Protein AF-0000000073370895 (afdb_homodimer)

Secondary structure (DSSP, 8-state):
-------------------TT--PPPPP-PPTTS-SS--EEEESHHHHTT---HHHHHHHHHHHHHTSHHHHT--EEE--TTSB-SS--TTS---B-TTT-TT-HHHHHHHHHHTT-EEEEEEESSSB-TTSSB--TT-HHHHHHHHHHHT-SEEEEE--S-TTB-HHHHHHHHHHHHHHH----EEEE-STTTT-GGGT-TTT-SEEE-SS-B-SSSS-EEE-TTS-EEE-HHHHHTTSSS-GGG-BTTBEEE---B-TTSSS-HHHHHHHHHHHHHTT--EEE-S-GGG--HHHHHHHT-HHHHHHHT-TT-PPPEEEEEETTEEEEEEE-TTS-EEEEEEE-SSS-EEEEE-GGG--EEETTTTEEE-TTT---EEEETTTTEEEEETTS-EEEEE-TT-EEEEEEE-/-------------------TT--PPPPP-PPTTS-SS--EEEESHHHHTT---HHHHHHHHHHHHHTSHHHHT--EEE--TTSB-SS--TTS---B-TTT-TT-HHHHHHHHHHTT-EEEEEEESSSB-TTSSB--TT-HHHHHHHHHHHT-SEEEEE-SS-TTB-HHHHHHHHHHHHHHH----EEEE-STTTT-GGGT-TTT-SEEE-SS-B-SSSS-EEE-TTS-EEE-HHHHHTTSSS-GGG-BTTBEEE-----TTSSS-HHHHHHHHHHHHHTT--EEE-S-GGG--HHHHHHHT-HHHHHHHT-TT-PPPEEEEEETTEEEEEEE-TTS-EEEEEEE-SSS-EEEEE-GGG--EEETTTTEEE-TTT---EEEETTTTEEEEETTS-EEEEE-TT-EEEEEEE-

pLDDT: mean 94.26, std 14.3, range [23.73, 98.94]

Foldseek 3Di:
DPPPPPPPPPPPPPPPPPDDPDDDDFFAQADPDLFQFFAAAAEAPPPQNLNAALVLLLVRLVLCLVLCVVVLRYAEYEYEPNQFDQDADPVRETHGDCVRYVVDLLVSQVSSVVSVGFYHYEAELACADPVNHGHCDVPLLVHLLVCVVSPHAEYEYEYPHPPPDDLLRSLRSNSVSNVVSPHNHAYEAEDALPRVCLVRVQSRGQEYENHPAADPDAADWDADPVGDIHGHLVCLLPVDPPSQLSWGGRYHHASYEFCQQHDDDLQLSLLSLLQCLLQLHRHYHHDRSVPGDPSSSLSSSLSLSNCSSRASRRGGWDWQDDDPQWTWIKDQGPVRKIKIKIWRQDQAKDKDWAQQQVRWDADPSPGDIDHCVVDKWWKAWSSVRHTQGMNVGTRIDMAGHGHMTMIMTHD/DPPPDDDPPPPPPPPPPPDDPDDDAFFAQADPDLFQFFAAAAEAPPPQNLNAALVLLLVRLVLCLVLCVVVLHYAEYEYEPNQFDQDADPVRETHGDCVRYVVDLLVSQVSSVVSVGFYHYEAELACAGPVNHGHCDVPLLVHLLVCVVSPHAEYEYEYPHPPPDDLLRSLRSNSVSNVVSPHNHAYEAEDALPRVCLVRVQSRGQEYENHPAADPDAADWDADPVGDIHGHLVCLLPVDPPSQLSWGGRYHHASYEFCQQHDDDLQLSLLSLLQCLLQLHRHYHHDRSVPGDPSSSLSSSLSLSNCSSRASRRGHWDWQDDDPQWTWIKDQGPVRKIKIKIWRQDQAKDKDWAQQQVRWDADPSPGDIDHCVVDKWWKAWSSVRDTQGMNVGTRIDMAGHGHMTMIMTHD

Organism: Flavobacterium johnsoniae (strain ATCC 17061 / DSM 2064 / JCM 8514 / BCRC 14874 / CCUG 350202 / NBRC 14942 / NCIMB 11054 / UW101) (NCBI:txid376686)

Structure (mmCIF, N/CA/C/O backbone):
data_AF-0000000073370895-model_v1
#
loop_
_entity.id
_entity.type
_entity.pdbx_description
1 polymer Alpha-galactosidase
#
loop_
_atom_site.group_PDB
_atom_site.id
_atom_site.type_symbol
_atom_site.label_atom_id
_atom_site.label_alt_id
_atom_site.label_comp_id
_atom_site.label_asym_id
_atom_site.label_entity_id
_atom_site.label_seq_id
_atom_site.pdbx_PDB_ins_code
_atom_site.Cartn_x
_atom_site.Cartn_y
_atom_site.Cartn_z
_atom_site.occupancy
_atom_site.B_iso_or_equiv
_atom_site.auth_seq_id
_atom_site.auth_comp_id
_atom_site.auth_asym_id
_atom_site.auth_atom_id
_atom_site.pdbx_PDB_model_num
ATOM 1 N N . MET A 1 1 ? -23.516 13.492 -61.406 1 23.73 1 MET A N 1
ATOM 2 C CA . MET A 1 1 ? -22.344 12.742 -60.938 1 23.73 1 MET A CA 1
ATOM 3 C C . MET A 1 1 ? -22.016 13.102 -59.5 1 23.73 1 MET A C 1
ATOM 5 O O . MET A 1 1 ? -21.516 14.195 -59.219 1 23.73 1 MET A O 1
ATOM 9 N N . LYS A 1 2 ? -22.953 12.703 -58.594 1 31.59 2 LYS A N 1
ATOM 10 C CA . LYS A 1 2 ? -22.969 12.938 -57.156 1 31.59 2 LYS A CA 1
ATOM 11 C C . LYS A 1 2 ? -21.703 12.422 -56.5 1 31.59 2 LYS A C 1
ATOM 13 O O . LYS A 1 2 ? -21.312 11.266 -56.688 1 31.59 2 LYS A O 1
ATOM 18 N N . LYS A 1 3 ? -20.734 13.375 -56.156 1 34.41 3 LYS A N 1
ATOM 19 C CA . LYS A 1 3 ? -19.469 13.195 -55.469 1 34.41 3 LYS A CA 1
ATOM 20 C C . LYS A 1 3 ? -19.656 12.398 -54.156 1 34.41 3 LYS A C 1
ATOM 22 O O . LYS A 1 3 ? -20.375 12.836 -53.25 1 34.41 3 LYS A O 1
ATOM 27 N N . THR A 1 4 ? -19.766 11.117 -54.219 1 34.75 4 THR A N 1
ATOM 28 C CA . THR A 1 4 ? -19.828 10.227 -53.062 1 34.75 4 THR A CA 1
ATOM 29 C C . THR A 1 4 ? -18.562 10.352 -52.219 1 34.75 4 THR A C 1
ATOM 31 O O . THR A 1 4 ? -17.469 10.055 -52.688 1 34.75 4 THR A O 1
ATOM 34 N N . ILE A 1 5 ? -18.406 11.352 -51.375 1 36.59 5 ILE A N 1
ATOM 35 C CA . ILE A 1 5 ? -17.312 11.461 -50.406 1 36.59 5 ILE A CA 1
ATOM 36 C C . ILE A 1 5 ? -17.297 10.234 -49.5 1 36.59 5 ILE A C 1
ATOM 38 O O . ILE A 1 5 ? -18.266 9.938 -48.812 1 36.59 5 ILE A O 1
ATOM 42 N N . VAL A 1 6 ? -16.578 9.227 -49.844 1 32.41 6 VAL A N 1
ATOM 43 C CA . VAL A 1 6 ? -16.266 8.086 -49 1 32.41 6 VAL A CA 1
ATOM 44 C C . VAL A 1 6 ? -15.531 8.555 -47.719 1 32.41 6 VAL A C 1
ATOM 46 O O . VAL A 1 6 ? -14.453 9.148 -47.812 1 32.41 6 VAL A O 1
ATOM 49 N N . LEU A 1 7 ? -16.25 8.945 -46.719 1 33.56 7 LEU A N 1
ATOM 50 C CA . LEU A 1 7 ? -15.695 9.18 -45.406 1 33.56 7 LEU A CA 1
ATOM 51 C C . LEU A 1 7 ? -14.945 7.945 -44.906 1 33.56 7 LEU A C 1
ATOM 53 O O . LEU A 1 7 ? -15.555 6.895 -44.688 1 33.56 7 LEU A O 1
ATOM 57 N N . LEU A 1 8 ? -13.688 7.777 -45.219 1 34.62 8 LEU A N 1
ATOM 58 C CA . LEU A 1 8 ? -12.789 6.801 -44.594 1 34.62 8 LEU A CA 1
ATOM 59 C C . LEU A 1 8 ? -12.711 7.008 -43.094 1 34.62 8 LEU A C 1
ATOM 61 O O . LEU A 1 8 ? -12.25 8.055 -42.625 1 34.62 8 LEU A O 1
ATOM 65 N N . ALA A 1 9 ? -13.539 6.328 -42.312 1 34 9 ALA A N 1
ATOM 66 C CA . ALA A 1 9 ? -13.43 6.191 -40.875 1 34 9 ALA A CA 1
ATOM 67 C C . ALA A 1 9 ? -12.062 5.629 -40.469 1 34 9 ALA A C 1
ATOM 69 O O . ALA A 1 9 ? -11.742 4.484 -40.812 1 34 9 ALA A O 1
ATOM 70 N N . VAL A 1 10 ? -11.062 6.402 -40.344 1 32.25 10 VAL A N 1
ATOM 71 C CA . VAL A 1 10 ? -9.82 6.004 -39.688 1 32.25 10 VAL A CA 1
ATOM 72 C C . VAL A 1 10 ? -10.117 5.5 -38.281 1 32.25 10 VAL A C 1
ATOM 74 O O . VAL A 1 10 ? -10.562 6.266 -37.438 1 32.25 10 VAL A O 1
ATOM 77 N N . LEU A 1 11 ? -10.547 4.242 -38.156 1 31.64 11 LEU A N 1
ATOM 78 C CA . LEU A 1 11 ? -10.539 3.549 -36.875 1 31.64 11 LEU A CA 1
ATOM 79 C C . LEU A 1 11 ? -9.156 3.588 -36.25 1 31.64 11 LEU A C 1
ATOM 81 O O . LEU A 1 11 ? -8.227 2.943 -36.75 1 31.64 11 LEU A O 1
ATOM 85 N N . SER A 1 12 ? -8.781 4.707 -35.719 1 29.27 12 SER A N 1
ATOM 86 C CA . SER A 1 12 ? -7.609 4.719 -34.844 1 29.27 12 SER A CA 1
ATOM 87 C C . SER A 1 12 ? -7.695 3.623 -33.812 1 29.27 12 SER A C 1
ATOM 89 O O . SER A 1 12 ? -8.586 3.635 -32.938 1 29.27 12 SER A O 1
ATOM 91 N N . SER A 1 13 ? -7.332 2.439 -34.125 1 30.91 13 SER A N 1
ATOM 92 C CA . SER A 1 13 ? -7.07 1.402 -33.125 1 30.91 13 SER A CA 1
ATOM 93 C C . SER A 1 13 ? -6.152 1.913 -32.031 1 30.91 13 SER A C 1
ATOM 95 O O . SER A 1 13 ? -4.973 2.178 -32.25 1 30.91 13 SER A O 1
ATOM 97 N N . PHE A 1 14 ? -6.676 2.672 -31.078 1 31.44 14 PHE A N 1
ATOM 98 C CA . PHE A 1 14 ? -5.934 2.879 -29.844 1 31.44 14 PHE A CA 1
ATOM 99 C C . PHE A 1 14 ? -5.383 1.56 -29.312 1 31.44 14 PHE A C 1
ATOM 101 O O . PHE A 1 14 ? -6.133 0.723 -28.812 1 31.44 14 PHE A O 1
ATOM 108 N N . ASN A 1 15 ? -4.348 1.095 -29.938 1 30.55 15 ASN A N 1
ATOM 109 C CA . ASN A 1 15 ? -3.559 0.011 -29.359 1 30.55 15 ASN A CA 1
ATOM 110 C C . ASN A 1 15 ? -3.098 0.346 -27.938 1 30.55 15 ASN A C 1
ATOM 112 O O . ASN A 1 15 ? -2.207 1.177 -27.75 1 30.55 15 ASN A O 1
ATOM 116 N N . PHE A 1 16 ? -3.984 0.374 -26.969 1 35 16 PHE A N 1
ATOM 117 C CA . PHE A 1 16 ? -3.537 0.397 -25.578 1 35 16 PHE A CA 1
ATOM 118 C C . PHE A 1 16 ? -2.516 -0.704 -25.312 1 35 16 PHE A C 1
ATOM 120 O O . PHE A 1 16 ? -2.873 -1.878 -25.219 1 35 16 PHE A O 1
ATOM 127 N N . GLY A 1 17 ? -1.303 -0.429 -25.719 1 36.22 17 GLY A N 1
ATOM 128 C CA . GLY A 1 17 ? -0.196 -1.296 -25.344 1 36.22 17 GLY A CA 1
ATOM 129 C C . GLY A 1 17 ? -0.178 -1.639 -23.875 1 36.22 17 GLY A C 1
ATOM 130 O O . GLY A 1 17 ? -0.172 -0.745 -23.016 1 36.22 17 GLY A O 1
ATOM 131 N N . PHE A 1 18 ? -0.705 -2.668 -23.5 1 44.28 18 PHE A N 1
ATOM 132 C CA . PHE A 1 18 ? -0.668 -3.326 -22.203 1 44.28 18 PHE A CA 1
ATOM 133 C C . PHE A 1 18 ? 0.769 -3.602 -21.781 1 44.28 18 PHE A C 1
ATOM 135 O O . PHE A 1 18 ? 1.538 -4.211 -22.516 1 44.28 18 PHE A O 1
ATOM 142 N N . SER A 1 19 ? 1.462 -2.545 -21.203 1 43.31 19 SER A N 1
ATOM 143 C CA . SER A 1 19 ? 2.857 -2.779 -20.844 1 43.31 19 SER A CA 1
ATOM 144 C C . SER A 1 19 ? 2.977 -3.422 -19.469 1 43.31 19 SER A C 1
ATOM 146 O O . SER A 1 19 ? 2.346 -2.971 -18.5 1 43.31 19 SER A O 1
ATOM 148 N N . GLN A 1 20 ? 3.463 -4.543 -19.453 1 49.25 20 GLN A N 1
ATOM 149 C CA . GLN A 1 20 ? 4.047 -5.098 -18.234 1 49.25 20 GLN A CA 1
ATOM 150 C C . GLN A 1 20 ? 5.016 -4.105 -17.578 1 49.25 20 GLN A C 1
ATOM 152 O O . GLN A 1 20 ? 5.891 -3.557 -18.266 1 49.25 20 GLN A O 1
ATOM 157 N N . GLY A 1 21 ? 4.711 -3.662 -16.391 1 51.84 21 GLY A N 1
ATOM 158 C CA . GLY A 1 21 ? 5.648 -2.869 -15.602 1 51.84 21 GLY A CA 1
ATOM 159 C C . GLY A 1 21 ? 5.344 -1.384 -15.633 1 51.84 21 GLY A C 1
ATOM 160 O O . GLY A 1 21 ? 6.156 -0.569 -15.195 1 51.84 21 GLY A O 1
ATOM 161 N N . ASN A 1 22 ? 4.258 -1.019 -16.25 1 52.75 22 ASN A N 1
ATOM 162 C CA . ASN A 1 22 ? 4.027 0.422 -16.266 1 52.75 22 ASN A CA 1
ATOM 163 C C . ASN A 1 22 ? 3.725 0.958 -14.875 1 52.75 22 ASN A C 1
ATOM 165 O O . ASN A 1 22 ? 2.961 0.35 -14.117 1 52.75 22 ASN A O 1
ATOM 169 N N . THR A 1 23 ? 4.68 1.745 -14.328 1 62.41 23 THR A N 1
ATOM 170 C CA . THR A 1 23 ? 4.523 2.41 -13.039 1 62.41 23 THR A CA 1
ATOM 171 C C . THR A 1 23 ? 3.967 3.82 -13.227 1 62.41 23 THR A C 1
ATOM 173 O O . THR A 1 23 ? 4.703 4.742 -13.578 1 62.41 23 THR A O 1
ATOM 176 N N . HIS A 1 24 ? 2.6 3.867 -13.492 1 62.62 24 HIS A N 1
ATOM 177 C CA . HIS A 1 24 ? 2.051 5.219 -13.508 1 62.62 24 HIS A CA 1
ATOM 178 C C . HIS A 1 24 ? 1.995 5.801 -12.102 1 62.62 24 HIS A C 1
ATOM 180 O O . HIS A 1 24 ? 1.622 5.109 -11.148 1 62.62 24 HIS A O 1
ATOM 186 N N . THR A 1 25 ? 2.6 6.965 -12.023 1 70.38 25 THR A N 1
ATOM 187 C CA . THR A 1 25 ? 2.49 7.73 -10.789 1 70.38 25 THR A CA 1
ATOM 188 C C . THR A 1 25 ? 1.051 8.18 -10.555 1 70.38 25 THR A C 1
ATOM 190 O O . THR A 1 25 ? 0.365 8.594 -11.492 1 70.38 25 THR A O 1
ATOM 193 N N . GLN A 1 26 ? 0.62 7.934 -9.305 1 77.81 26 GLN A N 1
ATOM 194 C CA . GLN A 1 26 ? -0.703 8.438 -8.945 1 77.81 26 GLN A CA 1
ATOM 195 C C . GLN A 1 26 ? -0.719 9.961 -8.914 1 77.81 26 GLN A C 1
ATOM 197 O O . GLN A 1 26 ? 0.262 10.594 -8.516 1 77.81 26 GLN A O 1
ATOM 202 N N . THR A 1 27 ? -1.705 10.523 -9.406 1 81.44 27 THR A N 1
ATOM 203 C CA . THR A 1 27 ? -1.912 11.961 -9.242 1 81.44 27 THR A CA 1
ATOM 204 C C . THR A 1 27 ? -2.727 12.25 -7.988 1 81.44 27 THR A C 1
ATOM 206 O O . THR A 1 27 ? -3.738 11.594 -7.734 1 81.44 27 THR A O 1
ATOM 209 N N . GLY A 1 28 ? -2.17 13.117 -7.199 1 84.38 28 GLY A N 1
ATOM 210 C CA . GLY A 1 28 ? -2.863 13.5 -5.98 1 84.38 28 GLY A CA 1
ATOM 211 C C . GLY A 1 28 ? -4.23 14.102 -6.234 1 84.38 28 GLY A C 1
ATOM 212 O O . GLY A 1 28 ? -4.426 14.812 -7.223 1 84.38 28 GLY A O 1
ATOM 213 N N . GLY A 1 29 ? -5.117 13.766 -5.262 1 88.75 29 GLY A N 1
ATOM 214 C CA . GLY A 1 29 ? -6.5 14.172 -5.441 1 88.75 29 GLY A CA 1
ATOM 215 C C . GLY A 1 29 ? -7.039 14.984 -4.281 1 88.75 29 GLY A C 1
ATOM 216 O O . GLY A 1 29 ? -8.203 14.844 -3.906 1 88.75 29 GLY A O 1
ATOM 217 N N . LYS A 1 30 ? -6.203 15.906 -3.635 1 95.06 30 LYS A N 1
ATOM 218 C CA . LYS A 1 30 ? -6.699 16.625 -2.467 1 95.06 30 LYS A CA 1
ATOM 219 C C . LYS A 1 30 ? -7.887 17.516 -2.832 1 95.06 30 LYS A C 1
ATOM 221 O O . LYS A 1 30 ? -7.957 18.047 -3.943 1 95.06 30 LYS A O 1
ATOM 226 N N . PHE A 1 31 ? -8.852 17.688 -1.931 1 97.25 31 PHE A N 1
ATOM 227 C CA . PHE A 1 31 ? -9.852 18.75 -2.039 1 97.25 31 PHE A CA 1
ATOM 228 C C . PHE A 1 31 ? -9.211 20.109 -1.889 1 97.25 31 PHE A C 1
ATOM 230 O O . PHE A 1 31 ? -8.539 20.391 -0.89 1 97.25 31 PHE A O 1
ATOM 237 N N . GLU A 1 32 ? -9.438 20.953 -2.869 1 96.94 32 GLU A N 1
ATOM 238 C CA . GLU A 1 32 ? -8.812 22.266 -2.889 1 96.94 32 GLU A CA 1
ATOM 239 C C . GLU A 1 32 ? -9.664 23.312 -2.164 1 96.94 32 GLU A C 1
ATOM 241 O O . GLU A 1 32 ? -10.883 23.156 -2.068 1 96.94 32 GLU A O 1
ATOM 246 N N . GLY A 1 33 ? -8.953 24.297 -1.592 1 98 33 GLY A N 1
ATOM 247 C CA . GLY A 1 33 ? -9.609 25.484 -1.062 1 98 33 GLY A CA 1
ATOM 248 C C . GLY A 1 33 ? -10.164 25.281 0.336 1 98 33 GLY A C 1
ATOM 249 O O . GLY A 1 33 ? -10.977 26.078 0.809 1 98 33 GLY A O 1
ATOM 250 N N . LEU A 1 34 ? -9.758 24.203 1.038 1 98.56 34 LEU A N 1
ATOM 251 C CA . LEU A 1 34 ? -10.336 23.906 2.342 1 98.56 34 LEU A CA 1
ATOM 252 C C . LEU A 1 34 ? -9.562 24.594 3.457 1 98.56 34 LEU A C 1
ATOM 254 O O . LEU A 1 34 ? -10.086 24.781 4.555 1 98.56 34 LEU A O 1
ATOM 258 N N . ALA A 1 35 ? -8.32 24.938 3.219 1 98.62 35 ALA A N 1
ATOM 259 C CA . ALA A 1 35 ? -7.441 25.547 4.215 1 98.62 35 ALA A CA 1
ATOM 260 C C . ALA A 1 35 ? -6.645 26.703 3.607 1 98.62 35 ALA A C 1
ATOM 262 O O . ALA A 1 35 ? -5.414 26.641 3.549 1 98.62 35 ALA A O 1
ATOM 263 N N . MET A 1 36 ? -7.332 27.766 3.316 1 98.69 36 MET A N 1
ATOM 264 C CA . MET A 1 36 ? -6.691 28.891 2.648 1 98.69 36 MET A CA 1
ATOM 265 C C . MET A 1 36 ? -5.805 29.656 3.617 1 98.69 36 MET A C 1
ATOM 267 O O . MET A 1 36 ? -4.938 30.438 3.195 1 98.69 36 MET A O 1
ATOM 271 N N . THR A 1 37 ? -6.031 29.609 4.887 1 98.75 37 THR A N 1
ATOM 272 C CA . THR A 1 37 ? -5.156 29.984 5.988 1 98.75 37 THR A CA 1
ATOM 273 C C . THR A 1 37 ? -4.875 28.797 6.895 1 98.75 37 THR A C 1
ATOM 275 O O . THR A 1 37 ? -5.551 27.766 6.809 1 98.75 37 THR A O 1
ATOM 278 N N . PRO A 1 38 ? -3.832 28.812 7.684 1 98.88 38 PRO A N 1
ATOM 279 C CA . PRO A 1 38 ? -3.572 27.672 8.562 1 98.88 38 PRO A CA 1
ATOM 280 C C . PRO A 1 38 ? -4.77 27.312 9.445 1 98.88 38 PRO A C 1
ATOM 282 O O . PRO A 1 38 ? -5.332 28.188 10.102 1 98.88 38 PRO A O 1
ATOM 285 N N . PRO A 1 39 ? -5.141 26.031 9.445 1 98.94 39 PRO A N 1
ATOM 286 C CA . PRO A 1 39 ? -6.277 25.656 10.289 1 98.94 39 PRO A CA 1
ATOM 287 C C . PRO A 1 39 ? -6.008 25.859 11.773 1 98.94 39 PRO A C 1
ATOM 289 O O . PRO A 1 39 ? -4.852 25.828 12.211 1 98.94 39 PRO A O 1
ATOM 292 N N . MET A 1 40 ? -7.078 26.141 12.531 1 98.94 40 MET A N 1
ATOM 293 C CA . MET A 1 40 ? -7.02 26.344 13.977 1 98.94 40 MET A CA 1
ATOM 294 C C . MET A 1 40 ? -7.988 25.406 14.695 1 98.94 40 MET A C 1
ATOM 296 O O . MET A 1 40 ? -9.109 25.188 14.219 1 98.94 40 MET A O 1
ATOM 300 N N . GLY A 1 41 ? -7.547 24.828 15.742 1 98.94 41 GLY A N 1
ATOM 301 C CA . GLY A 1 41 ? -8.438 23.953 16.484 1 98.94 41 GLY A CA 1
ATOM 302 C C . GLY A 1 41 ? -7.789 23.344 17.719 1 98.94 41 GLY A C 1
ATOM 303 O O . GLY A 1 41 ? -6.945 23.969 18.359 1 98.94 41 GLY A O 1
ATOM 304 N N . TRP A 1 42 ? -8.352 22.297 18.156 1 98.94 42 TRP A N 1
ATOM 305 C CA . TRP A 1 42 ? -7.895 21.5 19.297 1 98.94 42 TRP A CA 1
ATOM 306 C C . TRP A 1 42 ? -7.645 20.062 18.875 1 98.94 42 TRP A C 1
ATOM 308 O O . TRP A 1 42 ? -8.406 19.484 18.094 1 98.94 42 TRP A O 1
ATOM 318 N N . ASN A 1 43 ? -6.582 19.516 19.297 1 98.94 43 ASN A N 1
ATOM 319 C CA . ASN A 1 43 ? -6.262 18.094 19.109 1 98.94 43 ASN A CA 1
ATOM 320 C C . ASN A 1 43 ? -6.016 17.391 20.453 1 98.94 43 ASN A C 1
ATOM 322 O O . ASN A 1 43 ? -5.336 17.938 21.328 1 98.94 43 ASN A O 1
ATOM 326 N N . SER A 1 44 ? -6.402 16.203 20.594 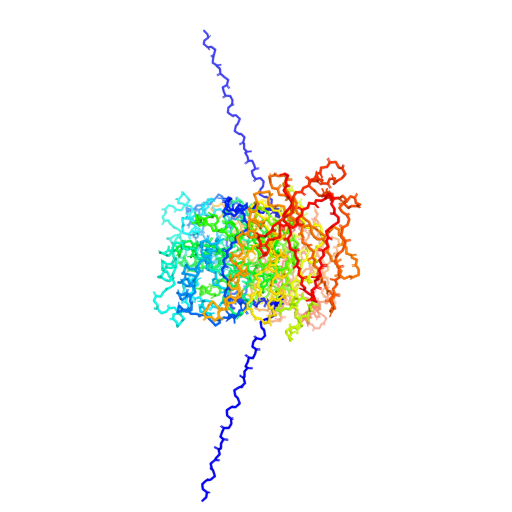1 98.81 44 SER A N 1
ATOM 327 C CA . SER A 1 44 ? -6.5 15.539 21.891 1 98.81 44 SER A CA 1
ATOM 328 C C . SER A 1 44 ? -5.16 14.953 22.312 1 98.81 44 SER A C 1
ATOM 330 O O . SER A 1 44 ? -4.973 14.586 23.469 1 98.81 44 SER A O 1
ATOM 332 N N . TRP A 1 45 ? -4.188 14.773 21.531 1 98.44 45 TRP A N 1
ATOM 333 C CA . TRP A 1 45 ? -3.092 13.828 21.719 1 98.44 45 TRP A CA 1
ATOM 334 C C . TRP A 1 45 ? -2.143 14.312 22.812 1 98.44 45 TRP A C 1
ATOM 336 O O . TRP A 1 45 ? -1.762 13.539 23.703 1 98.44 45 TRP A O 1
ATOM 346 N N . ASN A 1 46 ? -1.783 15.602 22.766 1 98.12 46 ASN A N 1
ATOM 347 C CA . ASN A 1 46 ? -0.708 16.078 23.625 1 98.12 46 ASN A CA 1
ATOM 348 C C . ASN A 1 46 ? -1.009 15.828 25.094 1 98.12 46 ASN A C 1
ATOM 350 O O . ASN A 1 46 ? -0.105 15.516 25.875 1 98.12 46 ASN A O 1
ATOM 354 N N . THR A 1 47 ? -2.236 15.93 25.469 1 98.44 47 THR A N 1
ATOM 355 C CA . THR A 1 47 ? -2.586 15.836 26.875 1 98.44 47 THR A CA 1
ATOM 356 C C . THR A 1 47 ? -3.207 14.477 27.188 1 98.44 47 THR A C 1
ATOM 358 O O . THR A 1 47 ? -2.957 13.914 28.266 1 98.44 47 THR A O 1
ATOM 361 N N . PHE A 1 48 ? -3.949 13.953 26.203 1 98.56 48 PHE A N 1
ATOM 362 C CA . PHE A 1 48 ? -4.82 12.852 26.594 1 98.56 48 PHE A CA 1
ATOM 363 C C . PHE A 1 48 ? -4.398 11.555 25.922 1 98.56 48 PHE A C 1
ATOM 365 O O . PHE A 1 48 ? -4.91 10.484 26.25 1 98.56 48 PHE A O 1
ATOM 372 N N . ALA A 1 49 ? -3.477 11.617 24.969 1 97.31 49 ALA A N 1
ATOM 373 C CA . ALA A 1 49 ? -3.148 10.422 24.188 1 97.31 49 ALA A CA 1
ATOM 374 C C . ALA A 1 49 ? -4.406 9.641 23.828 1 97.31 49 ALA A C 1
ATOM 376 O O . ALA A 1 49 ? -5.363 10.211 23.297 1 97.31 49 ALA A O 1
ATOM 377 N N . ALA A 1 50 ? -4.441 8.406 24.172 1 97.44 50 ALA A N 1
ATOM 378 C CA . ALA A 1 50 ? -5.582 7.582 23.781 1 97.44 50 ALA A CA 1
ATOM 379 C C . ALA A 1 50 ? -6.68 7.641 24.844 1 97.44 50 ALA A C 1
ATOM 381 O O . ALA A 1 50 ? -7.715 6.98 24.719 1 97.44 50 ALA A O 1
ATOM 382 N N . ASN A 1 51 ? -6.484 8.453 25.906 1 98.19 51 ASN A N 1
ATOM 383 C CA . ASN A 1 51 ? -7.48 8.57 26.969 1 98.19 51 ASN A CA 1
ATOM 384 C C . ASN A 1 51 ? -8.508 9.648 26.656 1 98.19 51 ASN A C 1
ATOM 386 O O . ASN A 1 51 ? -8.539 10.695 27.312 1 98.19 51 ASN A O 1
ATOM 390 N N . ILE A 1 52 ? -9.422 9.336 25.781 1 98.75 52 ILE A N 1
ATOM 391 C CA . ILE A 1 52 ? -10.422 10.281 25.297 1 98.75 52 ILE A CA 1
ATOM 392 C C . ILE A 1 52 ? -11.805 9.641 25.359 1 98.75 52 ILE A C 1
ATOM 394 O O . ILE A 1 52 ? -11.945 8.422 25.266 1 98.75 52 ILE A O 1
ATOM 398 N N . ASP A 1 53 ? -12.789 10.453 25.531 1 98.62 53 ASP A N 1
ATOM 399 C CA . ASP A 1 53 ? -14.164 9.961 25.547 1 98.62 53 ASP A CA 1
ATOM 400 C C . ASP A 1 53 ? -15.148 11.07 25.188 1 98.62 53 ASP A C 1
ATOM 402 O O . ASP A 1 53 ? -14.742 12.211 24.953 1 98.62 53 ASP A O 1
ATOM 406 N N . GLU A 1 54 ? -16.359 10.711 25.141 1 98.81 54 GLU A N 1
ATOM 407 C CA . GLU A 1 54 ? -17.438 11.578 24.703 1 98.81 54 GLU A CA 1
ATOM 408 C C . GLU A 1 54 ? -17.547 12.812 25.594 1 98.81 54 GLU A C 1
ATOM 410 O O . GLU A 1 54 ? -17.703 13.93 25.109 1 98.81 54 GLU A O 1
ATOM 415 N N . LYS A 1 55 ? -17.5 12.648 26.844 1 98.75 55 LYS A N 1
ATOM 416 C CA . LYS A 1 55 ? -17.625 13.758 27.797 1 98.75 55 LYS A CA 1
ATOM 417 C C . LYS A 1 55 ? -16.531 14.789 27.578 1 98.75 55 LYS A C 1
ATOM 419 O O . LYS A 1 55 ? -16.797 15.992 27.531 1 98.75 55 LYS A O 1
ATOM 424 N N . LEU A 1 56 ? -15.336 14.328 27.5 1 98.88 56 LEU A N 1
ATOM 425 C CA . LEU A 1 56 ? -14.203 15.203 27.25 1 98.88 56 LEU A CA 1
ATOM 426 C C . LEU A 1 56 ? -14.43 16.047 26 1 98.88 56 LEU A C 1
ATOM 428 O O . LEU A 1 56 ? -14.219 17.266 26.031 1 98.88 56 LEU A O 1
ATOM 432 N N . VAL A 1 57 ? -14.883 15.445 24.938 1 98.88 57 VAL A N 1
ATOM 433 C CA . VAL A 1 57 ? -15.039 16.125 23.656 1 98.88 57 VAL A CA 1
ATOM 434 C C . VAL A 1 57 ? -16.156 17.156 23.75 1 98.88 57 VAL A C 1
ATOM 436 O O . VAL A 1 57 ? -16 18.297 23.297 1 98.88 57 VAL A O 1
ATOM 439 N N . LYS A 1 58 ? -17.25 16.766 24.312 1 98.88 58 LYS A N 1
ATOM 440 C CA . LYS A 1 58 ? -18.375 17.688 24.438 1 98.88 58 LYS A CA 1
ATOM 441 C C . LYS A 1 58 ? -18 18.906 25.297 1 98.88 58 LYS A C 1
ATOM 443 O O . LYS A 1 58 ? -18.297 20.047 24.922 1 98.88 58 LYS A O 1
ATOM 448 N N . GLU A 1 59 ? -17.328 18.672 26.438 1 98.88 59 GLU A N 1
ATOM 449 C CA . GLU A 1 59 ? -16.906 19.766 27.297 1 98.88 59 GLU A CA 1
ATOM 450 C C . GLU A 1 59 ? -15.898 20.672 26.578 1 98.88 59 GLU A C 1
ATOM 452 O O . GLU A 1 59 ? -15.961 21.891 26.703 1 98.88 59 GLU A O 1
ATOM 457 N N . THR A 1 60 ? -15 20.047 25.906 1 98.94 60 THR A N 1
ATOM 458 C CA . THR A 1 60 ? -14.008 20.812 25.141 1 98.94 60 THR A CA 1
ATOM 459 C C . THR A 1 60 ? -14.68 21.688 24.109 1 98.94 60 THR A C 1
ATOM 461 O O . THR A 1 60 ? -14.336 22.875 23.969 1 98.94 60 THR A O 1
ATOM 464 N N . ALA A 1 61 ? -15.664 21.156 23.391 1 98.94 61 ALA A N 1
ATOM 465 C CA . ALA A 1 61 ? -16.406 21.922 22.391 1 98.94 61 ALA A CA 1
ATOM 466 C C . ALA A 1 61 ? -17.141 23.094 23.031 1 98.94 61 ALA A C 1
ATOM 468 O O . ALA A 1 61 ? -17.109 24.203 22.531 1 98.94 61 ALA A O 1
ATOM 469 N N . ASP A 1 62 ? -17.812 22.828 24.109 1 98.94 62 ASP A N 1
ATOM 470 C CA . ASP A 1 62 ? -18.547 23.859 24.828 1 98.94 62 ASP A CA 1
ATOM 471 C C . ASP A 1 62 ? -17.609 24.984 25.266 1 98.94 62 ASP A C 1
ATOM 473 O O . ASP A 1 62 ? -17.938 26.172 25.109 1 98.94 62 ASP A O 1
ATOM 477 N N . ILE A 1 63 ? -16.484 24.641 25.844 1 98.94 63 ILE A N 1
ATOM 478 C CA . ILE A 1 63 ? -15.539 25.625 26.344 1 98.94 63 ILE A CA 1
ATOM 479 C C . ILE A 1 63 ? -14.93 26.391 25.172 1 98.94 63 ILE A C 1
ATOM 481 O O . ILE A 1 63 ? -14.68 27.609 25.281 1 98.94 63 ILE A O 1
ATOM 485 N N . MET A 1 64 ? -14.664 25.703 24.047 1 98.94 64 MET A N 1
ATOM 486 C CA . MET A 1 64 ? -14.133 26.406 22.891 1 98.94 64 MET A CA 1
ATOM 487 C C . MET A 1 64 ? -15.047 27.547 22.469 1 98.94 64 MET A C 1
ATOM 489 O O . MET A 1 64 ? -14.578 28.641 22.141 1 98.94 64 MET A O 1
ATOM 493 N N . VAL A 1 65 ? -16.344 27.328 22.531 1 98.88 65 VAL A N 1
ATOM 494 C CA . VAL A 1 65 ? -17.312 28.344 22.141 1 98.88 65 VAL A CA 1
ATOM 495 C C . VAL A 1 65 ? -17.422 29.391 23.234 1 98.88 65 VAL A C 1
ATOM 497 O O . VAL A 1 65 ? -17.281 30.594 22.984 1 98.88 65 VAL A O 1
ATOM 500 N N . SER A 1 66 ? -17.578 28.984 24.484 1 98.75 66 SER A N 1
ATOM 501 C CA . SER A 1 66 ? -17.922 29.906 25.562 1 98.75 66 SER A CA 1
ATOM 502 C C . SER A 1 66 ? -16.719 30.75 25.984 1 98.75 66 SER A C 1
ATOM 504 O O . SER A 1 66 ? -16.875 31.859 26.484 1 98.75 66 SER A O 1
ATOM 506 N N . SER A 1 67 ? -15.547 30.266 25.781 1 98.69 67 SER A N 1
ATOM 507 C CA . SER A 1 67 ? -14.352 30.938 26.266 1 98.69 67 SER A CA 1
ATOM 508 C C . SER A 1 67 ? -13.898 32.031 25.281 1 98.69 67 SER A C 1
ATOM 510 O O . SER A 1 67 ? -13.023 32.812 25.594 1 98.69 67 SER A O 1
ATOM 512 N N . GLY A 1 68 ? -14.453 31.969 24.031 1 98.56 68 GLY A N 1
ATOM 513 C CA . GLY A 1 68 ? -14.039 32.938 23.031 1 98.56 68 GLY A CA 1
ATOM 514 C C . GLY A 1 68 ? -13.016 32.375 22.062 1 98.56 68 GLY A C 1
ATOM 515 O O . GLY A 1 68 ? -12.656 33.031 21.078 1 98.56 68 GLY A O 1
ATOM 516 N N . LEU A 1 69 ? -12.586 31.156 22.297 1 98.94 69 LEU A N 1
ATOM 517 C CA . LEU A 1 69 ? -11.648 30.531 21.375 1 98.94 69 LEU A CA 1
ATOM 518 C C . LEU A 1 69 ? -12.266 30.391 19.984 1 98.94 69 LEU A C 1
ATOM 520 O O . LEU A 1 69 ? -11.617 30.703 18.984 1 98.94 69 LEU A O 1
ATOM 524 N N . ALA A 1 70 ? -13.508 29.953 19.938 1 98.88 70 ALA A N 1
ATOM 525 C CA . ALA A 1 70 ? -14.18 29.844 18.641 1 98.88 70 ALA A CA 1
ATOM 526 C C . ALA A 1 70 ? -14.266 31.188 17.938 1 98.88 70 ALA A C 1
ATOM 528 O O . ALA A 1 70 ? -14.023 31.281 16.734 1 98.88 70 ALA A O 1
ATOM 529 N N . ALA A 1 71 ? -14.57 32.188 18.656 1 98.75 71 ALA A N 1
ATOM 530 C CA . ALA A 1 71 ? -14.656 33.531 18.094 1 98.75 71 ALA A CA 1
ATOM 531 C C . ALA A 1 71 ? -13.297 34.031 17.609 1 98.75 71 ALA A C 1
ATOM 533 O O . ALA A 1 71 ? -13.219 34.844 16.688 1 98.75 71 ALA A O 1
ATOM 534 N N . ALA A 1 72 ? -12.234 33.5 18.25 1 98.88 72 ALA A N 1
ATOM 535 C CA . ALA A 1 72 ? -10.875 33.844 17.859 1 98.88 72 ALA A CA 1
ATOM 536 C C . ALA A 1 72 ? -10.438 33.094 16.625 1 98.88 72 ALA A C 1
ATOM 538 O O . ALA A 1 72 ? -9.383 33.375 16.047 1 98.88 72 ALA A O 1
ATOM 539 N N . GLY A 1 73 ? -11.18 32.094 16.203 1 98.81 73 GLY A N 1
ATOM 540 C CA . GLY A 1 73 ? -10.875 31.406 14.953 1 98.81 73 GLY A CA 1
ATOM 541 C C . GLY A 1 73 ? -10.695 29.906 15.125 1 98.81 73 GLY A C 1
ATOM 542 O O . GLY A 1 73 ? -10.68 29.156 14.141 1 98.81 73 GLY A O 1
ATOM 543 N N . TYR A 1 74 ? -10.586 29.438 16.375 1 98.94 74 TYR A N 1
ATOM 544 C CA . TYR A 1 74 ? -10.484 28.016 16.609 1 98.94 74 TYR A CA 1
ATOM 545 C C . TYR A 1 74 ? -11.797 27.312 16.297 1 98.94 74 TYR A C 1
ATOM 547 O O . TYR A 1 74 ? -12.844 27.641 16.875 1 98.94 74 TYR A O 1
ATOM 555 N N . ASN A 1 75 ? -11.734 26.281 15.383 1 98.62 75 ASN A N 1
ATOM 556 C CA . ASN A 1 75 ? -13.039 25.75 15.016 1 98.62 75 ASN A CA 1
ATOM 557 C C . ASN A 1 75 ? -12.961 24.25 14.727 1 98.62 75 ASN A C 1
ATOM 559 O O . ASN A 1 75 ? -13.961 23.641 14.359 1 98.62 75 ASN A O 1
ATOM 563 N N . TYR A 1 76 ? -11.82 23.578 14.836 1 98.94 76 TYR A N 1
ATOM 564 C CA . TYR A 1 76 ? -11.711 22.125 14.695 1 98.94 76 TYR A CA 1
ATOM 565 C C . TYR A 1 76 ? -11.555 21.453 16.062 1 98.94 76 TYR A C 1
ATOM 567 O O . TYR A 1 76 ? -10.773 21.906 16.891 1 98.94 76 TYR A O 1
ATOM 575 N N . ILE A 1 77 ? -12.258 20.469 16.266 1 98.94 77 ILE A N 1
ATOM 576 C CA . ILE A 1 77 ? -12.008 19.469 17.312 1 98.94 77 ILE A CA 1
ATOM 577 C C . ILE A 1 77 ? -11.531 18.172 16.672 1 98.94 77 ILE A C 1
ATOM 579 O O . ILE A 1 77 ? -12.305 17.469 16.031 1 98.94 77 ILE A O 1
ATOM 583 N N . VAL A 1 78 ? -10.281 17.812 16.859 1 98.94 78 VAL A N 1
ATOM 584 C CA . VAL A 1 78 ? -9.695 16.641 16.219 1 98.94 78 VAL A CA 1
ATOM 585 C C . VAL A 1 78 ? -9.375 15.586 17.281 1 98.94 78 VAL A C 1
ATOM 587 O O . VAL A 1 78 ? -8.57 15.836 18.188 1 98.94 78 VAL A O 1
ATOM 590 N N . LEU A 1 79 ? -10.031 14.492 17.203 1 98.81 79 LEU A N 1
ATOM 591 C CA . LEU A 1 79 ? -9.68 13.344 18.031 1 98.81 79 LEU A CA 1
ATOM 592 C C . LEU A 1 79 ? -8.531 12.562 17.406 1 98.81 79 LEU A C 1
ATOM 594 O O . LEU A 1 79 ? -8.664 12.031 16.297 1 98.81 79 LEU A O 1
ATOM 598 N N . ASP A 1 80 ? -7.465 12.523 18.094 1 98.56 80 ASP A N 1
ATOM 599 C CA . ASP A 1 80 ? -6.297 11.781 17.641 1 98.56 80 ASP A CA 1
ATOM 600 C C . ASP A 1 80 ? -6.457 10.289 17.891 1 98.56 80 ASP A C 1
ATOM 602 O O . ASP A 1 80 ? -7.582 9.781 17.953 1 98.56 80 ASP A O 1
ATOM 606 N N . ASP A 1 81 ? -5.352 9.516 17.875 1 98.12 81 ASP A N 1
ATOM 607 C CA . ASP A 1 81 ? -5.324 8.062 18.016 1 98.12 81 ASP A CA 1
ATOM 608 C C . ASP A 1 81 ? -6.121 7.609 19.234 1 98.12 81 ASP A C 1
ATOM 610 O O . ASP A 1 81 ? -6.285 8.375 20.188 1 98.12 81 ASP A O 1
ATOM 614 N N . GLY A 1 82 ? -6.77 6.492 19.109 1 98.25 82 GLY A N 1
ATOM 615 C CA . GLY A 1 82 ? -7.375 5.863 20.266 1 98.25 82 GLY A CA 1
ATOM 616 C C . GLY A 1 82 ? -8.883 6.008 20.297 1 98.25 82 GLY A C 1
ATOM 617 O O . GLY A 1 82 ? -9.531 5.59 21.266 1 98.25 82 GLY A O 1
ATOM 618 N N . TRP A 1 83 ? -9.531 6.527 19.297 1 98.81 83 TRP A N 1
ATOM 619 C CA . TRP A 1 83 ? -10.977 6.727 19.281 1 98.81 83 TRP A CA 1
ATOM 620 C C . TRP A 1 83 ? -11.703 5.438 18.906 1 98.81 83 TRP A C 1
ATOM 622 O O . TRP A 1 83 ? -12.906 5.312 19.125 1 98.81 83 TRP A O 1
ATOM 632 N N . MET A 1 84 ? -11.07 4.461 18.312 1 98.81 84 MET A N 1
ATOM 633 C CA . MET A 1 84 ? -11.688 3.24 17.797 1 98.81 84 MET A CA 1
ATOM 634 C C . MET A 1 84 ? -11.289 2.035 18.641 1 98.81 84 MET A C 1
ATOM 636 O O . MET A 1 84 ? -10.352 2.113 19.453 1 98.81 84 MET A O 1
ATOM 640 N N . THR A 1 85 ? -12.031 0.954 18.484 1 98.62 85 THR A N 1
ATOM 641 C CA . THR A 1 85 ? -11.688 -0.311 19.125 1 98.62 85 THR A CA 1
ATOM 642 C C . THR A 1 85 ? -10.453 -0.926 18.469 1 98.62 85 THR A C 1
ATOM 644 O O . THR A 1 85 ? -10.016 -0.481 17.406 1 98.62 85 THR A O 1
ATOM 647 N N . LYS A 1 86 ? -9.891 -1.89 19.125 1 97.94 86 LYS A N 1
ATOM 648 C CA . LYS A 1 86 ? -8.656 -2.527 18.688 1 97.94 86 LYS A CA 1
ATOM 649 C C . LYS A 1 86 ? -8.898 -3.441 17.484 1 97.94 86 LYS A C 1
ATOM 651 O O . LYS A 1 86 ? -7.953 -3.904 16.844 1 97.94 86 LYS A O 1
ATOM 656 N N . GLU A 1 87 ? -10.172 -3.68 17.219 1 97.31 87 GLU A N 1
ATOM 657 C CA . GLU A 1 87 ? -10.523 -4.555 16.094 1 97.31 87 GLU A CA 1
ATOM 658 C C . GLU A 1 87 ? -11.578 -3.914 15.203 1 97.31 87 GLU A C 1
ATOM 660 O O . GLU A 1 87 ? -12.445 -3.18 15.688 1 97.31 87 GLU A O 1
ATOM 665 N N . ARG A 1 88 ? -11.43 -4.129 13.898 1 97.88 88 ARG A N 1
ATOM 666 C CA . ARG A 1 88 ? -12.477 -3.775 12.945 1 97.88 88 ARG A CA 1
ATOM 667 C C . ARG A 1 88 ? -13.688 -4.699 13.094 1 97.88 88 ARG A C 1
ATOM 669 O O . ARG A 1 88 ? -13.586 -5.758 13.719 1 97.88 88 ARG A O 1
ATOM 676 N N . ASP A 1 89 ? -14.875 -4.328 12.586 1 97.56 89 ASP A N 1
ATOM 677 C CA . ASP A 1 89 ? -16.031 -5.223 12.617 1 97.56 89 ASP A CA 1
ATOM 678 C C . ASP A 1 89 ? -15.961 -6.25 11.492 1 97.56 89 ASP A C 1
ATOM 680 O O . ASP A 1 89 ? -14.984 -6.293 10.742 1 97.56 89 ASP A O 1
ATOM 684 N N . ALA A 1 90 ? -16.969 -7.09 11.359 1 94.38 90 ALA A N 1
ATOM 685 C CA . ALA A 1 90 ? -16.969 -8.219 10.43 1 94.38 90 ALA A CA 1
ATOM 686 C C . ALA A 1 90 ? -16.969 -7.742 8.984 1 94.38 90 ALA A C 1
ATOM 688 O O . ALA A 1 90 ? -16.547 -8.477 8.078 1 94.38 90 ALA A O 1
ATOM 689 N N . ASN A 1 91 ? -17.406 -6.504 8.773 1 95.12 91 ASN A N 1
ATOM 690 C CA . ASN A 1 91 ? -17.438 -5.941 7.422 1 95.12 91 ASN A CA 1
ATOM 691 C C . ASN A 1 91 ? -16.141 -5.195 7.105 1 95.12 91 ASN A C 1
ATOM 693 O O . ASN A 1 91 ? -15.977 -4.676 6 1 95.12 91 ASN A O 1
ATOM 697 N N . GLY A 1 92 ? -15.211 -5.066 8.055 1 97.5 92 GLY A N 1
ATOM 698 C CA . GLY A 1 92 ? -13.93 -4.406 7.848 1 97.5 92 GLY A CA 1
ATOM 699 C C . GLY A 1 92 ? -13.953 -2.934 8.203 1 97.5 92 GLY A C 1
ATOM 700 O O . GLY A 1 92 ? -12.984 -2.213 7.957 1 97.5 92 GLY A O 1
ATOM 701 N N . ASP A 1 93 ? -15.047 -2.48 8.781 1 98.06 93 ASP A N 1
ATOM 702 C CA . ASP A 1 93 ? -15.141 -1.065 9.133 1 98.06 93 ASP A CA 1
ATOM 703 C C . ASP A 1 93 ? -14.484 -0.792 10.484 1 98.06 93 ASP A C 1
ATOM 705 O O . ASP A 1 93 ? -14.453 -1.666 11.352 1 98.06 93 ASP A O 1
ATOM 709 N N . LEU A 1 94 ? -13.945 0.401 10.594 1 98.69 94 LEU A N 1
ATOM 710 C CA . LEU A 1 94 ? -13.508 0.887 11.898 1 98.69 94 LEU A CA 1
ATOM 711 C C . LEU A 1 94 ? -14.695 1.002 12.859 1 98.69 94 LEU A C 1
ATOM 713 O O . LEU A 1 94 ? -15.812 1.314 12.438 1 98.69 94 LEU A O 1
ATOM 717 N N . VAL A 1 95 ? -14.438 0.727 14.133 1 98.75 95 VAL A N 1
ATOM 718 C CA . VAL A 1 95 ? -15.5 0.769 15.133 1 98.75 95 VAL A CA 1
ATOM 719 C C . VAL A 1 95 ? -15.172 1.81 16.203 1 98.75 95 VAL A C 1
ATOM 721 O O . VAL A 1 95 ? -14.289 1.594 17.031 1 98.75 95 VAL A O 1
ATOM 724 N N . PRO A 1 96 ? -15.883 2.961 16.156 1 98.81 96 PRO A N 1
ATOM 725 C CA . PRO A 1 96 ? -15.719 3.84 17.312 1 98.81 96 PRO A CA 1
ATOM 726 C C . PRO A 1 96 ? -15.977 3.127 18.641 1 98.81 96 PRO A C 1
ATOM 728 O O . PRO A 1 96 ? -16.953 2.389 18.766 1 98.81 96 PRO A O 1
ATOM 731 N N . ASP A 1 97 ? -15.078 3.262 19.578 1 98.81 97 ASP A N 1
ATOM 732 C CA . ASP A 1 97 ? -15.141 2.516 20.828 1 98.81 97 ASP A CA 1
ATOM 733 C C . ASP A 1 97 ? -16.422 2.842 21.594 1 98.81 97 ASP A C 1
ATOM 735 O O . ASP A 1 97 ? -16.578 3.957 22.094 1 98.81 97 ASP A O 1
ATOM 739 N N . PRO A 1 98 ? -17.297 1.905 21.781 1 98.5 98 PRO A N 1
ATOM 740 C CA . PRO A 1 98 ? -18.562 2.215 22.453 1 98.5 98 PRO A CA 1
ATOM 741 C C . PRO A 1 98 ? -18.391 2.531 23.938 1 98.5 98 PRO A C 1
ATOM 743 O O . PRO A 1 98 ? -19.266 3.17 24.547 1 98.5 98 PRO A O 1
ATOM 746 N N . ALA A 1 99 ? -17.328 2.039 24.516 1 98.56 99 ALA A N 1
ATOM 747 C CA . ALA A 1 99 ? -17.062 2.377 25.922 1 98.56 99 ALA A CA 1
ATOM 748 C C . ALA A 1 99 ? -16.703 3.854 26.062 1 98.56 99 ALA A C 1
ATOM 750 O O . ALA A 1 99 ? -17.047 4.488 27.062 1 98.56 99 ALA A O 1
ATOM 751 N N . LYS A 1 100 ? -16.062 4.391 25.094 1 98.75 100 LYS A N 1
ATOM 752 C CA . LYS A 1 100 ? -15.641 5.785 25.109 1 98.75 100 LYS A CA 1
ATOM 753 C C . LYS A 1 100 ? -16.734 6.707 24.578 1 98.75 100 LYS A C 1
ATOM 755 O O . LYS A 1 100 ? -16.859 7.852 25.016 1 98.75 100 LYS A O 1
ATOM 760 N N . PHE A 1 101 ? -17.484 6.172 23.625 1 98.81 101 PHE A N 1
ATOM 761 C CA . PHE A 1 101 ? -18.531 6.938 22.969 1 98.81 101 PHE A CA 1
ATOM 762 C C . PHE A 1 101 ? -19.859 6.184 23 1 98.81 101 PHE A C 1
ATOM 764 O O . PHE A 1 101 ? -20.359 5.762 21.953 1 98.81 101 PHE A O 1
ATOM 771 N N . PRO A 1 102 ? -20.469 6.129 24.125 1 98.38 102 PRO A N 1
ATOM 772 C CA . PRO A 1 102 ? -21.641 5.27 24.312 1 98.38 102 PRO A CA 1
ATOM 773 C C . PRO A 1 102 ? -22.828 5.695 23.469 1 98.38 102 PRO A C 1
ATOM 775 O O . PRO A 1 102 ? -23.688 4.867 23.141 1 98.38 102 PRO A O 1
ATOM 778 N N . ASN A 1 103 ? -22.938 6.973 23.078 1 98.19 103 ASN A N 1
ATOM 779 C CA . ASN A 1 103 ? -24.047 7.438 22.266 1 98.19 103 ASN A CA 1
ATOM 780 C C . ASN A 1 103 ? -23.719 7.402 20.781 1 98.19 103 ASN A C 1
ATOM 782 O O . ASN A 1 103 ? -24.5 7.871 19.953 1 98.19 103 ASN A O 1
ATOM 786 N N . GLY A 1 104 ? -22.5 6.957 20.453 1 98.25 104 GLY A N 1
ATOM 787 C CA . GLY A 1 104 ? -22.094 6.852 19.078 1 98.25 104 GLY A CA 1
ATOM 788 C C . GLY A 1 104 ? -21.266 8.039 18.609 1 98.25 104 GLY A C 1
ATOM 789 O O . GLY A 1 104 ? -21.531 9.172 19 1 98.25 104 GLY A O 1
ATOM 790 N N . MET A 1 105 ? -20.406 7.742 17.688 1 98.62 105 MET A N 1
ATOM 791 C CA . MET A 1 105 ? -19.516 8.773 17.172 1 98.62 105 MET A CA 1
ATOM 792 C C . MET A 1 105 ? -20.281 9.797 16.344 1 98.62 105 MET A C 1
ATOM 794 O O . MET A 1 105 ? -20 10.992 16.406 1 98.62 105 MET A O 1
ATOM 798 N N . LYS A 1 106 ? -21.219 9.312 15.484 1 98.38 106 LYS A N 1
ATOM 799 C CA . LYS A 1 106 ? -22.016 10.219 14.664 1 98.38 106 LYS A CA 1
ATOM 800 C C . LYS A 1 106 ? -22.75 11.242 15.531 1 98.38 106 LYS A C 1
ATOM 802 O O . LYS A 1 106 ? -22.797 12.43 15.18 1 98.38 106 LYS A O 1
ATOM 807 N N . ALA A 1 107 ? -23.297 10.812 16.625 1 98.62 107 ALA A N 1
ATOM 808 C CA . ALA A 1 107 ? -23.984 11.719 17.531 1 98.62 107 ALA A CA 1
ATOM 809 C C . ALA A 1 107 ? -23.016 12.758 18.094 1 98.62 107 ALA A C 1
ATOM 811 O O . ALA A 1 107 ? -23.375 13.922 18.281 1 98.62 107 ALA A O 1
ATOM 812 N N . LEU A 1 108 ? -21.828 12.32 18.453 1 98.88 108 LEU A N 1
ATOM 813 C CA . LEU A 1 108 ? -20.812 13.227 18.969 1 98.88 108 LEU A CA 1
ATOM 814 C C . LEU A 1 108 ? -20.438 14.273 17.922 1 98.88 108 LEU A C 1
ATOM 816 O O . LEU A 1 108 ? -20.344 15.461 18.219 1 98.88 108 LEU A O 1
ATOM 820 N N . ILE A 1 109 ? -20.25 13.82 16.703 1 98.88 109 ILE A N 1
ATOM 821 C CA . ILE A 1 109 ? -19.891 14.711 15.594 1 98.88 109 ILE A CA 1
ATOM 822 C C . ILE A 1 109 ? -21.031 15.711 15.359 1 98.88 109 ILE A C 1
ATOM 824 O O . ILE A 1 109 ? -20.781 16.906 15.195 1 98.88 109 ILE A O 1
ATOM 828 N N . ASP A 1 110 ? -22.25 15.234 15.398 1 98.81 110 ASP A N 1
ATOM 829 C CA . ASP A 1 110 ? -23.406 16.109 15.25 1 98.81 110 ASP A CA 1
ATOM 830 C C . ASP A 1 110 ? -23.438 17.156 16.359 1 98.81 110 ASP A C 1
ATOM 832 O O . ASP A 1 110 ? -23.797 18.312 16.109 1 98.81 110 ASP A O 1
ATOM 836 N N . TYR A 1 111 ? -23.141 16.75 17.531 1 98.88 111 TYR A N 1
ATOM 837 C CA . TYR A 1 111 ? -23.094 17.688 18.656 1 98.88 111 TYR A CA 1
ATOM 838 C C . TYR A 1 111 ? -22.078 18.797 18.391 1 98.88 111 TYR A C 1
ATOM 840 O O . TYR A 1 111 ? -22.391 19.984 18.531 1 98.88 111 TYR A O 1
ATOM 848 N N . VAL A 1 112 ? -20.891 18.438 18.031 1 98.94 112 VAL A N 1
ATOM 849 C CA . VAL A 1 112 ? -19.828 19.406 17.766 1 98.94 112 VAL A CA 1
ATOM 850 C C . VAL A 1 112 ? -20.25 20.328 16.641 1 98.94 112 VAL A C 1
ATOM 852 O O . VAL A 1 112 ? -20.078 21.547 16.719 1 98.94 112 VAL A O 1
ATOM 855 N N . HIS A 1 113 ? -20.812 19.75 15.547 1 98.94 113 HIS A N 1
ATOM 856 C CA . HIS A 1 113 ? -21.297 20.531 14.422 1 98.94 113 HIS A CA 1
ATOM 857 C C . HIS A 1 113 ? -22.406 21.5 14.852 1 98.94 113 HIS A C 1
ATOM 859 O O . HIS A 1 113 ? -22.484 22.625 14.344 1 98.94 113 HIS A O 1
ATOM 865 N N . SER A 1 114 ? -23.234 21.094 15.773 1 98.81 114 SER A N 1
ATOM 866 C CA . SER A 1 114 ? -24.344 21.938 16.234 1 98.81 114 SER A CA 1
ATOM 867 C C . SER A 1 114 ? -23.812 23.188 16.938 1 98.81 114 SER A C 1
ATOM 869 O O . SER A 1 114 ? -24.547 24.172 17.078 1 98.81 114 SER A O 1
ATOM 871 N N . LYS A 1 115 ? -22.594 23.188 17.391 1 98.75 115 LYS A N 1
ATOM 872 C CA . LYS A 1 115 ? -21.969 24.328 18.047 1 98.75 115 LYS A CA 1
ATOM 873 C C . LYS A 1 115 ? -21.25 25.234 17.047 1 98.75 115 LYS A C 1
ATOM 875 O O . LYS A 1 115 ? -20.578 26.188 17.422 1 98.75 115 LYS A O 1
ATOM 880 N N . GLY A 1 116 ? -21.406 24.875 15.789 1 98.75 116 GLY A N 1
ATOM 881 C CA . GLY A 1 116 ? -20.734 25.656 14.75 1 98.75 116 GLY A CA 1
ATOM 882 C C . GLY A 1 116 ? -19.281 25.266 14.562 1 98.75 116 GLY A C 1
ATOM 883 O O . GLY A 1 116 ? -18.516 26.016 13.945 1 98.75 116 GLY A O 1
ATOM 884 N N . LEU A 1 117 ? -18.875 24.141 15.109 1 98.94 117 LEU A N 1
ATOM 885 C CA . LEU A 1 117 ? -17.5 23.672 15.039 1 98.94 117 LEU A CA 1
ATOM 886 C C . LEU A 1 117 ? -17.359 22.531 14.047 1 98.94 117 LEU A C 1
ATOM 888 O O . LEU A 1 117 ? -18.359 21.984 13.586 1 98.94 117 LEU A O 1
ATOM 892 N N . LYS A 1 118 ? -16.172 22.219 13.664 1 98.94 118 LYS A N 1
ATOM 893 C CA . LYS A 1 118 ? -15.812 21.125 12.766 1 98.94 118 LYS A CA 1
ATOM 894 C C . LYS A 1 118 ? -15.156 19.969 13.539 1 98.94 118 LYS A C 1
ATOM 896 O O . LYS A 1 118 ? -14.672 20.172 14.656 1 98.94 118 LYS A O 1
ATOM 901 N N . PHE A 1 119 ? -15.18 18.828 12.945 1 98.94 119 PHE A N 1
ATOM 902 C CA . PHE A 1 119 ? -14.711 17.641 13.633 1 98.94 119 PHE A CA 1
ATOM 903 C C . PHE A 1 119 ? -13.695 16.875 12.781 1 98.94 119 PHE A C 1
ATOM 905 O O . PHE A 1 119 ? -13.859 16.766 11.562 1 98.94 119 PHE A O 1
ATOM 912 N N . GLY A 1 120 ? -12.641 16.422 13.398 1 98.94 120 GLY A N 1
ATOM 913 C CA . GLY A 1 120 ? -11.625 15.633 12.711 1 98.94 120 GLY A CA 1
ATOM 914 C C . GLY A 1 120 ? -11.289 14.344 13.438 1 98.94 120 GLY A C 1
ATOM 915 O O . GLY A 1 120 ? -11.531 14.211 14.641 1 98.94 120 GLY A O 1
ATOM 916 N N . LEU A 1 121 ? -10.758 13.383 12.688 1 98.94 121 LEU A N 1
ATOM 917 C CA . LEU A 1 121 ? -10.281 12.109 13.211 1 98.94 121 LEU A CA 1
ATOM 918 C C . LEU A 1 121 ? -8.844 11.852 12.789 1 98.94 121 LEU A C 1
ATOM 920 O O . LEU A 1 121 ? -8.289 12.578 11.961 1 98.94 121 LEU A O 1
ATOM 924 N N . TYR A 1 122 ? -8.328 10.898 13.438 1 98.81 122 TYR A N 1
ATOM 925 C CA . TYR A 1 122 ? -6.973 10.406 13.203 1 98.81 122 TYR A CA 1
ATOM 926 C C . TYR A 1 122 ? -6.996 8.977 12.672 1 98.81 122 TYR A C 1
ATOM 928 O O . TYR A 1 122 ? -7.824 8.172 13.086 1 98.81 122 TYR A O 1
ATOM 936 N N . ASN A 1 123 ? -6.133 8.727 11.734 1 98.62 123 ASN A N 1
ATOM 937 C CA . ASN A 1 123 ? -5.727 7.359 11.438 1 98.62 123 ASN A CA 1
ATOM 938 C C . ASN A 1 123 ? -4.301 7.305 10.898 1 98.62 123 ASN A C 1
ATOM 940 O O . ASN A 1 123 ? -3.529 8.25 11.078 1 98.62 123 ASN A O 1
ATOM 944 N N . CYS A 1 124 ? -3.914 6.125 10.414 1 97.94 124 CYS A N 1
ATOM 945 C CA . CYS A 1 124 ? -2.531 5.855 10.031 1 97.94 124 CYS A CA 1
ATOM 946 C C . CYS A 1 124 ? -2.469 5.039 8.75 1 97.94 124 CYS A C 1
ATOM 948 O O . CYS A 1 124 ? -3.309 4.164 8.523 1 97.94 124 CYS A O 1
ATOM 950 N N . ALA A 1 125 ? -1.354 5.242 7.938 1 98.19 125 ALA A N 1
ATOM 951 C CA . ALA A 1 125 ? -1.192 4.586 6.645 1 98.19 125 ALA A CA 1
ATOM 952 C C . ALA A 1 125 ? -0.819 3.117 6.816 1 98.19 125 ALA A C 1
ATOM 954 O O . ALA A 1 125 ? -1.047 2.303 5.918 1 98.19 125 ALA A O 1
ATOM 955 N N . GLY A 1 126 ? -0.262 2.779 7.914 1 97.44 126 GLY A N 1
ATOM 956 C CA . GLY A 1 126 ? 0.268 1.439 8.117 1 97.44 126 GLY A CA 1
ATOM 957 C C . GLY A 1 126 ? -0.785 0.443 8.562 1 97.44 126 GLY A C 1
ATOM 958 O O . GLY A 1 126 ? -1.983 0.728 8.5 1 97.44 126 GLY A O 1
ATOM 959 N N . THR A 1 127 ? -0.323 -0.75 8.961 1 96.88 127 THR A N 1
ATOM 960 C CA . THR A 1 127 ? -1.19 -1.844 9.383 1 96.88 127 THR A CA 1
ATOM 961 C C . THR A 1 127 ? -1.813 -1.546 10.742 1 96.88 127 THR A C 1
ATOM 963 O O . THR A 1 127 ? -2.914 -2.016 11.047 1 96.88 127 THR A O 1
ATOM 966 N N . GLN A 1 128 ? -1.122 -0.771 11.539 1 96.94 128 GLN A N 1
ATOM 967 C CA . GLN A 1 128 ? -1.565 -0.326 12.852 1 96.94 128 GLN A CA 1
ATOM 968 C C . GLN A 1 128 ? -1.181 1.13 13.102 1 96.94 128 GLN A C 1
ATOM 970 O O . GLN A 1 128 ? -0.184 1.614 12.562 1 96.94 128 GLN A O 1
ATOM 975 N N . THR A 1 129 ? -2.002 1.775 13.914 1 97.44 129 THR A N 1
ATOM 976 C CA . THR A 1 129 ? -1.658 3.129 14.336 1 97.44 129 THR A CA 1
ATOM 977 C C . THR A 1 129 ? -0.467 3.111 15.289 1 97.44 129 THR A C 1
ATOM 979 O O . THR A 1 129 ? -0.015 2.041 15.703 1 97.44 129 THR A O 1
ATOM 982 N N . CYS A 1 130 ? 0.005 4.254 15.57 1 94.25 130 CYS A N 1
ATOM 983 C CA . CYS A 1 130 ? 1.166 4.359 16.453 1 94.25 130 CYS A CA 1
ATOM 984 C C . CYS A 1 130 ? 0.843 3.844 17.844 1 94.25 130 CYS A C 1
ATOM 986 O O . CYS A 1 130 ? 1.723 3.334 18.547 1 94.25 130 CYS A O 1
ATOM 988 N N . ALA A 1 131 ? -0.446 3.867 18.219 1 96 131 ALA A N 1
ATOM 989 C CA . ALA A 1 131 ? -0.852 3.396 19.547 1 96 131 ALA A CA 1
ATOM 990 C C . ALA A 1 131 ? -1.408 1.978 19.469 1 96 131 ALA A C 1
ATOM 992 O O . ALA A 1 131 ? -2.008 1.491 20.438 1 96 131 ALA A O 1
ATOM 993 N N . GLY A 1 132 ? -1.314 1.305 18.312 1 95.75 132 GLY A N 1
ATOM 994 C CA . GLY A 1 132 ? -1.611 -0.116 18.219 1 95.75 132 GLY A CA 1
ATOM 995 C C . GLY A 1 132 ? -3.047 -0.401 17.828 1 95.75 132 GLY A C 1
ATOM 996 O O . GLY A 1 132 ? -3.533 -1.521 18 1 95.75 132 GLY A O 1
ATOM 997 N N . TYR A 1 133 ? -3.816 0.561 17.359 1 97.75 133 TYR A N 1
ATOM 998 C CA . TYR A 1 133 ? -5.164 0.384 16.828 1 97.75 133 TYR A CA 1
ATOM 999 C C . TYR A 1 133 ? -5.125 0.065 15.344 1 97.75 133 TYR A C 1
ATOM 1001 O O . TYR A 1 133 ? -4.066 0.139 14.711 1 97.75 133 TYR A O 1
ATOM 1009 N N . PRO A 1 134 ? -6.266 -0.352 14.75 1 97.94 134 PRO A N 1
ATOM 1010 C CA . PRO A 1 134 ? -6.254 -0.693 13.32 1 97.94 134 PRO A CA 1
ATOM 1011 C C . PRO A 1 134 ? -5.844 0.481 12.438 1 97.94 134 PRO A C 1
ATOM 1013 O O . PRO A 1 134 ? -6.449 1.553 12.508 1 97.94 134 PRO A O 1
ATOM 1016 N N . GLY A 1 135 ? -4.828 0.248 11.633 1 98.12 135 GLY A N 1
ATOM 1017 C CA . GLY A 1 135 ? -4.457 1.204 10.609 1 98.12 135 GLY A CA 1
ATOM 1018 C C . GLY A 1 135 ? -5.289 1.076 9.344 1 98.12 135 GLY A C 1
ATOM 1019 O O . GLY A 1 135 ? -6.266 0.322 9.312 1 98.12 135 GLY A O 1
ATOM 1020 N N . THR A 1 136 ? -4.926 1.813 8.344 1 98.62 136 THR A N 1
ATOM 1021 C CA . THR A 1 136 ? -5.793 1.938 7.18 1 98.62 136 THR A CA 1
ATOM 1022 C C . THR A 1 136 ? -5.266 1.103 6.016 1 98.62 136 THR A C 1
ATOM 1024 O O . THR A 1 136 ? -5.93 0.97 4.988 1 98.62 136 THR A O 1
ATOM 1027 N N . ARG A 1 137 ? -4.078 0.476 6.117 1 97.88 137 ARG A N 1
ATOM 1028 C CA . ARG A 1 137 ? -3.467 -0.228 4.996 1 97.88 137 ARG A CA 1
ATOM 1029 C C . ARG A 1 137 ? -4.414 -1.279 4.426 1 97.88 137 ARG A C 1
ATOM 1031 O O . ARG A 1 137 ? -4.855 -2.178 5.145 1 97.88 137 ARG A O 1
ATOM 1038 N N . GLY A 1 138 ? -4.652 -1.191 3.121 1 98.44 138 GLY A N 1
ATOM 1039 C CA . GLY A 1 138 ? -5.52 -2.133 2.432 1 98.44 138 GLY A CA 1
ATOM 1040 C C . GLY A 1 138 ? -6.996 -1.802 2.578 1 98.44 138 GLY A C 1
ATOM 1041 O O . GLY A 1 138 ? -7.848 -2.484 2.008 1 98.44 138 GLY A O 1
ATOM 1042 N N . TYR A 1 139 ? -7.359 -0.698 3.354 1 98.69 139 TYR A N 1
ATOM 1043 C CA . TYR A 1 139 ? -8.734 -0.289 3.615 1 98.69 139 TYR A CA 1
ATOM 1044 C C . TYR A 1 139 ? -8.961 1.156 3.189 1 98.69 139 TYR A C 1
ATOM 1046 O O . TYR A 1 139 ? -9.977 1.761 3.541 1 98.69 139 TYR A O 1
ATOM 1054 N N . GLU A 1 140 ? -8.008 1.758 2.48 1 98.75 140 GLU A N 1
ATOM 1055 C CA . GLU A 1 140 ? -8.008 3.207 2.299 1 98.75 140 GLU A CA 1
ATOM 1056 C C . GLU A 1 140 ? -9.352 3.697 1.771 1 98.75 140 GLU A C 1
ATOM 1058 O O . GLU A 1 140 ? -9.953 4.617 2.334 1 98.75 140 GLU A O 1
ATOM 1063 N N . TYR A 1 141 ? -9.852 3.062 0.745 1 98.62 141 TYR A N 1
ATOM 1064 C CA . TYR A 1 141 ? -11.07 3.561 0.118 1 98.62 141 TYR A CA 1
ATOM 1065 C C . TYR A 1 141 ? -12.289 3.252 0.977 1 98.62 141 TYR A C 1
ATOM 1067 O O . TYR A 1 141 ? -13.227 4.055 1.05 1 98.62 141 TYR A O 1
ATOM 1075 N N . GLN A 1 142 ? -12.305 2.1 1.623 1 98.62 142 GLN A N 1
ATOM 1076 C CA . GLN A 1 142 ? -13.383 1.778 2.553 1 98.62 142 GLN A CA 1
ATOM 1077 C C . GLN A 1 142 ? -13.398 2.746 3.732 1 98.62 142 GLN A C 1
ATOM 1079 O O . GLN A 1 142 ? -14.453 3.236 4.125 1 98.62 142 GLN A O 1
ATOM 1084 N N . ASP A 1 143 ? -12.258 3.027 4.297 1 98.88 143 ASP A N 1
ATOM 1085 C CA . ASP A 1 143 ? -12.164 3.939 5.43 1 98.88 143 ASP A CA 1
ATOM 1086 C C . ASP A 1 143 ? -12.562 5.359 5.031 1 98.88 143 ASP A C 1
ATOM 1088 O O . ASP A 1 143 ? -13.203 6.07 5.809 1 98.88 143 ASP A O 1
ATOM 1092 N N . ALA A 1 144 ? -12.141 5.777 3.844 1 98.75 144 ALA A N 1
ATOM 1093 C CA . ALA A 1 144 ? -12.531 7.102 3.365 1 98.75 144 ALA A CA 1
ATOM 1094 C C . ALA A 1 144 ? -14.047 7.234 3.297 1 98.75 144 ALA A C 1
ATOM 1096 O O . ALA A 1 144 ? -14.602 8.273 3.676 1 98.75 144 ALA A O 1
ATOM 1097 N N . ARG A 1 145 ? -14.734 6.195 2.805 1 98.44 145 ARG A N 1
ATOM 1098 C CA . ARG A 1 145 ? -16.188 6.215 2.773 1 98.44 145 ARG A CA 1
ATOM 1099 C C . ARG A 1 145 ? -16.766 6.277 4.184 1 98.44 145 ARG A C 1
ATOM 1101 O O . ARG A 1 145 ? -17.766 6.965 4.422 1 98.44 145 ARG A O 1
ATOM 1108 N N . PHE A 1 146 ? -16.156 5.543 5.141 1 98.62 146 PHE A N 1
ATOM 1109 C CA . PHE A 1 146 ? -16.547 5.57 6.547 1 98.62 146 PHE A CA 1
ATOM 1110 C C . PHE A 1 146 ? -16.469 6.988 7.102 1 98.62 146 PHE A C 1
ATOM 1112 O O . PHE A 1 146 ? -17.422 7.469 7.727 1 98.62 146 PHE A O 1
ATOM 1119 N N . TYR A 1 147 ? -15.375 7.711 6.812 1 98.81 147 TYR A N 1
ATOM 1120 C CA . TYR A 1 147 ? -15.195 9.086 7.273 1 98.81 147 TYR A CA 1
ATOM 1121 C C . TYR A 1 147 ? -16.25 10.008 6.668 1 98.81 147 TYR A C 1
ATOM 1123 O O . TYR A 1 147 ? -16.812 10.859 7.359 1 98.81 147 TYR A O 1
ATOM 1131 N N . ALA A 1 148 ? -16.406 9.836 5.367 1 98.5 148 ALA A N 1
ATOM 1132 C CA . ALA A 1 148 ? -17.406 10.664 4.676 1 98.5 148 ALA A CA 1
ATOM 1133 C C . ALA A 1 148 ? -18.797 10.469 5.27 1 98.5 148 ALA A C 1
ATOM 1135 O O . ALA A 1 148 ? -19.516 11.43 5.5 1 98.5 148 ALA A O 1
ATOM 1136 N N . LYS A 1 149 ? -19.156 9.219 5.508 1 98 149 LYS A N 1
ATOM 1137 C CA . LYS A 1 149 ? -20.453 8.898 6.082 1 98 149 LYS A CA 1
ATOM 1138 C C . LYS A 1 149 ? -20.609 9.484 7.48 1 98 149 LYS A C 1
ATOM 1140 O O . LYS A 1 149 ? -21.688 9.938 7.859 1 98 149 LYS A O 1
ATOM 1145 N N . LEU A 1 150 ? -19.547 9.43 8.289 1 98.44 150 LEU A N 1
ATOM 1146 C CA . LEU A 1 150 ? -19.562 10.016 9.625 1 98.44 150 LEU A CA 1
ATOM 1147 C C . LEU A 1 150 ? -19.719 11.531 9.547 1 98.44 150 LEU A C 1
ATOM 1149 O O . LEU A 1 150 ? -20.203 12.148 10.492 1 98.44 150 LEU A O 1
ATOM 1153 N N . GLY A 1 151 ? -19.203 12.148 8.453 1 98.56 151 GLY A N 1
ATOM 1154 C CA . GLY A 1 151 ? -19.297 13.594 8.273 1 98.56 151 GLY A CA 1
ATOM 1155 C C . GLY A 1 151 ? -18.125 14.344 8.875 1 98.56 151 GLY A C 1
ATOM 1156 O O . GLY A 1 151 ? -18.281 15.477 9.344 1 98.56 151 GLY A O 1
ATOM 1157 N N . ILE A 1 152 ? -16.969 13.758 8.883 1 98.88 152 ILE A N 1
ATOM 1158 C CA . ILE A 1 152 ? -15.852 14.484 9.477 1 98.88 152 ILE A CA 1
ATOM 1159 C C . ILE A 1 152 ? -15.359 15.547 8.5 1 98.88 152 ILE A C 1
ATOM 1161 O O . ILE A 1 152 ? -15.688 15.516 7.312 1 98.88 152 ILE A O 1
ATOM 1165 N N . ASP A 1 153 ? -14.547 16.484 9.016 1 98.94 153 ASP A N 1
ATOM 1166 C CA . ASP A 1 153 ? -14.086 17.641 8.266 1 98.94 153 ASP A CA 1
ATOM 1167 C C . ASP A 1 153 ? -12.562 17.641 8.141 1 98.94 153 ASP A C 1
ATOM 1169 O O . ASP A 1 153 ? -12 18.438 7.379 1 98.94 153 ASP A O 1
ATOM 1173 N N . PHE A 1 154 ? -11.891 16.766 8.844 1 98.94 154 PHE A N 1
ATOM 1174 C CA . PHE A 1 154 ? -10.445 16.781 8.992 1 98.94 154 PHE A CA 1
ATOM 1175 C C . PHE A 1 154 ? -9.914 15.375 9.281 1 98.94 154 PHE A C 1
ATOM 1177 O O . PHE A 1 154 ? -10.492 14.648 10.094 1 98.94 154 PHE A O 1
ATOM 1184 N N . LEU A 1 155 ? -8.898 14.922 8.539 1 98.94 155 LEU A N 1
ATOM 1185 C CA . LEU A 1 155 ? -8.227 13.656 8.82 1 98.94 155 LEU A CA 1
ATOM 1186 C C . LEU A 1 155 ? -6.734 13.867 9.039 1 98.94 155 LEU A C 1
ATOM 1188 O O . LEU A 1 155 ? -6.027 14.305 8.125 1 98.94 155 LEU A O 1
ATOM 1192 N N . LYS A 1 156 ? -6.285 13.672 10.219 1 98.94 156 LYS A N 1
ATOM 1193 C CA . LYS A 1 156 ? -4.855 13.523 10.469 1 98.94 156 LYS A CA 1
ATOM 1194 C C . LYS A 1 156 ? -4.383 12.109 10.156 1 98.94 156 LYS A C 1
ATOM 1196 O O . LYS A 1 156 ? -4.848 11.141 10.773 1 98.94 156 LYS A O 1
ATOM 1201 N N . TYR A 1 157 ? -3.514 11.938 9.258 1 98.81 157 TYR A N 1
ATOM 1202 C CA . TYR A 1 157 ? -3.1 10.641 8.719 1 98.81 157 TYR A CA 1
ATOM 1203 C C . TYR A 1 157 ? -1.618 10.391 8.977 1 98.81 157 TYR A C 1
ATOM 1205 O O . TYR A 1 157 ? -0.762 11.07 8.406 1 98.81 157 TYR A O 1
ATOM 1213 N N . ASP A 1 158 ? -1.299 9.453 9.844 1 98.31 158 ASP A N 1
ATOM 1214 C CA . ASP A 1 158 ? 0.029 9.234 10.414 1 98.31 158 ASP A CA 1
ATOM 1215 C C . ASP A 1 158 ? 0.781 8.148 9.641 1 98.31 158 ASP A C 1
ATOM 1217 O O . ASP A 1 158 ? 0.323 7.691 8.594 1 98.31 158 ASP A O 1
ATOM 1221 N N . TRP A 1 159 ? 1.986 7.719 10.086 1 97.5 159 TRP A N 1
ATOM 1222 C CA . TRP A 1 159 ? 2.932 6.973 9.266 1 97.5 159 TRP A CA 1
ATOM 1223 C C . TRP A 1 159 ? 3.541 5.816 10.047 1 97.5 159 TRP A C 1
ATOM 1225 O O . TRP A 1 159 ? 4.68 5.418 9.797 1 97.5 159 TRP A O 1
ATOM 1235 N N . CYS A 1 160 ? 2.84 5.301 10.977 1 95.62 160 CYS A N 1
ATOM 1236 C CA . CYS A 1 160 ? 3.332 4.172 11.758 1 95.62 160 CYS A CA 1
ATOM 1237 C C . CYS A 1 160 ? 3.057 2.854 11.047 1 95.62 160 CYS A C 1
ATOM 1239 O O . CYS A 1 160 ? 2.033 2.707 10.375 1 95.62 160 CYS A O 1
ATOM 1241 N N . ASN A 1 161 ? 4.012 1.803 11.188 1 95.5 161 ASN A N 1
ATOM 1242 C CA . ASN A 1 161 ? 3.879 0.438 10.688 1 95.5 161 ASN A CA 1
ATOM 1243 C C . ASN A 1 161 ? 3.697 0.413 9.172 1 95.5 161 ASN A C 1
ATOM 1245 O O . ASN A 1 161 ? 2.766 -0.212 8.664 1 95.5 161 ASN A O 1
ATOM 1249 N N . THR A 1 162 ? 4.668 1.079 8.5 1 96.19 162 THR A N 1
ATOM 1250 C CA . THR A 1 162 ? 4.512 1.353 7.07 1 96.19 162 THR A CA 1
ATOM 1251 C C . THR A 1 162 ? 5.586 0.632 6.262 1 96.19 162 THR A C 1
ATOM 1253 O O . THR A 1 162 ? 6 1.109 5.203 1 96.19 162 THR A O 1
ATOM 1256 N N . LYS A 1 163 ? 6.035 -0.471 6.688 1 93.44 163 LYS A N 1
ATOM 1257 C CA . LYS A 1 163 ? 7.066 -1.195 5.953 1 93.44 163 LYS A CA 1
ATOM 1258 C C . LYS A 1 163 ? 6.609 -1.511 4.531 1 93.44 163 LYS A C 1
ATOM 1260 O O . LYS A 1 163 ? 5.469 -1.925 4.316 1 93.44 163 LYS A O 1
ATOM 1265 N N . GLY A 1 164 ? 7.504 -1.225 3.586 1 94.06 164 GLY A N 1
ATOM 1266 C CA . GLY A 1 164 ? 7.305 -1.657 2.213 1 94.06 164 GLY A CA 1
ATOM 1267 C C . GLY A 1 164 ? 6.484 -0.679 1.394 1 94.06 164 GLY A C 1
ATOM 1268 O O . GLY A 1 164 ? 6.145 -0.958 0.241 1 94.06 164 GLY A O 1
ATOM 1269 N N . ILE A 1 165 ? 6.062 0.426 1.942 1 94.06 165 ILE A N 1
ATOM 1270 C CA . ILE A 1 165 ? 5.383 1.46 1.169 1 94.06 165 ILE A CA 1
ATOM 1271 C C . ILE A 1 165 ? 6.137 2.781 1.298 1 94.06 165 ILE A C 1
ATOM 1273 O O . ILE A 1 165 ? 6.883 2.986 2.26 1 94.06 165 ILE A O 1
ATOM 1277 N N . THR A 1 166 ? 5.98 3.629 0.315 1 96.19 166 THR A N 1
ATOM 1278 C CA . THR A 1 166 ? 6.586 4.953 0.358 1 96.19 166 THR A CA 1
ATOM 1279 C C . THR A 1 166 ? 5.547 6.012 0.722 1 96.19 166 THR A C 1
ATOM 1281 O O . THR A 1 166 ? 4.371 5.879 0.378 1 96.19 166 THR A O 1
ATOM 1284 N N . ALA A 1 167 ? 5.996 7.012 1.396 1 97.06 167 ALA A N 1
ATOM 1285 C CA . ALA A 1 167 ? 5.082 8.031 1.902 1 97.06 167 ALA A CA 1
ATOM 1286 C C . ALA A 1 167 ? 4.336 8.719 0.759 1 97.06 167 ALA A C 1
ATOM 1288 O O . ALA A 1 167 ? 3.105 8.766 0.752 1 97.06 167 ALA A O 1
ATOM 1289 N N . PRO A 1 168 ? 5.039 9.219 -0.315 1 97 168 PRO A N 1
ATOM 1290 C CA . PRO A 1 168 ? 4.293 9.922 -1.363 1 97 168 PRO A CA 1
ATOM 1291 C C . PRO A 1 168 ? 3.16 9.078 -1.946 1 97 168 PRO A C 1
ATOM 1293 O O . PRO A 1 168 ? 2.037 9.562 -2.094 1 97 168 PRO A O 1
ATOM 1296 N N . GLU A 1 169 ? 3.395 7.816 -2.189 1 95.88 169 GLU A N 1
ATOM 1297 C CA . GLU A 1 169 ? 2.381 6.988 -2.836 1 95.88 169 GLU A CA 1
ATOM 1298 C C . GLU A 1 169 ? 1.288 6.582 -1.852 1 95.88 169 GLU A C 1
ATOM 1300 O O . GLU A 1 169 ? 0.114 6.5 -2.219 1 95.88 169 GLU A O 1
ATOM 1305 N N . ALA A 1 170 ? 1.652 6.266 -0.603 1 97.31 170 ALA A N 1
ATOM 1306 C CA . ALA A 1 170 ? 0.667 5.898 0.41 1 97.31 170 ALA A CA 1
ATOM 1307 C C . ALA A 1 170 ? -0.289 7.051 0.692 1 97.31 170 ALA A C 1
ATOM 1309 O O . ALA A 1 170 ? -1.506 6.859 0.75 1 97.31 170 ALA A O 1
ATOM 1310 N N . TYR A 1 171 ? 0.224 8.234 0.885 1 98.5 171 TYR A N 1
ATOM 1311 C CA . TYR A 1 171 ? -0.615 9.398 1.142 1 98.5 171 TYR A CA 1
ATOM 1312 C C . TYR A 1 171 ? -1.437 9.758 -0.089 1 98.5 171 TYR A C 1
ATOM 1314 O O . TYR A 1 171 ? -2.568 10.234 0.03 1 98.5 171 TYR A O 1
ATOM 1322 N N . THR A 1 172 ? -0.873 9.586 -1.297 1 98.19 172 THR A N 1
ATOM 1323 C CA . THR A 1 172 ? -1.64 9.82 -2.516 1 98.19 172 THR A CA 1
ATOM 1324 C C . THR A 1 172 ? -2.82 8.859 -2.604 1 98.19 172 THR A C 1
ATOM 1326 O O . THR A 1 172 ? -3.916 9.25 -3.012 1 98.19 172 THR A O 1
ATOM 1329 N N . THR A 1 173 ? -2.629 7.59 -2.24 1 98 173 THR A N 1
ATOM 1330 C CA . THR A 1 173 ? -3.717 6.621 -2.234 1 98 173 THR A CA 1
ATOM 1331 C C . THR A 1 173 ? -4.863 7.098 -1.345 1 98 173 THR A C 1
ATOM 1333 O O . THR A 1 173 ? -6.023 7.082 -1.757 1 98 173 THR A O 1
ATOM 1336 N N . MET A 1 174 ? -4.586 7.555 -0.111 1 98.69 174 MET A N 1
ATOM 1337 C CA . MET A 1 174 ? -5.633 8.047 0.779 1 98.69 174 MET A CA 1
ATOM 1338 C C . MET A 1 174 ? -6.238 9.336 0.247 1 98.69 174 MET A C 1
ATOM 1340 O O . MET A 1 174 ? -7.449 9.555 0.349 1 98.69 174 MET A O 1
ATOM 1344 N N . SER A 1 175 ? -5.391 10.227 -0.295 1 98.62 175 SER A N 1
ATOM 1345 C CA . SER A 1 175 ? -5.891 11.445 -0.921 1 98.62 175 SER A CA 1
ATOM 1346 C C . SER A 1 175 ? -6.949 11.133 -1.976 1 98.62 175 SER A C 1
ATOM 1348 O O . SER A 1 175 ? -8.031 11.727 -1.971 1 98.62 175 SER A O 1
ATOM 1350 N N . ASN A 1 176 ? -6.648 10.18 -2.844 1 97.81 176 ASN A N 1
ATOM 1351 C CA . ASN A 1 176 ? -7.574 9.766 -3.895 1 97.81 176 ASN A CA 1
ATOM 1352 C C . ASN A 1 176 ? -8.805 9.07 -3.318 1 97.81 176 ASN A C 1
ATOM 1354 O O . ASN A 1 176 ? -9.914 9.234 -3.834 1 97.81 176 ASN A O 1
ATOM 1358 N N . ALA A 1 177 ? -8.602 8.297 -2.246 1 98.44 177 ALA A N 1
ATOM 1359 C CA . ALA A 1 177 ? -9.727 7.645 -1.578 1 98.44 177 ALA A CA 1
ATOM 1360 C C . ALA A 1 177 ? -10.703 8.672 -1.017 1 98.44 177 ALA A C 1
ATOM 1362 O O . ALA A 1 177 ? -11.922 8.539 -1.187 1 98.44 177 ALA A O 1
ATOM 1363 N N . LEU A 1 178 ? -10.172 9.719 -0.337 1 98.62 178 LEU A N 1
ATOM 1364 C CA . LEU A 1 178 ? -11.016 10.781 0.213 1 98.62 178 LEU A CA 1
ATOM 1365 C C . LEU A 1 178 ? -11.766 11.5 -0.895 1 98.62 178 LEU A C 1
ATOM 1367 O O . LEU A 1 178 ? -12.961 11.773 -0.76 1 98.62 178 LEU A O 1
ATOM 1371 N N . LYS A 1 179 ? -11.07 11.797 -1.975 1 97.62 179 LYS A N 1
ATOM 1372 C CA . LYS A 1 179 ? -11.711 12.445 -3.115 1 97.62 179 LYS A CA 1
ATOM 1373 C C . LYS A 1 179 ? -12.844 11.586 -3.668 1 97.62 179 LYS A C 1
ATOM 1375 O O . LYS A 1 179 ? -13.93 12.094 -3.957 1 97.62 179 LYS A O 1
ATOM 1380 N N . THR A 1 180 ? -12.586 10.312 -3.816 1 96.88 180 THR A N 1
ATOM 1381 C CA . THR A 1 180 ? -13.562 9.375 -4.352 1 96.88 180 THR A CA 1
ATOM 1382 C C . THR A 1 180 ? -14.781 9.289 -3.441 1 96.88 180 THR A C 1
ATOM 1384 O O . THR A 1 180 ? -15.914 9.18 -3.922 1 96.88 180 THR A O 1
ATOM 1387 N N . ALA A 1 181 ? -14.57 9.344 -2.127 1 97.44 181 ALA A N 1
ATOM 1388 C CA . ALA A 1 181 ? -15.672 9.266 -1.165 1 97.44 181 ALA A CA 1
ATOM 1389 C C . ALA A 1 181 ? -16.562 10.5 -1.259 1 97.44 181 ALA A C 1
ATOM 1391 O O . ALA A 1 181 ? -17.734 10.461 -0.861 1 97.44 181 ALA A O 1
ATOM 1392 N N . GLY A 1 182 ? -15.906 11.664 -1.648 1 96.88 182 GLY A N 1
ATOM 1393 C CA . GLY A 1 182 ? -16.719 12.766 -2.125 1 96.88 182 GLY A CA 1
ATOM 1394 C C . GLY A 1 182 ? -16.953 13.836 -1.076 1 96.88 182 GLY A C 1
ATOM 1395 O O . GLY A 1 182 ? -17.391 14.945 -1.397 1 96.88 182 GLY A O 1
ATOM 1396 N N . ARG A 1 183 ? -16.656 13.617 0.217 1 97.44 183 ARG A N 1
ATOM 1397 C CA . ARG A 1 183 ? -16.797 14.656 1.228 1 97.44 183 ARG A CA 1
ATOM 1398 C C . ARG A 1 183 ? -15.516 15.484 1.334 1 97.44 183 ARG A C 1
ATOM 1400 O O . ARG A 1 183 ? -14.43 14.938 1.496 1 97.44 183 ARG A O 1
ATOM 1407 N N . PRO A 1 184 ? -15.617 16.781 1.26 1 98.56 184 PRO A N 1
ATOM 1408 C CA . PRO A 1 184 ? -14.414 17.609 1.468 1 98.56 184 PRO A CA 1
ATOM 1409 C C . PRO A 1 184 ? -13.844 17.469 2.877 1 98.56 184 PRO A C 1
ATOM 1411 O O . PRO A 1 184 ? -14.539 17.75 3.859 1 98.56 184 PRO A O 1
ATOM 1414 N N . ILE A 1 185 ? -12.695 16.984 2.986 1 98.88 185 ILE A N 1
ATOM 1415 C CA . ILE A 1 185 ? -11.984 16.75 4.242 1 98.88 185 ILE A CA 1
ATOM 1416 C C . ILE A 1 185 ? -10.586 17.359 4.16 1 98.88 185 ILE A C 1
ATOM 1418 O O . ILE A 1 185 ? -9.836 17.094 3.219 1 98.88 185 ILE A O 1
ATOM 1422 N N . VAL A 1 186 ? -10.234 18.25 5.059 1 98.94 186 VAL A N 1
ATOM 1423 C CA . VAL A 1 186 ? -8.844 18.688 5.18 1 98.94 186 VAL A CA 1
ATOM 1424 C C . VAL A 1 186 ? -7.949 17.484 5.473 1 98.94 186 VAL A C 1
ATOM 1426 O O . VAL A 1 186 ? -8.195 16.734 6.422 1 98.94 186 VAL A O 1
ATOM 1429 N N . PHE A 1 187 ? -7.035 17.297 4.66 1 98.94 187 PHE A N 1
ATOM 1430 C CA . PHE A 1 187 ? -6.164 16.141 4.773 1 98.94 187 PHE A CA 1
ATOM 1431 C C . PHE A 1 187 ? -4.793 16.547 5.301 1 98.94 187 PHE A C 1
ATOM 1433 O O . PHE A 1 187 ? -4.035 17.234 4.609 1 98.94 187 PHE A O 1
ATOM 1440 N N . SER A 1 188 ? -4.453 16.141 6.508 1 98.94 188 SER A N 1
ATOM 1441 C CA . SER A 1 188 ? -3.195 16.438 7.184 1 98.94 188 SER A CA 1
ATOM 1442 C C . SER A 1 188 ? -2.217 15.273 7.086 1 98.94 188 SER A C 1
ATOM 1444 O O . SER A 1 188 ? -2.465 14.203 7.637 1 98.94 188 SER A O 1
ATOM 1446 N N . LEU A 1 189 ? -1.127 15.484 6.402 1 98.81 189 LEU A N 1
ATOM 1447 C CA . LEU A 1 189 ? -0.079 14.484 6.23 1 98.81 189 LEU A CA 1
ATOM 1448 C C . LEU A 1 189 ? 0.864 14.477 7.426 1 98.81 189 LEU A C 1
ATOM 1450 O O . LEU A 1 189 ? 1.646 15.414 7.613 1 98.81 189 LEU A O 1
ATOM 1454 N N . CYS A 1 190 ? 0.792 13.445 8.156 1 98.31 190 CYS A N 1
ATOM 1455 C CA . CYS A 1 190 ? 1.603 13.391 9.375 1 98.31 190 CYS A CA 1
ATOM 1456 C C . CYS A 1 190 ? 2.66 12.297 9.273 1 98.31 190 CYS A C 1
ATOM 1458 O O . CYS A 1 190 ? 2.6 11.305 9.992 1 98.31 190 CYS A O 1
ATOM 1460 N N . GLU A 1 191 ? 3.621 12.531 8.375 1 97.31 191 GLU A N 1
ATOM 1461 C CA . GLU A 1 191 ? 4.727 11.586 8.273 1 97.31 191 GLU A CA 1
ATOM 1462 C C . GLU A 1 191 ? 6.004 12.156 8.883 1 97.31 191 GLU A C 1
ATOM 1464 O O . GLU A 1 191 ? 7.109 11.844 8.422 1 97.31 191 GLU A O 1
ATOM 1469 N N . TRP A 1 192 ? 5.934 13.195 9.742 1 97.19 192 TRP A N 1
ATOM 1470 C CA . TRP A 1 192 ? 6.895 13.727 10.703 1 97.19 192 TRP A CA 1
ATOM 1471 C C . TRP A 1 192 ? 8.047 14.438 10 1 97.19 192 TRP A C 1
ATOM 1473 O O . TRP A 1 192 ? 9.133 14.586 10.562 1 97.19 192 TRP A O 1
ATOM 1483 N N . GLY A 1 193 ? 7.879 14.719 8.711 1 97.38 193 GLY A N 1
ATOM 1484 C CA . GLY A 1 193 ? 8.93 15.375 7.949 1 97.38 193 GLY A CA 1
ATOM 1485 C C . GLY A 1 193 ? 9.984 14.406 7.445 1 97.38 193 GLY A C 1
ATOM 1486 O O . GLY A 1 193 ? 10.883 14.797 6.695 1 97.38 193 GLY A O 1
ATOM 1487 N N . ASP A 1 194 ? 9.891 13.156 7.688 1 95.31 194 ASP A N 1
ATOM 1488 C CA . ASP A 1 194 ? 10.922 12.164 7.418 1 95.31 194 ASP A CA 1
ATOM 1489 C C . ASP A 1 194 ? 11.078 11.922 5.918 1 95.31 194 ASP A C 1
ATOM 1491 O O . ASP A 1 194 ? 12.148 11.539 5.453 1 95.31 194 ASP A O 1
ATOM 1495 N N . ASN A 1 195 ? 10.047 12.156 5.227 1 97.06 195 ASN A N 1
ATOM 1496 C CA . ASN A 1 195 ? 10.086 11.883 3.791 1 97.06 195 ASN A CA 1
ATOM 1497 C C . ASN A 1 195 ? 9.938 13.164 2.977 1 97.06 195 ASN A C 1
ATOM 1499 O O . ASN A 1 195 ? 9.406 13.141 1.865 1 97.06 195 ASN A O 1
ATOM 1503 N N . GLN A 1 196 ? 10.25 14.336 3.584 1 98.12 196 GLN A N 1
ATOM 1504 C CA . GLN A 1 196 ? 10.258 15.656 2.957 1 98.12 196 GLN A CA 1
ATOM 1505 C C . GLN A 1 196 ? 8.93 15.953 2.275 1 98.12 196 GLN A C 1
ATOM 1507 O O . GLN A 1 196 ? 8.891 16.234 1.076 1 98.12 196 GLN A O 1
ATOM 1512 N N . PRO A 1 197 ? 7.836 15.891 3.049 1 98.5 197 PRO A N 1
ATOM 1513 C CA . PRO A 1 197 ? 6.508 16.062 2.455 1 98.5 197 PRO A CA 1
ATOM 1514 C C . PRO A 1 197 ? 6.355 17.406 1.734 1 98.5 197 PRO A C 1
ATOM 1516 O O . PRO A 1 197 ? 5.531 17.531 0.826 1 98.5 197 PRO A O 1
ATOM 1519 N N . TRP A 1 198 ? 7.152 18.406 1.988 1 98.44 198 TRP A N 1
ATOM 1520 C CA . TRP A 1 198 ? 7.062 19.703 1.317 1 98.44 198 TRP A CA 1
ATOM 1521 C C . TRP A 1 198 ? 7.398 19.562 -0.164 1 98.44 198 TRP A C 1
ATOM 1523 O O . TRP A 1 198 ? 7.047 20.438 -0.966 1 98.44 198 TRP A O 1
ATOM 1533 N N . GLU A 1 199 ? 8.016 18.516 -0.592 1 98.06 199 GLU A N 1
ATOM 1534 C CA . GLU A 1 199 ? 8.406 18.328 -1.986 1 98.06 199 GLU A CA 1
ATOM 1535 C C . GLU A 1 199 ? 7.301 17.656 -2.791 1 98.06 199 GLU A C 1
ATOM 1537 O O . GLU A 1 199 ? 7.289 17.719 -4.02 1 98.06 199 GLU A O 1
ATOM 1542 N N . TRP A 1 200 ? 6.402 16.969 -2.104 1 97.62 200 TRP A N 1
ATOM 1543 C CA . TRP A 1 200 ? 5.43 16.172 -2.857 1 97.62 200 TRP A CA 1
ATOM 1544 C C . TRP A 1 200 ? 4.027 16.359 -2.293 1 97.62 200 TRP A C 1
ATOM 1546 O O . TRP A 1 200 ? 3.041 15.953 -2.916 1 97.62 200 TRP A O 1
ATOM 1556 N N . GLY A 1 201 ? 3.809 17.078 -1.162 1 98.31 201 GLY A N 1
ATOM 1557 C CA . GLY A 1 201 ? 2.564 17.078 -0.41 1 98.31 201 GLY A CA 1
ATOM 1558 C C . GLY A 1 201 ? 1.525 18.031 -0.977 1 98.31 201 GLY A C 1
ATOM 1559 O O . GLY A 1 201 ? 0.327 17.859 -0.747 1 98.31 201 GLY A O 1
ATOM 1560 N N . LYS A 1 202 ? 1.875 18.984 -1.773 1 98 202 LYS A N 1
ATOM 1561 C CA . LYS A 1 202 ? 0.979 20.047 -2.193 1 98 202 LYS A CA 1
ATOM 1562 C C . LYS A 1 202 ? -0.224 19.5 -2.953 1 98 202 LYS A C 1
ATOM 1564 O O . LYS A 1 202 ? -1.367 19.844 -2.654 1 98 202 LYS A O 1
ATOM 1569 N N . PRO A 1 203 ? -0.026 18.578 -3.887 1 97.94 203 PRO A N 1
ATOM 1570 C CA . PRO A 1 203 ? -1.204 18.062 -4.578 1 97.94 203 PRO A CA 1
ATOM 1571 C C . PRO A 1 203 ? -1.931 16.984 -3.768 1 97.94 203 PRO A C 1
ATOM 1573 O O . PRO A 1 203 ? -3.01 16.531 -4.16 1 97.94 203 PRO A O 1
ATOM 1576 N N . VAL A 1 204 ? -1.416 16.547 -2.619 1 98.5 204 VAL A N 1
ATOM 1577 C CA . VAL A 1 204 ? -1.875 15.359 -1.913 1 98.5 204 VAL A CA 1
ATOM 1578 C C . VAL A 1 204 ? -2.697 15.766 -0.692 1 98.5 204 VAL A C 1
ATOM 1580 O O . VAL A 1 204 ? -3.748 15.188 -0.422 1 98.5 204 VAL A O 1
ATOM 1583 N N . GLY A 1 205 ? -2.25 16.75 0.053 1 98.69 205 GLY A N 1
ATOM 1584 C CA . GLY A 1 205 ? -2.92 17.188 1.271 1 98.69 205 GLY A CA 1
ATOM 1585 C C . GLY A 1 205 ? -2.873 18.688 1.48 1 98.69 205 GLY A C 1
ATOM 1586 O O . GLY A 1 205 ? -2.367 19.422 0.63 1 98.69 205 GLY A O 1
ATOM 1587 N N . ASN A 1 206 ? -3.406 19.141 2.607 1 98.94 206 ASN A N 1
ATOM 1588 C CA . ASN A 1 206 ? -3.582 20.562 2.859 1 98.94 206 ASN A CA 1
ATOM 1589 C C . ASN A 1 206 ? -2.529 21.094 3.826 1 98.94 206 ASN A C 1
ATOM 1591 O O . ASN A 1 206 ? -2.352 22.312 3.949 1 98.94 206 ASN A O 1
ATOM 1595 N N . LEU A 1 207 ? -1.934 20.266 4.496 1 98.88 207 LEU A N 1
ATOM 1596 C CA . LEU A 1 207 ? -0.83 20.547 5.402 1 98.88 207 LEU A CA 1
ATOM 1597 C C . LEU A 1 207 ? -0.02 19.297 5.695 1 98.88 207 LEU A C 1
ATOM 1599 O O . LEU A 1 207 ? -0.492 18.172 5.465 1 98.88 207 LEU A O 1
ATOM 1603 N N . TRP A 1 208 ? 1.213 19.5 6.18 1 98.88 208 TRP A N 1
ATOM 1604 C CA . TRP A 1 208 ? 2.047 18.359 6.516 1 98.88 208 TRP A CA 1
ATOM 1605 C C . TRP A 1 208 ? 2.967 18.672 7.691 1 98.88 208 TRP A C 1
ATOM 1607 O O . TRP A 1 208 ? 3.479 19.797 7.801 1 98.88 208 TRP A O 1
ATOM 1617 N N . ARG A 1 209 ? 3.166 17.688 8.523 1 98.69 209 ARG A N 1
ATOM 1618 C CA . ARG A 1 209 ? 4.125 17.781 9.617 1 98.69 209 ARG A CA 1
ATOM 1619 C C . ARG A 1 209 ? 5.551 17.875 9.086 1 98.69 209 ARG A C 1
ATOM 1621 O O . ARG A 1 209 ? 5.914 17.203 8.125 1 98.69 209 ARG A O 1
ATOM 1628 N N . ILE A 1 210 ? 6.402 18.688 9.742 1 98.62 210 ILE A N 1
ATOM 1629 C CA . ILE A 1 210 ? 7.766 18.859 9.242 1 98.62 210 ILE A CA 1
ATOM 1630 C C . ILE A 1 210 ? 8.758 18.234 10.227 1 98.62 210 ILE A C 1
ATOM 1632 O O . ILE A 1 210 ? 9.953 18.188 9.953 1 98.62 210 ILE A O 1
ATOM 1636 N N . SER A 1 211 ? 8.234 17.75 11.375 1 98.06 211 SER A N 1
ATOM 1637 C CA . SER A 1 211 ? 9.07 17.188 12.43 1 98.06 211 SER A CA 1
ATOM 1638 C C . SER A 1 211 ? 8.344 16.078 13.18 1 98.06 211 SER A C 1
ATOM 1640 O O . SER A 1 211 ? 7.145 15.867 12.984 1 98.06 211 SER A O 1
ATOM 1642 N N . GLY A 1 212 ? 9.125 15.398 14 1 96.62 212 GLY A N 1
ATOM 1643 C CA . GLY A 1 212 ? 8.492 14.539 14.984 1 96.62 212 GLY A CA 1
ATOM 1644 C C . GLY A 1 212 ? 7.68 15.312 16.016 1 96.62 212 GLY A C 1
ATOM 1645 O O . GLY A 1 212 ? 7.516 16.531 15.898 1 96.62 212 GLY A O 1
ATOM 1646 N N . ASP A 1 213 ? 7.223 14.672 16.984 1 97.5 213 ASP A N 1
ATOM 1647 C CA . ASP A 1 213 ? 6.293 15.219 17.969 1 97.5 213 ASP A CA 1
ATOM 1648 C C . ASP A 1 213 ? 6.938 16.359 18.766 1 97.5 213 ASP A C 1
ATOM 1650 O O . ASP A 1 213 ? 8.117 16.281 19.109 1 97.5 213 ASP A O 1
ATOM 1654 N N . ILE A 1 214 ? 6.164 17.25 19.062 1 98.62 214 ILE A N 1
ATOM 1655 C CA . ILE A 1 214 ? 6.566 18.359 19.922 1 98.62 214 ILE A CA 1
ATOM 1656 C C . ILE A 1 214 ? 6.594 17.891 21.375 1 98.62 214 ILE A C 1
ATOM 1658 O O . ILE A 1 214 ? 5.887 16.938 21.734 1 98.62 214 ILE A O 1
ATOM 1662 N N . TYR A 1 215 ? 7.473 18.453 22.156 1 98.31 215 TYR A N 1
ATOM 1663 C CA . TYR A 1 215 ? 7.578 18.281 23.609 1 98.31 215 TYR A CA 1
ATOM 1664 C C . TYR A 1 215 ? 7.383 19.609 24.328 1 98.31 215 TYR A C 1
ATOM 1666 O O . TYR A 1 215 ? 7.789 20.656 23.828 1 98.31 215 TYR A O 1
ATOM 1674 N N . PRO A 1 216 ? 6.723 19.594 25.531 1 98.44 216 PRO A N 1
ATOM 1675 C CA . PRO A 1 216 ? 6.434 20.859 26.219 1 98.44 216 PRO A CA 1
ATOM 1676 C C . PRO A 1 216 ? 7.668 21.469 26.875 1 98.44 216 PRO A C 1
ATOM 1678 O O . PRO A 1 216 ? 7.734 21.547 28.109 1 98.44 216 PRO A O 1
ATOM 1681 N N . CYS A 1 217 ? 8.539 21.953 26.047 1 98.31 217 CYS A N 1
ATOM 1682 C CA . CYS A 1 217 ? 9.727 22.672 26.5 1 98.31 217 CYS A CA 1
ATOM 1683 C C . CYS A 1 217 ? 10.195 23.672 25.453 1 98.31 217 CYS A C 1
ATOM 1685 O O . CYS A 1 217 ? 9.766 23.625 24.312 1 98.31 217 CYS A O 1
ATOM 1687 N N . PHE A 1 218 ? 11.008 24.562 25.906 1 98.31 218 PHE A N 1
ATOM 1688 C CA . PHE A 1 218 ? 11.453 25.672 25.078 1 98.31 218 PHE A CA 1
ATOM 1689 C C . PHE A 1 218 ? 12.43 25.188 24.016 1 98.31 218 PHE A C 1
ATOM 1691 O O . PHE A 1 218 ? 12.133 25.234 22.812 1 98.31 218 PHE A O 1
ATOM 1698 N N . ASP A 1 219 ? 13.57 24.656 24.312 1 97.56 219 ASP A N 1
ATOM 1699 C CA . ASP A 1 219 ? 14.617 24.234 23.391 1 97.56 219 ASP A CA 1
ATOM 1700 C C . ASP A 1 219 ? 15.32 22.969 23.891 1 97.56 219 ASP A C 1
ATOM 1702 O O . ASP A 1 219 ? 16.5 23 24.234 1 97.56 219 ASP A O 1
ATOM 1706 N N . CYS A 1 220 ? 14.609 21.844 23.859 1 97.25 220 CYS A N 1
ATOM 1707 C CA . CYS A 1 220 ? 15.148 20.594 24.375 1 97.25 220 CYS A CA 1
ATOM 1708 C C . CYS A 1 220 ? 14.844 19.438 23.422 1 97.25 220 CYS A C 1
ATOM 1710 O O . CYS A 1 220 ? 14.133 19.609 22.422 1 97.25 220 CYS A O 1
ATOM 1712 N N . GLU A 1 221 ? 15.516 18.391 23.578 1 97.38 221 GLU A N 1
ATOM 1713 C CA . GLU A 1 221 ? 15.195 17.094 23.016 1 97.38 221 GLU A CA 1
ATOM 1714 C C . GLU A 1 221 ? 14.797 16.094 24.109 1 97.38 221 GLU A C 1
ATOM 1716 O O . GLU A 1 221 ? 15.508 15.93 25.094 1 97.38 221 GLU A O 1
ATOM 1721 N N . PHE A 1 222 ? 13.664 15.578 23.969 1 97.44 222 PHE A N 1
ATOM 1722 C CA . PHE A 1 222 ? 13.219 14.531 24.875 1 97.44 222 PHE A CA 1
ATOM 1723 C C . PHE A 1 222 ? 13.312 13.164 24.203 1 97.44 222 PHE A C 1
ATOM 1725 O O . PHE A 1 222 ? 12.617 12.891 23.219 1 97.44 222 PHE A O 1
ATOM 1732 N N . LYS A 1 223 ? 14.117 12.297 24.703 1 95.5 223 LYS A N 1
ATOM 1733 C CA . LYS A 1 223 ? 14.312 10.945 24.188 1 95.5 223 LYS A CA 1
ATOM 1734 C C . LYS A 1 223 ? 13.359 9.961 24.859 1 95.5 223 LYS A C 1
ATOM 1736 O O . LYS A 1 223 ? 13.461 9.711 26.062 1 95.5 223 LYS A O 1
ATOM 1741 N N . HIS A 1 224 ? 12.492 9.445 24.094 1 93.12 224 HIS A N 1
ATOM 1742 C CA . HIS A 1 224 ? 11.57 8.438 24.609 1 93.12 224 HIS A CA 1
ATOM 1743 C C . HIS A 1 224 ? 12.273 7.086 24.766 1 93.12 224 HIS A C 1
ATOM 1745 O O . HIS A 1 224 ? 13.188 6.766 24.016 1 93.12 224 HIS A O 1
ATOM 1751 N N . PRO A 1 225 ? 11.773 6.27 25.688 1 90.25 225 PRO A N 1
ATOM 1752 C CA . PRO A 1 225 ? 12.375 4.949 25.875 1 90.25 225 PRO A CA 1
ATOM 1753 C C . PRO A 1 225 ? 12.289 4.066 24.641 1 90.25 225 PRO A C 1
ATOM 1755 O O . PRO A 1 225 ? 13.117 3.174 24.453 1 90.25 225 PRO A O 1
ATOM 1758 N N . GLU A 1 226 ? 11.305 4.258 23.812 1 84.12 226 GLU A N 1
ATOM 1759 C CA . GLU A 1 226 ? 11.078 3.445 22.625 1 84.12 226 GLU A CA 1
ATOM 1760 C C . GLU A 1 226 ? 12.008 3.869 21.484 1 84.12 226 GLU A C 1
ATOM 1762 O O . GLU A 1 226 ? 11.789 3.494 20.328 1 84.12 226 GLU A O 1
ATOM 1767 N N . ASN A 1 227 ? 13 4.699 21.75 1 84.94 227 ASN A N 1
ATOM 1768 C CA . ASN A 1 227 ? 14.086 5.066 20.844 1 84.94 227 ASN A CA 1
ATOM 1769 C C . ASN A 1 227 ? 13.609 6.031 19.766 1 84.94 227 ASN A C 1
ATOM 1771 O O . ASN A 1 227 ? 13.898 5.836 18.578 1 84.94 227 ASN A O 1
ATOM 1775 N N . TRP A 1 228 ? 12.781 6.984 20.047 1 89.5 228 TRP A N 1
ATOM 1776 C CA . TRP A 1 228 ? 12.445 8.141 19.219 1 89.5 228 TRP A CA 1
ATOM 1777 C C . TRP A 1 228 ? 12.406 9.414 20.047 1 89.5 228 TRP A C 1
ATOM 1779 O O . TRP A 1 228 ? 12.477 9.359 21.281 1 89.5 228 TRP A O 1
ATOM 1789 N N . SER A 1 229 ? 12.422 10.547 19.438 1 95.19 229 SER A N 1
ATOM 1790 C CA . SER A 1 229 ? 12.539 11.789 20.203 1 95.19 229 SER A CA 1
ATOM 1791 C C . SER A 1 229 ? 11.406 12.75 19.859 1 95.19 229 SER A C 1
ATOM 1793 O O . SER A 1 229 ? 10.812 12.664 18.781 1 95.19 229 SER A O 1
ATOM 1795 N N . SER A 1 230 ? 11.062 13.531 20.812 1 97.38 230 SER A N 1
ATOM 1796 C CA . SER A 1 230 ? 10.273 14.75 20.672 1 97.38 230 SER A CA 1
ATOM 1797 C C . SER A 1 230 ? 11.125 15.992 20.953 1 97.38 230 SER A C 1
ATOM 1799 O O . SER A 1 230 ? 12.211 15.891 21.516 1 97.38 230 SER A O 1
ATOM 1801 N N . TRP A 1 231 ? 10.711 17.125 20.531 1 98.44 231 TRP A N 1
ATOM 1802 C CA . TRP A 1 231 ? 11.578 18.297 20.609 1 98.44 231 TRP A CA 1
ATOM 1803 C C . TRP A 1 231 ? 10.797 19.516 21.094 1 98.44 231 TRP A C 1
ATOM 1805 O O . TRP A 1 231 ? 9.602 19.641 20.828 1 98.44 231 TRP A O 1
ATOM 1815 N N . GLY A 1 232 ? 11.5 20.359 21.797 1 98.69 232 GLY A N 1
ATOM 1816 C CA . GLY A 1 232 ? 10.945 21.672 22.141 1 98.69 232 GLY A CA 1
ATOM 1817 C C . GLY A 1 232 ? 10.625 22.516 20.922 1 98.69 232 GLY A C 1
ATOM 1818 O O . GLY A 1 232 ? 11.117 22.25 19.828 1 98.69 232 GLY A O 1
ATOM 1819 N N . PHE A 1 233 ? 9.758 23.531 21.156 1 98.62 233 PHE A N 1
ATOM 1820 C CA . PHE A 1 233 ? 9.18 24.234 20.031 1 98.62 233 PHE A CA 1
ATOM 1821 C C . PHE A 1 233 ? 10.25 25.016 19.281 1 98.62 233 PHE A C 1
ATOM 1823 O O . PHE A 1 233 ? 10.172 25.188 18.062 1 98.62 233 PHE A O 1
ATOM 1830 N N . MET A 1 234 ? 11.336 25.5 19.938 1 98.5 234 MET A N 1
ATOM 1831 C CA . MET A 1 234 ? 12.344 26.281 19.219 1 98.5 234 MET A CA 1
ATOM 1832 C C . MET A 1 234 ? 13.234 25.359 18.391 1 98.5 234 MET A C 1
ATOM 1834 O O . MET A 1 234 ? 13.734 25.766 17.328 1 98.5 234 MET A O 1
ATOM 1838 N N . LYS A 1 235 ? 13.438 24.141 18.875 1 98.31 235 LYS A N 1
ATOM 1839 C CA . LYS A 1 235 ? 14.125 23.156 18.031 1 98.31 235 LYS A CA 1
ATOM 1840 C C . LYS A 1 235 ? 13.32 22.859 16.766 1 98.31 235 LYS A C 1
ATOM 1842 O O . LYS A 1 235 ? 13.883 22.781 15.672 1 98.31 235 LYS A O 1
ATOM 1847 N N . ILE A 1 236 ? 12.062 22.656 16.891 1 98.75 236 ILE A N 1
ATOM 1848 C CA . ILE A 1 236 ? 11.188 22.344 15.766 1 98.75 236 ILE A CA 1
ATOM 1849 C C . ILE A 1 236 ? 11.172 23.516 14.781 1 98.75 236 ILE A C 1
ATOM 1851 O O . ILE A 1 236 ? 11.258 23.328 13.57 1 98.75 236 ILE A O 1
ATOM 1855 N N . ALA A 1 237 ? 11.094 24.766 15.305 1 98.44 237 ALA A N 1
ATOM 1856 C CA . ALA A 1 237 ? 11.008 25.953 14.477 1 98.44 237 ALA A CA 1
ATOM 1857 C C . ALA A 1 237 ? 12.172 26.047 13.5 1 98.44 237 ALA A C 1
ATOM 1859 O O . ALA A 1 237 ? 12.039 26.578 12.398 1 98.44 237 ALA A O 1
ATOM 1860 N N . GLU A 1 238 ? 13.297 25.438 13.867 1 96.94 238 GLU A N 1
ATOM 1861 C CA . GLU A 1 238 ? 14.5 25.594 13.055 1 96.94 238 GLU A CA 1
ATOM 1862 C C . GLU A 1 238 ? 14.969 24.25 12.492 1 96.94 238 GLU A C 1
ATOM 1864 O O . GLU A 1 238 ? 16.078 24.156 11.969 1 96.94 238 GLU A O 1
ATOM 1869 N N . MET A 1 239 ? 14.188 23.266 12.594 1 97.75 239 MET A N 1
ATOM 1870 C CA . MET A 1 239 ? 14.617 21.891 12.305 1 97.75 239 MET A CA 1
ATOM 1871 C C . MET A 1 239 ? 14.875 21.719 10.812 1 97.75 239 MET A C 1
ATOM 1873 O O . MET A 1 239 ? 15.773 20.969 10.422 1 97.75 239 MET A O 1
ATOM 1877 N N . ARG A 1 240 ? 14.031 22.312 10.031 1 97.38 240 ARG A N 1
ATOM 1878 C CA . ARG A 1 240 ? 14.133 22.172 8.586 1 97.38 240 ARG A CA 1
ATOM 1879 C C . ARG A 1 240 ? 14.578 23.469 7.934 1 97.38 240 ARG A C 1
ATOM 1881 O O . ARG A 1 240 ? 14.086 24.547 8.289 1 97.38 240 ARG A O 1
ATOM 1888 N N . LYS A 1 241 ? 15.492 23.312 7 1 93.81 241 LYS A N 1
ATOM 1889 C CA . LYS A 1 241 ? 15.984 24.484 6.277 1 93.81 241 LYS A CA 1
ATOM 1890 C C . LYS A 1 241 ? 15.297 24.625 4.922 1 93.81 241 LYS A C 1
ATOM 1892 O O . LYS A 1 241 ? 14.938 23.625 4.293 1 93.81 241 LYS A O 1
ATOM 1897 N N . ASP A 1 242 ? 15.047 25.812 4.555 1 95.38 242 ASP A N 1
ATOM 1898 C CA . ASP A 1 242 ? 14.633 26.188 3.205 1 95.38 242 ASP A CA 1
ATOM 1899 C C . ASP A 1 242 ? 13.281 25.578 2.861 1 95.38 242 ASP A C 1
ATOM 1901 O O . ASP A 1 242 ? 13.047 25.172 1.721 1 95.38 242 ASP A O 1
ATOM 1905 N N . ILE A 1 243 ? 12.336 25.453 3.867 1 98.06 243 ILE A N 1
ATOM 1906 C CA . ILE A 1 243 ? 11.039 24.844 3.578 1 98.06 243 ILE A CA 1
ATOM 1907 C C . ILE A 1 243 ? 9.984 25.938 3.424 1 98.06 243 ILE A C 1
ATOM 1909 O O . ILE A 1 243 ? 8.844 25.656 3.043 1 98.06 243 ILE A O 1
ATOM 1913 N N . ARG A 1 244 ? 10.312 27.234 3.643 1 97.94 244 ARG A N 1
ATOM 1914 C CA . ARG A 1 244 ? 9.375 28.359 3.596 1 97.94 244 ARG A CA 1
ATOM 1915 C C . ARG A 1 244 ? 8.695 28.453 2.232 1 97.94 244 ARG A C 1
ATOM 1917 O O . ARG A 1 244 ? 7.496 28.703 2.145 1 97.94 244 ARG A O 1
ATOM 1924 N N . LYS A 1 245 ? 9.453 28.156 1.18 1 97.69 245 LYS A N 1
ATOM 1925 C CA . LYS A 1 245 ? 8.977 28.344 -0.187 1 97.69 245 LYS A CA 1
ATOM 1926 C C . LYS A 1 245 ? 7.883 27.344 -0.532 1 97.69 245 LYS A C 1
ATOM 1928 O O . LYS A 1 245 ? 7.176 27.5 -1.528 1 97.69 245 LYS A O 1
ATOM 1933 N N . TYR A 1 246 ? 7.758 26.266 0.287 1 98.12 246 TYR A N 1
ATOM 1934 C CA . TYR A 1 246 ? 6.82 25.203 -0.024 1 98.12 246 TYR A CA 1
ATOM 1935 C C . TYR A 1 246 ? 5.48 25.438 0.667 1 98.12 246 TYR A C 1
ATOM 1937 O O . TYR A 1 246 ? 4.504 24.734 0.391 1 98.12 246 TYR A O 1
ATOM 1945 N N . SER A 1 247 ? 5.391 26.391 1.556 1 97.88 247 SER A N 1
ATOM 1946 C CA . SER A 1 247 ? 4.191 26.609 2.359 1 97.88 247 SER A CA 1
ATOM 1947 C C . SER A 1 247 ? 3.404 27.812 1.862 1 97.88 247 SER A C 1
ATOM 1949 O O . SER A 1 247 ? 3.99 28.797 1.411 1 97.88 247 SER A O 1
ATOM 1951 N N . GLY A 1 248 ? 2.059 27.75 1.99 1 98.25 248 GLY A N 1
ATOM 1952 C CA . GLY A 1 248 ? 1.146 28.812 1.579 1 98.25 248 GLY A CA 1
ATOM 1953 C C . GLY A 1 248 ? -0.311 28.391 1.623 1 98.25 248 GLY A C 1
ATOM 1954 O O . GLY A 1 248 ? -0.649 27.359 2.225 1 98.25 248 GLY A O 1
ATOM 1955 N N . PRO A 1 249 ? -1.171 29.234 1.044 1 98.62 249 PRO A N 1
ATOM 1956 C CA . PRO A 1 249 ? -2.607 28.953 1.097 1 98.62 249 PRO A CA 1
ATOM 1957 C C . PRO A 1 249 ? -2.955 27.531 0.628 1 98.62 249 PRO A C 1
ATOM 1959 O O . PRO A 1 249 ? -2.607 27.156 -0.49 1 98.62 249 PRO A O 1
ATOM 1962 N N . ASP A 1 250 ? -3.541 26.766 1.515 1 98.62 250 ASP A N 1
ATOM 1963 C CA . ASP A 1 250 ? -4.109 25.438 1.27 1 98.62 250 ASP A CA 1
ATOM 1964 C C . ASP A 1 250 ? -3.023 24.375 1.245 1 98.62 250 ASP A C 1
ATOM 1966 O O . ASP A 1 250 ? -3.244 23.266 0.742 1 98.62 250 ASP A O 1
ATOM 1970 N N . HIS A 1 251 ? -1.771 24.656 1.632 1 98.69 251 HIS A N 1
ATOM 1971 C CA . HIS A 1 251 ? -0.669 23.719 1.772 1 98.69 251 HIS A CA 1
ATOM 1972 C C . HIS A 1 251 ? 0.367 24.219 2.77 1 98.69 251 HIS A C 1
ATOM 1974 O O . HIS A 1 251 ? 1.361 24.844 2.379 1 98.69 251 HIS A O 1
ATOM 1980 N N . TRP A 1 252 ? 0.251 23.859 3.971 1 98.94 252 TRP A N 1
ATOM 1981 C CA . TRP A 1 252 ? 0.964 24.516 5.062 1 98.94 252 TRP A CA 1
ATOM 1982 C C . TRP A 1 252 ? 2.016 23.578 5.66 1 98.94 252 TRP A C 1
ATOM 1984 O O . TRP A 1 252 ? 1.768 22.391 5.836 1 98.94 252 TRP A O 1
ATOM 1994 N N . ASN A 1 253 ? 3.225 24.125 5.918 1 98.94 253 ASN A N 1
ATOM 1995 C CA . ASN A 1 253 ? 4.113 23.484 6.879 1 98.94 253 ASN A CA 1
ATOM 1996 C C . ASN A 1 253 ? 3.502 23.453 8.273 1 98.94 253 ASN A C 1
ATOM 1998 O O . ASN A 1 253 ? 3.111 24.484 8.812 1 98.94 253 ASN A O 1
ATOM 2002 N N . ASP A 1 254 ? 3.385 22.297 8.781 1 98.94 254 ASP A N 1
ATOM 2003 C CA . ASP A 1 254 ? 2.822 22.109 10.109 1 98.94 254 ASP A CA 1
ATOM 2004 C C . ASP A 1 254 ? 3.916 21.828 11.133 1 98.94 254 ASP A C 1
ATOM 2006 O O . ASP A 1 254 ? 4.539 20.766 11.094 1 98.94 254 ASP A O 1
ATOM 2010 N N . PHE A 1 255 ? 4.109 22.719 12.039 1 98.88 255 PHE A N 1
ATOM 2011 C CA . PHE A 1 255 ? 5.16 22.594 13.047 1 98.88 255 PHE A CA 1
ATOM 2012 C C . PHE A 1 255 ? 4.656 21.844 14.266 1 98.88 255 PHE A C 1
ATOM 2014 O O . PHE A 1 255 ? 5.301 21.859 15.32 1 98.88 255 PHE A O 1
ATOM 2021 N N . ASP A 1 256 ? 3.49 21.188 14.164 1 98.75 256 ASP A N 1
ATOM 2022 C CA . ASP A 1 256 ? 2.832 20.312 15.141 1 98.75 256 ASP A CA 1
ATOM 2023 C C . ASP A 1 256 ? 1.903 21.125 16.047 1 98.75 256 ASP A C 1
ATOM 2025 O O . ASP A 1 256 ? 1.981 22.359 16.094 1 98.75 256 ASP A O 1
ATOM 2029 N N . MET A 1 257 ? 1.026 20.453 16.766 1 98.62 257 MET A N 1
ATOM 2030 C CA . MET A 1 257 ? 0.119 21.062 17.734 1 98.62 257 MET A CA 1
ATOM 2031 C C . MET A 1 257 ? 0.898 21.734 18.859 1 98.62 257 MET A C 1
ATOM 2033 O O . MET A 1 257 ? 2.004 21.312 19.203 1 98.62 257 MET A O 1
ATOM 2037 N N . MET A 1 258 ? 0.328 22.719 19.422 1 98.88 258 MET A N 1
ATOM 2038 C CA . MET A 1 258 ? 1.024 23.547 20.391 1 98.88 258 MET A CA 1
ATOM 2039 C C . MET A 1 258 ? 0.965 22.906 21.781 1 98.88 258 MET A C 1
ATOM 2041 O O . MET A 1 258 ? 0.054 22.141 22.078 1 98.88 258 MET A O 1
ATOM 2045 N N . GLU A 1 259 ? 1.965 23.266 22.578 1 98.81 259 GLU A N 1
ATOM 2046 C CA . GLU A 1 259 ? 2.039 22.844 23.984 1 98.81 259 GLU A CA 1
ATOM 2047 C C . GLU A 1 259 ? 1.718 24.016 24.922 1 98.81 259 GLU A C 1
ATOM 2049 O O . GLU A 1 259 ? 1.991 23.953 26.109 1 98.81 259 GLU A O 1
ATOM 2054 N N . VAL A 1 260 ? 1.165 25.109 24.422 1 98.88 260 VAL A N 1
ATOM 2055 C CA . VAL A 1 260 ? 0.749 26.266 25.219 1 98.88 260 VAL A CA 1
ATOM 2056 C C . VAL A 1 260 ? -0.288 25.828 26.25 1 98.88 260 VAL A C 1
ATOM 2058 O O . VAL A 1 260 ? -1.298 25.203 25.906 1 98.88 260 VAL A O 1
ATOM 2061 N N . GLY A 1 261 ? -0.088 26.156 27.547 1 98.56 261 GLY A N 1
ATOM 2062 C CA . GLY A 1 261 ? -1.022 25.828 28.609 1 98.56 261 GLY A CA 1
ATOM 2063 C C . GLY A 1 261 ? -0.775 24.453 29.219 1 98.56 261 GLY A C 1
ATOM 2064 O O . GLY A 1 261 ? -1.538 24 30.078 1 98.56 261 GLY A O 1
ATOM 2065 N N . ASN A 1 262 ? 0.242 23.812 28.812 1 97.75 262 ASN A N 1
ATOM 2066 C CA . ASN A 1 262 ? 0.612 22.516 29.391 1 97.75 262 ASN A CA 1
ATOM 2067 C C . ASN A 1 262 ? 1.731 22.672 30.406 1 97.75 262 ASN A C 1
ATOM 2069 O O . ASN A 1 262 ? 1.551 23.328 31.438 1 97.75 262 ASN A O 1
ATOM 2073 N N . GLU A 1 263 ? 2.986 22.297 30.234 1 95.81 263 GLU A N 1
ATOM 2074 C CA . GLU A 1 263 ? 4.004 22.156 31.266 1 95.81 263 GLU A CA 1
ATOM 2075 C C . GLU A 1 263 ? 4.934 23.359 31.297 1 95.81 263 GLU A C 1
ATOM 2077 O O . GLU A 1 263 ? 5.648 23.578 32.281 1 95.81 263 GLU A O 1
ATOM 2082 N N . MET A 1 264 ? 4.949 24.219 30.297 1 98.06 264 MET A N 1
ATOM 2083 C CA . MET A 1 264 ? 5.84 25.375 30.25 1 98.06 264 MET A CA 1
ATOM 2084 C C . MET A 1 264 ? 5.258 26.547 31.047 1 98.06 264 MET A C 1
ATOM 2086 O O . MET A 1 264 ? 4.07 26.547 31.375 1 98.06 264 MET A O 1
ATOM 2090 N N . ASN A 1 265 ? 6.141 27.531 31.406 1 97.69 265 ASN A N 1
ATOM 2091 C CA . ASN A 1 265 ? 5.637 28.703 32.094 1 97.69 265 ASN A CA 1
ATOM 2092 C C . ASN A 1 265 ? 5.02 29.703 31.109 1 97.69 265 ASN A C 1
ATOM 2094 O O . ASN A 1 265 ? 5.137 29.531 29.891 1 97.69 265 ASN A O 1
ATOM 2098 N N . ASP A 1 266 ? 4.387 30.75 31.609 1 98.06 266 ASP A N 1
ATOM 2099 C CA . ASP A 1 266 ? 3.639 31.703 30.797 1 98.06 266 ASP A CA 1
ATOM 2100 C C . ASP A 1 266 ? 4.555 32.406 29.797 1 98.06 266 ASP A C 1
ATOM 2102 O O . ASP A 1 266 ? 4.148 32.719 28.672 1 98.06 266 ASP A O 1
ATOM 2106 N N . THR A 1 267 ? 5.727 32.719 30.25 1 98.5 267 THR A N 1
ATOM 2107 C CA . THR A 1 267 ? 6.68 33.406 29.375 1 98.5 267 THR A CA 1
ATOM 2108 C C . THR A 1 267 ? 7.02 32.562 28.172 1 98.5 267 THR A C 1
ATOM 2110 O O . THR A 1 267 ? 7.008 33.031 27.031 1 98.5 267 THR A O 1
ATOM 2113 N N . GLU A 1 268 ? 7.285 31.312 28.406 1 98.81 268 GLU A N 1
ATOM 2114 C CA . GLU A 1 268 ? 7.59 30.375 27.328 1 98.81 268 GLU A CA 1
ATOM 2115 C C . GLU A 1 268 ? 6.363 30.125 26.453 1 98.81 268 GLU A C 1
ATOM 2117 O O . GLU A 1 268 ? 6.477 30.016 25.234 1 98.81 268 GLU A O 1
ATOM 2122 N N . ASP A 1 269 ? 5.234 30.031 27.078 1 98.88 269 ASP A N 1
ATOM 2123 C CA . ASP A 1 269 ? 3.99 29.859 26.328 1 98.88 269 ASP A CA 1
ATOM 2124 C C . ASP A 1 269 ? 3.76 31.031 25.375 1 98.88 269 ASP A C 1
ATOM 2126 O O . ASP A 1 269 ? 3.336 30.828 24.234 1 98.88 269 ASP A O 1
ATOM 2130 N N . LYS A 1 270 ? 4.008 32.188 25.875 1 98.69 270 LYS A N 1
ATOM 2131 C CA . LYS A 1 270 ? 3.91 33.406 25.078 1 98.69 270 LYS A CA 1
ATOM 2132 C C . LYS A 1 270 ? 4.82 33.344 23.859 1 98.69 270 LYS A C 1
ATOM 2134 O O . LYS A 1 270 ? 4.391 33.625 22.734 1 98.69 270 LYS A O 1
ATOM 2139 N N . SER A 1 271 ? 6.012 32.969 24.031 1 98.94 271 SER A N 1
ATOM 2140 C CA . SER A 1 271 ? 6.984 32.844 22.953 1 98.94 271 SER A CA 1
ATOM 2141 C C . SER A 1 271 ? 6.602 31.734 21.969 1 98.94 271 SER A C 1
ATOM 2143 O O . SER A 1 271 ? 6.754 31.891 20.766 1 98.94 271 SER A O 1
ATOM 2145 N N . HIS A 1 272 ? 6.125 30.609 22.5 1 98.94 272 HIS A N 1
ATOM 2146 C CA . HIS A 1 272 ? 5.648 29.5 21.672 1 98.94 272 HIS A CA 1
ATOM 2147 C C . HIS A 1 272 ? 4.551 29.953 20.719 1 98.94 272 HIS A C 1
ATOM 2149 O O . HIS A 1 272 ? 4.645 29.734 19.5 1 98.94 272 HIS A O 1
ATOM 2155 N N . PHE A 1 273 ? 3.594 30.625 21.219 1 98.94 273 PHE A N 1
ATOM 2156 C CA . PHE A 1 273 ? 2.459 31.078 20.422 1 98.94 273 PHE A CA 1
ATOM 2157 C C . PHE A 1 273 ? 2.904 32.094 19.359 1 98.94 273 PHE A C 1
ATOM 2159 O O . PHE A 1 273 ? 2.482 32 18.203 1 98.94 273 PHE A O 1
ATOM 2166 N N . ALA A 1 274 ? 3.762 33 19.781 1 98.94 274 ALA A N 1
ATOM 2167 C CA . ALA A 1 274 ? 4.266 34.031 18.844 1 98.94 274 ALA A CA 1
ATOM 2168 C C . ALA A 1 274 ? 4.984 33.375 17.672 1 98.94 274 ALA A C 1
ATOM 2170 O O . ALA A 1 274 ? 4.758 33.75 16.516 1 98.94 274 ALA A O 1
ATOM 2171 N N . MET A 1 275 ? 5.805 32.406 17.969 1 98.94 275 MET A N 1
ATOM 2172 C CA . MET A 1 275 ? 6.578 31.766 16.906 1 98.94 275 MET A CA 1
ATOM 2173 C C . MET A 1 275 ? 5.664 31 15.961 1 98.94 275 MET A C 1
ATOM 2175 O O . MET A 1 275 ? 5.863 31.016 14.742 1 98.94 275 MET A O 1
ATOM 2179 N N . TRP A 1 276 ? 4.699 30.297 16.5 1 98.94 276 TRP A N 1
ATOM 2180 C CA . TRP A 1 276 ? 3.768 29.562 15.648 1 98.94 276 TRP A CA 1
ATOM 2181 C C . TRP A 1 276 ? 2.971 30.516 14.758 1 98.94 276 TRP A C 1
ATOM 2183 O O . TRP A 1 276 ? 2.635 30.172 13.617 1 98.94 276 TRP A O 1
ATOM 2193 N N . CYS A 1 277 ? 2.654 31.703 15.25 1 98.94 277 CYS A N 1
ATOM 2194 C CA . CYS A 1 277 ? 1.99 32.719 14.438 1 98.94 277 CYS A CA 1
ATOM 2195 C C . CYS A 1 277 ? 2.918 33.25 13.344 1 98.94 277 CYS A C 1
ATOM 2197 O O . CYS A 1 277 ? 2.527 33.312 12.18 1 98.94 277 CYS A O 1
ATOM 2199 N N . MET A 1 278 ? 4.145 33.5 13.711 1 98.88 278 MET A N 1
ATOM 2200 C CA . MET A 1 278 ? 5.133 34.031 12.766 1 98.88 278 MET A CA 1
ATOM 2201 C C . MET A 1 278 ? 5.422 33 11.672 1 98.88 278 MET A C 1
ATOM 2203 O O . MET A 1 278 ? 5.676 33.375 10.523 1 98.88 278 MET A O 1
ATOM 2207 N N . LEU A 1 279 ? 5.316 31.719 12.016 1 98.88 279 LEU A N 1
ATOM 2208 C CA . LEU A 1 279 ? 5.707 30.656 11.094 1 98.88 279 LEU A CA 1
ATOM 2209 C C . LEU A 1 279 ? 4.52 30.203 10.258 1 98.88 279 LEU A C 1
ATOM 2211 O O . LEU A 1 279 ? 4.664 29.344 9.383 1 98.88 279 LEU A O 1
ATOM 2215 N N . SER A 1 280 ? 3.357 30.766 10.477 1 98.75 280 SER A N 1
ATOM 2216 C CA . SER A 1 280 ? 2.131 30.359 9.797 1 98.75 280 SER A CA 1
ATOM 2217 C C . SER A 1 280 ? 1.861 28.875 9.969 1 98.75 280 SER A C 1
ATOM 2219 O O . SER A 1 280 ? 1.496 28.188 9.008 1 98.75 280 SER A O 1
ATOM 2221 N N . SER A 1 281 ? 2.162 28.344 11.125 1 98.88 281 SER A N 1
ATOM 2222 C CA . SER A 1 281 ? 1.798 26.969 11.461 1 98.88 281 SER A CA 1
ATOM 2223 C C . SER A 1 281 ? 0.314 26.859 11.797 1 98.88 281 SER A C 1
ATOM 2225 O O . SER A 1 281 ? -0.27 27.781 12.375 1 98.88 281 SER A O 1
ATOM 2227 N N . PRO A 1 282 ? -0.341 25.75 11.383 1 98.94 282 PRO A N 1
ATOM 2228 C CA . PRO A 1 282 ? -1.651 25.484 11.984 1 98.94 282 PRO A CA 1
ATOM 2229 C C . PRO A 1 282 ? -1.641 25.625 13.508 1 98.94 282 PRO A C 1
ATOM 2231 O O . PRO A 1 282 ? -0.68 25.219 14.156 1 98.94 282 PRO A O 1
ATOM 2234 N N . LEU A 1 283 ? -2.697 26.297 14.023 1 98.94 283 LEU A N 1
ATOM 2235 C CA . LEU A 1 283 ? -2.768 26.562 15.461 1 98.94 283 LEU A CA 1
ATOM 2236 C C . LEU A 1 283 ? -3.709 25.562 16.141 1 98.94 283 LEU A C 1
ATOM 2238 O O . LEU A 1 283 ? -4.82 25.938 16.531 1 98.94 283 LEU A O 1
ATOM 2242 N N . PHE A 1 284 ? -3.238 24.391 16.312 1 98.94 284 PHE A N 1
ATOM 2243 C CA . PHE A 1 284 ? -3.955 23.391 17.094 1 98.94 284 PHE A CA 1
ATOM 2244 C C . PHE A 1 284 ? -3.443 23.344 18.531 1 98.94 284 PHE A C 1
ATOM 2246 O O . PHE A 1 284 ? -2.254 23.125 18.766 1 98.94 284 PHE A O 1
ATOM 2253 N N . THR A 1 285 ? -4.316 23.641 19.453 1 98.88 285 THR A N 1
ATOM 2254 C CA . THR A 1 285 ? -3.975 23.531 20.875 1 98.88 285 THR A CA 1
ATOM 2255 C C . THR A 1 285 ? -4.074 22.078 21.328 1 98.88 285 THR A C 1
ATOM 2257 O O . THR A 1 285 ? -4.809 21.281 20.75 1 98.88 285 THR A O 1
ATOM 2260 N N . GLY A 1 286 ? -3.301 21.75 22.359 1 98.56 286 GLY A N 1
ATOM 2261 C CA . GLY A 1 286 ? -3.328 20.406 22.906 1 98.56 286 GLY A CA 1
ATOM 2262 C C . GLY A 1 286 ? -3.607 20.375 24.391 1 98.56 286 GLY A C 1
ATOM 2263 O O . GLY A 1 286 ? -3.627 19.297 25 1 98.56 286 GLY A O 1
ATOM 2264 N N . ASN A 1 287 ? -3.836 21.516 25.062 1 98.75 287 ASN A N 1
ATOM 2265 C CA . ASN A 1 287 ? -4.047 21.578 26.5 1 98.75 287 ASN A CA 1
ATOM 2266 C C . ASN A 1 287 ? -5.477 21.203 26.875 1 98.75 287 ASN A C 1
ATOM 2268 O O . ASN A 1 287 ? -6.359 21.156 26.016 1 98.75 287 ASN A O 1
ATOM 2272 N N . ASP A 1 288 ? -5.68 20.844 28.109 1 98.75 288 ASP A N 1
ATOM 2273 C CA . ASP A 1 288 ? -7.004 20.578 28.656 1 98.75 288 ASP A CA 1
ATOM 2274 C C . ASP A 1 288 ? -7.766 21.859 28.922 1 98.75 288 ASP A C 1
ATOM 2276 O O . ASP A 1 288 ? -7.488 22.562 29.906 1 98.75 288 ASP A O 1
ATOM 2280 N N . TYR A 1 289 ? -8.781 22.156 28.109 1 98.69 289 TYR A N 1
ATOM 2281 C CA . TYR A 1 289 ? -9.539 23.391 28.234 1 98.69 289 TYR A CA 1
ATOM 2282 C C . TYR A 1 289 ? -10.211 23.484 29.594 1 98.69 289 TYR A C 1
ATOM 2284 O O . TYR A 1 289 ? -10.477 24.578 30.094 1 98.69 289 TYR A O 1
ATOM 2292 N N . ARG A 1 290 ? -10.555 22.422 30.219 1 97.62 290 ARG A N 1
ATOM 2293 C CA . ARG A 1 290 ? -11.273 22.375 31.5 1 97.62 290 ARG A CA 1
ATOM 2294 C C . ARG A 1 290 ? -10.398 22.891 32.625 1 97.62 290 ARG A C 1
ATOM 2296 O O . ARG A 1 290 ? -10.898 23.25 33.688 1 97.62 290 ARG A O 1
ATOM 2303 N N . LYS A 1 291 ? -9.094 22.938 32.344 1 97.75 291 LYS A N 1
ATOM 2304 C CA . LYS A 1 291 ? -8.141 23.375 33.375 1 97.75 291 LYS A CA 1
ATOM 2305 C C . LYS A 1 291 ? -7.352 24.594 32.906 1 97.75 291 LYS A C 1
ATOM 2307 O O . LYS A 1 291 ? -6.348 24.969 33.531 1 97.75 291 LYS A O 1
ATOM 2312 N N . MET A 1 292 ? -7.715 25.094 31.891 1 97.31 292 MET A N 1
ATOM 2313 C CA . MET A 1 292 ? -6.988 26.188 31.25 1 97.31 292 MET A CA 1
ATOM 2314 C C . MET A 1 292 ? -7.02 27.453 32.094 1 97.31 292 MET A C 1
ATOM 2316 O O . MET A 1 292 ? -8.086 27.875 32.531 1 97.31 292 MET A O 1
ATOM 2320 N N . SER A 1 293 ? -5.871 28.125 32.344 1 98.19 293 SER A N 1
ATOM 2321 C CA . SER A 1 293 ? -5.801 29.375 33.125 1 98.19 293 SER A CA 1
ATOM 2322 C C . SER A 1 293 ? -6.242 30.562 32.281 1 98.19 293 SER A C 1
ATOM 2324 O O . SER A 1 293 ? -6.309 30.484 31.062 1 98.19 293 SER A O 1
ATOM 2326 N N . LYS A 1 294 ? -6.484 31.656 33 1 98.19 294 LYS A N 1
ATOM 2327 C CA . LYS A 1 294 ? -6.832 32.906 32.312 1 98.19 294 LYS A CA 1
ATOM 2328 C C . LYS A 1 294 ? -5.672 33.406 31.453 1 98.19 294 LYS A C 1
ATOM 2330 O O . LYS A 1 294 ? -5.887 33.969 30.391 1 98.19 294 LYS A O 1
ATOM 2335 N N . GLU A 1 295 ? -4.484 33.188 31.969 1 98.19 295 GLU A N 1
ATOM 2336 C CA . GLU A 1 295 ? -3.297 33.625 31.234 1 98.19 295 GLU A CA 1
ATOM 2337 C C . GLU A 1 295 ? -3.148 32.812 29.922 1 98.19 295 GLU A C 1
ATOM 2339 O O . GLU A 1 295 ? -2.867 33.406 28.875 1 98.19 295 GLU A O 1
ATOM 2344 N N . THR A 1 296 ? -3.324 31.547 30.031 1 98.75 296 THR A N 1
ATOM 2345 C CA . THR A 1 296 ? -3.248 30.703 28.844 1 98.75 296 THR A CA 1
ATOM 2346 C C . THR A 1 296 ? -4.297 31.109 27.812 1 98.75 296 THR A C 1
ATOM 2348 O O . THR A 1 296 ? -3.99 31.25 26.641 1 98.75 296 THR A O 1
ATOM 2351 N N . LEU A 1 297 ? -5.516 31.281 28.266 1 98.88 297 LEU A N 1
ATOM 2352 C CA . LEU A 1 297 ? -6.598 31.703 27.375 1 98.88 297 LEU A CA 1
ATOM 2353 C C . LEU A 1 297 ? -6.266 33.031 26.688 1 98.88 297 LEU A C 1
ATOM 2355 O O . LEU A 1 297 ? -6.516 33.188 25.5 1 98.88 297 LEU A O 1
ATOM 2359 N N . ALA A 1 298 ? -5.715 33.969 27.453 1 98.75 298 ALA A N 1
ATOM 2360 C CA . ALA A 1 298 ? -5.355 35.25 26.906 1 98.75 298 ALA A CA 1
ATOM 2361 C C . ALA A 1 298 ? -4.309 35.125 25.797 1 98.75 298 ALA A C 1
ATOM 2363 O O . ALA A 1 298 ? -4.367 35.812 24.781 1 98.75 298 ALA A O 1
ATOM 2364 N N . ILE A 1 299 ? -3.35 34.25 26.031 1 98.88 299 ILE A N 1
ATOM 2365 C CA . ILE A 1 299 ? -2.316 34 25.031 1 98.88 299 ILE A CA 1
ATOM 2366 C C . ILE A 1 299 ? -2.945 33.406 23.766 1 98.88 299 ILE A C 1
ATOM 2368 O O . ILE A 1 299 ? -2.723 33.906 22.656 1 98.88 299 ILE A O 1
ATOM 2372 N N . LEU A 1 300 ? -3.789 32.438 23.906 1 98.94 300 LEU A N 1
ATOM 2373 C CA . LEU A 1 300 ? -4.34 31.656 22.797 1 98.94 300 LEU A CA 1
ATOM 2374 C C . LEU A 1 300 ? -5.352 32.5 22.016 1 98.94 300 LEU A C 1
ATOM 2376 O O . LEU A 1 300 ? -5.621 32.219 20.844 1 98.94 300 LEU A O 1
ATOM 2380 N N . THR A 1 301 ? -5.961 33.562 22.656 1 98.88 301 THR A N 1
ATOM 2381 C CA . THR A 1 301 ? -6.996 34.344 21.984 1 98.88 301 THR A CA 1
ATOM 2382 C C . THR A 1 301 ? -6.457 35.719 21.594 1 98.88 301 THR A C 1
ATOM 2384 O O . THR A 1 301 ? -7.234 36.625 21.344 1 98.88 301 THR A O 1
ATOM 2387 N N . ASN A 1 302 ? -5.137 35.906 21.625 1 98.75 302 ASN A N 1
ATOM 2388 C CA . ASN A 1 302 ? -4.555 37.188 21.172 1 98.75 302 ASN A CA 1
ATOM 2389 C C . ASN A 1 302 ? -4.871 37.438 19.703 1 98.75 302 ASN A C 1
ATOM 2391 O O . ASN A 1 302 ? -4.195 36.906 18.812 1 98.75 302 ASN A O 1
ATOM 2395 N N . LYS A 1 303 ? -5.812 38.25 19.406 1 98.38 303 LYS A N 1
ATOM 2396 C CA . LYS A 1 303 ? -6.367 38.469 18.078 1 98.38 303 LYS A CA 1
ATOM 2397 C C . LYS A 1 303 ? -5.324 39.062 17.125 1 98.38 303 LYS A C 1
ATOM 2399 O O . LYS A 1 303 ? -5.32 38.75 15.93 1 98.38 303 LYS A O 1
ATOM 2404 N N . GLU A 1 304 ? -4.48 39.875 17.641 1 98.25 304 GLU A N 1
ATOM 2405 C CA . GLU A 1 304 ? -3.467 40.5 16.812 1 98.25 304 GLU A CA 1
ATOM 2406 C C . GLU A 1 304 ? -2.441 39.5 16.312 1 98.25 304 GLU A C 1
ATOM 2408 O O . GLU A 1 304 ? -2.051 39.531 15.141 1 98.25 304 GLU A O 1
ATOM 2413 N N . LEU A 1 305 ? -1.975 38.625 17.172 1 98.88 305 LEU A N 1
ATOM 2414 C CA . LEU A 1 305 ? -1.031 37.594 16.766 1 98.88 305 LEU A CA 1
ATOM 2415 C C . LEU A 1 305 ? -1.696 36.594 15.844 1 98.88 305 LEU A C 1
ATOM 2417 O O . LEU A 1 305 ? -1.084 36.125 14.875 1 98.88 305 LEU A O 1
ATOM 2421 N N . ILE A 1 306 ? -2.947 36.219 16.125 1 98.94 306 ILE A N 1
ATOM 2422 C CA . ILE A 1 306 ? -3.688 35.312 15.25 1 98.94 306 ILE A CA 1
ATOM 2423 C C . ILE A 1 306 ? -3.797 35.938 13.852 1 98.94 306 ILE A C 1
ATOM 2425 O O . ILE A 1 306 ? -3.678 35.219 12.852 1 98.94 306 ILE A O 1
ATOM 2429 N N . ALA A 1 307 ? -3.973 37.25 13.758 1 98.69 307 ALA A N 1
ATOM 2430 C CA . ALA A 1 307 ? -4.059 37.906 12.461 1 98.69 307 ALA A CA 1
ATOM 2431 C C . ALA A 1 307 ? -2.754 37.75 11.68 1 98.69 307 ALA A C 1
ATOM 2433 O O . ALA A 1 307 ? -2.768 37.656 10.453 1 98.69 307 ALA A O 1
ATOM 2434 N N . ILE A 1 308 ? -1.649 37.781 12.398 1 98.75 308 ILE A N 1
ATOM 2435 C CA . ILE A 1 308 ? -0.363 37.531 11.758 1 98.75 308 ILE A CA 1
ATOM 2436 C C . ILE A 1 308 ? -0.335 36.125 11.164 1 98.75 308 ILE A C 1
ATOM 2438 O O . ILE A 1 308 ? 0.075 35.938 10.016 1 98.75 308 ILE A O 1
ATOM 2442 N N . ASN A 1 309 ? -0.758 35.156 11.906 1 98.94 309 ASN A N 1
ATOM 2443 C CA . ASN A 1 309 ? -0.815 33.75 11.469 1 98.94 309 ASN A CA 1
ATOM 2444 C C . ASN A 1 309 ? -1.75 33.594 10.273 1 98.94 309 ASN A C 1
ATOM 2446 O O . ASN A 1 309 ? -1.426 32.875 9.32 1 98.94 309 ASN A O 1
ATOM 2450 N N . GLN A 1 310 ? -2.85 34.281 10.312 1 98.81 310 GLN A N 1
ATOM 2451 C CA . GLN A 1 310 ? -3.938 34.125 9.359 1 98.81 310 GLN A CA 1
ATOM 2452 C C . GLN A 1 310 ? -3.805 35.062 8.18 1 98.81 310 GLN A C 1
ATOM 2454 O O . GLN A 1 310 ? -4.727 35.188 7.375 1 98.81 310 GLN A O 1
ATOM 2459 N N . ASP A 1 311 ? -2.703 35.781 8.086 1 98.69 311 ASP A N 1
ATOM 2460 C CA . ASP A 1 311 ? -2.52 36.719 6.988 1 98.69 311 ASP A CA 1
ATOM 2461 C C . ASP A 1 311 ? -2.66 36.031 5.637 1 98.69 311 ASP A C 1
ATOM 2463 O O . ASP A 1 311 ? -2.107 34.938 5.434 1 98.69 311 ASP A O 1
ATOM 2467 N N . LYS A 1 312 ? -3.293 36.625 4.688 1 97.56 312 LYS A N 1
ATOM 2468 C CA . LYS A 1 312 ? -3.689 35.969 3.438 1 97.56 312 LYS A CA 1
ATOM 2469 C C . LYS A 1 312 ? -2.484 35.75 2.527 1 97.56 312 LYS A C 1
ATOM 2471 O O . LYS A 1 312 ? -2.557 34.969 1.57 1 97.56 312 LYS A O 1
ATOM 2476 N N . LEU A 1 313 ? -1.341 36.469 2.752 1 97.06 313 LEU A N 1
ATOM 2477 C CA . LEU A 1 313 ? -0.139 36.188 1.974 1 97.06 313 LEU A CA 1
ATOM 2478 C C . LEU A 1 313 ? 0.336 34.781 2.193 1 97.06 313 LEU A C 1
ATOM 2480 O O . LEU A 1 313 ? 0.959 34.188 1.312 1 97.06 313 LEU A O 1
ATOM 2484 N N . GLY A 1 314 ? 0.08 34.281 3.398 1 97.94 314 GLY A N 1
ATOM 2485 C CA . GLY A 1 314 ? 0.411 32.906 3.732 1 97.94 314 GLY A CA 1
ATOM 2486 C C . GLY A 1 314 ? 1.905 32.656 3.775 1 97.94 314 GLY A C 1
ATOM 2487 O O . GLY A 1 314 ? 2.348 31.516 3.596 1 97.94 314 GLY A O 1
ATOM 2488 N N . ILE A 1 315 ? 2.754 33.656 3.973 1 98.25 315 ILE A N 1
ATOM 2489 C CA . ILE A 1 315 ? 4.203 33.5 3.953 1 98.25 315 ILE A CA 1
ATOM 2490 C C . ILE A 1 315 ? 4.707 33.188 5.359 1 98.25 315 ILE A C 1
ATOM 2492 O O . ILE A 1 315 ? 4.32 33.844 6.328 1 98.25 315 ILE A O 1
ATOM 2496 N N . GLN A 1 316 ? 5.445 32.156 5.477 1 98.38 316 GLN A N 1
ATOM 2497 C CA . GLN A 1 316 ? 6.141 31.781 6.703 1 98.38 316 GLN A CA 1
ATOM 2498 C C . GLN A 1 316 ? 7.246 32.781 7.027 1 98.38 316 GLN A C 1
ATOM 2500 O O . GLN A 1 316 ? 8.023 33.156 6.148 1 98.38 316 GLN A O 1
ATOM 2505 N N . GLY A 1 317 ? 7.328 33.281 8.273 1 98.56 317 GLY A N 1
ATOM 2506 C CA . GLY A 1 317 ? 8.398 34.156 8.695 1 98.56 317 GLY A CA 1
ATOM 2507 C C . GLY A 1 317 ? 9.766 33.5 8.648 1 98.56 317 GLY A C 1
ATOM 2508 O O . GLY A 1 317 ? 9.875 32.312 8.469 1 98.56 317 GLY A O 1
ATOM 2509 N N . PHE A 1 318 ? 10.805 34.375 8.734 1 98.25 318 PHE A N 1
ATOM 2510 C CA . PHE A 1 318 ? 12.18 33.875 8.727 1 98.25 318 PHE A CA 1
ATOM 2511 C C . PHE A 1 318 ? 13.039 34.625 9.727 1 98.25 318 PHE A C 1
ATOM 2513 O O . PHE A 1 318 ? 12.672 35.719 10.164 1 98.25 318 PHE A O 1
ATOM 2520 N N . LYS A 1 319 ? 14.125 34 10.164 1 97.94 319 LYS A N 1
ATOM 2521 C CA . LYS A 1 319 ? 15.07 34.625 11.086 1 97.94 319 LYS A CA 1
ATOM 2522 C C . LYS A 1 319 ? 15.953 35.656 10.375 1 97.94 319 LYS A C 1
ATOM 2524 O O . LYS A 1 319 ? 16.703 35.281 9.461 1 97.94 319 LYS A O 1
ATOM 2529 N N . HIS A 1 320 ? 15.828 36.844 10.727 1 98.31 320 HIS A N 1
ATOM 2530 C CA . HIS A 1 320 ? 16.641 37.938 10.164 1 98.31 320 HIS A CA 1
ATOM 2531 C C . HIS A 1 320 ? 18.031 37.969 10.781 1 98.31 320 HIS A C 1
ATOM 2533 O O . HIS A 1 320 ? 19.031 38.125 10.07 1 98.31 320 HIS A O 1
ATOM 2539 N N . SER A 1 321 ? 18.109 37.781 12.102 1 97.94 321 SER A N 1
ATOM 2540 C CA . SER A 1 321 ? 19.406 37.812 12.781 1 97.94 321 SER A CA 1
ATOM 2541 C C . SER A 1 321 ? 19.344 37.062 14.109 1 97.94 321 SER A C 1
ATOM 2543 O O . SER A 1 321 ? 18.266 36.844 14.656 1 97.94 321 SER A O 1
ATOM 2545 N N . ALA A 1 322 ? 20.406 36.594 14.547 1 97.62 322 ALA A N 1
ATOM 2546 C CA . ALA A 1 322 ? 20.641 36 15.852 1 97.62 322 ALA A CA 1
ATOM 2547 C C . ALA A 1 322 ? 21.969 36.438 16.438 1 97.62 322 ALA A C 1
ATOM 2549 O O . ALA A 1 322 ? 23.031 36.156 15.875 1 97.62 322 ALA A O 1
ATOM 2550 N N . GLU A 1 323 ? 21.922 37.188 17.516 1 96.06 323 GLU A N 1
ATOM 2551 C CA . GLU A 1 323 ? 23.125 37.688 18.156 1 96.06 323 GLU A CA 1
ATOM 2552 C C . GLU A 1 323 ? 23.031 37.594 19.688 1 96.06 323 GLU A C 1
ATOM 2554 O O . GLU A 1 323 ? 22.109 38.125 20.297 1 96.06 323 GLU A O 1
ATOM 2559 N N . ASP A 1 324 ? 23.953 36.906 20.312 1 95.5 324 ASP A N 1
ATOM 2560 C CA . ASP A 1 324 ? 24.078 36.812 21.766 1 95.5 324 ASP A CA 1
ATOM 2561 C C . ASP A 1 324 ? 22.781 36.312 22.391 1 95.5 324 ASP A C 1
ATOM 2563 O O . ASP A 1 324 ? 22.312 36.875 23.375 1 95.5 324 ASP A O 1
ATOM 2567 N N . GLY A 1 325 ? 22.094 35.438 21.781 1 96.19 325 GLY A N 1
ATOM 2568 C CA . GLY A 1 325 ? 20.891 34.844 22.344 1 96.19 325 GLY A CA 1
ATOM 2569 C C . GLY A 1 325 ? 19.625 35.562 21.922 1 96.19 325 GLY A C 1
ATOM 2570 O O . GLY A 1 325 ? 18.516 35.031 22.109 1 96.19 325 GLY A O 1
ATOM 2571 N N . LEU A 1 326 ? 19.797 36.719 21.406 1 98 326 LEU A N 1
ATOM 2572 C CA . LEU A 1 326 ? 18.656 37.469 20.906 1 98 326 LEU A CA 1
ATOM 2573 C C . LEU A 1 326 ? 18.422 37.219 19.422 1 98 326 LEU A C 1
ATOM 2575 O O . LEU A 1 326 ? 19.344 37.344 18.609 1 98 326 LEU A O 1
ATOM 2579 N N . GLU A 1 327 ? 17.219 36.812 19.125 1 98.62 327 GLU A N 1
ATOM 2580 C CA . GLU A 1 327 ? 16.859 36.531 17.734 1 98.62 327 GLU A CA 1
ATOM 2581 C C . GLU A 1 327 ? 15.781 37.5 17.25 1 98.62 327 GLU A C 1
ATOM 2583 O O . GLU A 1 327 ? 14.922 37.938 18.016 1 98.62 327 GLU A O 1
ATOM 2588 N N . VAL A 1 328 ? 15.914 37.875 15.969 1 98.81 328 VAL A N 1
ATOM 2589 C CA . VAL A 1 328 ? 14.906 38.719 15.305 1 98.81 328 VAL A CA 1
ATOM 2590 C C . VAL A 1 328 ? 14.258 37.938 14.172 1 98.81 328 VAL A C 1
ATOM 2592 O O . VAL A 1 328 ? 14.93 37.531 13.211 1 98.81 328 VAL A O 1
ATOM 2595 N N . TRP A 1 329 ? 13 37.625 14.258 1 98.81 329 TRP A N 1
ATOM 2596 C CA . TRP A 1 329 ? 12.195 36.938 13.242 1 98.81 329 TRP A CA 1
ATOM 2597 C C . TRP A 1 329 ? 11.273 37.938 12.547 1 98.81 329 TRP A C 1
ATOM 2599 O O . TRP A 1 329 ? 10.672 38.812 13.195 1 98.81 329 TRP A O 1
ATOM 2609 N N . VAL A 1 330 ? 11.164 37.875 11.273 1 98.81 330 VAL A N 1
ATOM 2610 C CA . VAL A 1 330 ? 10.383 38.844 10.539 1 98.81 330 VAL A CA 1
ATOM 2611 C C . VAL A 1 330 ? 9.461 38.156 9.547 1 98.81 330 VAL A C 1
ATOM 2613 O O . VAL A 1 330 ? 9.695 37 9.164 1 98.81 330 VAL A O 1
ATOM 2616 N N . LYS A 1 331 ? 8.406 38.781 9.164 1 98.75 331 LYS A N 1
ATOM 2617 C CA . LYS A 1 331 ? 7.367 38.25 8.289 1 98.75 331 LYS A CA 1
ATOM 2618 C C . LYS A 1 331 ? 6.684 39.344 7.504 1 98.75 331 LYS A C 1
ATOM 2620 O O . LYS A 1 331 ? 6.117 40.281 8.094 1 98.75 331 LYS A O 1
ATOM 2625 N N . PRO A 1 332 ? 6.797 39.312 6.148 1 98.38 332 PRO A N 1
ATOM 2626 C CA . PRO A 1 332 ? 5.984 40.25 5.383 1 98.38 332 PRO A CA 1
ATOM 2627 C C . PRO A 1 332 ? 4.492 39.938 5.457 1 98.38 332 PRO A C 1
ATOM 2629 O O . PRO A 1 332 ? 4.102 38.781 5.512 1 98.38 332 PRO A O 1
ATOM 2632 N N . LEU A 1 333 ? 3.674 40.938 5.441 1 98.19 333 LEU A N 1
ATOM 2633 C CA . LEU A 1 333 ? 2.223 40.812 5.5 1 98.19 333 LEU A CA 1
ATOM 2634 C C . LEU A 1 333 ? 1.571 41.344 4.23 1 98.19 333 LEU A C 1
ATOM 2636 O O . LEU A 1 333 ? 2.201 42.094 3.479 1 98.19 333 LEU A O 1
ATOM 2640 N N . SER A 1 334 ? 0.316 40.969 3.967 1 94.19 334 SER A N 1
ATOM 2641 C CA . SER A 1 334 ? -0.391 41.25 2.723 1 94.19 334 SER A CA 1
ATOM 2642 C C . SER A 1 334 ? -0.668 42.719 2.564 1 94.19 334 SER A C 1
ATOM 2644 O O . SER A 1 334 ? -0.867 43.219 1.45 1 94.19 334 SER A O 1
ATOM 2646 N N . ASP A 1 335 ? -0.688 43.531 3.527 1 92.31 335 ASP A N 1
ATOM 2647 C CA . ASP A 1 335 ? -1.037 44.938 3.447 1 92.31 335 ASP A CA 1
ATOM 2648 C C . ASP A 1 335 ? 0.215 45.812 3.363 1 92.31 335 ASP A C 1
ATOM 2650 O O . ASP A 1 335 ? 0.146 47.031 3.557 1 92.31 335 ASP A O 1
ATOM 2654 N N . GLY A 1 336 ? 1.339 45.188 3.035 1 93.5 336 GLY A N 1
ATOM 2655 C CA . GLY A 1 336 ? 2.592 45.938 2.953 1 93.5 336 GLY A CA 1
ATOM 2656 C C . GLY A 1 336 ? 3.262 46.125 4.301 1 93.5 336 GLY A C 1
ATOM 2657 O O . GLY A 1 336 ? 4.371 46.656 4.379 1 93.5 336 GLY A O 1
ATOM 2658 N N . ASN A 1 337 ? 2.617 45.688 5.34 1 96.56 337 ASN A N 1
ATOM 2659 C CA . ASN A 1 337 ? 3.146 45.75 6.699 1 96.56 337 ASN A CA 1
ATOM 2660 C C . ASN A 1 337 ? 4.07 44.562 7 1 96.56 337 ASN A C 1
ATOM 2662 O O . ASN A 1 337 ? 4.285 43.719 6.141 1 96.56 337 ASN A O 1
ATOM 2666 N N . TRP A 1 338 ? 4.746 44.656 8.117 1 98.44 338 TRP A N 1
ATOM 2667 C CA . TRP A 1 338 ? 5.637 43.594 8.57 1 98.44 338 TRP A CA 1
ATOM 2668 C C . TRP A 1 338 ? 5.348 43.219 10.023 1 98.44 338 TRP A C 1
ATOM 2670 O O . TRP A 1 338 ? 4.82 44.031 10.781 1 98.44 338 TRP A O 1
ATOM 2680 N N . ALA A 1 339 ? 5.559 42 10.328 1 98.88 339 ALA A N 1
ATOM 2681 C CA . ALA A 1 339 ? 5.641 41.562 11.719 1 98.88 339 ALA A CA 1
ATOM 2682 C C . ALA A 1 339 ? 7.082 41.25 12.109 1 98.88 339 ALA A C 1
ATOM 2684 O O . ALA A 1 339 ? 7.836 40.688 11.312 1 98.88 339 ALA A O 1
ATOM 2685 N N . VAL A 1 340 ? 7.477 41.625 13.328 1 98.88 340 VAL A N 1
ATOM 2686 C CA . VAL A 1 340 ? 8.805 41.344 13.859 1 98.88 340 VAL A CA 1
ATOM 2687 C C . VAL A 1 340 ? 8.688 40.781 15.273 1 98.88 340 VAL A C 1
ATOM 2689 O O . VAL A 1 340 ? 8.008 41.344 16.125 1 98.88 340 VAL A O 1
ATOM 2692 N N . THR A 1 341 ? 9.305 39.688 15.508 1 98.94 341 THR A N 1
ATOM 2693 C CA . THR A 1 341 ? 9.414 39.125 16.859 1 98.94 341 THR A CA 1
ATOM 2694 C C . THR A 1 341 ? 10.859 39.156 17.328 1 98.94 341 THR A C 1
ATOM 2696 O O . THR A 1 341 ? 11.742 38.594 16.688 1 98.94 341 THR A O 1
ATOM 2699 N N . PHE A 1 342 ? 11.086 39.844 18.406 1 98.88 342 PHE A N 1
ATOM 2700 C CA . PHE A 1 342 ? 12.328 39.719 19.156 1 98.88 342 PHE A CA 1
ATOM 2701 C C . PHE A 1 342 ? 12.211 38.625 20.203 1 98.88 342 PHE A C 1
ATOM 2703 O O . PHE A 1 342 ? 11.32 38.656 21.047 1 98.88 342 PHE A O 1
ATOM 2710 N N . LEU A 1 343 ? 13.062 37.625 20.125 1 98.88 343 LEU A N 1
ATOM 2711 C CA . LEU A 1 343 ? 13.008 36.469 20.984 1 98.88 343 LEU A CA 1
ATOM 2712 C C . LEU A 1 343 ? 14.328 36.281 21.734 1 98.88 343 LEU A C 1
ATOM 2714 O O . LEU A 1 343 ? 15.398 36.312 21.109 1 98.88 343 LEU A O 1
ATOM 2718 N N . ASN A 1 344 ? 14.281 36.156 23.031 1 98.81 344 ASN A N 1
ATOM 2719 C CA . ASN A 1 344 ? 15.453 35.844 23.844 1 98.81 344 ASN A CA 1
ATOM 2720 C C . ASN A 1 344 ? 15.586 34.344 24.062 1 98.81 344 ASN A C 1
ATOM 2722 O O . ASN A 1 344 ? 14.852 33.75 24.875 1 98.81 344 ASN A O 1
ATOM 2726 N N . ARG A 1 345 ? 16.5 33.75 23.469 1 97.94 345 ARG A N 1
ATOM 2727 C CA . ARG A 1 345 ? 16.672 32.281 23.562 1 97.94 345 ARG A CA 1
ATOM 2728 C C . ARG A 1 345 ? 17.547 31.922 24.75 1 97.94 345 ARG A C 1
ATOM 2730 O O . ARG A 1 345 ? 17.672 30.734 25.094 1 97.94 345 ARG A O 1
ATOM 2737 N N . SER A 1 346 ? 18.141 32.906 25.391 1 97.56 346 SER A N 1
ATOM 2738 C CA . SER A 1 346 ? 19.109 32.656 26.453 1 97.56 346 SER A CA 1
ATOM 2739 C C . SER A 1 346 ? 18.422 32.469 27.797 1 97.56 346 SER A C 1
ATOM 2741 O O . SER A 1 346 ? 17.203 32.656 27.906 1 97.56 346 SER A O 1
ATOM 2743 N N . ASP A 1 347 ? 19.25 32.125 28.828 1 97.12 347 ASP A N 1
ATOM 2744 C CA . ASP A 1 347 ? 18.75 31.859 30.172 1 97.12 347 ASP A CA 1
ATOM 2745 C C . ASP A 1 347 ? 18.906 33.094 31.078 1 97.12 347 ASP A C 1
ATOM 2747 O O . ASP A 1 347 ? 18.688 33 32.281 1 97.12 347 ASP A O 1
ATOM 2751 N N . VAL A 1 348 ? 19.25 34.188 30.438 1 97.75 348 VAL A N 1
ATOM 2752 C CA . VAL A 1 348 ? 19.391 35.438 31.188 1 97.75 348 VAL A CA 1
ATOM 2753 C C . VAL A 1 348 ? 18.625 36.562 30.5 1 97.75 348 VAL A C 1
ATOM 2755 O O . VAL A 1 348 ? 18.297 36.438 29.312 1 97.75 348 VAL A O 1
ATOM 2758 N N . SER A 1 349 ? 18.312 37.594 31.25 1 98.12 349 SER A N 1
ATOM 2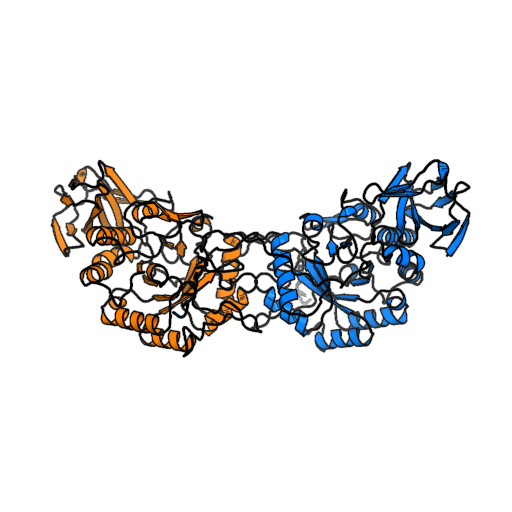759 C CA . SER A 1 349 ? 17.641 38.75 30.656 1 98.12 349 SER A CA 1
ATOM 2760 C C . SER A 1 349 ? 18.531 39.438 29.641 1 98.12 349 SER A C 1
ATOM 2762 O O . SER A 1 349 ? 19.75 39.531 29.828 1 98.12 349 SER A O 1
ATOM 2764 N N . LYS A 1 350 ? 17.922 39.938 28.625 1 98 350 LYS A N 1
ATOM 2765 C CA . LYS A 1 350 ? 18.641 40.656 27.578 1 98 350 LYS A CA 1
ATOM 2766 C C . LYS A 1 350 ? 17.969 42 27.25 1 98 350 LYS A C 1
ATOM 2768 O O . LYS A 1 350 ? 16.734 42.094 27.266 1 98 350 LYS A O 1
ATOM 2773 N N . LYS A 1 351 ? 18.797 43 26.891 1 97.62 351 LYS A N 1
ATOM 2774 C CA . LYS A 1 351 ? 18.297 44.281 26.438 1 97.62 351 LYS A CA 1
ATOM 2775 C C . LYS A 1 351 ? 18.328 44.375 24.906 1 97.62 351 LYS A C 1
ATOM 2777 O O . LYS A 1 351 ? 19.328 44 24.281 1 97.62 351 LYS A O 1
ATOM 2782 N N . ILE A 1 352 ? 17.266 44.812 24.391 1 97.94 352 ILE A N 1
ATOM 2783 C CA . ILE A 1 352 ? 17.172 45.062 22.953 1 97.94 352 ILE A CA 1
ATOM 2784 C C . ILE A 1 352 ? 17.516 46.5 22.672 1 97.94 352 ILE A C 1
ATOM 2786 O O . ILE A 1 352 ? 17 47.438 23.344 1 97.94 352 ILE A O 1
ATOM 2790 N N . ASN A 1 353 ? 18.344 46.719 21.828 1 98 353 ASN A N 1
ATOM 2791 C CA . ASN A 1 353 ? 18.578 48 21.172 1 98 353 ASN A CA 1
ATOM 2792 C C . ASN A 1 353 ? 18.734 47.844 19.656 1 98 353 ASN A C 1
ATOM 2794 O O . ASN A 1 353 ? 19.859 47.781 19.156 1 98 353 ASN A O 1
ATOM 2798 N N . PHE A 1 354 ? 17.656 47.812 18.953 1 98.38 354 PHE A N 1
ATOM 2799 C CA . PHE A 1 354 ? 17.625 47.469 17.547 1 98.38 354 PHE A CA 1
ATOM 2800 C C . PHE A 1 354 ? 17.625 48.688 16.656 1 98.38 354 PHE A C 1
ATOM 2802 O O . PHE A 1 354 ? 16.688 49.5 16.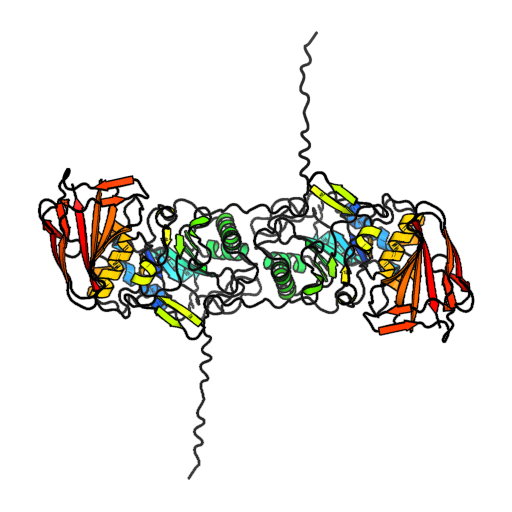719 1 98.38 354 PHE A O 1
ATOM 2809 N N . ASP A 1 355 ? 18.641 48.844 15.867 1 98.25 355 ASP A N 1
ATOM 2810 C CA . ASP A 1 355 ? 18.766 49.938 14.914 1 98.25 355 ASP A CA 1
ATOM 2811 C C . ASP A 1 355 ? 18.141 49.562 13.57 1 98.25 355 ASP A C 1
ATOM 2813 O O . ASP A 1 355 ? 18.766 48.906 12.734 1 98.25 355 ASP A O 1
ATOM 2817 N N . TRP A 1 356 ? 16.953 50.094 13.336 1 98.38 356 TRP A N 1
ATOM 2818 C CA . TRP A 1 356 ? 16.188 49.781 12.133 1 98.38 356 TRP A CA 1
ATOM 2819 C C . TRP A 1 356 ? 16.969 50.156 10.883 1 98.38 356 TRP A C 1
ATOM 2821 O O . TRP A 1 356 ? 16.969 49.406 9.898 1 98.38 356 TRP A O 1
ATOM 2831 N N . LYS A 1 357 ? 17.625 51.219 10.875 1 97.06 357 LYS A N 1
ATOM 2832 C CA . LYS A 1 357 ? 18.281 51.719 9.688 1 97.06 357 LYS A CA 1
ATOM 2833 C C . LYS A 1 357 ? 19.453 50.844 9.281 1 97.06 357 LYS A C 1
ATOM 2835 O O . LYS A 1 357 ? 19.875 50.875 8.117 1 97.06 357 LYS A O 1
ATOM 2840 N N . LYS A 1 358 ? 19.953 50.094 10.172 1 97.56 358 LYS A N 1
ATOM 2841 C CA . LYS A 1 358 ? 21.078 49.219 9.875 1 97.56 358 LYS A CA 1
ATOM 2842 C C . LYS A 1 358 ? 20.578 47.812 9.539 1 97.56 358 LYS A C 1
ATOM 2844 O O . LYS A 1 358 ? 21.391 46.906 9.242 1 97.56 358 LYS A O 1
ATOM 2849 N N . ASN A 1 359 ? 19.281 47.594 9.602 1 97.81 359 ASN A N 1
ATOM 2850 C CA . ASN A 1 359 ? 18.719 46.25 9.438 1 97.81 359 ASN A CA 1
ATOM 2851 C C . ASN A 1 359 ? 17.609 46.219 8.383 1 97.81 359 ASN A C 1
ATOM 2853 O O . ASN A 1 359 ? 16.438 46.094 8.711 1 97.81 359 ASN A O 1
ATOM 2857 N N . THR A 1 360 ? 18.047 46.219 7.191 1 97.69 360 THR A N 1
ATOM 2858 C CA . THR A 1 360 ? 17.062 46.031 6.121 1 97.69 360 THR A CA 1
ATOM 2859 C C . THR A 1 360 ? 16.531 44.594 6.121 1 97.69 360 THR A C 1
ATOM 2861 O O . THR A 1 360 ? 17.297 43.625 6.133 1 97.69 360 THR A O 1
ATOM 2864 N N . PHE A 1 361 ? 15.195 44.562 6.176 1 98.25 361 PHE A N 1
ATOM 2865 C CA . PHE A 1 361 ? 14.594 43.25 6.027 1 98.25 361 PHE A CA 1
ATOM 2866 C C . PHE A 1 361 ? 14.5 42.844 4.559 1 98.25 361 PHE A C 1
ATOM 2868 O O . PHE A 1 361 ? 13.898 43.562 3.756 1 98.25 361 PHE A O 1
ATOM 2875 N N . LYS A 1 362 ? 15.109 41.688 4.254 1 97.62 362 LYS A N 1
ATOM 2876 C CA . LYS A 1 362 ? 15.07 41.188 2.893 1 97.62 362 LYS A CA 1
ATOM 2877 C C . LYS A 1 362 ? 14.602 39.719 2.871 1 97.62 362 LYS A C 1
ATOM 2879 O O . LYS A 1 362 ? 15.297 38.844 3.365 1 97.62 362 LYS A O 1
ATOM 2884 N N . ASP A 1 363 ? 13.438 39.531 2.35 1 97.56 363 ASP A N 1
ATOM 2885 C CA . ASP A 1 363 ? 12.93 38.156 2.117 1 97.56 363 ASP A CA 1
ATOM 2886 C C . ASP A 1 363 ? 13.375 37.656 0.752 1 97.56 363 ASP A C 1
ATOM 2888 O O . ASP A 1 363 ? 12.711 37.906 -0.258 1 97.56 363 ASP A O 1
ATOM 2892 N N . VAL A 1 364 ? 14.367 36.812 0.756 1 95.5 364 VAL A N 1
ATOM 2893 C CA . VAL A 1 364 ? 14.984 36.375 -0.491 1 95.5 364 VAL A CA 1
ATOM 2894 C C . VAL A 1 364 ? 14.117 35.312 -1.165 1 95.5 364 VAL A C 1
ATOM 2896 O O . VAL A 1 364 ? 14.172 35.156 -2.385 1 95.5 364 VAL A O 1
ATOM 2899 N N . ASP A 1 365 ? 13.32 34.625 -0.407 1 96.06 365 ASP A N 1
ATOM 2900 C CA . ASP A 1 365 ? 12.492 33.562 -0.96 1 96.06 365 ASP A CA 1
ATOM 2901 C C . ASP A 1 365 ? 11.32 34.156 -1.749 1 96.06 365 ASP A C 1
ATOM 2903 O O . ASP A 1 365 ? 10.898 33.562 -2.756 1 96.06 365 ASP A O 1
ATOM 2907 N N . PHE A 1 366 ? 10.805 35.312 -1.307 1 97.19 366 PHE A N 1
ATOM 2908 C CA . PHE A 1 366 ? 9.547 35.781 -1.89 1 97.19 366 PHE A CA 1
ATOM 2909 C C . PHE A 1 366 ? 9.688 37.188 -2.436 1 97.19 366 PHE A C 1
ATOM 2911 O O . PHE A 1 366 ? 8.758 37.719 -3.041 1 97.19 366 PHE A O 1
ATOM 2918 N N . GLY A 1 367 ? 10.781 37.812 -2.205 1 96.69 367 GLY A N 1
ATOM 2919 C CA . GLY A 1 367 ? 11.109 39.062 -2.881 1 96.69 367 GLY A CA 1
ATOM 2920 C C . GLY A 1 367 ? 10.586 40.281 -2.156 1 96.69 367 GLY A C 1
ATOM 2921 O O . GLY A 1 367 ? 10.43 41.344 -2.76 1 96.69 367 GLY A O 1
ATOM 2922 N N . TYR A 1 368 ? 10.258 40.25 -0.887 1 97.5 368 TYR A N 1
ATOM 2923 C CA . TYR A 1 368 ? 9.82 41.406 -0.1 1 97.5 368 TYR A CA 1
ATOM 2924 C C . TYR A 1 368 ? 11.008 42.062 0.585 1 97.5 368 TYR A C 1
ATOM 2926 O O . TYR A 1 368 ? 11.984 41.406 0.944 1 97.5 368 TYR A O 1
ATOM 2934 N N . GLU A 1 369 ? 10.867 43.406 0.78 1 97.5 369 GLU A N 1
ATOM 2935 C CA . GLU A 1 369 ? 11.945 44.156 1.407 1 97.5 369 GLU A CA 1
ATOM 2936 C C . GLU A 1 369 ? 11.391 45.344 2.189 1 97.5 369 GLU A C 1
ATOM 2938 O O . GLU A 1 369 ? 10.414 45.969 1.775 1 97.5 369 GLU A O 1
ATOM 2943 N N . ALA A 1 370 ? 11.93 45.594 3.305 1 97.81 370 ALA A N 1
ATOM 2944 C CA . ALA A 1 370 ? 11.695 46.812 4.078 1 97.81 370 ALA A CA 1
ATOM 2945 C C . ALA A 1 370 ? 13 47.531 4.371 1 97.81 370 ALA A C 1
ATOM 2947 O O . ALA A 1 370 ? 13.805 47.062 5.188 1 97.81 370 ALA A O 1
ATOM 2948 N N . ASP A 1 371 ? 13.203 48.594 3.672 1 97.69 371 ASP A N 1
ATOM 2949 C CA . ASP A 1 371 ? 14.336 49.5 3.904 1 97.69 371 ASP A CA 1
ATOM 2950 C C . ASP A 1 371 ? 13.93 50.688 4.777 1 97.69 371 ASP A C 1
ATOM 2952 O O . ASP A 1 371 ? 13.266 51.594 4.312 1 97.69 371 ASP A O 1
ATOM 2956 N N . PHE A 1 372 ? 14.445 50.75 5.938 1 97.94 372 PHE A N 1
ATOM 2957 C CA . PHE A 1 372 ? 13.977 51.688 6.945 1 97.94 372 PHE A CA 1
ATOM 2958 C C . PHE A 1 372 ? 14.648 53.031 6.781 1 97.94 372 PHE A C 1
ATOM 2960 O O . PHE A 1 372 ? 14.297 54 7.461 1 97.94 372 PHE A O 1
ATOM 2967 N N . ASN A 1 373 ? 15.633 53.156 5.934 1 97.25 373 ASN A N 1
ATOM 2968 C CA . ASN A 1 373 ? 16.172 54.438 5.531 1 97.25 373 ASN A CA 1
ATOM 2969 C C . ASN A 1 373 ? 15.234 55.156 4.562 1 97.25 373 ASN A C 1
ATOM 2971 O O . ASN A 1 373 ? 15.305 56.375 4.422 1 97.25 373 ASN A O 1
ATOM 2975 N N . LYS A 1 374 ? 14.445 54.406 3.932 1 96.94 374 LYS A N 1
ATOM 2976 C CA . LYS A 1 374 ? 13.562 54.969 2.906 1 96.94 374 LYS A CA 1
ATOM 2977 C C . LYS A 1 374 ? 12.141 55.125 3.434 1 96.94 374 LYS A C 1
ATOM 2979 O O . LYS A 1 374 ? 11.438 56.062 3.068 1 96.94 374 LYS A O 1
ATOM 2984 N N . THR A 1 375 ? 11.703 54.219 4.234 1 96.5 375 THR A N 1
ATOM 2985 C CA . THR A 1 375 ? 10.32 54.219 4.723 1 96.5 375 THR A CA 1
ATOM 2986 C C . THR A 1 375 ? 10.289 54.062 6.238 1 96.5 375 THR A C 1
ATOM 2988 O O . THR A 1 375 ? 10.953 53.188 6.789 1 96.5 375 THR A O 1
ATOM 2991 N N . ALA A 1 376 ? 9.5 54.844 6.875 1 97.12 376 ALA A N 1
ATOM 2992 C CA . ALA A 1 376 ? 9.297 54.75 8.312 1 97.12 376 ALA A CA 1
ATOM 2993 C C . ALA A 1 376 ? 7.996 54 8.633 1 97.12 376 ALA A C 1
ATOM 2995 O O . ALA A 1 376 ? 6.98 54.219 7.961 1 97.12 376 ALA A O 1
ATOM 2996 N N . PHE A 1 377 ? 8.031 53.156 9.586 1 98.31 377 PHE A N 1
ATOM 2997 C CA . PHE A 1 377 ? 6.867 52.406 10.039 1 98.31 377 PHE A CA 1
ATOM 2998 C C . PHE A 1 377 ? 6.527 52.75 11.477 1 98.31 377 PHE A C 1
ATOM 3000 O O . PHE A 1 377 ? 7.422 53 12.289 1 98.31 377 PHE A O 1
ATOM 3007 N N . LYS A 1 378 ? 5.227 52.719 11.797 1 98.38 378 LYS A N 1
ATOM 3008 C CA . LYS A 1 378 ? 4.777 52.781 13.188 1 98.38 378 LYS A CA 1
ATOM 3009 C C . LYS A 1 378 ? 4.809 51.375 13.82 1 98.38 378 LYS A C 1
ATOM 3011 O O . LYS A 1 378 ? 4.504 50.375 13.156 1 98.38 378 LYS A O 1
ATOM 3016 N N . LEU A 1 379 ? 5.242 51.375 15.086 1 98.62 379 LEU A N 1
ATOM 3017 C CA . LEU A 1 379 ? 5.348 50.094 15.797 1 98.62 379 LEU A CA 1
ATOM 3018 C C . LEU A 1 379 ? 4.188 49.938 16.766 1 98.62 379 LEU A C 1
ATOM 3020 O O . LEU A 1 379 ? 3.82 50.875 17.484 1 98.62 379 LEU A O 1
ATOM 3024 N N . LYS A 1 380 ? 3.613 48.781 16.75 1 98.56 380 LYS A N 1
ATOM 3025 C CA . LYS A 1 380 ? 2.629 48.406 17.766 1 98.56 380 LYS A CA 1
ATOM 3026 C C . LYS A 1 380 ? 3.027 47.094 18.422 1 98.56 380 LYS A C 1
ATOM 3028 O O . LYS A 1 380 ? 3.318 46.094 17.75 1 98.56 380 LYS A O 1
ATOM 3033 N N . ASN A 1 381 ? 3.129 47.125 19.781 1 98.69 381 ASN A N 1
ATOM 3034 C CA . ASN A 1 381 ? 3.346 45.875 20.531 1 98.69 381 ASN A CA 1
ATOM 3035 C C . ASN A 1 381 ? 2.09 45 20.562 1 98.69 381 ASN A C 1
ATOM 3037 O O . ASN A 1 381 ? 1.074 45.406 21.141 1 98.69 381 ASN A O 1
ATOM 3041 N N . LEU A 1 382 ? 2.148 43.812 20.094 1 98.75 382 LEU A N 1
ATOM 3042 C CA . LEU A 1 382 ? 0.953 43 19.875 1 98.75 382 LEU A CA 1
ATOM 3043 C C . LEU A 1 382 ? 0.542 42.281 21.141 1 98.75 382 LEU A C 1
ATOM 3045 O O . LEU A 1 382 ? -0.566 41.719 21.219 1 98.75 382 LEU A O 1
ATOM 3049 N N . TRP A 1 383 ? 1.395 42.219 22.141 1 98.19 383 TRP A N 1
ATOM 3050 C CA . TRP A 1 383 ? 1.024 41.625 23.422 1 98.19 383 TRP A CA 1
ATOM 3051 C C . TRP A 1 383 ? 0.303 42.625 24.312 1 98.19 383 TRP A C 1
ATOM 3053 O O . TRP A 1 383 ? -0.606 42.25 25.062 1 98.19 383 TRP A O 1
ATOM 3063 N N . THR A 1 384 ? 0.684 43.906 24.172 1 96.88 384 THR A N 1
ATOM 3064 C CA . THR A 1 384 ? 0.074 44.938 25.016 1 96.88 384 THR A CA 1
ATOM 3065 C C . THR A 1 384 ? -0.929 45.75 24.203 1 96.88 384 THR A C 1
ATOM 3067 O O . THR A 1 384 ? -1.722 46.5 24.781 1 96.88 384 THR A O 1
ATOM 3070 N N . ASN A 1 385 ? -0.889 45.625 22.922 1 97 385 ASN A N 1
ATOM 3071 C CA . ASN A 1 385 ? -1.713 46.406 22 1 97 385 ASN A CA 1
ATOM 3072 C C . ASN A 1 385 ? -1.464 47.906 22.156 1 97 385 ASN A C 1
ATOM 3074 O O . ASN A 1 385 ? -2.395 48.719 22.062 1 97 385 ASN A O 1
ATOM 3078 N N . LYS A 1 386 ? -0.259 48.25 22.391 1 97.69 386 LYS A N 1
ATOM 3079 C CA . LYS A 1 386 ? 0.116 49.656 22.562 1 97.69 386 LYS A CA 1
ATOM 3080 C C . LYS A 1 386 ? 1.133 50.062 21.516 1 97.69 386 LYS A C 1
ATOM 3082 O O . LYS A 1 386 ? 1.95 49.281 21.062 1 97.69 386 LYS A O 1
ATOM 3087 N N . GLU A 1 387 ? 1.046 51.344 21.266 1 97.56 387 GLU A N 1
ATOM 3088 C CA . GLU A 1 387 ? 2.057 51.938 20.391 1 97.56 387 GLU A CA 1
ATOM 3089 C C . GLU A 1 387 ? 3.443 51.844 21.016 1 97.56 387 GLU A C 1
ATOM 3091 O O . GLU A 1 387 ? 3.594 52.062 22.234 1 97.56 387 GLU A O 1
ATOM 3096 N N . ALA A 1 388 ? 4.348 51.594 20.172 1 97.56 388 ALA A N 1
ATOM 3097 C CA . ALA A 1 388 ? 5.695 51.375 20.703 1 97.56 388 ALA A CA 1
ATOM 3098 C C . ALA A 1 388 ? 6.719 52.219 19.953 1 97.56 388 ALA A C 1
ATOM 3100 O O . ALA A 1 388 ? 7.895 51.875 19.875 1 97.56 388 ALA A O 1
ATOM 3101 N N . GLY A 1 389 ? 6.277 53.312 19.281 1 97.38 389 GLY A N 1
ATOM 3102 C CA . GLY A 1 389 ? 7.191 54.188 18.578 1 97.38 389 GLY A CA 1
ATOM 3103 C C . GLY A 1 389 ? 7.164 53.969 17.078 1 97.38 389 GLY A C 1
ATOM 3104 O O . GLY A 1 389 ? 6.109 53.719 16.5 1 97.38 389 GLY A O 1
ATOM 3105 N N . SER A 1 390 ? 8.359 54.25 16.438 1 98.25 390 SER A N 1
ATOM 3106 C CA . SER A 1 390 ? 8.531 54.094 15 1 98.25 390 SER A CA 1
ATOM 3107 C C . SER A 1 390 ? 9.945 53.625 14.656 1 98.25 390 SER A C 1
ATOM 3109 O O . SER A 1 390 ? 10.82 53.594 15.523 1 98.25 390 SER A O 1
ATOM 3111 N N . THR A 1 391 ? 10.125 53.344 13.453 1 98.19 391 THR A N 1
ATOM 3112 C CA . THR A 1 391 ? 11.43 52.875 13.008 1 98.19 391 THR A CA 1
ATOM 3113 C C . THR A 1 391 ? 12.398 54.031 12.805 1 98.19 391 THR A C 1
ATOM 3115 O O . THR A 1 391 ? 13.531 53.812 12.352 1 98.19 391 THR A O 1
ATOM 3118 N N . LYS A 1 392 ? 11.984 55.156 13.102 1 97.44 392 LYS A N 1
ATOM 3119 C CA . LYS A 1 392 ? 12.875 56.312 13.016 1 97.44 392 LYS A CA 1
ATOM 3120 C C . LYS A 1 392 ? 13.891 56.312 14.156 1 97.44 392 LYS A C 1
ATOM 3122 O O . LYS A 1 392 ? 14.93 56.969 14.07 1 97.44 392 LYS A O 1
ATOM 3127 N N . LYS A 1 393 ? 13.531 55.688 15.227 1 97.5 393 LYS A N 1
ATOM 3128 C CA . LYS A 1 393 ? 14.406 55.531 16.391 1 97.5 393 LYS A CA 1
ATOM 3129 C C . LYS A 1 393 ? 14.656 54.062 16.703 1 97.5 393 LYS A C 1
ATOM 3131 O O . LYS A 1 393 ? 13.852 53.219 16.344 1 97.5 393 LYS A O 1
ATOM 3136 N N . ASN A 1 394 ? 15.742 53.844 17.391 1 98.38 394 ASN A N 1
ATOM 3137 C CA . ASN A 1 394 ? 16.016 52.5 17.812 1 98.38 394 ASN A CA 1
ATOM 3138 C C . ASN A 1 394 ? 14.891 51.938 18.688 1 98.38 394 ASN A C 1
ATOM 3140 O O . ASN A 1 394 ? 14.305 52.656 19.484 1 98.38 394 ASN A O 1
ATOM 3144 N N . PHE A 1 395 ? 14.578 50.719 18.5 1 98.5 395 PHE A N 1
ATOM 3145 C CA . PHE A 1 395 ? 13.656 50.062 19.406 1 98.5 395 PHE A CA 1
ATOM 3146 C C . PHE A 1 395 ? 14.398 49.5 20.609 1 98.5 395 PHE A C 1
ATOM 3148 O O . PHE A 1 395 ? 15.344 48.719 20.453 1 98.5 395 PHE A O 1
ATOM 3155 N N . THR A 1 396 ? 13.984 49.875 21.781 1 98.19 396 THR A N 1
ATOM 3156 C CA . THR A 1 396 ? 14.609 49.406 23 1 98.19 396 THR A CA 1
ATOM 3157 C C . THR A 1 396 ? 13.594 48.688 23.891 1 98.19 396 THR A C 1
ATOM 3159 O O . THR A 1 396 ? 12.438 49.094 23.969 1 98.19 396 THR A O 1
ATOM 3162 N N . ALA A 1 397 ? 14.008 47.625 24.5 1 98 397 ALA A N 1
ATOM 3163 C CA . ALA A 1 397 ? 13.195 46.844 25.422 1 98 397 ALA A CA 1
ATOM 3164 C C . ALA A 1 397 ? 14.055 45.844 26.219 1 98 397 ALA A C 1
ATOM 3166 O O . ALA A 1 397 ? 15.234 45.656 25.891 1 98 397 ALA A O 1
ATOM 3167 N N . GLU A 1 398 ? 13.562 45.312 27.25 1 97.75 398 GLU A N 1
ATOM 3168 C CA . GLU A 1 398 ? 14.195 44.25 28 1 97.75 398 GLU A CA 1
ATOM 3169 C C . GLU A 1 398 ? 13.359 42.969 27.953 1 97.75 398 GLU A C 1
ATOM 3171 O O . GLU A 1 398 ? 12.141 43 28.156 1 97.75 398 GLU A O 1
ATOM 3176 N N . LEU A 1 399 ? 14.023 41.906 27.656 1 98.38 399 LEU A N 1
ATOM 3177 C CA . LEU A 1 399 ? 13.352 40.594 27.594 1 98.38 399 LEU A CA 1
ATOM 3178 C C . LEU A 1 399 ? 13.914 39.656 28.656 1 98.38 399 LEU A C 1
ATOM 3180 O O . LEU A 1 399 ? 15.133 39.5 28.766 1 98.38 399 LEU A O 1
ATOM 3184 N N . ALA A 1 400 ? 12.984 39.062 29.422 1 98.5 400 ALA A N 1
ATOM 3185 C CA . ALA A 1 400 ? 13.383 38 30.312 1 98.5 400 ALA A CA 1
ATOM 3186 C C . ALA A 1 400 ? 13.828 36.75 29.516 1 98.5 400 ALA A C 1
ATOM 3188 O O . ALA A 1 400 ? 13.68 36.719 28.297 1 98.5 400 ALA A O 1
ATOM 3189 N N . SER A 1 401 ? 14.461 35.812 30.312 1 98.44 401 SER A N 1
ATOM 3190 C CA . SER A 1 401 ? 14.836 34.531 29.703 1 98.44 401 SER A CA 1
ATOM 3191 C C . SER A 1 401 ? 13.656 33.875 28.984 1 98.44 401 SER A C 1
ATOM 3193 O O . SER A 1 401 ? 12.562 33.781 29.531 1 98.44 401 SER A O 1
ATOM 3195 N N . HIS A 1 402 ? 13.82 33.562 27.688 1 98.81 402 HIS A N 1
ATOM 3196 C CA . HIS A 1 402 ? 12.875 32.812 26.859 1 98.81 402 HIS A CA 1
ATOM 3197 C C . HIS A 1 402 ? 11.633 33.656 26.562 1 98.81 402 HIS A C 1
ATOM 3199 O O . HIS A 1 402 ? 10.617 33.125 26.094 1 98.81 402 HIS A O 1
ATOM 3205 N N . ASP A 1 403 ? 11.742 34.938 26.766 1 98.75 403 ASP A N 1
ATOM 3206 C CA . ASP A 1 403 ? 10.633 35.844 26.5 1 98.75 403 ASP A CA 1
ATOM 3207 C C . ASP A 1 403 ? 10.711 36.438 25.078 1 98.75 403 ASP A C 1
ATOM 3209 O O . ASP A 1 403 ? 11.711 36.25 24.391 1 98.75 403 ASP A O 1
ATOM 3213 N N . CYS A 1 404 ? 9.578 37.062 24.672 1 98.81 404 CYS A N 1
ATOM 3214 C CA . CYS A 1 404 ? 9.586 37.688 23.359 1 98.81 404 CYS A CA 1
ATOM 3215 C C . CYS A 1 404 ? 8.711 38.938 23.344 1 98.81 404 CYS A C 1
ATOM 3217 O O . CYS A 1 404 ? 7.938 39.188 24.281 1 98.81 404 CYS A O 1
ATOM 3219 N N . ILE A 1 405 ? 8.93 39.75 22.406 1 98.75 405 ILE A N 1
ATOM 3220 C CA . ILE A 1 405 ? 8.055 40.875 22.016 1 98.75 405 ILE A CA 1
ATOM 3221 C C . ILE A 1 405 ? 7.781 40.781 20.516 1 98.75 405 ILE A C 1
ATOM 3223 O O . ILE A 1 405 ? 8.695 40.562 19.719 1 98.75 405 ILE A O 1
ATOM 3227 N N . THR A 1 406 ? 6.52 40.875 20.156 1 98.88 406 THR A N 1
ATOM 3228 C CA . THR A 1 406 ? 6.141 40.906 18.734 1 98.88 406 THR A CA 1
ATOM 3229 C C . THR A 1 406 ? 5.539 42.25 18.359 1 98.88 406 THR A C 1
ATOM 3231 O O . THR A 1 406 ? 4.621 42.75 19.031 1 98.88 406 THR A O 1
ATOM 3234 N N . LEU A 1 407 ? 6.09 42.844 17.297 1 98.88 407 LEU A N 1
ATOM 3235 C CA . LEU A 1 407 ? 5.652 44.125 16.828 1 98.88 407 LEU A CA 1
ATOM 3236 C C . LEU A 1 407 ? 5.016 44.031 15.445 1 98.88 407 LEU A C 1
ATOM 3238 O O . LEU A 1 407 ? 5.461 43.219 14.609 1 98.88 407 LEU A O 1
ATOM 3242 N N . LYS A 1 408 ? 4.004 44.781 15.258 1 98.75 408 LYS A N 1
ATOM 3243 C CA . LYS A 1 408 ? 3.531 45.062 13.906 1 98.75 408 LYS A CA 1
ATOM 3244 C C . LYS A 1 408 ? 4.074 46.406 13.398 1 98.75 408 LYS A C 1
ATOM 3246 O O . LYS A 1 408 ? 4.008 47.406 14.102 1 98.75 408 LYS A O 1
ATOM 3251 N N . LEU A 1 409 ? 4.715 46.406 12.305 1 98.5 409 LEU A N 1
ATOM 3252 C CA . LEU A 1 409 ? 5.164 47.594 11.609 1 98.5 409 LEU A CA 1
ATOM 3253 C C . LEU A 1 409 ? 4.137 48.031 10.57 1 98.5 409 LEU A C 1
ATOM 3255 O O . LEU A 1 409 ? 3.863 47.312 9.609 1 98.5 409 LEU A O 1
ATOM 3259 N N . SER A 1 410 ? 3.598 49.188 10.75 1 97.38 410 SER A N 1
ATOM 3260 C CA . SER A 1 410 ? 2.555 49.656 9.844 1 97.38 410 SER A CA 1
ATOM 3261 C C . SER A 1 410 ? 2.977 50.938 9.141 1 97.38 410 SER A C 1
ATOM 3263 O O . SER A 1 410 ? 3.619 51.812 9.742 1 97.38 410 SER A O 1
ATOM 3265 N N . LEU A 1 411 ? 2.625 51.031 7.941 1 91.69 411 LEU A N 1
ATOM 3266 C CA . LEU A 1 411 ? 2.908 52.219 7.156 1 91.69 411 LEU A CA 1
ATOM 3267 C C . LEU A 1 411 ? 2.02 53.375 7.594 1 91.69 411 LEU A C 1
ATOM 3269 O O . LEU A 1 411 ? 0.896 53.156 8.055 1 91.69 411 LEU A O 1
ATOM 3273 N N . MET B 1 1 ? -2.869 -18.875 63.969 1 24.78 1 MET B N 1
ATOM 3274 C CA . MET B 1 1 ? -2.127 -17.875 63.219 1 24.78 1 MET B CA 1
ATOM 3275 C C . MET B 1 1 ? -2.035 -18.266 61.75 1 24.78 1 MET B C 1
ATOM 3277 O O . MET B 1 1 ? -1.361 -19.25 61.406 1 24.78 1 MET B O 1
ATOM 3281 N N . LYS B 1 2 ? -3.25 -18.172 61.062 1 32.91 2 LYS B N 1
ATOM 3282 C CA . LYS B 1 2 ? -3.561 -18.453 59.688 1 32.91 2 LYS B CA 1
ATOM 3283 C C . LYS B 1 2 ? -2.572 -17.75 58.75 1 32.91 2 LYS B C 1
ATOM 3285 O O . LYS B 1 2 ? -2.377 -16.531 58.844 1 32.91 2 LYS B O 1
ATOM 3290 N N . LYS B 1 3 ? -1.619 -18.531 58.156 1 34.19 3 LYS B N 1
ATOM 3291 C CA . LYS B 1 3 ? -0.621 -18.141 57.188 1 34.19 3 LYS B CA 1
ATOM 3292 C C . LYS B 1 3 ? -1.266 -17.391 56 1 34.19 3 LYS B C 1
ATOM 3294 O O . LYS B 1 3 ? -2.094 -17.953 55.281 1 34.19 3 LYS B O 1
ATOM 3299 N N . THR B 1 4 ? -1.643 -16.125 56.156 1 39.56 4 THR B N 1
ATOM 3300 C CA . THR B 1 4 ? -2.062 -15.227 55.094 1 39.56 4 THR B CA 1
ATOM 3301 C C . THR B 1 4 ? -1.033 -15.203 53.969 1 39.56 4 THR B C 1
ATOM 3303 O O . THR B 1 4 ? 0.113 -14.805 54.188 1 39.56 4 THR B O 1
ATOM 3306 N N . ILE B 1 5 ? -1.093 -16.188 53.062 1 33.53 5 ILE B N 1
ATOM 3307 C CA . ILE B 1 5 ? -0.287 -16.188 51.844 1 33.53 5 ILE B CA 1
ATOM 3308 C C . ILE B 1 5 ? -0.396 -14.828 51.156 1 33.53 5 ILE B C 1
ATOM 3310 O O . ILE B 1 5 ? -1.385 -14.109 51.344 1 33.53 5 ILE B O 1
ATOM 3314 N N . VAL B 1 6 ? 0.407 -14.57 50.031 1 33.91 6 VAL B N 1
ATOM 3315 C CA . VAL B 1 6 ? 1.418 -13.859 49.25 1 33.91 6 VAL B CA 1
ATOM 3316 C C . VAL B 1 6 ? 0.755 -13.109 48.094 1 33.91 6 VAL B C 1
ATOM 3318 O O . VAL B 1 6 ? 1.28 -12.102 47.625 1 33.91 6 VAL B O 1
ATOM 3321 N N . LEU B 1 7 ? -0.453 -13.164 47.562 1 35.19 7 LEU B N 1
ATOM 3322 C CA . LEU B 1 7 ? -0.36 -13.086 46.094 1 35.19 7 LEU B CA 1
ATOM 3323 C C . LEU B 1 7 ? -0.098 -11.656 45.656 1 35.19 7 LEU B C 1
ATOM 3325 O O . LEU B 1 7 ? -0.953 -10.781 45.812 1 35.19 7 LEU B O 1
ATOM 3329 N N . LEU B 1 8 ? 1.147 -11.203 45.594 1 35.41 8 LEU B N 1
ATOM 3330 C CA . LEU B 1 8 ? 1.521 -9.953 44.938 1 35.41 8 LEU B CA 1
ATOM 3331 C C . LEU B 1 8 ? 1.174 -10 43.438 1 35.41 8 LEU B C 1
ATOM 3333 O O . LEU B 1 8 ? 1.717 -10.82 42.688 1 35.41 8 LEU B O 1
ATOM 3337 N N . ALA B 1 9 ? 0.037 -9.516 43.031 1 35.09 9 ALA B N 1
ATOM 3338 C CA . ALA B 1 9 ? -0.334 -9.227 41.625 1 35.09 9 ALA B CA 1
ATOM 3339 C C . ALA B 1 9 ? 0.671 -8.281 40.969 1 35.09 9 ALA B C 1
ATOM 3341 O O . ALA B 1 9 ? 0.779 -7.117 41.375 1 35.09 9 ALA B O 1
ATOM 3342 N N . VAL B 1 10 ? 1.779 -8.773 40.5 1 32.5 10 VAL B N 1
ATOM 3343 C CA . VAL B 1 10 ? 2.637 -7.992 39.594 1 32.5 10 VAL B CA 1
ATOM 3344 C C . VAL B 1 10 ? 1.833 -7.523 38.406 1 32.5 10 VAL B C 1
ATOM 3346 O O . VAL B 1 10 ? 1.38 -8.336 37.594 1 32.5 10 VAL B O 1
ATOM 3349 N N . LEU B 1 11 ? 1.114 -6.449 38.531 1 32.41 11 LEU B N 1
ATOM 3350 C CA . LEU B 1 11 ? 0.576 -5.715 37.406 1 32.41 11 LEU B CA 1
ATOM 3351 C C . LEU B 1 11 ? 1.684 -5.348 36.406 1 32.41 11 LEU B C 1
ATOM 3353 O O . LEU B 1 11 ? 2.533 -4.508 36.719 1 32.41 11 LEU B O 1
ATOM 3357 N N . SER B 1 12 ? 2.162 -6.34 35.688 1 29.17 12 SER B N 1
ATOM 3358 C CA . SER B 1 12 ? 3.01 -6.012 34.531 1 29.17 12 SER B CA 1
ATOM 3359 C C . SER B 1 12 ? 2.367 -4.941 33.656 1 29.17 12 SER B C 1
ATOM 3361 O O . SER B 1 12 ? 1.3 -5.164 33.094 1 29.17 12 SER B O 1
ATOM 3363 N N . SER B 1 13 ? 2.512 -3.736 34 1 31.05 13 SER B N 1
ATOM 3364 C CA . SER B 1 13 ? 2.24 -2.643 33.094 1 31.05 13 SER B CA 1
ATOM 3365 C C . SER B 1 13 ? 2.943 -2.861 31.75 1 31.05 13 SER B C 1
ATOM 3367 O O . SER B 1 13 ? 4.172 -2.791 31.672 1 31.05 13 SER B O 1
ATOM 3369 N N . PHE B 1 14 ? 2.436 -3.75 30.906 1 31.42 14 PHE B N 1
ATOM 3370 C CA . PHE B 1 14 ? 2.869 -3.75 29.516 1 31.42 14 PHE B CA 1
ATOM 3371 C C . PHE B 1 14 ? 2.898 -2.332 28.953 1 31.42 14 PHE B C 1
ATOM 3373 O O . PHE B 1 14 ? 1.848 -1.739 28.703 1 31.42 14 PHE B O 1
ATOM 3380 N N . ASN B 1 15 ? 3.889 -1.607 29.328 1 30.72 15 ASN B N 1
ATOM 3381 C CA . ASN B 1 15 ? 4.195 -0.35 28.656 1 30.72 15 ASN B CA 1
ATOM 3382 C C . ASN B 1 15 ? 4.363 -0.544 27.156 1 30.72 15 ASN B C 1
ATOM 3384 O O . ASN B 1 15 ? 5.363 -1.102 26.703 1 30.72 15 ASN B O 1
ATOM 3388 N N . PHE B 1 16 ? 3.293 -0.831 26.422 1 35.88 16 PHE B N 1
ATOM 3389 C CA . PHE B 1 16 ? 3.373 -0.737 24.969 1 35.88 16 PHE B CA 1
ATOM 3390 C C . PHE B 1 16 ? 3.971 0.6 24.531 1 35.88 16 PHE B C 1
ATOM 3392 O O . PHE B 1 16 ? 3.295 1.63 24.578 1 35.88 16 PHE B O 1
ATOM 3399 N N . GLY B 1 17 ? 5.281 0.666 24.641 1 36.38 17 GLY B N 1
ATOM 3400 C CA . GLY B 1 17 ? 5.992 1.792 24.047 1 36.38 17 GLY B CA 1
ATOM 3401 C C . GLY B 1 17 ? 5.555 2.094 22.625 1 36.38 17 GLY B C 1
ATOM 3402 O O . GLY B 1 17 ? 5.57 1.211 21.766 1 36.38 17 GLY B O 1
ATOM 3403 N N . PHE B 1 18 ? 4.723 2.955 22.438 1 44.22 18 PHE B N 1
ATOM 3404 C CA . PHE B 1 18 ? 4.254 3.57 21.203 1 44.22 18 PHE B CA 1
ATOM 3405 C C . PHE B 1 18 ? 5.414 4.191 20.438 1 44.22 18 PHE B C 1
ATOM 3407 O O . PHE B 1 18 ? 6.164 5.008 20.984 1 44.22 18 PHE B O 1
ATOM 3414 N N . SER B 1 19 ? 6.184 3.326 19.672 1 43.22 19 SER B N 1
ATOM 3415 C CA . SER B 1 19 ? 7.324 3.926 19 1 43.22 19 SER B CA 1
ATOM 3416 C C . SER B 1 19 ? 6.914 4.531 17.656 1 43.22 19 SER B C 1
ATOM 3418 O O . SER B 1 19 ? 6.199 3.9 16.875 1 43.22 19 SER B O 1
ATOM 3420 N N . GLN B 1 20 ? 7.074 5.73 17.547 1 49.66 20 GLN B N 1
ATOM 3421 C CA . GLN B 1 20 ? 7.168 6.375 16.234 1 49.66 20 GLN B CA 1
ATOM 3422 C C . GLN B 1 20 ? 8.141 5.633 15.328 1 49.66 20 GLN B C 1
ATOM 3424 O O . GLN B 1 20 ? 9.266 5.324 15.727 1 49.66 20 GLN B O 1
ATOM 3429 N N . GLY B 1 21 ? 7.648 5.121 14.234 1 52.56 21 GLY B N 1
ATOM 3430 C CA . GLY B 1 21 ? 8.508 4.555 13.203 1 52.56 21 GLY B CA 1
ATOM 3431 C C . GLY B 1 21 ? 8.594 3.043 13.266 1 52.56 21 GLY B C 1
ATOM 3432 O O . GLY B 1 21 ? 9.445 2.439 12.609 1 52.56 21 GLY B O 1
ATOM 3433 N N . ASN B 1 22 ? 7.832 2.445 14.141 1 53.41 22 ASN B N 1
ATOM 3434 C CA . ASN B 1 22 ? 7.961 0.992 14.172 1 53.41 22 ASN B CA 1
ATOM 3435 C C . ASN B 1 22 ? 7.461 0.354 12.883 1 53.41 22 ASN B C 1
ATOM 3437 O O . ASN B 1 22 ? 6.414 0.745 12.359 1 53.41 22 ASN B O 1
ATOM 3441 N N . THR B 1 23 ? 8.391 -0.212 12.094 1 63.47 23 THR B N 1
ATOM 3442 C CA . THR B 1 23 ? 8.07 -0.94 10.875 1 63.47 23 THR B CA 1
ATOM 3443 C C . THR B 1 23 ? 7.957 -2.438 11.148 1 63.47 23 THR B C 1
ATOM 3445 O O . THR B 1 23 ? 8.969 -3.123 11.305 1 63.47 23 THR B O 1
ATOM 3448 N N . HIS B 1 24 ? 6.758 -2.822 11.75 1 63.5 24 HIS B N 1
ATOM 3449 C CA . HIS B 1 24 ? 6.586 -4.266 11.859 1 63.5 24 HIS B CA 1
ATOM 3450 C C . HIS B 1 24 ? 6.309 -4.895 10.5 1 63.5 24 HIS B C 1
ATOM 3452 O O . HIS B 1 24 ? 5.551 -4.344 9.695 1 63.5 24 HIS B O 1
ATOM 3458 N N . THR B 1 25 ? 7.129 -5.891 10.234 1 70.88 25 THR B N 1
ATOM 3459 C CA . THR B 1 25 ? 6.895 -6.695 9.039 1 70.88 25 THR B CA 1
ATOM 3460 C C . THR B 1 25 ? 5.602 -7.492 9.172 1 70.88 25 THR B C 1
ATOM 3462 O O . THR B 1 25 ? 5.301 -8.031 10.242 1 70.88 25 THR B O 1
ATOM 3465 N N . GLN B 1 26 ? 4.812 -7.395 8.078 1 78.12 26 GLN B N 1
ATOM 3466 C CA . GLN B 1 26 ? 3.607 -8.219 8.055 1 78.12 26 GLN B CA 1
ATOM 3467 C C . GLN B 1 26 ? 3.955 -9.703 7.977 1 78.12 26 GLN B C 1
ATOM 3469 O O . GLN B 1 26 ? 4.93 -10.078 7.32 1 78.12 26 GLN B O 1
ATOM 3474 N N . THR B 1 27 ? 3.279 -10.469 8.68 1 81.81 27 THR B N 1
ATOM 3475 C CA . THR B 1 27 ? 3.4 -11.914 8.523 1 81.81 27 THR B CA 1
ATOM 3476 C C . THR B 1 27 ? 2.391 -12.438 7.508 1 81.81 27 THR B C 1
ATOM 3478 O O . THR B 1 27 ? 1.219 -12.055 7.535 1 81.81 27 THR B O 1
ATOM 3481 N N . GLY B 1 28 ? 2.926 -13.18 6.594 1 84.19 28 GLY B N 1
ATOM 3482 C CA . GLY B 1 28 ? 2.062 -13.758 5.578 1 84.19 28 GLY B CA 1
ATOM 3483 C C . GLY B 1 28 ? 0.984 -14.656 6.156 1 84.19 28 GLY B C 1
ATOM 3484 O O . GLY B 1 28 ? 1.214 -15.352 7.148 1 84.19 28 GLY B O 1
ATOM 3485 N N . GLY B 1 29 ? -0.173 -14.57 5.441 1 88.81 29 GLY B N 1
ATOM 3486 C CA . GLY B 1 29 ? -1.33 -15.289 5.949 1 88.81 29 GLY B CA 1
ATOM 3487 C C . GLY B 1 29 ? -1.922 -16.25 4.938 1 88.81 29 GLY B C 1
ATOM 3488 O O . GLY B 1 29 ? -3.143 -16.406 4.859 1 88.81 29 GLY B O 1
ATOM 3489 N N . LYS B 1 30 ? -1.068 -16.969 4.082 1 95.06 30 LYS B N 1
ATOM 3490 C CA . LYS B 1 30 ? -1.641 -17.828 3.053 1 95.06 30 LYS B CA 1
ATOM 3491 C C . LYS B 1 30 ? -2.449 -18.969 3.674 1 95.06 30 LYS B C 1
ATOM 3493 O O . LYS B 1 30 ? -2.109 -19.469 4.754 1 95.06 30 LYS B O 1
ATOM 3498 N N . PHE B 1 31 ? -3.541 -19.391 3.035 1 97.25 31 PHE B N 1
ATOM 3499 C CA . PHE B 1 31 ? -4.195 -20.656 3.355 1 97.25 31 PHE B CA 1
ATOM 3500 C C . PHE B 1 31 ? -3.295 -21.828 3.002 1 97.25 31 PHE B C 1
ATOM 3502 O O . PHE B 1 31 ? -2.854 -21.969 1.857 1 97.25 31 PHE B O 1
ATOM 3509 N N . GLU B 1 32 ? -3.059 -22.688 3.98 1 96.94 32 GLU B N 1
ATOM 3510 C CA . GLU B 1 32 ? -2.143 -23.812 3.795 1 96.94 32 GLU B CA 1
ATOM 3511 C C . GLU B 1 32 ? -2.877 -25.047 3.281 1 96.94 32 GLU B C 1
ATOM 3513 O O . GLU B 1 32 ? -4.078 -25.188 3.502 1 96.94 32 GLU B O 1
ATOM 3518 N N . GLY B 1 33 ? -2.117 -25.844 2.523 1 98 33 GLY B N 1
ATOM 3519 C CA . GLY B 1 33 ? -2.58 -27.172 2.139 1 98 33 GLY B CA 1
ATOM 3520 C C . GLY B 1 33 ? -3.498 -27.156 0.931 1 98 33 GLY B C 1
ATOM 3521 O O . GLY B 1 33 ? -4.184 -28.141 0.652 1 98 33 GLY B O 1
ATOM 3522 N N . LEU B 1 34 ? -3.547 -26.031 0.184 1 98.56 34 LEU B N 1
ATOM 3523 C CA . LEU B 1 34 ? -4.492 -25.922 -0.92 1 98.56 34 LEU B CA 1
ATOM 3524 C C . LEU B 1 34 ? -3.879 -26.438 -2.217 1 98.56 34 LEU B C 1
ATOM 3526 O O . LEU B 1 34 ? -4.598 -26.781 -3.154 1 98.56 34 LEU B O 1
ATOM 3530 N N . ALA B 1 35 ? -2.574 -26.453 -2.307 1 98.62 35 ALA B N 1
ATOM 3531 C CA . ALA B 1 35 ? -1.854 -26.859 -3.512 1 98.62 35 ALA B CA 1
ATOM 3532 C C . ALA B 1 35 ? -0.676 -27.766 -3.168 1 98.62 35 ALA B C 1
ATOM 3534 O O . ALA B 1 35 ? 0.479 -27.406 -3.422 1 98.62 35 ALA B O 1
ATOM 3535 N N . MET B 1 36 ? -0.986 -28.938 -2.742 1 98.69 36 MET B N 1
ATOM 3536 C CA . MET B 1 36 ? 0.058 -29.859 -2.297 1 98.69 36 MET B CA 1
ATOM 3537 C C . MET B 1 36 ? 0.833 -30.422 -3.484 1 98.69 36 MET B C 1
ATOM 3539 O O . MET B 1 36 ? 1.938 -30.938 -3.322 1 98.69 36 MET B O 1
ATOM 3543 N N . THR B 1 37 ? 0.278 -30.469 -4.656 1 98.81 37 THR B N 1
ATOM 3544 C CA . THR B 1 37 ? 0.914 -30.656 -5.957 1 98.81 37 THR B CA 1
ATOM 3545 C C . THR B 1 37 ? 0.657 -29.469 -6.867 1 98.81 37 THR B C 1
ATOM 3547 O O . THR B 1 37 ? -0.206 -28.625 -6.578 1 98.81 37 THR B O 1
ATOM 3550 N N . PRO B 1 38 ? 1.441 -29.25 -7.898 1 98.88 38 PRO B N 1
ATOM 3551 C CA . PRO B 1 38 ? 1.187 -28.109 -8.781 1 98.88 38 PRO B CA 1
ATOM 3552 C C . PRO B 1 38 ? -0.243 -28.078 -9.312 1 98.88 38 PRO B C 1
ATOM 3554 O O . PRO B 1 38 ? -0.724 -29.078 -9.844 1 98.88 38 PRO B O 1
ATOM 3557 N N . PRO B 1 39 ? -0.906 -26.938 -9.18 1 98.94 39 PRO B N 1
ATOM 3558 C CA . PRO B 1 39 ? -2.275 -26.859 -9.695 1 98.94 39 PRO B CA 1
ATOM 3559 C C . PRO B 1 39 ? -2.348 -27.062 -11.203 1 98.94 39 PRO B C 1
ATOM 3561 O O . PRO B 1 39 ? -1.386 -26.75 -11.914 1 98.94 39 PRO B O 1
ATOM 3564 N N . MET B 1 40 ? -3.473 -27.609 -11.672 1 98.94 40 MET B N 1
ATOM 3565 C CA . MET B 1 40 ? -3.734 -27.828 -13.094 1 98.94 40 MET B CA 1
ATOM 3566 C C . MET B 1 40 ? -5.051 -27.172 -13.508 1 98.94 40 MET B C 1
ATOM 3568 O O . MET B 1 40 ? -6.031 -27.219 -12.766 1 98.94 40 MET B O 1
ATOM 3572 N N . GLY B 1 41 ? -5.043 -26.547 -14.625 1 98.94 41 GLY B N 1
ATOM 3573 C CA . GLY B 1 41 ? -6.281 -25.953 -15.086 1 98.94 41 GLY B CA 1
ATOM 3574 C C . GLY B 1 41 ? -6.133 -25.234 -16.422 1 98.94 41 GLY B C 1
ATOM 3575 O O . GLY B 1 41 ? -5.352 -25.656 -17.266 1 98.94 41 GLY B O 1
ATOM 3576 N N . TRP B 1 42 ? -7.023 -24.359 -16.672 1 98.94 42 TRP B N 1
ATOM 3577 C CA . TRP B 1 42 ? -7.082 -23.516 -17.844 1 98.94 42 TRP B CA 1
ATOM 3578 C C . TRP B 1 42 ? -7.09 -22.047 -17.469 1 98.94 42 TRP B C 1
ATOM 3580 O O . TRP B 1 42 ? -7.75 -21.656 -16.5 1 98.94 42 TRP B O 1
ATOM 3590 N N . ASN B 1 43 ? -6.328 -21.266 -18.125 1 98.94 43 ASN B N 1
ATOM 3591 C CA . ASN B 1 43 ? -6.324 -19.812 -17.984 1 98.94 43 ASN B CA 1
ATOM 3592 C C . ASN B 1 43 ? -6.605 -19.109 -19.312 1 98.94 43 ASN B C 1
ATOM 3594 O O . ASN B 1 43 ? -6.055 -19.5 -20.344 1 98.94 43 ASN B O 1
ATOM 3598 N N . SER B 1 44 ? -7.301 -18.062 -19.312 1 98.81 44 SER B N 1
ATOM 3599 C CA . SER B 1 44 ? -7.887 -17.469 -20.516 1 98.81 44 SER B CA 1
ATOM 3600 C C . SER B 1 44 ? -6.879 -16.594 -21.25 1 98.81 44 SER B C 1
ATOM 3602 O O . SER B 1 44 ? -7.09 -16.234 -22.406 1 98.81 44 SER B O 1
ATOM 3604 N N . TRP B 1 45 ? -5.816 -16.156 -20.719 1 98.44 45 TRP B N 1
ATOM 3605 C CA . TRP B 1 45 ? -5.07 -14.984 -21.156 1 98.44 45 TRP B CA 1
ATOM 3606 C C . TRP B 1 45 ? -4.34 -15.25 -22.469 1 98.44 45 TRP B C 1
ATOM 3608 O O . TRP B 1 45 ? -4.395 -14.445 -23.406 1 98.44 45 TRP B O 1
ATOM 3618 N N . ASN B 1 46 ? -3.68 -16.406 -22.547 1 98.12 46 ASN B N 1
ATOM 3619 C CA . ASN B 1 46 ? -2.771 -16.641 -23.672 1 98.12 46 ASN B CA 1
ATOM 3620 C C . ASN B 1 46 ? -3.488 -16.516 -25.016 1 98.12 46 ASN B C 1
ATOM 3622 O O . ASN B 1 46 ? -2.912 -16.031 -25.984 1 98.12 46 ASN B O 1
ATOM 3626 N N . THR B 1 47 ? -4.703 -16.922 -25.062 1 98.44 47 THR B N 1
ATOM 3627 C CA . THR B 1 47 ? -5.41 -16.969 -26.328 1 98.44 47 THR B CA 1
ATOM 3628 C C . THR B 1 47 ? -6.402 -15.805 -26.438 1 98.44 47 THR B C 1
ATOM 3630 O O . THR B 1 47 ? -6.578 -15.227 -27.516 1 98.44 47 THR B O 1
ATOM 3633 N N . PHE B 1 48 ? -6.98 -15.438 -25.281 1 98.5 48 PHE B N 1
ATOM 3634 C CA . PHE B 1 48 ? -8.164 -14.594 -25.406 1 98.5 48 PHE B CA 1
ATOM 3635 C C . PHE B 1 48 ? -7.914 -13.219 -24.812 1 98.5 48 PHE B C 1
ATOM 3637 O O . PHE B 1 48 ? -8.742 -12.312 -24.953 1 98.5 48 PHE B O 1
ATOM 3644 N N . ALA B 1 49 ? -6.785 -13.031 -24.109 1 97.31 49 ALA B N 1
ATOM 3645 C CA . ALA B 1 49 ? -6.574 -11.766 -23.422 1 97.31 49 ALA B CA 1
ATOM 3646 C C . ALA B 1 49 ? -7.852 -11.305 -22.719 1 97.31 49 ALA B C 1
ATOM 3648 O O . ALA B 1 49 ? -8.469 -12.07 -21.984 1 97.31 49 ALA B O 1
ATOM 3649 N N . ALA B 1 50 ? -8.266 -10.133 -23 1 97.5 50 ALA B N 1
ATOM 3650 C CA . ALA B 1 50 ? -9.445 -9.594 -22.328 1 97.5 50 ALA B CA 1
ATOM 3651 C C . ALA B 1 50 ? -10.727 -9.961 -23.078 1 97.5 50 ALA B C 1
ATOM 3653 O O . ALA B 1 50 ? -11.82 -9.57 -22.656 1 97.5 50 ALA B O 1
ATOM 3654 N N . ASN B 1 51 ? -10.609 -10.727 -24.172 1 98.19 51 ASN B N 1
ATOM 3655 C CA . ASN B 1 51 ? -11.781 -11.117 -24.953 1 98.19 51 ASN B CA 1
ATOM 3656 C C . ASN B 1 51 ? -12.398 -12.406 -24.422 1 98.19 51 ASN B C 1
ATOM 3658 O O . ASN B 1 51 ? -12.336 -13.445 -25.094 1 98.19 51 ASN B O 1
ATOM 3662 N N . ILE B 1 52 ? -13.117 -12.281 -23.344 1 98.75 52 ILE B N 1
ATOM 3663 C CA . ILE B 1 52 ? -13.695 -13.43 -22.641 1 98.75 52 ILE B CA 1
ATOM 3664 C C . ILE B 1 52 ? -15.164 -13.156 -22.344 1 98.75 52 ILE B C 1
ATOM 3666 O O . ILE B 1 52 ? -15.562 -12 -22.156 1 98.75 52 ILE B O 1
ATOM 3670 N N . ASP B 1 53 ? -15.938 -14.188 -22.297 1 98.62 53 ASP B N 1
ATOM 3671 C CA . ASP B 1 53 ? -17.344 -14.047 -21.938 1 98.62 53 ASP B CA 1
ATOM 3672 C C . ASP B 1 53 ? -17.906 -15.359 -21.375 1 98.62 53 ASP B C 1
ATOM 3674 O O . ASP B 1 53 ? -17.188 -16.359 -21.281 1 98.62 53 ASP B O 1
ATOM 3678 N N . GLU B 1 54 ? -19.094 -15.297 -21.016 1 98.81 54 GLU B N 1
ATOM 3679 C CA . GLU B 1 54 ? -19.797 -16.391 -20.344 1 98.81 54 GLU B CA 1
ATOM 3680 C C . GLU B 1 54 ? -19.812 -17.641 -21.219 1 98.81 54 GLU B C 1
ATOM 3682 O O . GLU B 1 54 ? -19.562 -18.75 -20.734 1 98.81 54 GLU B O 1
ATOM 3687 N N . LYS B 1 55 ? -20.125 -17.516 -22.438 1 98.75 55 LYS B N 1
ATOM 3688 C CA . LYS B 1 55 ? -20.219 -18.656 -23.359 1 98.75 55 LYS B CA 1
ATOM 3689 C C . LYS B 1 55 ? -18.875 -19.375 -23.453 1 98.75 55 LYS B C 1
ATOM 3691 O O . LYS B 1 55 ? -18.828 -20.609 -23.391 1 98.75 55 LYS B O 1
ATOM 3696 N N . LEU B 1 56 ? -17.859 -18.625 -23.656 1 98.88 56 LEU B N 1
ATOM 3697 C CA . LEU B 1 56 ? -16.516 -19.203 -23.734 1 98.88 56 LEU B CA 1
ATOM 3698 C C . LEU B 1 56 ? -16.219 -20.031 -22.5 1 98.88 56 LEU B C 1
ATOM 3700 O O . LEU B 1 56 ? -15.727 -21.172 -22.625 1 98.88 56 LEU B O 1
ATOM 3704 N N . VAL B 1 57 ? -16.531 -19.531 -21.344 1 98.88 57 VAL B N 1
ATOM 3705 C CA . VAL B 1 57 ? -16.188 -20.188 -20.078 1 98.88 57 VAL B CA 1
ATOM 3706 C C . VAL B 1 57 ? -17 -21.469 -19.938 1 98.88 57 VAL B C 1
ATOM 3708 O O . VAL B 1 57 ? -16.469 -22.516 -19.578 1 98.88 57 VAL B O 1
ATOM 3711 N N . LYS B 1 58 ? -18.25 -21.375 -20.188 1 98.88 58 LYS B N 1
ATOM 3712 C CA . LYS B 1 58 ? -19.125 -22.547 -20.062 1 98.88 58 LYS B CA 1
ATOM 3713 C C . LYS B 1 58 ? -18.688 -23.656 -21.016 1 98.88 58 LYS B C 1
ATOM 3715 O O . LYS B 1 58 ? -18.594 -24.812 -20.625 1 98.88 58 LYS B O 1
ATOM 3720 N N . GLU B 1 59 ? -18.406 -23.297 -22.266 1 98.88 59 GLU B N 1
ATOM 3721 C CA . GLU B 1 59 ? -17.953 -24.281 -23.25 1 98.88 59 GLU B CA 1
ATOM 3722 C C . GLU B 1 59 ? -16.625 -24.891 -22.828 1 98.88 59 GLU B C 1
ATOM 3724 O O . GLU B 1 59 ? -16.406 -26.094 -22.984 1 98.88 59 GLU B O 1
ATOM 3729 N N . THR B 1 60 ? -15.758 -24.047 -22.391 1 98.94 60 THR B N 1
ATOM 3730 C CA . THR B 1 60 ? -14.453 -24.516 -21.938 1 98.94 60 THR B CA 1
ATOM 3731 C C . THR B 1 60 ? -14.602 -25.516 -20.797 1 98.94 60 THR B C 1
ATOM 3733 O O . THR B 1 60 ? -13.961 -26.562 -20.781 1 98.94 60 THR B O 1
ATOM 3736 N N . ALA B 1 61 ? -15.469 -25.203 -19.828 1 98.94 61 ALA B N 1
ATOM 3737 C CA . ALA B 1 61 ? -15.727 -26.094 -18.703 1 98.94 61 ALA B CA 1
ATOM 3738 C C . ALA B 1 61 ? -16.297 -27.422 -19.172 1 98.94 61 ALA B C 1
ATOM 3740 O O . ALA B 1 61 ? -15.859 -28.5 -18.734 1 98.94 61 ALA B O 1
ATOM 3741 N N . ASP B 1 62 ? -17.25 -27.359 -20.062 1 98.94 62 ASP B N 1
ATOM 3742 C CA . ASP B 1 62 ? -17.875 -28.578 -20.594 1 98.94 62 ASP B CA 1
ATOM 3743 C C . ASP B 1 62 ? -16.828 -29.453 -21.297 1 98.94 62 ASP B C 1
ATOM 3745 O O . ASP B 1 62 ? -16.812 -30.672 -21.094 1 98.94 62 ASP B O 1
ATOM 3749 N N . ILE B 1 63 ? -16 -28.859 -22.109 1 98.94 63 ILE B N 1
ATOM 3750 C CA . ILE B 1 63 ? -15.008 -29.594 -22.859 1 98.94 63 ILE B CA 1
ATOM 3751 C C . ILE B 1 63 ? -13.953 -30.156 -21.906 1 98.94 63 ILE B C 1
ATOM 3753 O O . ILE B 1 63 ? -13.453 -31.266 -22.109 1 98.94 63 ILE B O 1
ATOM 3757 N N . MET B 1 64 ? -13.594 -29.391 -20.875 1 98.94 64 MET B N 1
ATOM 3758 C CA . MET B 1 64 ? -12.625 -29.906 -19.906 1 98.94 64 MET B CA 1
ATOM 3759 C C . MET B 1 64 ? -13.102 -31.219 -19.312 1 98.94 64 MET B C 1
ATOM 3761 O O . MET B 1 64 ? -12.312 -32.156 -19.156 1 98.94 64 MET B O 1
ATOM 3765 N N . VAL B 1 65 ? -14.383 -31.328 -19.031 1 98.88 65 VAL B N 1
ATOM 3766 C CA . VAL B 1 65 ? -14.938 -32.531 -18.438 1 98.88 65 VAL B CA 1
ATOM 3767 C C . VAL B 1 65 ? -15.07 -33.625 -19.5 1 98.88 65 VAL B C 1
ATOM 3769 O O . VAL B 1 65 ? -14.562 -34.719 -19.328 1 98.88 65 VAL B O 1
ATOM 3772 N N . SER B 1 66 ? -15.617 -33.281 -20.656 1 98.75 66 SER B N 1
ATOM 3773 C CA . SER B 1 66 ? -15.992 -34.312 -21.641 1 98.75 66 SER B CA 1
ATOM 3774 C C . SER B 1 66 ? -14.766 -34.844 -22.375 1 98.75 66 SER B C 1
ATOM 3776 O O . SER B 1 66 ? -14.766 -35.969 -22.859 1 98.75 66 SER B O 1
ATOM 3778 N N . SER B 1 67 ? -13.742 -34.062 -22.469 1 98.69 67 SER B N 1
ATOM 3779 C CA . SER B 1 67 ? -12.578 -34.469 -23.266 1 98.69 67 SER B CA 1
ATOM 3780 C C . SER B 1 67 ? -11.641 -35.344 -22.469 1 98.69 67 SER B C 1
ATOM 3782 O O . SER B 1 67 ? -10.703 -35.938 -23.016 1 98.69 67 SER B O 1
ATOM 3784 N N . GLY B 1 68 ? -11.867 -35.406 -21.109 1 98.56 68 GLY B N 1
ATOM 3785 C CA . GLY B 1 68 ? -10.984 -36.219 -20.281 1 98.56 68 GLY B CA 1
ATOM 3786 C C . GLY B 1 68 ? -9.914 -35.406 -19.578 1 98.56 68 GLY B C 1
ATOM 3787 O O . GLY B 1 68 ? -9.172 -35.906 -18.75 1 98.56 68 GLY B O 1
ATOM 3788 N N . LEU B 1 69 ? -9.867 -34.125 -19.891 1 98.94 69 LEU B N 1
ATOM 3789 C CA . LEU B 1 69 ? -8.914 -33.25 -19.203 1 98.94 69 LEU B CA 1
ATOM 3790 C C . LEU B 1 69 ? -9.172 -33.219 -17.703 1 98.94 69 LEU B C 1
ATOM 3792 O O . LEU B 1 69 ? -8.242 -33.344 -16.906 1 98.94 69 LEU B O 1
ATOM 3796 N N . ALA B 1 70 ? -10.43 -33.094 -17.328 1 98.88 70 ALA B N 1
ATOM 3797 C CA . ALA B 1 70 ? -10.758 -33.125 -15.906 1 98.88 70 ALA B CA 1
ATOM 3798 C C . ALA B 1 70 ? -10.336 -34.438 -15.25 1 98.88 70 ALA B C 1
ATOM 3800 O O . ALA B 1 70 ? -9.781 -34.438 -14.148 1 98.88 70 ALA B O 1
ATOM 3801 N N . ALA B 1 71 ? -10.555 -35.5 -15.898 1 98.69 71 ALA B N 1
ATOM 3802 C CA . ALA B 1 71 ? -10.172 -36.812 -15.383 1 98.69 71 ALA B CA 1
ATOM 3803 C C . ALA B 1 71 ? -8.656 -36.938 -15.266 1 98.69 71 ALA B C 1
ATOM 3805 O O . ALA B 1 71 ? -8.148 -37.656 -14.414 1 98.69 71 ALA B O 1
ATOM 3806 N N . ALA B 1 72 ? -7.957 -36.156 -16.141 1 98.88 72 ALA B N 1
ATOM 3807 C CA . ALA B 1 72 ? -6.496 -36.188 -16.125 1 98.88 72 ALA B CA 1
ATOM 3808 C C . ALA B 1 72 ? -5.957 -35.281 -15.008 1 98.88 72 ALA B C 1
ATOM 3810 O O . ALA B 1 72 ? -4.758 -35.281 -14.727 1 98.88 72 ALA B O 1
ATOM 3811 N N . GLY B 1 73 ? -6.789 -34.5 -14.375 1 98.81 73 GLY B N 1
ATOM 3812 C CA . GLY B 1 73 ? -6.355 -33.719 -13.227 1 98.81 73 GLY B CA 1
ATOM 3813 C C . GLY B 1 73 ? -6.598 -32.219 -13.383 1 98.81 73 GLY B C 1
ATOM 3814 O O . GLY B 1 73 ? -6.508 -31.469 -12.414 1 98.81 73 GLY B O 1
ATOM 3815 N N . TYR B 1 74 ? -6.93 -31.781 -14.617 1 98.94 74 TYR B N 1
ATOM 3816 C CA . TYR B 1 74 ? -7.242 -30.375 -14.82 1 98.94 74 TYR B CA 1
ATOM 3817 C C . TYR B 1 74 ? -8.562 -30 -14.156 1 98.94 74 TYR B C 1
ATOM 3819 O O . TYR B 1 74 ? -9.602 -30.594 -14.461 1 98.94 74 TYR B O 1
ATOM 3827 N N . ASN B 1 75 ? -8.516 -28.969 -13.258 1 98.62 75 ASN B N 1
ATOM 3828 C CA . ASN B 1 75 ? -9.773 -28.75 -12.547 1 98.62 75 ASN B CA 1
ATOM 3829 C C . ASN B 1 75 ? -9.992 -27.281 -12.242 1 98.62 75 ASN B C 1
ATOM 3831 O O . ASN B 1 75 ? -10.992 -26.906 -11.617 1 98.62 75 ASN B O 1
ATOM 3835 N N . TYR B 1 76 ? -9.117 -26.344 -12.617 1 98.94 76 TYR B N 1
ATOM 3836 C CA . TYR B 1 76 ? -9.328 -24.906 -12.461 1 98.94 76 TYR B CA 1
ATOM 3837 C C . TYR B 1 76 ? -9.695 -24.266 -13.797 1 98.94 76 TYR B C 1
ATOM 3839 O O . TYR B 1 76 ? -9.07 -24.547 -14.82 1 98.94 76 TYR B O 1
ATOM 3847 N N . ILE B 1 77 ? -10.648 -23.469 -13.789 1 98.94 77 ILE B N 1
ATOM 3848 C CA . ILE B 1 77 ? -10.922 -22.484 -14.828 1 98.94 77 ILE B CA 1
ATOM 3849 C C . ILE B 1 77 ? -10.633 -21.094 -14.297 1 98.94 77 ILE B C 1
ATOM 3851 O O . ILE B 1 77 ? -11.367 -20.578 -13.453 1 98.94 77 ILE B O 1
ATOM 3855 N N . VAL B 1 78 ? -9.594 -20.453 -14.773 1 98.94 78 VAL B N 1
ATOM 3856 C CA . VAL B 1 78 ? -9.18 -19.156 -14.266 1 98.94 78 VAL B CA 1
ATOM 3857 C C . VAL B 1 78 ? -9.398 -18.078 -15.336 1 98.94 78 VAL B C 1
ATOM 3859 O O . VAL B 1 78 ? -8.82 -18.156 -16.422 1 98.94 78 VAL B O 1
ATOM 3862 N N . LEU B 1 79 ? -10.258 -17.172 -15.062 1 98.81 79 LEU B N 1
ATOM 3863 C CA . LEU B 1 79 ? -10.414 -16 -15.906 1 98.81 79 LEU B CA 1
ATOM 3864 C C . LEU B 1 79 ? -9.367 -14.945 -15.562 1 98.81 79 LEU B C 1
ATOM 3866 O O . LEU B 1 79 ? -9.344 -14.43 -14.445 1 98.81 79 LEU B O 1
ATOM 3870 N N . ASP B 1 80 ? -8.555 -14.672 -16.5 1 98.62 80 ASP B N 1
ATOM 3871 C CA . ASP B 1 80 ? -7.52 -13.648 -16.328 1 98.62 80 ASP B CA 1
ATOM 3872 C C . ASP B 1 80 ? -8.102 -12.25 -16.5 1 98.62 80 ASP B C 1
ATOM 3874 O O . ASP B 1 80 ? -9.289 -12.031 -16.266 1 98.62 80 ASP B O 1
ATOM 3878 N N . ASP B 1 81 ? -7.246 -11.227 -16.734 1 98.06 81 ASP B N 1
ATOM 3879 C CA . ASP B 1 81 ? -7.609 -9.82 -16.828 1 98.06 81 ASP B CA 1
ATOM 3880 C C . ASP B 1 81 ? -8.773 -9.617 -17.797 1 98.06 81 ASP B C 1
ATOM 3882 O O . ASP B 1 81 ? -8.984 -10.43 -18.703 1 98.06 81 ASP B O 1
ATOM 3886 N N . GLY B 1 82 ? -9.633 -8.688 -17.469 1 98.25 82 GLY B N 1
ATOM 3887 C CA . GLY B 1 82 ? -10.641 -8.266 -18.422 1 98.25 82 GLY B CA 1
ATOM 3888 C C . GLY B 1 82 ? -12.031 -8.773 -18.078 1 98.25 82 GLY B C 1
ATOM 3889 O O . GLY B 1 82 ? -12.984 -8.555 -18.828 1 98.25 82 GLY B O 1
ATOM 3890 N N . TRP B 1 83 ? -12.25 -9.406 -16.938 1 98.81 83 TRP B N 1
ATOM 3891 C CA . TRP B 1 83 ? -13.555 -9.953 -16.578 1 98.81 83 TRP B CA 1
ATOM 3892 C C . TRP B 1 83 ? -14.453 -8.867 -15.992 1 98.81 83 TRP B C 1
ATOM 3894 O O . TRP B 1 83 ? -15.672 -9.047 -15.891 1 98.81 83 TRP B O 1
ATOM 3904 N N . MET B 1 84 ? -13.953 -7.75 -15.539 1 98.81 84 MET B N 1
ATOM 3905 C CA . MET B 1 84 ? -14.695 -6.699 -14.852 1 98.81 84 MET B CA 1
ATOM 3906 C C . MET B 1 84 ? -14.836 -5.461 -15.727 1 98.81 84 MET B C 1
ATOM 3908 O O . MET B 1 84 ? -14.141 -5.336 -16.75 1 98.81 84 MET B O 1
ATOM 3912 N N . THR B 1 85 ? -15.758 -4.59 -15.344 1 98.62 85 THR B N 1
ATOM 3913 C CA . THR B 1 85 ? -15.906 -3.301 -16 1 98.62 85 THR B CA 1
ATOM 3914 C C . THR B 1 85 ? -14.734 -2.383 -15.672 1 98.62 85 THR B C 1
ATOM 3916 O O . THR B 1 85 ? -13.945 -2.674 -14.766 1 98.62 85 THR B O 1
ATOM 3919 N N . LYS B 1 86 ? -14.617 -1.34 -16.422 1 97.88 86 LYS B N 1
ATOM 3920 C CA . LYS B 1 86 ? -13.5 -0.406 -16.281 1 97.88 86 LYS B CA 1
ATOM 3921 C C . LYS B 1 86 ? -13.648 0.458 -15.039 1 97.88 86 LYS B C 1
ATOM 3923 O O . LYS B 1 86 ? -12.719 1.159 -14.641 1 97.88 86 LYS B O 1
ATOM 3928 N N . GLU B 1 87 ? -14.836 0.396 -14.438 1 97.25 87 GLU B N 1
ATOM 3929 C CA . GLU B 1 87 ? -15.094 1.194 -13.242 1 97.25 87 GLU B CA 1
ATOM 3930 C C . GLU B 1 87 ? -15.703 0.342 -12.133 1 97.25 87 GLU B C 1
ATOM 3932 O O . GLU B 1 87 ? -16.453 -0.591 -12.406 1 97.25 87 GLU B O 1
ATOM 3937 N N . ARG B 1 88 ? -15.273 0.626 -10.898 1 97.88 88 ARG B N 1
ATOM 3938 C CA . ARG B 1 88 ? -15.93 0.057 -9.727 1 97.88 88 ARG B CA 1
ATOM 3939 C C . ARG B 1 88 ? -17.312 0.656 -9.531 1 97.88 88 ARG B C 1
ATOM 3941 O O . ARG B 1 88 ? -17.641 1.684 -10.125 1 97.88 88 ARG B O 1
ATOM 3948 N N . ASP B 1 89 ? -18.203 0.028 -8.742 1 97.56 89 ASP B N 1
ATOM 3949 C CA . ASP B 1 89 ? -19.516 0.615 -8.461 1 97.56 89 ASP B CA 1
ATOM 3950 C C . ASP B 1 89 ? -19.406 1.661 -7.352 1 97.56 89 ASP B C 1
ATOM 3952 O O . ASP B 1 89 ? -18.312 1.969 -6.875 1 97.56 89 ASP B O 1
ATOM 3956 N N . ALA B 1 90 ? -20.531 2.23 -6.934 1 94.31 90 ALA B N 1
ATOM 3957 C CA . ALA B 1 90 ? -20.578 3.355 -6.004 1 94.31 90 ALA B CA 1
ATOM 3958 C C . ALA B 1 90 ? -20.094 2.941 -4.617 1 94.31 90 ALA B C 1
ATOM 3960 O O . ALA B 1 90 ? -19.656 3.783 -3.828 1 94.31 90 ALA B O 1
ATOM 3961 N N . ASN B 1 91 ? -20.141 1.64 -4.34 1 95.19 91 ASN B N 1
ATOM 3962 C CA . ASN B 1 91 ? -19.688 1.133 -3.049 1 95.19 91 ASN B CA 1
ATOM 3963 C C . ASN B 1 91 ? -18.219 0.727 -3.094 1 95.19 91 ASN B C 1
ATOM 3965 O O . ASN B 1 91 ? -17.656 0.294 -2.086 1 95.19 91 ASN B O 1
ATOM 3969 N N . GLY B 1 92 ? -17.562 0.808 -4.254 1 97.5 92 GLY B N 1
ATOM 3970 C CA . GLY B 1 92 ? -16.156 0.483 -4.398 1 97.5 92 GLY B CA 1
ATOM 3971 C C . GLY B 1 92 ? -15.906 -0.963 -4.785 1 97.5 92 GLY B C 1
ATOM 3972 O O . GLY B 1 92 ? -14.766 -1.42 -4.812 1 97.5 92 GLY B O 1
ATOM 3973 N N . ASP B 1 93 ? -16.969 -1.681 -5.082 1 98.06 93 ASP B N 1
ATOM 3974 C CA . ASP B 1 93 ? -16.797 -3.086 -5.441 1 98.06 93 ASP B CA 1
ATOM 3975 C C . ASP B 1 93 ? -16.453 -3.236 -6.926 1 98.06 93 ASP B C 1
ATOM 3977 O O . ASP B 1 93 ? -16.859 -2.412 -7.746 1 98.06 93 ASP B O 1
ATOM 3981 N N . LEU B 1 94 ? -15.688 -4.27 -7.203 1 98.69 94 LEU B N 1
ATOM 3982 C CA . LEU B 1 94 ? -15.5 -4.68 -8.586 1 98.69 94 LEU B CA 1
ATOM 3983 C C . LEU B 1 94 ? -16.812 -5.109 -9.219 1 98.69 94 LEU B C 1
ATOM 3985 O O . LEU B 1 94 ? -17.688 -5.672 -8.539 1 98.69 94 LEU B O 1
ATOM 3989 N N . VAL B 1 95 ? -16.969 -4.812 -10.516 1 98.75 95 VAL B N 1
ATOM 3990 C CA . VAL B 1 95 ? -18.219 -5.145 -11.211 1 98.75 95 VAL B CA 1
ATOM 3991 C C . VAL B 1 95 ? -17.922 -6.105 -12.359 1 98.75 95 VAL B C 1
ATOM 3993 O O . VAL B 1 95 ? -17.359 -5.703 -13.383 1 98.75 95 VAL B O 1
ATOM 3996 N N . PRO B 1 96 ? -18.297 -7.398 -12.188 1 98.81 96 PRO B N 1
ATOM 3997 C CA . PRO B 1 96 ? -18.219 -8.242 -13.375 1 98.81 96 PRO B CA 1
ATOM 3998 C C . PRO B 1 96 ? -18.969 -7.656 -14.57 1 98.81 96 PRO B C 1
ATOM 4000 O O . PRO B 1 96 ? -20.109 -7.184 -14.422 1 98.81 96 PRO B O 1
ATOM 4003 N N . ASP B 1 97 ? -18.328 -7.594 -15.703 1 98.81 97 ASP B N 1
ATOM 4004 C CA . ASP B 1 97 ? -18.891 -6.926 -16.875 1 98.81 97 ASP B CA 1
ATOM 4005 C C . ASP B 1 97 ? -20.188 -7.578 -17.312 1 98.81 97 ASP B C 1
ATOM 4007 O O . ASP B 1 97 ? -20.203 -8.711 -17.781 1 98.81 97 ASP B O 1
ATOM 4011 N N . PRO B 1 98 ? -21.297 -6.891 -17.234 1 98.5 98 PRO B N 1
ATOM 4012 C CA . PRO B 1 98 ? -22.578 -7.523 -17.578 1 98.5 98 PRO B CA 1
ATOM 4013 C C . PRO B 1 98 ? -22.703 -7.836 -19.062 1 98.5 98 PRO B C 1
ATOM 4015 O O . PRO B 1 98 ? -23.516 -8.68 -19.453 1 98.5 98 PRO B O 1
ATOM 4018 N N . ALA B 1 99 ? -21.969 -7.117 -19.891 1 98.56 99 ALA B N 1
ATOM 4019 C CA . ALA B 1 99 ? -21.984 -7.422 -21.312 1 98.56 99 ALA B CA 1
ATOM 4020 C C . ALA B 1 99 ? -21.328 -8.773 -21.594 1 98.56 99 ALA B C 1
ATOM 4022 O O . ALA B 1 99 ? -21.75 -9.508 -22.484 1 98.56 99 ALA B O 1
ATOM 4023 N N . LYS B 1 100 ? -20.375 -9.109 -20.828 1 98.75 100 LYS B N 1
ATOM 4024 C CA . LYS B 1 100 ? -19.625 -10.359 -21 1 98.75 100 LYS B CA 1
ATOM 4025 C C . LYS B 1 100 ? -20.297 -11.508 -20.234 1 98.75 100 LYS B C 1
ATOM 4027 O O . LYS B 1 100 ? -20.234 -12.656 -20.672 1 98.75 100 LYS B O 1
ATOM 4032 N N . PHE B 1 101 ? -20.891 -11.133 -19.109 1 98.81 101 PHE B N 1
ATOM 4033 C CA . PHE B 1 101 ? -21.516 -12.109 -18.234 1 98.81 101 PHE B CA 1
ATOM 4034 C C . PHE B 1 101 ? -22.953 -11.703 -17.906 1 98.81 101 PHE B C 1
ATOM 4036 O O . PHE B 1 101 ? -23.266 -11.391 -16.75 1 98.81 101 PHE B O 1
ATOM 4043 N N . PRO B 1 102 ? -23.828 -11.852 -18.828 1 98.38 102 PRO B N 1
ATOM 4044 C CA . PRO B 1 102 ? -25.172 -11.312 -18.688 1 98.38 102 PRO B CA 1
ATOM 4045 C C . PRO B 1 102 ? -25.969 -11.992 -17.578 1 98.38 102 PRO B C 1
ATOM 4047 O O . PRO B 1 102 ? -26.906 -11.391 -17.031 1 98.38 102 PRO B O 1
ATOM 4050 N N . ASN B 1 103 ? -25.656 -13.242 -17.234 1 98.19 103 ASN B N 1
ATOM 4051 C CA . ASN B 1 103 ? -26.391 -13.945 -16.172 1 98.19 103 ASN B CA 1
ATOM 4052 C C . ASN B 1 103 ? -25.703 -13.781 -14.82 1 98.19 103 ASN B C 1
ATOM 4054 O O . ASN B 1 103 ? -26.109 -14.406 -13.836 1 98.19 103 ASN B O 1
ATOM 4058 N N . GLY B 1 104 ? -24.609 -13.039 -14.805 1 98.25 104 GLY B N 1
ATOM 4059 C CA . GLY B 1 104 ? -23.891 -12.789 -13.562 1 98.25 104 GLY B CA 1
ATOM 4060 C C . GLY B 1 104 ? -22.719 -13.727 -13.359 1 98.25 104 GLY B C 1
ATOM 4061 O O . GLY B 1 104 ? -22.781 -14.906 -13.711 1 98.25 104 GLY B O 1
ATOM 4062 N N . MET B 1 105 ? -21.734 -13.195 -12.688 1 98.62 105 MET B N 1
ATOM 4063 C CA . MET B 1 105 ? -20.516 -13.961 -12.438 1 98.62 105 MET B CA 1
ATOM 4064 C C . MET B 1 105 ? -20.781 -15.109 -11.477 1 98.62 105 MET B C 1
ATOM 4066 O O . MET B 1 105 ? -20.25 -16.203 -11.641 1 98.62 105 MET B O 1
ATOM 4070 N N . LYS B 1 106 ? -21.562 -14.836 -10.398 1 98.38 106 LYS B N 1
ATOM 4071 C CA . LYS B 1 106 ? -21.875 -15.883 -9.43 1 98.38 106 LYS B CA 1
ATOM 4072 C C . LYS B 1 106 ? -22.531 -17.094 -10.117 1 98.38 106 LYS B C 1
ATOM 4074 O O . LYS B 1 106 ? -22.203 -18.234 -9.805 1 98.38 106 LYS B O 1
ATOM 4079 N N . ALA B 1 107 ? -23.422 -16.828 -11.023 1 98.56 107 ALA B N 1
ATOM 4080 C CA . ALA B 1 107 ? -24.078 -17.906 -11.758 1 98.56 107 ALA B CA 1
ATOM 4081 C C . ALA B 1 107 ? -23.062 -18.703 -12.586 1 98.56 107 ALA B C 1
ATOM 4083 O O . ALA B 1 107 ? -23.172 -19.922 -12.703 1 98.56 107 ALA B O 1
ATOM 4084 N N . LEU B 1 108 ? -22.156 -18 -13.203 1 98.88 108 LEU B N 1
ATOM 4085 C CA . LEU B 1 108 ? -21.109 -18.641 -13.984 1 98.88 108 LEU B CA 1
ATOM 4086 C C . LEU B 1 108 ? -20.234 -19.531 -13.102 1 98.88 108 LEU B C 1
ATOM 4088 O O . LEU B 1 108 ? -19.938 -20.672 -13.469 1 98.88 108 LEU B O 1
ATOM 4092 N N . ILE B 1 109 ? -19.859 -19.016 -11.961 1 98.88 109 ILE B N 1
ATOM 4093 C CA . ILE B 1 109 ? -19.031 -19.75 -11.016 1 98.88 109 ILE B CA 1
ATOM 4094 C C . ILE B 1 109 ? -19.797 -21 -10.531 1 98.88 109 ILE B C 1
ATOM 4096 O O . ILE B 1 109 ? -19.234 -22.094 -10.477 1 98.88 109 ILE B O 1
ATOM 4100 N N . ASP B 1 110 ? -21.062 -20.828 -10.242 1 98.81 110 ASP B N 1
ATOM 4101 C CA . ASP B 1 110 ? -21.891 -21.953 -9.836 1 98.81 110 ASP B CA 1
ATOM 4102 C C . ASP B 1 110 ? -21.953 -23.016 -10.93 1 98.81 110 ASP B C 1
ATOM 4104 O O . ASP B 1 110 ? -21.938 -24.219 -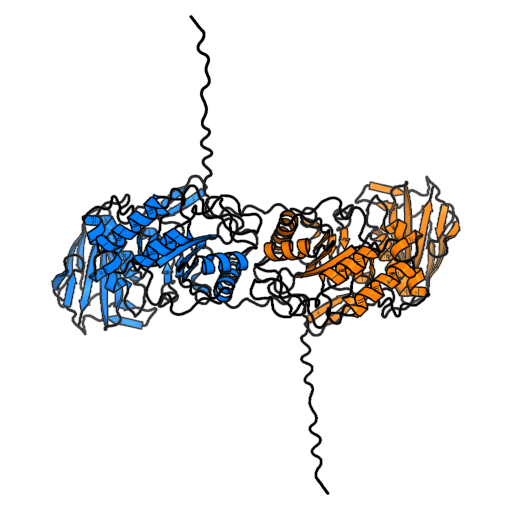10.641 1 98.81 110 ASP B O 1
ATOM 4108 N N . TYR B 1 111 ? -22.062 -22.578 -12.133 1 98.88 111 TYR B N 1
ATOM 4109 C CA . TYR B 1 111 ? -22.078 -23.516 -13.258 1 98.88 111 TYR B CA 1
ATOM 4110 C C . TYR B 1 111 ? -20.781 -24.328 -13.297 1 98.88 111 TYR B C 1
ATOM 4112 O O . TYR B 1 111 ? -20.812 -25.562 -13.398 1 98.88 111 TYR B O 1
ATOM 4120 N N . VAL B 1 112 ? -19.688 -23.672 -13.242 1 98.94 112 VAL B N 1
ATOM 4121 C CA . VAL B 1 112 ? -18.391 -24.344 -13.289 1 98.94 112 VAL B CA 1
ATOM 4122 C C . VAL B 1 112 ? -18.266 -25.312 -12.109 1 98.94 112 VAL B C 1
ATOM 4124 O O . VAL B 1 112 ? -17.828 -26.453 -12.281 1 98.94 112 VAL B O 1
ATOM 4127 N N . HIS B 1 113 ? -18.656 -24.859 -10.898 1 98.94 113 HIS B N 1
ATOM 4128 C CA . HIS B 1 113 ? -18.625 -25.703 -9.711 1 98.94 113 HIS B CA 1
ATOM 4129 C C . HIS B 1 113 ? -19.531 -26.922 -9.883 1 98.94 113 HIS B C 1
ATOM 4131 O O . HIS B 1 113 ? -19.203 -28 -9.414 1 98.94 113 HIS B O 1
ATOM 4137 N N . SER B 1 114 ? -20.656 -26.766 -10.555 1 98.81 114 SER B N 1
ATOM 4138 C CA . SER B 1 114 ? -21.594 -27.859 -10.75 1 98.81 114 SER B CA 1
ATOM 4139 C C . SER B 1 114 ? -20.984 -28.969 -11.602 1 98.81 114 SER B C 1
ATOM 4141 O O . SER B 1 114 ? -21.453 -30.109 -11.586 1 98.81 114 SER B O 1
ATOM 4143 N N . LYS B 1 115 ? -19.938 -28.672 -12.344 1 98.75 115 LYS B N 1
ATOM 4144 C CA . LYS B 1 115 ? -19.25 -29.656 -13.18 1 98.75 115 LYS B CA 1
ATOM 4145 C C . LYS B 1 115 ? -18.109 -30.328 -12.406 1 98.75 115 LYS B C 1
ATOM 4147 O O . LYS B 1 115 ? -17.328 -31.094 -12.984 1 98.75 115 LYS B O 1
ATOM 4152 N N . GLY B 1 116 ? -18.016 -29.969 -11.156 1 98.75 116 GLY B N 1
ATOM 4153 C CA . GLY B 1 116 ? -16.938 -30.531 -10.336 1 98.75 116 GLY B CA 1
ATOM 4154 C C . GLY B 1 116 ? -15.617 -29.797 -10.516 1 98.75 116 GLY B C 1
ATOM 4155 O O . GLY B 1 116 ? -14.562 -30.312 -10.141 1 98.75 116 GLY B O 1
ATOM 4156 N N . LEU B 1 117 ? -15.664 -28.625 -11.117 1 98.94 117 LEU B N 1
ATOM 4157 C CA . LEU B 1 117 ? -14.461 -27.828 -11.375 1 98.94 117 LEU B CA 1
ATOM 4158 C C . LEU B 1 117 ? -14.359 -26.656 -10.422 1 98.94 117 LEU B C 1
ATOM 4160 O O . LEU B 1 117 ? -15.312 -26.359 -9.695 1 98.94 117 LEU B O 1
ATOM 4164 N N . LYS B 1 118 ? -13.227 -26.047 -10.328 1 98.94 118 LYS B N 1
ATOM 4165 C CA . LYS B 1 118 ? -12.93 -24.875 -9.523 1 98.94 118 LYS B CA 1
ATOM 4166 C C . LYS B 1 118 ? -12.797 -23.625 -10.398 1 98.94 118 LYS B C 1
ATOM 4168 O O . LYS B 1 118 ? -12.578 -23.734 -11.609 1 98.94 118 LYS B O 1
ATOM 4173 N N . PHE B 1 119 ? -12.945 -22.5 -9.781 1 98.94 119 PHE B N 1
ATOM 4174 C CA . PHE B 1 119 ? -12.969 -21.25 -10.531 1 98.94 119 PHE B CA 1
ATOM 4175 C C . PHE B 1 119 ? -11.992 -20.25 -9.938 1 98.94 119 PHE B C 1
ATOM 4177 O O . PHE B 1 119 ? -11.859 -20.141 -8.719 1 98.94 119 PHE B O 1
ATOM 4184 N N . GLY B 1 120 ? -11.266 -19.562 -10.797 1 98.94 120 GLY B N 1
ATOM 4185 C CA . GLY B 1 120 ? -10.336 -18.531 -10.359 1 98.94 120 GLY B CA 1
ATOM 4186 C C . GLY B 1 120 ? -10.516 -17.219 -11.102 1 98.94 120 GLY B C 1
ATOM 4187 O O . GLY B 1 120 ? -11.078 -17.188 -12.195 1 98.94 120 GLY B O 1
ATOM 4188 N N . LEU B 1 121 ? -10.062 -16.141 -10.469 1 98.94 121 LEU B N 1
ATOM 4189 C CA . LEU B 1 121 ? -10.055 -14.805 -11.055 1 98.94 121 LEU B CA 1
ATOM 4190 C C . LEU B 1 121 ? -8.664 -14.188 -11 1 98.94 121 LEU B C 1
ATOM 4192 O O . LEU B 1 121 ? -7.762 -14.742 -10.359 1 98.94 121 LEU B O 1
ATOM 4196 N N . TYR B 1 122 ? -8.586 -13.156 -11.727 1 98.81 122 TYR B N 1
ATOM 4197 C CA . TYR B 1 122 ? -7.379 -12.344 -11.828 1 98.81 122 TYR B CA 1
ATOM 4198 C C . TYR B 1 122 ? -7.617 -10.945 -11.258 1 98.81 122 TYR B C 1
ATOM 4200 O O . TYR B 1 122 ? -8.695 -10.375 -11.43 1 98.81 122 TYR B O 1
ATOM 4208 N N . ASN B 1 123 ? -6.625 -10.469 -10.57 1 98.62 123 ASN B N 1
ATOM 4209 C CA . ASN B 1 123 ? -6.504 -9.031 -10.344 1 98.62 123 ASN B CA 1
ATOM 4210 C C . ASN B 1 123 ? -5.043 -8.617 -10.18 1 98.62 123 ASN B C 1
ATOM 4212 O O . ASN B 1 123 ? -4.137 -9.359 -10.555 1 98.62 123 ASN B O 1
ATOM 4216 N N . CYS B 1 124 ? -4.852 -7.359 -9.781 1 98 124 CYS B N 1
ATOM 4217 C CA . CYS B 1 124 ? -3.525 -6.75 -9.75 1 98 124 CYS B CA 1
ATOM 4218 C C . CYS B 1 124 ? -3.344 -5.902 -8.492 1 98 124 CYS B C 1
ATOM 4220 O O . CYS B 1 124 ? -4.285 -5.254 -8.031 1 98 124 CYS B O 1
ATOM 4222 N N . ALA B 1 125 ? -2.049 -5.812 -7.992 1 98.19 125 ALA B N 1
ATOM 4223 C CA . ALA B 1 125 ? -1.728 -5.098 -6.758 1 98.19 125 ALA B CA 1
ATOM 4224 C C . ALA B 1 125 ? -1.783 -3.588 -6.973 1 98.19 125 ALA B C 1
ATOM 4226 O O . ALA B 1 125 ? -1.982 -2.828 -6.02 1 98.19 125 ALA B O 1
ATOM 4227 N N . GLY B 1 126 ? -1.627 -3.152 -8.164 1 97.5 126 GLY B N 1
ATOM 4228 C CA . GLY B 1 126 ? -1.508 -1.731 -8.453 1 97.5 126 GLY B CA 1
ATOM 4229 C C . GLY B 1 126 ? -2.848 -1.035 -8.586 1 97.5 126 GLY B C 1
ATOM 4230 O O . GLY B 1 126 ? -3.885 -1.599 -8.227 1 97.5 126 GLY B O 1
ATOM 4231 N N . THR B 1 127 ? -2.805 0.218 -9.047 1 96.88 127 THR B N 1
ATOM 4232 C CA . THR B 1 127 ? -3.99 1.056 -9.203 1 96.88 127 THR B CA 1
ATOM 4233 C C . THR B 1 127 ? -4.844 0.575 -10.367 1 96.88 127 THR B C 1
ATOM 4235 O O . THR B 1 127 ? -6.062 0.757 -10.367 1 96.88 127 THR B O 1
ATOM 4238 N N . GLN B 1 128 ? -4.203 -0.037 -11.336 1 96.94 128 GLN B N 1
ATOM 4239 C CA . GLN B 1 128 ? -4.848 -0.617 -12.508 1 96.94 128 GLN B CA 1
ATOM 4240 C C . GLN B 1 128 ? -4.195 -1.943 -12.891 1 96.94 128 GLN B C 1
ATOM 4242 O O . GLN B 1 128 ? -3.006 -2.152 -12.641 1 96.94 128 GLN B O 1
ATOM 4247 N N . THR B 1 129 ? -5.023 -2.799 -13.492 1 97.44 129 THR B N 1
ATOM 4248 C CA . THR B 1 129 ? -4.48 -4.039 -14.031 1 97.44 129 THR B CA 1
ATOM 4249 C C . THR B 1 129 ? -3.613 -3.762 -15.258 1 97.44 129 THR B C 1
ATOM 4251 O O . THR B 1 129 ? -3.557 -2.629 -15.742 1 97.44 129 THR B O 1
ATOM 4254 N N . CYS B 1 130 ? -2.955 -4.762 -15.688 1 94.25 130 CYS B N 1
ATOM 4255 C CA . CYS B 1 130 ? -2.066 -4.605 -16.828 1 94.25 130 CYS B CA 1
ATOM 4256 C C . CYS B 1 130 ? -2.848 -4.23 -18.078 1 94.25 130 CYS B C 1
ATOM 4258 O O . CYS B 1 130 ? -2.328 -3.537 -18.953 1 94.25 130 CYS B O 1
ATOM 4260 N N . ALA B 1 131 ? -4.141 -4.59 -18.125 1 96 131 ALA B N 1
ATOM 4261 C CA . ALA B 1 131 ? -4.969 -4.27 -19.281 1 96 131 ALA B CA 1
ATOM 4262 C C . ALA B 1 131 ? -5.816 -3.027 -19.031 1 96 131 ALA B C 1
ATOM 4264 O O . ALA B 1 131 ? -6.742 -2.73 -19.797 1 96 131 ALA B O 1
ATOM 4265 N N . GLY B 1 132 ? -5.605 -2.316 -17.922 1 95.75 132 GLY B N 1
ATOM 4266 C CA . GLY B 1 132 ? -6.203 -1.009 -17.703 1 95.75 132 GLY B CA 1
ATOM 4267 C C . GLY B 1 132 ? -7.516 -1.069 -16.953 1 95.75 132 GLY B C 1
ATOM 4268 O O . GLY B 1 132 ? -8.289 -0.111 -16.953 1 95.75 132 GLY B O 1
ATOM 4269 N N . TYR B 1 133 ? -7.887 -2.17 -16.328 1 97.81 133 TYR B N 1
ATOM 4270 C CA . TYR B 1 133 ? -9.055 -2.311 -15.469 1 97.81 133 TYR B CA 1
ATOM 4271 C C . TYR B 1 133 ? -8.719 -1.941 -14.031 1 97.81 133 TYR B C 1
ATOM 4273 O O . TYR B 1 133 ? -7.551 -1.733 -13.695 1 97.81 133 TYR B O 1
ATOM 4281 N N . PRO B 1 134 ? -9.742 -1.797 -13.156 1 97.94 134 PRO B N 1
ATOM 4282 C CA . PRO B 1 134 ? -9.453 -1.416 -11.773 1 97.94 134 PRO B CA 1
ATOM 4283 C C . PRO B 1 134 ? -8.555 -2.424 -11.055 1 97.94 134 PRO B C 1
ATOM 4285 O O . PRO B 1 134 ? -8.883 -3.613 -11 1 97.94 134 PRO B O 1
ATOM 4288 N N . GLY B 1 135 ? -7.457 -1.933 -10.531 1 98.12 135 GLY B N 1
ATOM 4289 C CA . GLY B 1 135 ? -6.613 -2.734 -9.656 1 98.12 135 GLY B CA 1
ATOM 4290 C C . GLY B 1 135 ? -7.105 -2.771 -8.227 1 98.12 135 GLY B C 1
ATOM 4291 O O . GLY B 1 135 ? -8.188 -2.27 -7.922 1 98.12 135 GLY B O 1
ATOM 4292 N N . THR B 1 136 ? -6.328 -3.371 -7.379 1 98.62 136 THR B N 1
ATOM 4293 C CA . THR B 1 136 ? -6.816 -3.668 -6.035 1 98.62 136 THR B CA 1
ATOM 4294 C C . THR B 1 136 ? -6.23 -2.691 -5.02 1 98.62 136 THR B C 1
ATOM 4296 O O . THR B 1 136 ? -6.625 -2.689 -3.852 1 98.62 136 THR B O 1
ATOM 4299 N N . ARG B 1 137 ? -5.297 -1.799 -5.391 1 97.94 137 ARG B N 1
ATOM 4300 C CA . ARG B 1 137 ? -4.609 -0.933 -4.438 1 97.94 137 ARG B CA 1
ATOM 4301 C C . ARG B 1 137 ? -5.605 -0.124 -3.615 1 97.94 137 ARG B C 1
ATOM 4303 O O . ARG B 1 137 ? -6.418 0.618 -4.172 1 97.94 137 ARG B O 1
ATOM 4310 N N . GLY B 1 138 ? -5.48 -0.227 -2.301 1 98.44 138 GLY B N 1
ATOM 4311 C CA . GLY B 1 138 ? -6.348 0.498 -1.385 1 98.44 138 GLY B CA 1
ATOM 4312 C C . GLY B 1 138 ? -7.68 -0.186 -1.159 1 98.44 138 GLY B C 1
ATOM 4313 O O . GLY B 1 138 ? -8.5 0.286 -0.369 1 98.44 138 GLY B O 1
ATOM 4314 N N . TYR B 1 139 ? -7.957 -1.366 -1.845 1 98.69 139 TYR B N 1
ATOM 4315 C CA . TYR B 1 139 ? -9.211 -2.105 -1.756 1 98.69 139 TYR B CA 1
ATOM 4316 C C . TYR B 1 139 ? -8.961 -3.549 -1.334 1 98.69 139 TYR B C 1
ATOM 4318 O O . TYR B 1 139 ? -9.859 -4.395 -1.439 1 98.69 139 TYR B O 1
ATOM 4326 N N . GLU B 1 140 ? -7.742 -3.877 -0.914 1 98.75 140 GLU B N 1
ATOM 4327 C CA . GLU B 1 140 ? -7.344 -5.273 -0.783 1 98.75 140 GLU B CA 1
ATOM 4328 C C . GLU B 1 140 ? -8.352 -6.059 0.052 1 98.75 140 GLU B C 1
ATOM 4330 O O . GLU B 1 140 ? -8.828 -7.113 -0.372 1 98.75 140 GLU B O 1
ATOM 4335 N N . TYR B 1 141 ? -8.719 -5.531 1.186 1 98.62 141 TYR B N 1
ATOM 4336 C CA . TYR B 1 141 ? -9.578 -6.293 2.084 1 98.62 141 TYR B CA 1
ATOM 4337 C C . TYR B 1 141 ? -11.008 -6.316 1.571 1 98.62 141 TYR B C 1
ATOM 4339 O O . TYR B 1 141 ? -11.711 -7.324 1.714 1 98.62 141 TYR B O 1
ATOM 4347 N N . GLN B 1 142 ? -11.461 -5.234 0.988 1 98.62 142 GLN B N 1
ATOM 4348 C CA . GLN B 1 142 ? -12.789 -5.215 0.373 1 98.62 142 GLN B CA 1
ATOM 4349 C C . GLN B 1 142 ? -12.867 -6.191 -0.796 1 98.62 142 GLN B C 1
ATOM 4351 O O . GLN B 1 142 ? -13.836 -6.941 -0.924 1 98.62 142 GLN B O 1
ATOM 4356 N N . ASP B 1 143 ? -11.867 -6.199 -1.644 1 98.88 143 ASP B N 1
ATOM 4357 C CA . ASP B 1 143 ? -11.844 -7.098 -2.793 1 98.88 143 ASP B CA 1
ATOM 4358 C C . ASP B 1 143 ? -11.773 -8.555 -2.35 1 98.88 143 ASP B C 1
ATOM 4360 O O . ASP B 1 143 ? -12.398 -9.43 -2.963 1 98.88 143 ASP B O 1
ATOM 4364 N N . ALA B 1 144 ? -10.977 -8.828 -1.324 1 98.75 144 ALA B N 1
ATOM 4365 C CA . ALA B 1 144 ? -10.898 -10.195 -0.807 1 98.75 144 ALA B CA 1
ATOM 4366 C C . ALA B 1 144 ? -12.266 -10.695 -0.36 1 98.75 144 ALA B C 1
ATOM 4368 O O . ALA B 1 144 ? -12.633 -11.844 -0.619 1 98.75 144 ALA B O 1
ATOM 4369 N N . ARG B 1 145 ? -13.039 -9.836 0.325 1 98.44 145 ARG B N 1
ATOM 4370 C CA . ARG B 1 145 ? -14.391 -10.211 0.725 1 98.44 145 ARG B CA 1
ATOM 4371 C C . ARG B 1 145 ? -15.273 -10.461 -0.494 1 98.44 145 ARG B C 1
ATOM 4373 O O . ARG B 1 145 ? -16.094 -11.375 -0.497 1 98.44 145 ARG B O 1
ATOM 4380 N N . PHE B 1 146 ? -15.117 -9.617 -1.54 1 98.62 146 PHE B N 1
ATOM 4381 C CA . PHE B 1 146 ? -15.836 -9.789 -2.797 1 98.62 146 PHE B CA 1
ATOM 4382 C C . PHE B 1 146 ? -15.555 -11.164 -3.398 1 98.62 146 PHE B C 1
ATOM 4384 O O . PHE B 1 146 ? -16.484 -11.875 -3.781 1 98.62 146 PHE B O 1
ATOM 4391 N N . TYR B 1 147 ? -14.281 -11.594 -3.434 1 98.81 147 TYR B N 1
ATOM 4392 C CA . TYR B 1 147 ? -13.898 -12.891 -3.971 1 98.81 147 TYR B CA 1
ATOM 4393 C C . TYR B 1 147 ? -14.5 -14.023 -3.146 1 98.81 147 TYR B C 1
ATOM 4395 O O . TYR B 1 147 ? -14.992 -15.008 -3.701 1 98.81 147 TYR B O 1
ATOM 4403 N N . ALA B 1 148 ? -14.367 -13.852 -1.844 1 98.5 148 ALA B N 1
ATOM 4404 C CA . ALA B 1 148 ? -14.914 -14.875 -0.955 1 98.5 148 ALA B CA 1
ATOM 4405 C C . ALA B 1 148 ? -16.422 -15.047 -1.168 1 98.5 148 ALA B C 1
ATOM 4407 O O . ALA B 1 148 ? -16.922 -16.172 -1.237 1 98.5 148 ALA B O 1
ATOM 4408 N N . LYS B 1 149 ? -17.125 -13.93 -1.266 1 98 149 LYS B N 1
ATOM 4409 C CA . LYS B 1 149 ? -18.562 -13.953 -1.479 1 98 149 LYS B CA 1
ATOM 4410 C C . LYS B 1 149 ? -18.922 -14.602 -2.812 1 98 149 LYS B C 1
ATOM 4412 O O . LYS B 1 149 ? -19.922 -15.32 -2.918 1 98 149 LYS B O 1
ATOM 4417 N N . LEU B 1 150 ? -18.141 -14.32 -3.854 1 98.38 150 LEU B N 1
ATOM 4418 C CA . LEU B 1 150 ? -18.344 -14.938 -5.16 1 98.38 150 LEU B CA 1
ATOM 4419 C C . LEU B 1 150 ? -18.109 -16.438 -5.094 1 98.38 150 LEU B C 1
ATOM 4421 O O . LEU B 1 150 ? -18.656 -17.203 -5.898 1 98.38 150 LEU B O 1
ATOM 4425 N N . GLY B 1 151 ? -17.203 -16.875 -4.195 1 98.56 151 GLY B N 1
ATOM 4426 C CA . GLY B 1 151 ? -16.891 -18.281 -4.039 1 98.56 151 GLY B CA 1
ATOM 4427 C C . GLY B 1 151 ? -15.758 -18.75 -4.941 1 98.56 151 GLY B C 1
ATOM 4428 O O . GLY B 1 151 ? -15.75 -19.906 -5.387 1 98.56 151 GLY B O 1
ATOM 4429 N N . ILE B 1 152 ? -14.828 -17.891 -5.219 1 98.81 152 ILE B N 1
ATOM 4430 C CA . ILE B 1 152 ? -13.758 -18.344 -6.102 1 98.81 152 ILE B CA 1
ATOM 4431 C C . ILE B 1 152 ? -12.781 -19.234 -5.32 1 98.81 152 ILE B C 1
ATOM 4433 O O . ILE B 1 152 ? -12.805 -19.25 -4.09 1 98.81 152 ILE B O 1
ATOM 4437 N N . ASP B 1 153 ? -11.93 -19.953 -6.066 1 98.94 153 ASP B N 1
ATOM 4438 C CA . ASP B 1 153 ? -11.016 -20.953 -5.496 1 98.94 153 ASP B CA 1
ATOM 4439 C C . ASP B 1 153 ? -9.562 -20.578 -5.758 1 98.94 153 ASP B C 1
ATOM 4441 O O . ASP B 1 153 ? -8.648 -21.188 -5.195 1 98.94 153 ASP B O 1
ATOM 4445 N N . PHE B 1 154 ? -9.336 -19.578 -6.57 1 98.94 154 PHE B N 1
ATOM 4446 C CA . PHE B 1 154 ? -8.008 -19.25 -7.086 1 98.94 154 PHE B CA 1
ATOM 4447 C C . PHE B 1 154 ? -7.934 -17.766 -7.457 1 98.94 154 PHE B C 1
ATOM 4449 O O . PHE B 1 154 ? -8.859 -17.219 -8.07 1 98.94 154 PHE B O 1
ATOM 4456 N N . LEU B 1 155 ? -6.902 -17.062 -6.98 1 98.94 155 LEU B N 1
ATOM 4457 C CA . LEU B 1 155 ? -6.656 -15.68 -7.379 1 98.94 155 LEU B CA 1
ATOM 4458 C C . LEU B 1 155 ? -5.258 -15.523 -7.969 1 98.94 155 LEU B C 1
ATOM 4460 O O . LEU B 1 155 ? -4.262 -15.75 -7.281 1 98.94 155 LEU B O 1
ATOM 4464 N N . LYS B 1 156 ? -5.184 -15.25 -9.219 1 98.94 156 LYS B N 1
ATOM 4465 C CA . LYS B 1 156 ? -3.943 -14.766 -9.82 1 98.94 156 LYS B CA 1
ATOM 4466 C C . LYS B 1 156 ? -3.77 -13.273 -9.594 1 98.94 156 LYS B C 1
ATOM 4468 O O . LYS B 1 156 ? -4.594 -12.469 -10.039 1 98.94 156 LYS B O 1
ATOM 4473 N N . TYR B 1 157 ? -2.77 -12.867 -8.93 1 98.81 157 TYR B N 1
ATOM 4474 C CA . TYR B 1 157 ? -2.562 -11.492 -8.484 1 98.81 157 TYR B CA 1
ATOM 4475 C C . TYR B 1 157 ? -1.301 -10.898 -9.094 1 98.81 157 TYR B C 1
ATOM 4477 O O . TYR B 1 157 ? -0.189 -11.328 -8.781 1 98.81 157 TYR B O 1
ATOM 4485 N N . ASP B 1 158 ? -1.458 -9.922 -9.984 1 98.38 158 ASP B N 1
ATOM 4486 C CA . ASP B 1 158 ? -0.411 -9.406 -10.859 1 98.38 158 ASP B CA 1
ATOM 4487 C C . ASP B 1 158 ? 0.223 -8.148 -10.281 1 98.38 158 ASP B C 1
ATOM 4489 O O . ASP B 1 158 ? -0.051 -7.781 -9.133 1 98.38 158 ASP B O 1
ATOM 4493 N N . TRP B 1 159 ? 1.144 -7.465 -11 1 97.5 159 TRP B N 1
ATOM 4494 C CA . TRP B 1 159 ? 2.053 -6.48 -10.414 1 97.5 159 TRP B CA 1
ATOM 4495 C C . TRP B 1 159 ? 2.137 -5.234 -11.297 1 97.5 159 TRP B C 1
ATOM 4497 O O . TRP B 1 159 ? 3.164 -4.555 -11.312 1 97.5 159 TRP B O 1
ATOM 4507 N N . CYS B 1 160 ? 1.123 -4.941 -12 1 95.56 160 CYS B N 1
ATOM 4508 C CA . CYS B 1 160 ? 1.106 -3.754 -12.844 1 95.56 160 CYS B CA 1
ATOM 4509 C C . CYS B 1 160 ? 0.707 -2.521 -12.039 1 95.56 160 CYS B C 1
ATOM 4511 O O . CYS B 1 160 ? -0.124 -2.607 -11.133 1 95.56 160 CYS B O 1
ATOM 4513 N N . ASN B 1 161 ? 1.303 -1.276 -12.375 1 95.5 161 ASN B N 1
ATOM 4514 C CA . ASN B 1 161 ? 0.972 0.029 -11.82 1 95.5 161 ASN B CA 1
ATOM 4515 C C . ASN B 1 161 ? 1.181 0.059 -10.305 1 95.5 161 ASN B C 1
ATOM 4517 O O . ASN B 1 161 ? 0.284 0.452 -9.562 1 95.5 161 ASN B O 1
ATOM 4521 N N . THR B 1 162 ? 2.43 -0.332 -9.922 1 96.19 162 THR B N 1
ATOM 4522 C CA . THR B 1 162 ? 2.715 -0.587 -8.516 1 96.19 162 THR B CA 1
ATOM 4523 C C . THR B 1 162 ? 3.75 0.4 -7.984 1 96.19 162 THR B C 1
ATOM 4525 O O . THR B 1 162 ? 4.523 0.071 -7.082 1 96.19 162 THR B O 1
ATOM 4528 N N . LYS B 1 163 ? 3.789 1.576 -8.469 1 93.38 163 LYS B N 1
ATOM 4529 C CA . LYS B 1 163 ? 4.77 2.551 -8 1 93.38 163 LYS B CA 1
ATOM 4530 C C . LYS B 1 163 ? 4.633 2.791 -6.5 1 93.38 163 LYS B C 1
ATOM 4532 O O . LYS B 1 163 ? 3.52 2.924 -5.984 1 93.38 163 LYS B O 1
ATOM 4537 N N . GLY B 1 164 ? 5.773 2.76 -5.824 1 94.06 164 GLY B N 1
ATOM 4538 C CA . GLY B 1 164 ? 5.836 3.172 -4.434 1 94.06 164 GLY B CA 1
ATOM 4539 C C . GLY B 1 164 ? 5.508 2.051 -3.465 1 94.06 164 GLY B C 1
ATOM 4540 O O . GLY B 1 164 ? 5.406 2.277 -2.256 1 94.06 164 GLY B O 1
ATOM 4541 N N . ILE B 1 165 ? 5.25 0.854 -3.924 1 94 165 ILE B N 1
ATOM 4542 C CA . ILE B 1 165 ? 5.059 -0.287 -3.035 1 94 165 ILE B CA 1
ATOM 4543 C C . ILE B 1 165 ? 6.055 -1.389 -3.393 1 94 165 ILE B C 1
ATOM 4545 O O . ILE B 1 165 ? 6.562 -1.435 -4.516 1 94 165 ILE B O 1
ATOM 4549 N N . THR B 1 166 ? 6.359 -2.211 -2.426 1 96.19 166 THR B N 1
ATOM 4550 C CA . THR B 1 166 ? 7.238 -3.352 -2.66 1 96.19 166 THR B CA 1
ATOM 4551 C C . THR B 1 166 ? 6.434 -4.641 -2.781 1 96.19 166 THR B C 1
ATOM 4553 O O . THR B 1 166 ? 5.387 -4.789 -2.145 1 96.19 166 THR B O 1
ATOM 4556 N N . ALA B 1 167 ? 6.926 -5.535 -3.586 1 97.06 167 ALA B N 1
ATOM 4557 C CA . ALA B 1 167 ? 6.184 -6.758 -3.877 1 97.06 167 ALA B CA 1
ATOM 4558 C C . ALA B 1 167 ? 5.941 -7.57 -2.605 1 97.06 167 ALA B C 1
ATOM 4560 O O . ALA B 1 167 ? 4.801 -7.914 -2.291 1 97.06 167 ALA B O 1
ATOM 4561 N N . PRO B 1 168 ? 6.992 -7.855 -1.765 1 97 168 PRO B N 1
ATOM 4562 C CA . PRO B 1 168 ? 6.73 -8.688 -0.588 1 97 168 PRO B CA 1
ATOM 4563 C C . PRO B 1 168 ? 5.613 -8.125 0.292 1 97 168 PRO B C 1
ATOM 4565 O O . PRO B 1 168 ? 4.715 -8.867 0.701 1 97 168 PRO B O 1
ATOM 4568 N N . GLU B 1 169 ? 5.59 -6.84 0.517 1 96 169 GLU B N 1
ATOM 4569 C CA . GLU B 1 169 ? 4.605 -6.262 1.428 1 96 169 GLU B CA 1
ATOM 4570 C C . GLU B 1 169 ? 3.234 -6.164 0.766 1 96 169 GLU B C 1
ATOM 4572 O O . GLU B 1 169 ? 2.207 -6.359 1.42 1 96 169 GLU B O 1
ATOM 4577 N N . ALA B 1 170 ? 3.186 -5.805 -0.525 1 97.31 170 ALA B N 1
ATOM 4578 C CA . ALA B 1 170 ? 1.916 -5.715 -1.242 1 97.31 170 ALA B CA 1
ATOM 4579 C C . ALA B 1 170 ? 1.229 -7.078 -1.31 1 97.31 170 ALA B C 1
ATOM 4581 O O . ALA B 1 170 ? 0.028 -7.188 -1.052 1 97.31 170 ALA B O 1
ATOM 4582 N N . TYR B 1 171 ? 1.946 -8.102 -1.663 1 98.5 171 TYR B N 1
ATOM 4583 C CA . TYR B 1 171 ? 1.378 -9.438 -1.736 1 98.5 171 TYR B CA 1
ATOM 4584 C C . TYR B 1 171 ? 1.011 -9.953 -0.349 1 98.5 171 TYR B C 1
ATOM 4586 O O . TYR B 1 171 ? 0.036 -10.695 -0.193 1 98.5 171 TYR B O 1
ATOM 4594 N N . THR B 1 172 ? 1.8 -9.609 0.676 1 98.19 172 THR B N 1
ATOM 4595 C CA . THR B 1 172 ? 1.448 -9.984 2.041 1 98.19 172 THR B CA 1
ATOM 4596 C C . THR B 1 172 ? 0.132 -9.336 2.459 1 98.19 172 THR B C 1
ATOM 4598 O O . THR B 1 172 ? -0.697 -9.969 3.117 1 98.19 172 THR B O 1
ATOM 4601 N N . THR B 1 173 ? -0.087 -8.07 2.102 1 98 173 THR B N 1
ATOM 4602 C CA . THR B 1 173 ? -1.344 -7.395 2.4 1 98 173 THR B CA 1
ATOM 4603 C C . THR B 1 173 ? -2.525 -8.164 1.814 1 98 173 THR B C 1
ATOM 4605 O O . THR B 1 173 ? -3.512 -8.422 2.508 1 98 173 THR B O 1
ATOM 4608 N N . MET B 1 174 ? -2.469 -8.578 0.536 1 98.69 174 MET B N 1
ATOM 4609 C CA . MET B 1 174 ? -3.557 -9.336 -0.075 1 98.69 174 MET B CA 1
ATOM 4610 C C . MET B 1 174 ? -3.674 -10.727 0.552 1 98.69 174 MET B C 1
ATOM 4612 O O . MET B 1 174 ? -4.781 -11.227 0.753 1 98.69 174 MET B O 1
ATOM 4616 N N . SER B 1 175 ? -2.525 -11.359 0.828 1 98.62 175 SER B N 1
ATOM 4617 C CA . SER B 1 175 ? -2.539 -12.648 1.521 1 98.62 175 SER B CA 1
ATOM 4618 C C . SER B 1 175 ? -3.336 -12.57 2.818 1 98.62 175 SER B C 1
ATOM 4620 O O . SER B 1 175 ? -4.207 -13.406 3.07 1 98.62 175 SER B O 1
ATOM 4622 N N . ASN B 1 176 ? -3.074 -11.539 3.617 1 97.88 176 ASN B N 1
ATOM 4623 C CA . ASN B 1 176 ? -3.775 -11.328 4.879 1 97.88 176 ASN B CA 1
ATOM 4624 C C . ASN B 1 176 ? -5.242 -10.977 4.656 1 97.88 176 ASN B C 1
ATOM 4626 O O . ASN B 1 176 ? -6.109 -11.391 5.43 1 97.88 176 ASN B O 1
ATOM 4630 N N . ALA B 1 177 ? -5.516 -10.211 3.594 1 98.44 177 ALA B N 1
ATOM 4631 C CA . ALA B 1 177 ? -6.895 -9.875 3.25 1 98.44 177 ALA B CA 1
ATOM 4632 C C . ALA B 1 177 ? -7.699 -11.133 2.92 1 98.44 177 ALA B C 1
ATOM 4634 O O . ALA B 1 177 ? -8.828 -11.297 3.395 1 98.44 177 ALA B O 1
ATOM 4635 N N . LEU B 1 178 ? -7.113 -12.031 2.1 1 98.62 178 LEU B N 1
ATOM 4636 C CA . LEU B 1 178 ? -7.777 -13.281 1.744 1 98.62 178 LEU B CA 1
ATOM 4637 C C . LEU B 1 178 ? -8.031 -14.133 2.982 1 98.62 178 LEU B C 1
ATOM 4639 O O . LEU B 1 178 ? -9.117 -14.695 3.145 1 98.62 178 LEU B O 1
ATOM 4643 N N . LYS B 1 179 ? -7.039 -14.211 3.834 1 97.69 179 LYS B N 1
ATOM 4644 C CA . LYS B 1 179 ? -7.191 -14.961 5.078 1 97.69 179 LYS B CA 1
ATOM 4645 C C . LYS B 1 179 ? -8.328 -14.391 5.926 1 97.69 179 LYS B C 1
ATOM 4647 O O . LYS B 1 179 ? -9.141 -15.141 6.465 1 97.69 179 LYS B O 1
ATOM 4652 N N . THR B 1 180 ? -8.352 -13.094 6.047 1 96.88 180 THR B N 1
ATOM 4653 C CA . THR B 1 180 ? -9.359 -12.406 6.84 1 96.88 180 THR B CA 1
ATOM 4654 C C . THR B 1 180 ? -10.758 -12.648 6.27 1 96.88 180 THR B C 1
ATOM 4656 O O . THR B 1 180 ? -11.719 -12.812 7.023 1 96.88 180 THR B O 1
ATOM 4659 N N . ALA B 1 181 ? -10.875 -12.695 4.949 1 97.44 181 ALA B N 1
ATOM 4660 C CA . ALA B 1 181 ? -12.156 -12.922 4.297 1 97.44 181 ALA B CA 1
ATOM 4661 C C . ALA B 1 181 ? -12.672 -14.336 4.574 1 97.44 181 ALA B C 1
ATOM 4663 O O . ALA B 1 181 ? -13.875 -14.594 4.484 1 97.44 181 ALA B O 1
ATOM 4664 N N . GLY B 1 182 ? -11.68 -15.281 4.754 1 96.88 182 GLY B N 1
ATOM 4665 C CA . GLY B 1 182 ? -12.055 -16.531 5.387 1 96.88 182 GLY B CA 1
ATOM 4666 C C . GLY B 1 182 ? -12.266 -17.672 4.395 1 96.88 182 GLY B C 1
ATOM 4667 O O . GLY B 1 182 ? -12.328 -18.844 4.781 1 96.88 182 GLY B O 1
ATOM 4668 N N . ARG B 1 183 ? -12.375 -17.422 3.08 1 97.38 183 ARG B N 1
ATOM 4669 C CA . ARG B 1 183 ? -12.508 -18.5 2.104 1 97.38 183 ARG B CA 1
ATOM 4670 C C . ARG B 1 183 ? -11.141 -18.984 1.651 1 97.38 183 ARG B C 1
ATOM 4672 O O . ARG B 1 183 ? -10.289 -18.203 1.242 1 97.38 183 ARG B O 1
ATOM 4679 N N . PRO B 1 184 ? -10.898 -20.281 1.689 1 98.5 184 PRO B N 1
ATOM 4680 C CA . PRO B 1 184 ? -9.633 -20.781 1.157 1 98.5 184 PRO B CA 1
ATOM 4681 C C . PRO B 1 184 ? -9.484 -20.547 -0.345 1 98.5 184 PRO B C 1
ATOM 4683 O O . PRO B 1 184 ? -10.312 -21.016 -1.128 1 98.5 184 PRO B O 1
ATOM 4686 N N . ILE B 1 185 ? -8.547 -19.797 -0.715 1 98.81 185 ILE B N 1
ATOM 4687 C CA . ILE B 1 185 ? -8.258 -19.438 -2.1 1 98.81 185 ILE B CA 1
ATOM 4688 C C . ILE B 1 185 ? -6.781 -19.688 -2.396 1 98.81 185 ILE B C 1
ATOM 4690 O O . ILE B 1 185 ? -5.906 -19.219 -1.663 1 98.81 185 ILE B O 1
ATOM 4694 N N . VAL B 1 186 ? -6.453 -20.5 -3.381 1 98.94 186 VAL B N 1
ATOM 4695 C CA . VAL B 1 186 ? -5.078 -20.594 -3.865 1 98.94 186 VAL B CA 1
ATOM 4696 C C . VAL B 1 186 ? -4.609 -19.219 -4.336 1 98.94 186 VAL B C 1
ATOM 4698 O O . VAL B 1 186 ? -5.266 -18.578 -5.168 1 98.94 186 VAL B O 1
ATOM 4701 N N . PHE B 1 187 ? -3.598 -18.797 -3.773 1 98.94 187 PHE B N 1
ATOM 4702 C CA . PHE B 1 187 ? -3.092 -17.453 -4.066 1 98.94 187 PHE B CA 1
ATOM 4703 C C . PHE B 1 187 ? -1.843 -17.531 -4.938 1 98.94 187 PHE B C 1
ATOM 4705 O O . PHE B 1 187 ? -0.792 -17.984 -4.488 1 98.94 187 PHE B O 1
ATOM 4712 N N . SER B 1 188 ? -1.93 -17.078 -6.176 1 98.94 188 SER B N 1
ATOM 4713 C CA . SER B 1 188 ? -0.853 -17.094 -7.164 1 98.94 188 SER B CA 1
ATOM 4714 C C . SER B 1 188 ? -0.195 -15.719 -7.273 1 98.94 188 SER B C 1
ATOM 4716 O O . SER B 1 188 ? -0.828 -14.758 -7.711 1 98.94 188 SER B O 1
ATOM 4718 N N . LEU B 1 189 ? 1.046 -15.648 -6.898 1 98.81 189 LEU B N 1
ATOM 4719 C CA . LEU B 1 189 ? 1.826 -14.414 -6.965 1 98.81 189 LEU B CA 1
ATOM 4720 C C . LEU B 1 189 ? 2.406 -14.211 -8.359 1 98.81 189 LEU B C 1
ATOM 4722 O O . LEU B 1 189 ? 3.326 -14.922 -8.766 1 98.81 189 LEU B O 1
ATOM 4726 N N . CYS B 1 190 ? 1.895 -13.258 -9.016 1 98.31 190 CYS B N 1
ATOM 4727 C CA . CYS B 1 190 ? 2.336 -13.047 -10.391 1 98.31 190 CYS B CA 1
ATOM 4728 C C . CYS B 1 190 ? 3.084 -11.727 -10.523 1 98.31 190 CYS B C 1
ATOM 4730 O O . CYS B 1 190 ? 2.598 -10.797 -11.164 1 98.31 190 CYS B O 1
ATOM 4732 N N . GLU B 1 191 ? 4.273 -11.695 -9.922 1 97.31 191 GLU B N 1
ATOM 4733 C CA . GLU B 1 191 ? 5.102 -10.5 -10.062 1 97.31 191 GLU B CA 1
ATOM 4734 C C . GLU B 1 191 ? 6.281 -10.758 -11 1 97.31 191 GLU B C 1
ATOM 4736 O O . GLU B 1 191 ? 7.352 -10.172 -10.836 1 97.31 191 GLU B O 1
ATOM 4741 N N . TRP B 1 192 ? 6.254 -11.82 -11.852 1 97.12 192 TRP B N 1
ATOM 4742 C CA . TRP B 1 192 ? 7.039 -12.117 -13.039 1 97.12 192 TRP B CA 1
ATOM 4743 C C . TRP B 1 192 ? 8.469 -12.5 -12.672 1 97.12 192 TRP B C 1
ATOM 4745 O O . TRP B 1 192 ? 9.383 -12.398 -13.492 1 97.12 192 TRP B O 1
ATOM 4755 N N . GLY B 1 193 ? 8.719 -12.773 -11.391 1 97.38 193 GLY B N 1
ATOM 4756 C CA . GLY B 1 193 ? 10.055 -13.125 -10.938 1 97.38 193 GLY B CA 1
ATOM 4757 C C . GLY B 1 193 ? 10.93 -11.914 -10.688 1 97.38 193 GLY B C 1
ATOM 4758 O O . GLY B 1 193 ? 12.055 -12.047 -10.188 1 97.38 193 GLY B O 1
ATOM 4759 N N . ASP B 1 194 ? 10.469 -10.734 -10.859 1 95.25 194 ASP B N 1
ATOM 4760 C CA . ASP B 1 194 ? 11.25 -9.508 -10.82 1 95.25 194 ASP B CA 1
ATOM 4761 C C . ASP B 1 194 ? 11.719 -9.195 -9.398 1 95.25 194 ASP B C 1
ATOM 4763 O O . ASP B 1 194 ? 12.742 -8.547 -9.203 1 95.25 194 ASP B O 1
ATOM 4767 N N . ASN B 1 195 ? 10.992 -9.656 -8.484 1 97.12 195 ASN B N 1
ATOM 4768 C CA . ASN B 1 195 ? 11.312 -9.336 -7.102 1 97.12 195 ASN B CA 1
ATOM 4769 C C . ASN B 1 195 ? 11.703 -10.594 -6.32 1 97.12 195 ASN B C 1
ATOM 4771 O O . ASN B 1 195 ? 11.484 -10.664 -5.109 1 97.12 195 ASN B O 1
ATOM 4775 N N . GLN B 1 196 ? 12.125 -11.664 -7.02 1 98.12 196 GLN B N 1
ATOM 4776 C CA . GLN B 1 196 ? 12.617 -12.914 -6.461 1 98.12 196 GLN B CA 1
ATOM 4777 C C . GLN B 1 196 ? 11.617 -13.508 -5.473 1 98.12 196 GLN B C 1
ATOM 4779 O O . GLN B 1 196 ? 11.953 -13.758 -4.312 1 98.12 196 GLN B O 1
ATOM 4784 N N . PRO B 1 197 ? 10.391 -13.742 -5.949 1 98.5 197 PRO B N 1
ATOM 4785 C CA . PRO B 1 197 ? 9.336 -14.219 -5.043 1 98.5 197 PRO B CA 1
ATOM 4786 C C . PRO B 1 197 ? 9.703 -15.531 -4.352 1 98.5 197 PRO B C 1
ATOM 4788 O O . PRO B 1 197 ? 9.195 -15.82 -3.268 1 98.5 197 PRO B O 1
ATOM 4791 N N . TRP B 1 198 ? 10.633 -16.312 -4.824 1 98.44 198 TRP B N 1
ATOM 4792 C CA . TRP B 1 198 ? 11.031 -17.562 -4.195 1 98.44 198 TRP B CA 1
ATOM 4793 C C . TRP B 1 198 ? 11.68 -17.312 -2.84 1 98.44 198 TRP B C 1
ATOM 4795 O O . TRP B 1 198 ? 11.758 -18.203 -1.998 1 98.44 198 TRP B O 1
ATOM 4805 N N . GLU B 1 199 ? 12.109 -16.125 -2.555 1 98.06 199 GLU B N 1
ATOM 4806 C CA . GLU B 1 199 ? 12.789 -15.805 -1.301 1 98.06 199 GLU B CA 1
ATOM 4807 C C . GLU B 1 199 ? 11.789 -15.398 -0.221 1 98.06 199 GLU B C 1
ATOM 4809 O O . GLU B 1 199 ? 12.109 -15.43 0.97 1 98.06 199 GLU B O 1
ATOM 4814 N N . TRP B 1 200 ? 10.602 -14.969 -0.632 1 97.62 200 TRP B N 1
ATOM 4815 C CA . TRP B 1 200 ? 9.695 -14.422 0.368 1 97.62 200 TRP B CA 1
ATOM 4816 C C . TRP B 1 200 ? 8.281 -14.961 0.172 1 97.62 200 TRP B C 1
ATOM 4818 O O . TRP B 1 200 ? 7.418 -14.789 1.037 1 97.62 200 TRP B O 1
ATOM 4828 N N . GLY B 1 201 ? 7.965 -15.734 -0.89 1 98.31 201 GLY B N 1
ATOM 4829 C CA . GLY B 1 201 ? 6.609 -16.062 -1.301 1 98.31 201 GLY B CA 1
ATOM 4830 C C . GLY B 1 201 ? 6.012 -17.219 -0.519 1 98.31 201 GLY B C 1
ATOM 4831 O O . GLY B 1 201 ? 4.789 -17.359 -0.431 1 98.31 201 GLY B O 1
ATOM 4832 N N . LYS B 1 202 ? 6.777 -18.047 0.131 1 98 202 LYS B N 1
ATOM 4833 C CA . LYS B 1 202 ? 6.312 -19.281 0.732 1 98 202 LYS B CA 1
ATOM 4834 C C . LYS B 1 202 ? 5.242 -19.016 1.787 1 98 202 LYS B C 1
ATOM 4836 O O . LYS B 1 202 ? 4.184 -19.656 1.778 1 98 202 LYS B O 1
ATOM 4841 N N . PRO B 1 203 ? 5.441 -18.047 2.67 1 97.94 203 PRO B N 1
ATOM 4842 C CA . PRO B 1 203 ? 4.383 -17.812 3.652 1 97.94 203 PRO B CA 1
ATOM 4843 C C . PRO B 1 203 ? 3.238 -16.969 3.088 1 97.94 203 PRO B C 1
ATOM 4845 O O . PRO B 1 203 ? 2.221 -16.781 3.76 1 97.94 203 PRO B O 1
ATOM 4848 N N . VAL B 1 204 ? 3.32 -16.469 1.858 1 98.5 204 VAL B N 1
ATOM 4849 C CA . VAL B 1 204 ? 2.422 -15.445 1.331 1 98.5 204 VAL B CA 1
ATOM 4850 C C . VAL B 1 204 ? 1.442 -16.078 0.344 1 98.5 204 VAL B C 1
ATOM 4852 O O . VAL B 1 204 ? 0.247 -15.773 0.367 1 98.5 204 VAL B O 1
ATOM 4855 N N . GLY B 1 205 ? 1.912 -16.938 -0.517 1 98.75 205 GLY B N 1
ATOM 4856 C CA . GLY B 1 205 ? 1.079 -17.562 -1.537 1 98.75 205 GLY B CA 1
ATOM 4857 C C . GLY B 1 205 ? 1.438 -19.016 -1.802 1 98.75 205 GLY B C 1
ATOM 4858 O O . GLY B 1 205 ? 2.305 -19.578 -1.132 1 98.75 205 GLY B O 1
ATOM 4859 N N . ASN B 1 206 ? 0.755 -19.609 -2.775 1 98.94 206 ASN B N 1
ATOM 4860 C CA . ASN B 1 206 ? 0.875 -21.047 -3.02 1 98.94 206 ASN B CA 1
ATOM 4861 C C . ASN B 1 206 ? 1.746 -21.328 -4.238 1 98.94 206 ASN B C 1
ATOM 4863 O O . ASN B 1 206 ? 2.18 -22.469 -4.441 1 98.94 206 ASN B O 1
ATOM 4867 N N . LEU B 1 207 ? 1.935 -20.391 -5.004 1 98.88 207 LEU B N 1
ATOM 4868 C CA . LEU B 1 207 ? 2.809 -20.438 -6.172 1 98.88 207 LEU B CA 1
ATOM 4869 C C . LEU B 1 207 ? 3.186 -19.031 -6.617 1 98.88 207 LEU B C 1
ATOM 4871 O O . LEU B 1 207 ? 2.527 -18.047 -6.242 1 98.88 207 LEU B O 1
ATOM 4875 N N . TRP B 1 208 ? 4.27 -18.953 -7.402 1 98.88 208 TRP B N 1
ATOM 4876 C CA . TRP B 1 208 ? 4.688 -17.641 -7.902 1 98.88 208 TRP B CA 1
ATOM 4877 C C . TRP B 1 208 ? 5.328 -17.766 -9.281 1 98.88 208 TRP B C 1
ATOM 4879 O O . TRP B 1 208 ? 6.051 -18.734 -9.547 1 98.88 208 TRP B O 1
ATOM 4889 N N . ARG B 1 209 ? 5.062 -16.797 -10.109 1 98.69 209 ARG B N 1
ATOM 4890 C CA . ARG B 1 209 ? 5.707 -16.688 -11.414 1 98.69 209 ARG B CA 1
ATOM 4891 C C . ARG B 1 209 ? 7.203 -16.422 -11.266 1 98.69 209 ARG B C 1
ATOM 4893 O O . ARG B 1 209 ? 7.617 -15.641 -10.406 1 98.69 209 ARG B O 1
ATOM 4900 N N . ILE B 1 210 ? 8.039 -17.016 -12.141 1 98.62 210 ILE B N 1
ATOM 4901 C CA . ILE B 1 210 ? 9.477 -16.828 -12.008 1 98.62 210 ILE B CA 1
ATOM 4902 C C . ILE B 1 210 ? 10.008 -16.016 -13.188 1 98.62 210 ILE B C 1
ATOM 4904 O O . ILE B 1 210 ? 11.188 -15.664 -13.227 1 98.62 210 ILE B O 1
ATOM 4908 N N . SER B 1 211 ? 9.102 -15.703 -14.156 1 98.06 211 SER B N 1
ATOM 4909 C CA . SER B 1 211 ? 9.477 -14.984 -15.367 1 98.06 211 SER B CA 1
ATOM 4910 C C . SER B 1 211 ? 8.336 -14.117 -15.875 1 98.06 211 SER B C 1
ATOM 4912 O O . SER B 1 211 ? 7.211 -14.211 -15.383 1 98.06 211 SER B O 1
ATOM 4914 N N . GLY B 1 212 ? 8.711 -13.297 -16.844 1 96.62 212 GLY B N 1
ATOM 4915 C CA . GLY B 1 212 ? 7.66 -12.648 -17.609 1 96.62 212 GLY B CA 1
ATOM 4916 C C . GLY B 1 212 ? 6.828 -13.617 -18.422 1 96.62 212 GLY B C 1
ATOM 4917 O O . GLY B 1 212 ? 7 -14.836 -18.312 1 96.62 212 GLY B O 1
ATOM 4918 N N . ASP B 1 213 ? 5.988 -13.133 -19.219 1 97.5 213 ASP B N 1
ATOM 4919 C CA . ASP B 1 213 ? 5.004 -13.922 -19.953 1 97.5 213 ASP B CA 1
ATOM 4920 C C . ASP B 1 213 ? 5.684 -14.883 -20.922 1 97.5 213 ASP B C 1
ATOM 4922 O O . ASP B 1 213 ? 6.684 -14.539 -21.547 1 97.5 213 ASP B O 1
ATOM 4926 N N . ILE B 1 214 ? 5.102 -15.953 -21.047 1 98.62 214 ILE B N 1
ATOM 4927 C CA . ILE B 1 214 ? 5.527 -16.953 -22.016 1 98.62 214 ILE B CA 1
ATOM 4928 C C . ILE B 1 214 ? 5.07 -16.531 -23.406 1 98.62 214 ILE B C 1
ATOM 4930 O O . ILE B 1 214 ? 4.086 -15.805 -23.562 1 98.62 214 ILE B O 1
ATOM 4934 N N . TYR B 1 215 ? 5.844 -16.891 -24.406 1 98.31 215 TYR B N 1
ATOM 4935 C CA . TYR B 1 215 ? 5.535 -16.734 -25.828 1 98.31 215 TYR B CA 1
ATOM 4936 C C . TYR B 1 215 ? 5.496 -18.094 -26.531 1 98.31 215 TYR B C 1
ATOM 4938 O O . TYR B 1 215 ? 6.258 -19 -26.188 1 98.31 215 TYR B O 1
ATOM 4946 N N . PRO B 1 216 ? 4.559 -18.281 -27.516 1 98.38 216 PRO B N 1
ATOM 4947 C CA . PRO B 1 216 ? 4.422 -19.594 -28.156 1 98.38 216 PRO B CA 1
ATOM 4948 C C . PRO B 1 216 ? 5.559 -19.906 -29.125 1 98.38 216 PRO B C 1
ATOM 4950 O O . PRO B 1 216 ? 5.332 -20 -30.328 1 98.38 216 PRO B O 1
ATOM 4953 N N . CYS B 1 217 ? 6.711 -20.141 -28.547 1 98.25 217 CYS B N 1
ATOM 4954 C CA . CYS B 1 217 ? 7.879 -20.562 -29.312 1 98.25 217 CYS B CA 1
ATOM 4955 C C . CYS B 1 217 ? 8.828 -21.391 -28.453 1 98.25 217 CYS B C 1
ATOM 4957 O O . CYS B 1 217 ? 8.703 -21.422 -27.234 1 98.25 217 CYS B O 1
ATOM 4959 N N . PHE B 1 218 ? 9.695 -22.078 -29.125 1 98.25 218 PHE B N 1
ATOM 4960 C CA . PHE B 1 218 ? 10.602 -23 -28.469 1 98.25 218 PHE B CA 1
ATOM 4961 C C . PHE B 1 218 ? 11.664 -22.266 -27.672 1 98.25 218 PHE B C 1
ATOM 4963 O O . PHE B 1 218 ? 11.703 -22.344 -26.438 1 98.25 218 PHE B O 1
ATOM 4970 N N . ASP B 1 219 ? 12.516 -21.484 -28.234 1 97.5 219 ASP B N 1
ATOM 4971 C CA . ASP B 1 219 ? 13.633 -20.781 -27.594 1 97.5 219 ASP B CA 1
ATOM 4972 C C . ASP B 1 219 ? 13.844 -19.406 -28.219 1 97.5 219 ASP B C 1
ATOM 4974 O O . ASP B 1 219 ? 14.859 -19.156 -28.859 1 97.5 219 ASP B O 1
ATOM 4978 N N . CYS B 1 220 ? 12.922 -18.5 -27.953 1 97.19 220 CYS B N 1
ATOM 4979 C CA . CYS B 1 220 ? 12.984 -17.172 -28.547 1 97.19 220 CYS B CA 1
ATOM 4980 C C . CYS B 1 220 ? 12.672 -16.094 -27.516 1 97.19 220 CYS B C 1
ATOM 4982 O O . CYS B 1 220 ? 12.305 -16.406 -26.375 1 97.19 220 CYS B O 1
ATOM 4984 N N . GLU B 1 221 ? 13.008 -14.922 -27.812 1 97.38 221 GLU B N 1
ATOM 4985 C CA . GLU B 1 221 ? 12.531 -13.711 -27.141 1 97.38 221 GLU B CA 1
ATOM 4986 C C . GLU B 1 221 ? 11.641 -12.883 -28.047 1 97.38 221 GLU B C 1
ATOM 4988 O O . GLU B 1 221 ? 12.023 -12.57 -29.188 1 97.38 221 GLU B O 1
ATOM 4993 N N . PHE B 1 222 ? 10.492 -12.648 -27.625 1 97.44 222 PHE B N 1
ATOM 4994 C CA . PHE B 1 222 ? 9.586 -11.773 -28.344 1 97.44 222 PHE B CA 1
ATOM 4995 C C . PHE B 1 222 ? 9.508 -10.406 -27.688 1 97.44 222 PHE B C 1
ATOM 4997 O O . PHE B 1 222 ? 9.039 -10.281 -26.562 1 97.44 222 PHE B O 1
ATOM 5004 N N . LYS B 1 223 ? 9.93 -9.391 -28.344 1 95.5 223 LYS B N 1
ATOM 5005 C CA . LYS B 1 223 ? 9.914 -8.016 -27.844 1 95.5 223 LYS B CA 1
ATOM 5006 C C . LYS B 1 223 ? 8.617 -7.309 -28.219 1 95.5 223 LYS B C 1
ATOM 5008 O O . LYS B 1 223 ? 8.352 -7.078 -29.406 1 95.5 223 LYS B O 1
ATOM 5013 N N . HIS B 1 224 ? 7.859 -7 -27.25 1 93.12 224 HIS B N 1
ATOM 5014 C CA . HIS B 1 224 ? 6.621 -6.262 -27.484 1 93.12 224 HIS B CA 1
ATOM 5015 C C . HIS B 1 224 ? 6.906 -4.793 -27.766 1 93.12 224 HIS B C 1
ATOM 5017 O O . HIS B 1 224 ? 7.879 -4.23 -27.266 1 93.12 224 HIS B O 1
ATOM 5023 N N . PRO B 1 225 ? 6.008 -4.137 -28.5 1 90.06 225 PRO B N 1
ATOM 5024 C CA . PRO B 1 225 ? 6.203 -2.717 -28.797 1 90.06 225 PRO B CA 1
ATOM 5025 C C . PRO B 1 225 ? 6.219 -1.846 -27.547 1 90.06 225 PRO B C 1
ATOM 5027 O O . PRO B 1 225 ? 6.828 -0.774 -27.547 1 90.06 225 PRO B O 1
ATOM 5030 N N . GLU B 1 226 ? 5.562 -2.248 -26.5 1 84 226 GLU B N 1
ATOM 5031 C CA . GLU B 1 226 ? 5.453 -1.479 -25.266 1 84 226 GLU B CA 1
ATOM 5032 C C . GLU B 1 226 ? 6.707 -1.634 -24.406 1 84 226 GLU B C 1
ATOM 5034 O O . GLU B 1 226 ? 6.707 -1.287 -23.219 1 84 226 GLU B O 1
ATOM 5039 N N . ASN B 1 227 ? 7.77 -2.205 -24.953 1 85.12 227 ASN B N 1
ATOM 5040 C CA . ASN B 1 227 ? 9.102 -2.271 -24.359 1 85.12 227 ASN B CA 1
ATOM 5041 C C . ASN B 1 227 ? 9.164 -3.289 -23.219 1 85.12 227 ASN B C 1
ATOM 5043 O O . ASN B 1 227 ? 9.688 -2.994 -22.141 1 85.12 227 ASN B O 1
ATOM 5047 N N . TRP B 1 228 ? 8.547 -4.422 -23.328 1 89.5 228 TRP B N 1
ATOM 5048 C CA . TRP B 1 228 ? 8.727 -5.598 -22.484 1 89.5 228 TRP B CA 1
ATOM 5049 C C . TRP B 1 228 ? 8.797 -6.867 -23.328 1 89.5 228 TRP B C 1
ATOM 5051 O O . TRP B 1 228 ? 8.539 -6.836 -24.531 1 89.5 228 TRP B O 1
ATOM 5061 N N . SER B 1 229 ? 9.234 -7.938 -22.766 1 95.19 229 SER B N 1
ATOM 5062 C CA . SER B 1 229 ? 9.461 -9.141 -23.578 1 95.19 229 SER B CA 1
ATOM 5063 C C . SER B 1 229 ? 8.719 -10.336 -23 1 95.19 229 SER B C 1
ATOM 5065 O O . SER B 1 229 ? 8.406 -10.367 -21.797 1 95.19 229 SER B O 1
ATOM 5067 N N . SER B 1 230 ? 8.336 -11.195 -23.859 1 97.38 230 SER B N 1
ATOM 5068 C CA . SER B 1 230 ? 7.938 -12.57 -23.562 1 97.38 230 SER B CA 1
ATOM 5069 C C . SER B 1 230 ? 8.961 -13.57 -24.078 1 97.38 230 SER B C 1
ATOM 5071 O O . SER B 1 230 ? 9.812 -13.227 -24.906 1 97.38 230 SER B O 1
ATOM 5073 N N . TRP B 1 231 ? 8.953 -14.758 -23.609 1 98.44 231 TRP B N 1
ATOM 5074 C CA . TRP B 1 231 ? 10.031 -15.688 -23.938 1 98.44 231 TRP B CA 1
ATOM 5075 C C . TRP B 1 231 ? 9.477 -17.078 -24.25 1 98.44 231 TRP B C 1
ATOM 5077 O O . TRP B 1 231 ? 8.461 -17.484 -23.688 1 98.44 231 TRP B O 1
ATOM 5087 N N . GLY B 1 232 ? 10.172 -17.75 -25.125 1 98.69 232 GLY B N 1
ATOM 5088 C CA . GLY B 1 232 ? 9.875 -19.156 -25.359 1 98.69 232 GLY B CA 1
ATOM 5089 C C . GLY B 1 232 ? 10.086 -20.031 -24.141 1 98.69 232 GLY B C 1
ATOM 5090 O O . GLY B 1 232 ? 10.766 -19.609 -23.188 1 98.69 232 GLY B O 1
ATOM 5091 N N . PHE B 1 233 ? 9.469 -21.234 -24.188 1 98.62 233 PHE B N 1
ATOM 5092 C CA . PHE B 1 233 ? 9.391 -22.016 -22.969 1 98.62 233 PHE B CA 1
ATOM 5093 C C . PHE B 1 233 ? 10.773 -22.5 -22.547 1 98.62 233 PHE B C 1
ATOM 5095 O O . PHE B 1 233 ? 11.047 -22.641 -21.359 1 98.62 233 PHE B O 1
ATOM 5102 N N . MET B 1 234 ? 11.734 -22.719 -23.469 1 98.5 234 MET B N 1
ATOM 5103 C CA . MET B 1 234 ? 13.055 -23.203 -23.047 1 98.5 234 MET B CA 1
ATOM 5104 C C . MET B 1 234 ? 13.875 -22.078 -22.438 1 98.5 234 MET B C 1
ATOM 5106 O O . MET B 1 234 ? 14.711 -22.312 -21.562 1 98.5 234 MET B O 1
ATOM 5110 N N . LYS B 1 235 ? 13.641 -20.844 -22.922 1 98.31 235 LYS B N 1
ATOM 5111 C CA . LYS B 1 235 ? 14.266 -19.703 -22.25 1 98.31 235 LYS B CA 1
ATOM 5112 C C . LYS B 1 235 ? 13.75 -19.562 -20.81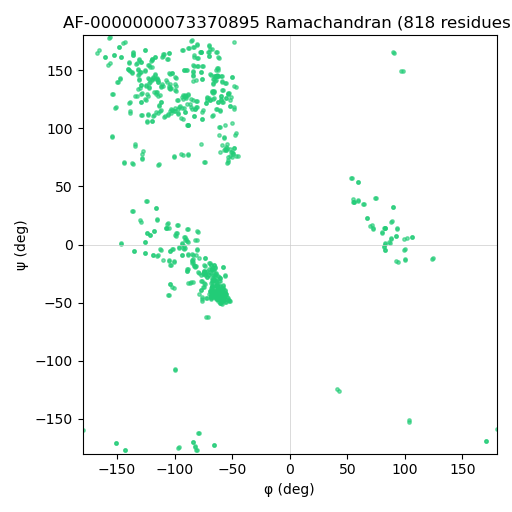2 1 98.31 235 LYS B C 1
ATOM 5114 O O . LYS B 1 235 ? 14.539 -19.328 -19.891 1 98.31 235 LYS B O 1
ATOM 5119 N N . ILE B 1 236 ? 12.5 -19.688 -20.609 1 98.75 236 ILE B N 1
ATOM 5120 C CA . ILE B 1 236 ? 11.883 -19.562 -19.297 1 98.75 236 ILE B CA 1
ATOM 5121 C C . ILE B 1 236 ? 12.406 -20.672 -18.375 1 98.75 236 ILE B C 1
ATOM 5123 O O . ILE B 1 236 ? 12.75 -20.422 -17.219 1 98.75 236 ILE B O 1
ATOM 5127 N N . ALA B 1 237 ? 12.508 -21.906 -18.906 1 98.44 237 ALA B N 1
ATOM 5128 C CA . ALA B 1 237 ? 12.922 -23.062 -18.125 1 98.44 237 ALA B CA 1
ATOM 5129 C C . ALA B 1 237 ? 14.289 -22.828 -17.469 1 98.44 237 ALA B C 1
ATOM 5131 O O . ALA B 1 237 ? 14.562 -23.344 -16.391 1 98.44 237 ALA B O 1
ATOM 5132 N N . GLU B 1 238 ? 15.094 -21.969 -18.094 1 97 238 GLU B N 1
ATOM 5133 C CA . GLU B 1 238 ? 16.469 -21.812 -17.609 1 97 238 GLU B CA 1
ATOM 5134 C C . GLU B 1 238 ? 16.719 -20.391 -17.141 1 97 238 GLU B C 1
ATOM 5136 O O . GLU B 1 238 ? 17.859 -20 -16.906 1 97 238 GLU B O 1
ATOM 5141 N N . MET B 1 239 ? 15.719 -19.625 -17 1 97.75 239 MET B N 1
ATOM 5142 C CA . MET B 1 239 ? 15.859 -18.188 -16.781 1 97.75 239 MET B CA 1
ATOM 5143 C C . MET B 1 239 ? 16.438 -17.906 -15.406 1 97.75 239 MET B C 1
ATOM 5145 O O . MET B 1 239 ? 17.188 -16.938 -15.227 1 97.75 239 MET B O 1
ATOM 5149 N N . ARG B 1 240 ? 15.984 -18.672 -14.453 1 97.5 240 ARG B N 1
ATOM 5150 C CA . ARG B 1 240 ? 16.422 -18.453 -13.078 1 97.5 240 ARG B CA 1
ATOM 5151 C C . ARG B 1 240 ? 17.312 -19.594 -12.602 1 97.5 240 ARG B C 1
ATOM 5153 O O . ARG B 1 240 ? 17.031 -20.766 -12.859 1 97.5 240 ARG B O 1
ATOM 5160 N N . LYS B 1 241 ? 18.359 -19.203 -11.914 1 93.94 241 LYS B N 1
ATOM 5161 C CA . LYS B 1 241 ? 19.281 -20.188 -11.383 1 93.94 241 LYS B CA 1
ATOM 5162 C C . LYS B 1 241 ? 19.016 -20.453 -9.898 1 93.94 241 LYS B C 1
ATOM 5164 O O . LYS B 1 241 ? 18.594 -19.547 -9.172 1 93.94 241 LYS B O 1
ATOM 5169 N N . ASP B 1 242 ? 19.188 -21.656 -9.539 1 95.56 242 ASP B N 1
ATOM 5170 C CA . ASP B 1 242 ? 19.234 -22.078 -8.141 1 95.56 242 ASP B CA 1
ATOM 5171 C C . ASP B 1 242 ? 17.891 -21.812 -7.449 1 95.56 242 ASP B C 1
ATOM 5173 O O . ASP B 1 242 ? 17.859 -21.438 -6.27 1 95.56 242 ASP B O 1
ATOM 5177 N N . ILE B 1 243 ? 16.734 -21.953 -8.172 1 98.06 243 ILE B N 1
ATOM 5178 C CA . ILE B 1 243 ? 15.445 -21.672 -7.547 1 98.06 243 ILE B CA 1
ATOM 5179 C C . ILE B 1 243 ? 14.758 -22.969 -7.168 1 98.06 243 ILE B C 1
ATOM 5181 O O . ILE B 1 243 ? 13.719 -22.969 -6.5 1 98.06 243 ILE B O 1
ATOM 5185 N N . ARG B 1 244 ? 15.328 -24.156 -7.508 1 98 244 ARG B N 1
ATOM 5186 C CA . ARG B 1 244 ? 14.727 -25.469 -7.262 1 98 244 ARG B CA 1
ATOM 5187 C C . ARG B 1 244 ? 14.453 -25.672 -5.777 1 98 244 ARG B C 1
ATOM 5189 O O . ARG B 1 244 ? 13.414 -26.203 -5.398 1 98 244 ARG B O 1
ATOM 5196 N N . LYS B 1 245 ? 15.359 -25.188 -4.941 1 97.75 245 LYS B N 1
ATOM 5197 C CA . LYS B 1 245 ? 15.297 -25.438 -3.504 1 97.75 245 LYS B CA 1
ATOM 5198 C C . LYS B 1 245 ? 14.125 -24.719 -2.863 1 97.75 245 LYS B C 1
ATOM 5200 O O . LYS B 1 245 ? 13.75 -25.016 -1.727 1 97.75 245 LYS B O 1
ATOM 5205 N N . TYR B 1 246 ? 13.547 -23.734 -3.592 1 98.19 246 TYR B N 1
ATOM 5206 C CA . TYR B 1 246 ? 12.484 -22.922 -3.021 1 98.19 246 TYR B CA 1
ATOM 5207 C C . TYR B 1 246 ? 11.109 -23.484 -3.357 1 98.19 246 TYR B C 1
ATOM 5209 O O . TYR B 1 246 ? 10.094 -23.047 -2.826 1 98.19 246 TYR B O 1
ATOM 5217 N N . SER B 1 247 ? 11.031 -24.469 -4.223 1 97.88 247 SER B N 1
ATOM 5218 C CA . SER B 1 247 ? 9.758 -25 -4.703 1 97.88 247 SER B CA 1
ATOM 5219 C C . SER B 1 247 ? 9.445 -26.344 -4.059 1 97.88 247 SER B C 1
ATOM 5221 O O . SER B 1 247 ? 10.352 -27.141 -3.801 1 97.88 247 SER B O 1
ATOM 5223 N N . GLY B 1 248 ? 8.141 -26.625 -3.842 1 98.31 248 GLY B N 1
ATOM 5224 C CA . GLY B 1 248 ? 7.645 -27.844 -3.244 1 98.31 248 GLY B CA 1
ATOM 5225 C C . GLY B 1 248 ? 6.168 -27.797 -2.904 1 98.31 248 GLY B C 1
ATOM 5226 O O . GLY B 1 248 ? 5.449 -26.906 -3.363 1 98.31 248 GLY B O 1
ATOM 5227 N N . PRO B 1 249 ? 5.719 -28.797 -2.15 1 98.62 249 PRO B N 1
ATOM 5228 C CA . PRO B 1 249 ? 4.293 -28.891 -1.829 1 98.62 249 PRO B CA 1
ATOM 5229 C C . PRO B 1 249 ? 3.742 -27.594 -1.242 1 98.62 249 PRO B C 1
ATOM 5231 O O . PRO B 1 249 ? 4.262 -27.094 -0.239 1 98.62 249 PRO B O 1
ATOM 5234 N N . ASP B 1 250 ? 2.779 -27.016 -1.927 1 98.56 250 ASP B N 1
ATOM 5235 C CA . ASP B 1 250 ? 1.982 -25.859 -1.507 1 98.56 250 ASP B CA 1
ATOM 5236 C C . ASP B 1 250 ? 2.742 -24.562 -1.725 1 98.56 250 ASP B C 1
ATOM 5238 O O . ASP B 1 250 ? 2.393 -23.516 -1.149 1 98.56 250 ASP B O 1
ATOM 5242 N N . HIS B 1 251 ? 3.891 -24.547 -2.424 1 98.69 251 HIS B N 1
ATOM 5243 C CA . HIS B 1 251 ? 4.652 -23.375 -2.812 1 98.69 251 HIS B CA 1
ATOM 5244 C C . HIS B 1 251 ? 5.492 -23.641 -4.055 1 98.69 251 HIS B C 1
ATOM 5246 O O . HIS B 1 251 ? 6.668 -23.984 -3.949 1 98.69 251 HIS B O 1
ATOM 5252 N N . TRP B 1 252 ? 4.996 -23.344 -5.168 1 98.94 252 TRP B N 1
ATOM 5253 C CA . TRP B 1 252 ? 5.543 -23.828 -6.43 1 98.94 252 TRP B CA 1
ATOM 5254 C C . TRP B 1 252 ? 6.152 -22.703 -7.242 1 98.94 252 TRP B C 1
ATOM 5256 O O . TRP B 1 252 ? 5.586 -21.609 -7.312 1 98.94 252 TRP B O 1
ATOM 5266 N N . ASN B 1 253 ? 7.344 -22.938 -7.816 1 98.94 253 ASN B N 1
ATOM 5267 C CA . ASN B 1 253 ? 7.777 -22.125 -8.945 1 98.94 253 ASN B CA 1
ATOM 5268 C C . ASN B 1 253 ? 6.844 -22.281 -10.148 1 98.94 253 ASN B C 1
ATOM 5270 O O . ASN B 1 253 ? 6.594 -23.406 -10.602 1 98.94 253 ASN B O 1
ATOM 5274 N N . ASP B 1 254 ? 6.332 -21.219 -10.555 1 98.94 254 ASP B N 1
ATOM 5275 C CA . ASP B 1 254 ? 5.422 -21.219 -11.703 1 98.94 254 ASP B CA 1
ATOM 5276 C C . ASP B 1 254 ? 6.117 -20.688 -12.953 1 98.94 254 ASP B C 1
ATOM 5278 O O . ASP B 1 254 ? 6.453 -19.516 -13.039 1 98.94 254 ASP B O 1
ATOM 5282 N N . PHE B 1 255 ? 6.281 -21.531 -13.914 1 98.88 255 PHE B N 1
ATOM 5283 C CA . PHE B 1 255 ? 6.984 -21.188 -15.148 1 98.88 255 PHE B CA 1
ATOM 5284 C C . PHE B 1 255 ? 6.023 -20.625 -16.172 1 98.88 255 PHE B C 1
ATOM 5286 O O . PHE B 1 255 ? 6.367 -20.516 -17.359 1 98.88 255 PHE B O 1
ATOM 5293 N N . ASP B 1 256 ? 4.801 -20.266 -15.766 1 98.75 256 ASP B N 1
ATOM 5294 C CA . ASP B 1 256 ? 3.727 -19.625 -16.516 1 98.75 256 ASP B CA 1
ATOM 5295 C C . ASP B 1 256 ? 2.822 -20.656 -17.172 1 98.75 256 ASP B C 1
ATOM 5297 O O . ASP B 1 256 ? 3.18 -21.828 -17.281 1 98.75 256 ASP B O 1
ATOM 5301 N N . MET B 1 257 ? 1.646 -20.234 -17.641 1 98.69 257 MET B N 1
ATOM 5302 C CA . MET B 1 257 ? 0.702 -21.078 -18.359 1 98.69 257 MET B CA 1
ATOM 5303 C C . MET B 1 257 ? 1.313 -21.578 -19.672 1 98.69 257 MET B C 1
ATOM 5305 O O . MET B 1 257 ? 2.154 -20.906 -20.266 1 98.69 257 MET B O 1
ATOM 5309 N N . MET B 1 258 ? 0.881 -22.688 -20.094 1 98.88 258 MET B N 1
ATOM 5310 C CA . MET B 1 258 ? 1.489 -23.344 -21.25 1 98.88 258 MET B CA 1
ATOM 5311 C C . MET B 1 258 ? 0.931 -22.797 -22.547 1 98.88 258 MET B C 1
ATOM 5313 O O . MET B 1 258 ? -0.179 -22.25 -22.578 1 98.88 258 MET B O 1
ATOM 5317 N N . GLU B 1 259 ? 1.753 -22.906 -23.594 1 98.81 259 GLU B N 1
ATOM 5318 C CA . GLU B 1 259 ? 1.37 -22.547 -24.953 1 98.81 259 GLU B CA 1
ATOM 5319 C C . GLU B 1 259 ? 1.117 -23.781 -25.812 1 98.81 259 GLU B C 1
ATOM 5321 O O . GLU B 1 259 ? 1.058 -23.688 -27.031 1 98.81 259 GLU B O 1
ATOM 5326 N N . VAL B 1 260 ? 0.988 -24.953 -25.219 1 98.88 260 VAL B N 1
ATOM 5327 C CA . VAL B 1 260 ? 0.676 -26.203 -25.922 1 98.88 260 VAL B CA 1
ATOM 5328 C C . VAL B 1 260 ? -0.662 -26.062 -26.641 1 98.88 260 VAL B C 1
ATOM 5330 O O . VAL B 1 260 ? -1.67 -25.688 -26.031 1 98.88 260 VAL B O 1
ATOM 5333 N N . GLY B 1 261 ? -0.719 -26.375 -27.969 1 98.56 261 GLY B N 1
ATOM 5334 C CA . GLY B 1 261 ? -1.943 -26.328 -28.75 1 98.56 261 GLY B CA 1
ATOM 5335 C C . GLY B 1 261 ? -2.201 -24.953 -29.344 1 98.56 261 GLY B C 1
ATOM 5336 O O . GLY B 1 261 ? -3.244 -24.719 -29.969 1 98.56 261 GLY B O 1
ATOM 5337 N N . ASN B 1 262 ? -1.304 -24.062 -29.188 1 97.75 262 ASN B N 1
ATOM 5338 C CA . ASN B 1 262 ? -1.42 -22.734 -29.797 1 97.75 262 ASN B CA 1
ATOM 5339 C C . ASN B 1 262 ? -0.597 -22.641 -31.078 1 97.75 262 ASN B C 1
ATOM 5341 O O . ASN B 1 262 ? -0.867 -23.344 -32.062 1 97.75 262 ASN B O 1
ATOM 5345 N N . GLU B 1 263 ? 0.529 -21.969 -31.203 1 95.81 263 GLU B N 1
ATOM 5346 C CA . GLU B 1 263 ? 1.185 -21.609 -32.469 1 95.81 263 GLU B CA 1
ATOM 5347 C C . GLU B 1 263 ? 2.338 -22.562 -32.781 1 95.81 263 GLU B C 1
ATOM 5349 O O . GLU B 1 263 ? 2.812 -22.625 -33.906 1 95.81 263 GLU B O 1
ATOM 5354 N N . MET B 1 264 ? 2.824 -23.359 -31.828 1 98.06 264 MET B N 1
ATOM 5355 C CA . MET B 1 264 ? 3.951 -24.25 -32.062 1 98.06 264 MET B CA 1
ATOM 5356 C C . MET B 1 264 ? 3.49 -25.547 -32.719 1 98.06 264 MET B C 1
ATOM 5358 O O . MET B 1 264 ? 2.295 -25.844 -32.719 1 98.06 264 MET B O 1
ATOM 5362 N N . ASN B 1 265 ? 4.473 -26.297 -33.312 1 97.69 265 ASN B N 1
ATOM 5363 C CA . ASN B 1 265 ? 4.117 -27.594 -33.875 1 97.69 265 ASN B CA 1
ATOM 5364 C C . ASN B 1 265 ? 4.031 -28.672 -32.812 1 97.69 265 ASN B C 1
ATOM 5366 O O . ASN B 1 265 ? 4.41 -28.453 -31.656 1 97.69 265 ASN B O 1
ATOM 5370 N N . ASP B 1 266 ? 3.559 -29.875 -33.156 1 98.06 266 ASP B N 1
ATOM 5371 C CA . ASP B 1 266 ? 3.295 -30.953 -32.219 1 98.06 266 ASP B CA 1
ATOM 5372 C C . ASP B 1 266 ? 4.574 -31.391 -31.516 1 98.06 266 ASP B C 1
ATOM 5374 O O . ASP B 1 266 ? 4.551 -31.734 -30.328 1 98.06 266 ASP B O 1
ATOM 5378 N N . THR B 1 267 ? 5.637 -31.422 -32.25 1 98.5 267 THR B N 1
ATOM 5379 C CA . THR B 1 267 ? 6.914 -31.828 -31.688 1 98.5 267 THR B CA 1
ATOM 5380 C C . THR B 1 267 ? 7.328 -30.875 -30.562 1 98.5 267 THR B C 1
ATOM 5382 O O . THR B 1 267 ? 7.719 -31.312 -29.484 1 98.5 267 THR B O 1
ATOM 5385 N N . GLU B 1 268 ? 7.215 -29.594 -30.828 1 98.81 268 GLU B N 1
ATOM 5386 C CA . GLU B 1 268 ? 7.539 -28.578 -29.828 1 98.81 268 GLU B CA 1
ATOM 5387 C C . GLU B 1 268 ? 6.555 -28.609 -28.656 1 98.81 268 GLU B C 1
ATOM 5389 O O . GLU B 1 268 ? 6.941 -28.453 -27.5 1 98.81 268 GLU B O 1
ATOM 5394 N N . ASP B 1 269 ? 5.324 -28.812 -28.969 1 98.81 269 ASP B N 1
ATOM 5395 C CA . ASP B 1 269 ? 4.305 -28.938 -27.938 1 98.81 269 ASP B CA 1
ATOM 5396 C C . ASP B 1 269 ? 4.617 -30.094 -27 1 98.81 269 ASP B C 1
ATOM 5398 O O . ASP B 1 269 ? 4.461 -29.969 -25.781 1 98.81 269 ASP B O 1
ATOM 5402 N N . LYS B 1 270 ? 5.004 -31.172 -27.578 1 98.69 270 LYS B N 1
ATOM 5403 C CA . LYS B 1 270 ? 5.41 -32.344 -26.812 1 98.69 270 LYS B CA 1
ATOM 5404 C C . LYS B 1 270 ? 6.559 -32.031 -25.859 1 98.69 270 LYS B C 1
ATOM 5406 O O . LYS B 1 270 ? 6.508 -32.375 -24.672 1 98.69 270 LYS B O 1
ATOM 5411 N N . SER B 1 271 ? 7.531 -31.359 -26.328 1 98.94 271 SER B N 1
ATOM 5412 C CA . SER B 1 271 ? 8.688 -30.984 -25.516 1 98.94 271 SER B CA 1
ATOM 5413 C C . SER B 1 271 ? 8.305 -29.984 -24.438 1 98.94 271 SER B C 1
ATOM 5415 O O . SER B 1 271 ? 8.789 -30.047 -23.312 1 98.94 271 SER B O 1
ATOM 5417 N N . HIS B 1 272 ? 7.457 -29.016 -24.781 1 98.94 272 HIS B N 1
ATOM 5418 C CA . HIS B 1 272 ? 6.945 -28.031 -23.844 1 98.94 272 HIS B CA 1
ATOM 5419 C C . HIS B 1 272 ? 6.273 -28.703 -22.656 1 98.94 272 HIS B C 1
ATOM 5421 O O . HIS B 1 272 ? 6.609 -28.438 -21.5 1 98.94 272 HIS B O 1
ATOM 5427 N N . PHE B 1 273 ? 5.414 -29.609 -22.922 1 98.94 273 PHE B N 1
ATOM 5428 C CA . PHE B 1 273 ? 4.664 -30.312 -21.875 1 98.94 273 PHE B CA 1
ATOM 5429 C C . PHE B 1 273 ? 5.594 -31.141 -21 1 98.94 273 PHE B C 1
ATOM 5431 O O . PHE B 1 273 ? 5.477 -31.141 -19.781 1 98.94 273 PHE B O 1
ATOM 5438 N N . ALA B 1 274 ? 6.52 -31.844 -21.641 1 98.94 274 ALA B N 1
ATOM 5439 C CA . ALA B 1 274 ? 7.473 -32.656 -20.906 1 98.94 274 ALA B CA 1
ATOM 5440 C C . ALA B 1 274 ? 8.289 -31.828 -19.922 1 98.94 274 ALA B C 1
ATOM 5442 O O . ALA B 1 274 ? 8.453 -32.219 -18.766 1 98.94 274 ALA B O 1
ATOM 5443 N N . MET B 1 275 ? 8.734 -30.688 -20.391 1 98.94 275 MET B N 1
ATOM 5444 C CA . MET B 1 275 ? 9.57 -29.844 -19.547 1 98.94 275 MET B CA 1
ATOM 5445 C C . MET B 1 275 ? 8.766 -29.297 -18.359 1 98.94 275 MET B C 1
ATOM 5447 O O . MET B 1 275 ? 9.266 -29.234 -17.234 1 98.94 275 MET B O 1
ATOM 5451 N N . TRP B 1 276 ? 7.566 -28.875 -18.625 1 98.94 276 TRP B N 1
ATOM 5452 C CA . TRP B 1 276 ? 6.727 -28.359 -17.547 1 98.94 276 TRP B CA 1
ATOM 5453 C C . TRP B 1 276 ? 6.438 -29.453 -16.516 1 98.94 276 TRP B C 1
ATOM 5455 O O . TRP B 1 276 ? 6.328 -29.172 -15.32 1 98.94 276 TRP B O 1
ATOM 5465 N N . CYS B 1 277 ? 6.312 -30.688 -16.938 1 98.94 277 CYS B N 1
ATOM 5466 C CA . CYS B 1 277 ? 6.145 -31.812 -16.031 1 98.94 277 CYS B CA 1
ATOM 5467 C C . CYS B 1 277 ? 7.418 -32.062 -15.219 1 98.94 277 CYS B C 1
ATOM 5469 O O . CYS B 1 277 ? 7.367 -32.188 -14 1 98.94 277 CYS B O 1
ATOM 5471 N N . MET B 1 278 ? 8.539 -32.031 -15.891 1 98.88 278 MET B N 1
ATOM 5472 C CA . MET B 1 278 ? 9.828 -32.25 -15.242 1 98.88 278 MET B CA 1
ATOM 5473 C C . MET B 1 278 ? 10.125 -31.172 -14.227 1 98.88 278 MET B C 1
ATOM 5475 O O . MET B 1 278 ? 10.75 -31.422 -13.195 1 98.88 278 MET B O 1
ATOM 5479 N N . LEU B 1 279 ? 9.633 -29.969 -14.492 1 98.88 279 LEU B N 1
ATOM 5480 C CA . LEU B 1 279 ? 9.969 -28.812 -13.672 1 98.88 279 LEU B CA 1
ATOM 5481 C C . LEU B 1 279 ? 8.961 -28.641 -12.539 1 98.88 279 LEU B C 1
ATOM 5483 O O . LEU B 1 279 ? 9.109 -27.75 -11.703 1 98.88 279 LEU B O 1
ATOM 5487 N N . SER B 1 280 ? 7.949 -29.469 -12.477 1 98.75 280 SER B N 1
ATOM 5488 C CA . SER B 1 280 ? 6.879 -29.359 -11.492 1 98.75 280 SER B CA 1
ATOM 5489 C C . SER B 1 280 ? 6.219 -28 -11.547 1 98.75 280 SER B C 1
ATOM 5491 O O . SER B 1 280 ? 5.953 -27.391 -10.5 1 98.75 280 SER B O 1
ATOM 5493 N N . SER B 1 281 ? 6.074 -27.453 -12.719 1 98.88 281 SER B N 1
ATOM 5494 C CA . SER B 1 281 ? 5.312 -26.219 -12.906 1 98.88 281 SER B CA 1
ATOM 5495 C C . SER B 1 281 ? 3.812 -26.484 -12.852 1 98.88 281 SER B C 1
ATOM 5497 O O . SER B 1 281 ? 3.342 -27.531 -13.297 1 98.88 281 SER B O 1
ATOM 5499 N N . PRO B 1 282 ? 3.023 -25.547 -12.25 1 98.94 282 PRO B N 1
ATOM 5500 C CA . PRO B 1 282 ? 1.582 -25.641 -12.492 1 98.94 282 PRO B CA 1
ATOM 5501 C C . PRO B 1 282 ? 1.244 -25.812 -13.977 1 98.94 282 PRO B C 1
ATOM 5503 O O . PRO B 1 282 ? 1.881 -25.203 -14.836 1 98.94 282 PRO B O 1
ATOM 5506 N N . LEU B 1 283 ? 0.286 -26.734 -14.234 1 98.94 283 LEU B N 1
ATOM 5507 C CA . LEU B 1 283 ? -0.081 -27.047 -15.609 1 98.94 283 LEU B CA 1
ATOM 5508 C C . LEU B 1 283 ? -1.375 -26.328 -16 1 98.94 283 LEU B C 1
ATOM 5510 O O . LEU B 1 283 ? -2.426 -26.969 -16.109 1 98.94 283 LEU B O 1
ATOM 5514 N N . PHE B 1 284 ? -1.265 -25.078 -16.234 1 98.94 284 PHE B N 1
ATOM 5515 C CA . PHE B 1 284 ? -2.377 -24.312 -16.781 1 98.94 284 PHE B CA 1
ATOM 5516 C C . PHE B 1 284 ? -2.264 -24.203 -18.297 1 98.94 284 PHE B C 1
ATOM 5518 O O . PHE B 1 284 ? -1.262 -23.703 -18.812 1 98.94 284 PHE B O 1
ATOM 5525 N N . THR B 1 285 ? -3.252 -24.719 -18.984 1 98.81 285 THR B N 1
ATOM 5526 C CA . THR B 1 285 ? -3.312 -24.562 -20.438 1 98.81 285 THR B CA 1
ATOM 5527 C C . THR B 1 285 ? -3.873 -23.203 -20.812 1 98.81 285 THR B C 1
ATOM 5529 O O . THR B 1 285 ? -4.594 -22.578 -20.031 1 98.81 285 THR B O 1
ATOM 5532 N N . GLY B 1 286 ? -3.488 -22.734 -22 1 98.56 286 GLY B N 1
ATOM 5533 C CA . GLY B 1 286 ? -3.977 -21.453 -22.469 1 98.56 286 GLY B CA 1
ATOM 5534 C C . GLY B 1 286 ? -4.621 -21.531 -23.844 1 98.56 286 GLY B C 1
ATOM 5535 O O . GLY B 1 286 ? -5.055 -20.516 -24.391 1 98.56 286 GLY B O 1
ATOM 5536 N N . ASN B 1 287 ? -4.727 -22.703 -24.469 1 98.75 287 ASN B N 1
ATOM 5537 C CA . ASN B 1 287 ? -5.273 -22.875 -25.812 1 98.75 287 ASN B CA 1
ATOM 5538 C C . ASN B 1 287 ? -6.801 -22.859 -25.797 1 98.75 287 ASN B C 1
ATOM 5540 O O . ASN B 1 287 ? -7.418 -23.016 -24.734 1 98.75 287 ASN B O 1
ATOM 5544 N N . ASP B 1 288 ? -7.387 -22.609 -26.922 1 98.75 288 ASP B N 1
ATOM 5545 C CA . ASP B 1 288 ? -8.836 -22.688 -27.109 1 98.75 288 ASP B CA 1
ATOM 5546 C C . ASP B 1 288 ? -9.305 -24.141 -27.219 1 98.75 288 ASP B C 1
ATOM 5548 O O . ASP B 1 288 ? -9.109 -24.781 -28.25 1 98.75 288 ASP B O 1
ATOM 5552 N N . TYR B 1 289 ? -9.977 -24.625 -26.172 1 98.69 289 TYR B N 1
ATOM 5553 C CA . TYR B 1 289 ? -10.422 -26.016 -26.141 1 98.69 289 TYR B CA 1
ATOM 5554 C C . TYR B 1 289 ? -11.375 -26.312 -27.297 1 98.69 289 TYR B C 1
ATOM 5556 O O . TYR B 1 289 ? -11.477 -27.453 -27.734 1 98.69 289 TYR B O 1
ATOM 5564 N N . ARG B 1 290 ? -12.109 -25.391 -27.781 1 97.69 290 ARG B N 1
ATOM 5565 C CA . ARG B 1 290 ? -13.109 -25.562 -28.828 1 97.69 290 ARG B CA 1
ATOM 5566 C C . ARG B 1 290 ? -12.453 -25.891 -30.156 1 97.69 290 ARG B C 1
ATOM 5568 O O . ARG B 1 290 ? -13.109 -26.391 -31.078 1 97.69 290 ARG B O 1
ATOM 5575 N N . LYS B 1 291 ? -11.156 -25.609 -30.219 1 97.69 291 LYS B N 1
ATOM 5576 C CA . LYS B 1 291 ? -10.414 -25.812 -31.469 1 97.69 291 LYS B CA 1
ATOM 5577 C C . LYS B 1 291 ? -9.258 -26.797 -31.25 1 97.69 291 LYS B C 1
ATOM 5579 O O . LYS B 1 291 ? -8.3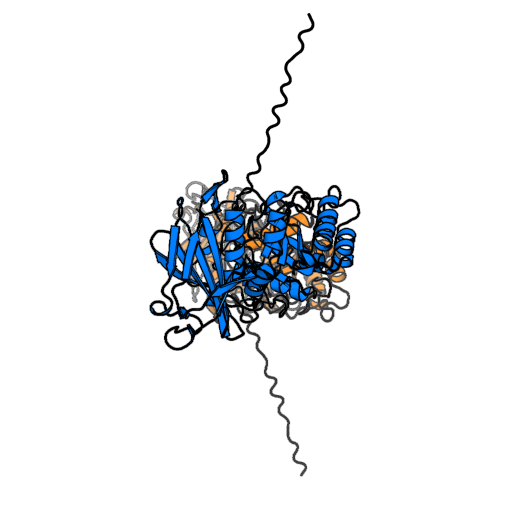91 -26.938 -32.094 1 97.69 291 LYS B O 1
ATOM 5584 N N . MET B 1 292 ? -9.219 -27.344 -30.203 1 97.25 292 MET B N 1
ATOM 5585 C CA . MET B 1 292 ? -8.109 -28.203 -29.781 1 97.25 292 MET B CA 1
ATOM 5586 C C . MET B 1 292 ? -8.047 -29.453 -30.641 1 97.25 292 MET B C 1
ATOM 5588 O O . MET B 1 292 ? -9.055 -30.141 -30.828 1 97.25 292 MET B O 1
ATOM 5592 N N . SER B 1 293 ? -6.867 -29.844 -31.219 1 98.19 293 SER B N 1
ATOM 5593 C CA . SER B 1 293 ? -6.691 -31.062 -32.031 1 98.19 293 SER B CA 1
ATOM 5594 C C . SER B 1 293 ? -6.602 -32.312 -31.141 1 98.19 293 SER B C 1
ATOM 5596 O O . SER B 1 293 ? -6.379 -32.188 -29.922 1 98.19 293 SER B O 1
ATOM 5598 N N . LYS B 1 294 ? -6.742 -33.438 -31.812 1 98.19 294 LYS B N 1
ATOM 5599 C CA . LYS B 1 294 ? -6.59 -34.688 -31.109 1 98.19 294 LYS B CA 1
ATOM 5600 C C . LYS B 1 294 ? -5.168 -34.875 -30.578 1 98.19 294 LYS B C 1
ATOM 5602 O O . LYS B 1 294 ? -4.961 -35.438 -29.5 1 98.19 294 LYS B O 1
ATOM 5607 N N . GLU B 1 295 ? -4.234 -34.406 -31.359 1 98.19 295 GLU B N 1
ATOM 5608 C CA . GLU B 1 295 ? -2.836 -34.5 -30.953 1 98.19 295 GLU B CA 1
ATOM 5609 C C . GLU B 1 295 ? -2.562 -33.656 -29.719 1 98.19 295 GLU B C 1
ATOM 5611 O O . GLU B 1 295 ? -1.894 -34.125 -28.781 1 98.19 295 GLU B O 1
ATOM 5616 N N . THR B 1 296 ? -3.061 -32.469 -29.734 1 98.75 296 THR B N 1
ATOM 5617 C CA . THR B 1 296 ? -2.896 -31.594 -28.578 1 98.75 296 THR B CA 1
ATOM 5618 C C . THR B 1 296 ? -3.52 -32.219 -27.328 1 98.75 296 THR B C 1
ATOM 5620 O O . THR B 1 296 ? -2.896 -32.25 -26.266 1 98.75 296 THR B O 1
ATOM 5623 N N . LEU B 1 297 ? -4.73 -32.688 -27.469 1 98.88 297 LEU B N 1
ATOM 5624 C CA . LEU B 1 297 ? -5.418 -33.344 -26.344 1 98.88 297 LEU B CA 1
ATOM 5625 C C . LEU B 1 297 ? -4.613 -34.5 -25.812 1 98.88 297 LEU B C 1
ATOM 5627 O O . LEU B 1 297 ? -4.504 -34.688 -24.594 1 98.88 297 LEU B O 1
ATOM 5631 N N . ALA B 1 298 ? -4.066 -35.312 -26.703 1 98.75 298 ALA B N 1
ATOM 5632 C CA . ALA B 1 298 ? -3.273 -36.469 -26.312 1 98.75 298 ALA B CA 1
ATOM 5633 C C . ALA B 1 298 ? -2.049 -36.031 -25.5 1 98.75 298 ALA B C 1
ATOM 5635 O O . ALA B 1 298 ? -1.68 -36.688 -24.531 1 98.75 298 ALA B O 1
ATOM 5636 N N . ILE B 1 299 ? -1.42 -34.969 -25.938 1 98.88 299 ILE B N 1
ATOM 5637 C CA . ILE B 1 299 ? -0.26 -34.438 -25.219 1 98.88 299 ILE B CA 1
ATOM 5638 C C . ILE B 1 299 ? -0.674 -34 -23.828 1 98.88 299 ILE B C 1
ATOM 5640 O O . ILE B 1 299 ? -0.062 -34.406 -22.828 1 98.88 299 ILE B O 1
ATOM 5644 N N . LEU B 1 300 ? -1.738 -33.25 -23.719 1 98.94 300 LEU B N 1
ATOM 5645 C CA . LEU B 1 300 ? -2.158 -32.594 -22.484 1 98.94 300 LEU B CA 1
ATOM 5646 C C . LEU B 1 300 ? -2.705 -33.625 -21.5 1 98.94 300 LEU B C 1
ATOM 5648 O O . LEU B 1 300 ? -2.73 -33.406 -20.281 1 98.94 300 LEU B O 1
ATOM 5652 N N . THR B 1 301 ? -3.178 -34.844 -21.984 1 98.88 301 THR B N 1
ATOM 5653 C CA . THR B 1 301 ? -3.785 -35.812 -21.109 1 98.88 301 THR B CA 1
ATOM 5654 C C . THR B 1 301 ? -2.848 -37 -20.906 1 98.88 301 THR B C 1
ATOM 5656 O O . THR B 1 301 ? -3.283 -38.094 -20.5 1 98.88 301 THR B O 1
ATOM 5659 N N . ASN B 1 302 ? -1.577 -36.875 -21.281 1 98.75 302 ASN B N 1
ATOM 5660 C CA . ASN B 1 302 ? -0.609 -37.938 -21.031 1 98.75 302 ASN B CA 1
ATOM 5661 C C . ASN B 1 302 ? -0.474 -38.219 -19.531 1 98.75 302 ASN B C 1
ATOM 5663 O O . ASN B 1 302 ? 0.247 -37.531 -18.828 1 98.75 302 ASN B O 1
ATOM 5667 N N . LYS B 1 303 ? -1.079 -39.25 -19.031 1 98.38 303 LYS B N 1
ATOM 5668 C CA . LYS B 1 303 ? -1.21 -39.531 -17.609 1 98.38 303 LYS B CA 1
ATOM 5669 C C . LYS B 1 303 ? 0.149 -39.844 -16.984 1 98.38 303 LYS B C 1
ATOM 5671 O O . LYS B 1 303 ? 0.384 -39.5 -15.812 1 98.38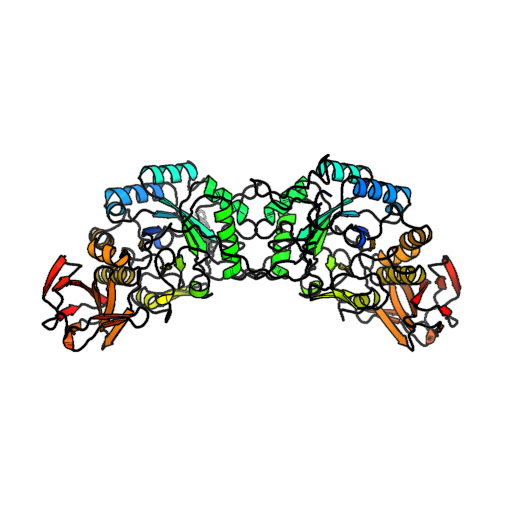 303 LYS B O 1
ATOM 5676 N N . GLU B 1 304 ? 1.002 -40.438 -17.719 1 98.25 304 GLU B N 1
ATOM 5677 C CA . GLU B 1 304 ? 2.318 -40.781 -17.188 1 98.25 304 GLU B CA 1
ATOM 5678 C C . GLU B 1 304 ? 3.156 -39.531 -16.938 1 98.25 304 GLU B C 1
ATOM 5680 O O . GLU B 1 304 ? 3.826 -39.438 -15.898 1 98.25 304 GLU B O 1
ATOM 5685 N N . LEU B 1 305 ? 3.176 -38.625 -17.859 1 98.88 305 LEU B N 1
ATOM 5686 C CA . LEU B 1 305 ? 3.904 -37.375 -17.672 1 98.88 305 LEU B CA 1
ATOM 5687 C C . LEU B 1 305 ? 3.27 -36.531 -16.578 1 98.88 3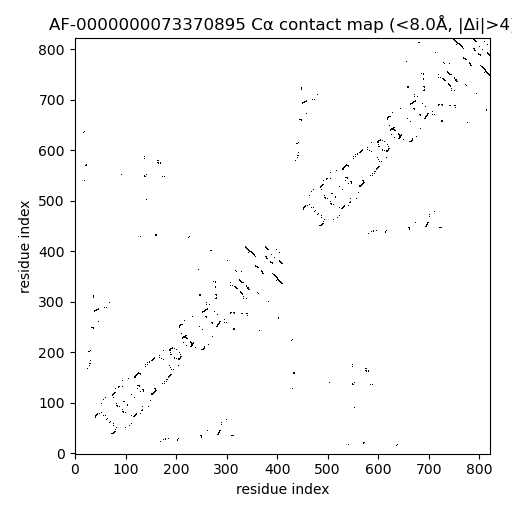05 LEU B C 1
ATOM 5689 O O . LEU B 1 305 ? 3.977 -35.906 -15.773 1 98.88 305 LEU B O 1
ATOM 5693 N N . ILE B 1 306 ? 1.942 -36.469 -16.516 1 98.94 306 ILE B N 1
ATOM 5694 C CA . ILE B 1 306 ? 1.249 -35.75 -15.453 1 98.94 306 ILE B CA 1
ATOM 5695 C C . ILE B 1 306 ? 1.645 -36.344 -14.094 1 98.94 306 ILE B C 1
ATOM 5697 O O . ILE B 1 306 ? 1.837 -35.594 -13.133 1 98.94 306 ILE B O 1
ATOM 5701 N N . ALA B 1 307 ? 1.823 -37.656 -14 1 98.69 307 ALA B N 1
ATOM 5702 C CA . ALA B 1 307 ? 2.236 -38.281 -12.742 1 98.69 307 ALA B CA 1
ATOM 5703 C C . ALA B 1 307 ? 3.617 -37.781 -12.312 1 98.69 307 ALA B C 1
ATOM 5705 O O . ALA B 1 307 ? 3.893 -37.656 -11.125 1 98.69 307 ALA B O 1
ATOM 5706 N N . ILE B 1 308 ? 4.473 -37.562 -13.297 1 98.75 308 ILE B N 1
ATOM 5707 C CA . ILE B 1 308 ? 5.781 -37 -12.992 1 98.75 308 ILE B CA 1
ATOM 5708 C C . ILE B 1 308 ? 5.613 -35.594 -12.383 1 98.75 308 ILE B C 1
ATOM 5710 O O . ILE B 1 308 ? 6.234 -35.281 -11.367 1 98.75 308 ILE B O 1
ATOM 5714 N N . ASN B 1 309 ? 4.793 -34.781 -12.969 1 98.94 309 ASN B N 1
ATOM 5715 C CA . ASN B 1 309 ? 4.512 -33.438 -12.484 1 98.94 309 ASN B CA 1
ATOM 5716 C C . ASN B 1 309 ? 3.898 -33.469 -11.086 1 98.94 309 ASN B C 1
ATOM 5718 O O . ASN B 1 309 ? 4.27 -32.656 -10.227 1 98.94 309 ASN B O 1
ATOM 5722 N N . GLN B 1 310 ? 3.027 -34.406 -10.867 1 98.81 310 GLN B N 1
ATOM 5723 C CA . GLN B 1 310 ? 2.207 -34.469 -9.664 1 98.81 310 GLN B CA 1
ATOM 5724 C C . GLN B 1 310 ? 2.865 -35.312 -8.586 1 98.81 310 GLN B C 1
ATOM 5726 O O . GLN B 1 310 ? 2.238 -35.656 -7.574 1 98.81 310 GLN B O 1
ATOM 5731 N N . ASP B 1 311 ? 4.09 -35.75 -8.797 1 98.69 311 ASP B N 1
ATOM 5732 C CA . ASP B 1 311 ? 4.773 -36.562 -7.809 1 98.69 311 ASP B CA 1
ATOM 5733 C C . ASP B 1 311 ? 4.816 -35.875 -6.445 1 98.69 311 ASP B C 1
ATOM 5735 O O . ASP B 1 311 ? 5.125 -34.688 -6.352 1 98.69 311 ASP B O 1
ATOM 5739 N N . LYS B 1 312 ? 4.605 -36.594 -5.383 1 97.62 312 LYS B N 1
ATOM 5740 C CA . LYS B 1 312 ? 4.395 -36 -4.055 1 97.62 312 LYS B CA 1
ATOM 5741 C C . LYS B 1 312 ? 5.695 -35.469 -3.473 1 97.62 312 LYS B C 1
ATOM 5743 O O . LYS B 1 312 ? 5.684 -34.719 -2.508 1 97.62 312 LYS B O 1
ATOM 5748 N N . LEU B 1 313 ? 6.891 -35.906 -4.004 1 97.06 313 LEU B N 1
ATOM 5749 C CA . LEU B 1 313 ? 8.148 -35.312 -3.547 1 97.06 313 LEU B CA 1
ATOM 5750 C C . LEU B 1 313 ? 8.18 -33.812 -3.832 1 97.06 313 LEU B C 1
ATOM 5752 O O . LEU B 1 313 ? 8.836 -33.062 -3.113 1 97.06 313 LEU B O 1
ATOM 5756 N N . GLY B 1 314 ? 7.516 -33.469 -4.914 1 97.94 314 GLY B N 1
ATOM 5757 C CA . GLY B 1 314 ? 7.41 -32.062 -5.281 1 97.94 314 GLY B CA 1
ATOM 5758 C C . GLY B 1 314 ? 8.734 -31.438 -5.684 1 97.94 314 GLY B C 1
ATOM 5759 O O . GLY B 1 314 ? 8.922 -30.234 -5.578 1 97.94 314 GLY B O 1
ATOM 5760 N N . ILE B 1 315 ? 9.719 -32.219 -6.117 1 98.19 315 ILE B N 1
ATOM 5761 C CA . ILE B 1 315 ? 11.047 -31.734 -6.461 1 98.19 315 ILE B CA 1
ATOM 5762 C C . ILE B 1 315 ? 11.086 -31.344 -7.938 1 98.19 315 ILE B C 1
ATOM 5764 O O . ILE B 1 315 ? 10.648 -32.125 -8.797 1 98.19 315 ILE B O 1
ATOM 5768 N N . GLN B 1 316 ? 11.5 -30.156 -8.203 1 98.38 316 GLN B N 1
ATOM 5769 C CA . GLN B 1 316 ? 11.75 -29.672 -9.555 1 98.38 316 GLN B CA 1
ATOM 5770 C C . GLN B 1 316 ? 12.953 -30.391 -10.18 1 98.38 316 GLN B C 1
ATOM 5772 O O . GLN B 1 316 ? 13.984 -30.547 -9.539 1 98.38 316 GLN B O 1
ATOM 5777 N N . GLY B 1 317 ? 12.828 -30.875 -11.422 1 98.62 317 GLY B N 1
ATOM 5778 C CA . GLY B 1 317 ? 13.938 -31.484 -12.133 1 98.62 317 GLY B CA 1
ATOM 5779 C C . GLY B 1 317 ? 15.078 -30.516 -12.414 1 98.62 317 GLY B C 1
ATOM 5780 O O . GLY B 1 317 ? 14.93 -29.312 -12.227 1 98.62 317 GLY B O 1
ATOM 5781 N N . PHE B 1 318 ? 16.234 -31.094 -12.789 1 98.25 318 PHE B N 1
ATOM 5782 C CA . PHE B 1 318 ? 17.406 -30.281 -13.102 1 98.25 318 PHE B CA 1
ATOM 5783 C C . PHE B 1 318 ? 18.141 -30.844 -14.312 1 98.25 318 PHE B C 1
ATOM 5785 O O . PHE B 1 318 ? 17.953 -32 -14.68 1 98.25 318 PHE B O 1
ATOM 5792 N N . LYS B 1 319 ? 18.891 -30 -15 1 97.88 319 LYS B N 1
ATOM 5793 C CA . LYS B 1 319 ? 19.688 -30.391 -16.156 1 97.88 319 LYS B CA 1
ATOM 5794 C C . LYS B 1 319 ? 20.953 -31.141 -15.719 1 97.88 319 LYS B C 1
ATOM 5796 O O . LYS B 1 319 ? 21.797 -30.594 -15.016 1 97.88 319 LYS B O 1
ATOM 5801 N N . HIS B 1 320 ? 21.031 -32.344 -16.047 1 98.31 320 HIS B N 1
ATOM 5802 C CA . HIS B 1 320 ? 22.203 -33.188 -15.75 1 98.31 320 HIS B CA 1
ATOM 5803 C C . HIS B 1 320 ? 23.359 -32.875 -16.688 1 98.31 320 HIS B C 1
ATOM 5805 O O . HIS B 1 320 ? 24.5 -32.781 -16.266 1 98.31 320 HIS B O 1
ATOM 5811 N N . SER B 1 321 ? 23.062 -32.75 -18 1 97.94 321 SER B N 1
ATOM 5812 C CA . SER B 1 321 ? 24.109 -32.469 -18.969 1 97.94 321 SER B CA 1
ATOM 5813 C C . SER B 1 321 ? 23.531 -31.797 -20.219 1 97.94 321 SER B C 1
ATOM 5815 O O . SER B 1 321 ? 22.328 -31.844 -20.469 1 97.94 321 SER B O 1
ATOM 5817 N N . ALA B 1 322 ? 24.297 -31.109 -20.891 1 97.62 322 ALA B N 1
ATOM 5818 C CA . ALA B 1 322 ? 24.031 -30.484 -22.203 1 97.62 322 ALA B CA 1
ATOM 5819 C C . ALA B 1 322 ? 25.25 -30.625 -23.109 1 97.62 322 ALA B C 1
ATOM 5821 O O . ALA B 1 322 ? 26.312 -30.078 -22.828 1 97.62 322 ALA B O 1
ATOM 5822 N N . GLU B 1 323 ? 25.109 -31.375 -24.188 1 96 323 GLU B N 1
ATOM 5823 C CA . GLU B 1 323 ? 26.203 -31.594 -25.125 1 96 323 GLU B CA 1
ATOM 5824 C C . GLU B 1 323 ? 25.703 -31.562 -26.562 1 96 323 GLU B C 1
ATOM 5826 O O . GLU B 1 323 ? 24.812 -32.344 -26.938 1 96 323 GLU B O 1
ATOM 5831 N N . ASP B 1 324 ? 26.219 -30.703 -27.375 1 95.44 324 ASP B N 1
ATOM 5832 C CA . ASP B 1 324 ? 25.953 -30.609 -28.812 1 95.44 324 ASP B CA 1
ATOM 5833 C C . ASP B 1 324 ? 24.453 -30.484 -29.078 1 95.44 324 ASP B C 1
ATOM 5835 O O . ASP B 1 324 ? 23.906 -31.188 -29.922 1 95.44 324 ASP B O 1
ATOM 5839 N N . GLY B 1 325 ? 23.766 -29.766 -28.281 1 96.19 325 GLY B N 1
ATOM 5840 C CA . GLY B 1 325 ? 22.344 -29.5 -28.5 1 96.19 325 GLY B CA 1
ATOM 5841 C C . GLY B 1 325 ? 21.438 -30.5 -27.797 1 96.19 325 GLY B C 1
ATOM 5842 O O . GLY B 1 325 ? 20.234 -30.266 -27.688 1 96.19 325 GLY B O 1
ATOM 5843 N N . LEU B 1 326 ? 22.016 -31.562 -27.375 1 98 326 LEU B N 1
ATOM 5844 C CA . LEU B 1 326 ? 21.25 -32.562 -26.641 1 98 326 LEU B CA 1
ATOM 5845 C C . LEU B 1 326 ? 21.359 -32.312 -25.141 1 98 326 LEU B C 1
ATOM 5847 O O . LEU B 1 326 ? 22.453 -32.188 -24.594 1 98 326 LEU B O 1
ATOM 5851 N N . GLU B 1 327 ? 20.219 -32.219 -24.516 1 98.62 327 GLU B N 1
ATOM 5852 C CA . GLU B 1 327 ? 20.156 -32 -23.078 1 98.62 327 GLU B CA 1
ATOM 5853 C C . GLU B 1 327 ? 19.516 -33.188 -22.375 1 98.62 327 GLU B C 1
ATOM 5855 O O . GLU B 1 327 ? 18.594 -33.812 -22.906 1 98.62 327 GLU B O 1
ATOM 5860 N N . VAL B 1 328 ? 20.047 -33.5 -21.188 1 98.81 328 VAL B N 1
ATOM 5861 C CA . VAL B 1 328 ? 19.469 -34.5 -20.312 1 98.81 328 VAL B CA 1
ATOM 5862 C C . VAL B 1 328 ? 18.953 -33.875 -19.031 1 98.81 328 VAL B C 1
ATOM 5864 O O . VAL B 1 328 ? 19.734 -33.312 -18.25 1 98.81 328 VAL B O 1
ATOM 5867 N N . TRP B 1 329 ? 17.688 -33.875 -18.797 1 98.81 329 TRP B N 1
ATOM 5868 C CA . TRP B 1 329 ? 17.031 -33.406 -17.578 1 98.81 329 TRP B CA 1
ATOM 5869 C C . TRP B 1 329 ? 16.578 -34.562 -16.719 1 98.81 329 TRP B C 1
ATOM 5871 O O . TRP B 1 329 ? 16.062 -35.562 -17.219 1 98.81 329 TRP B O 1
ATOM 5881 N N . VAL B 1 330 ? 16.766 -34.469 -15.453 1 98.81 330 VAL B N 1
ATOM 5882 C CA . VAL B 1 330 ? 16.469 -35.594 -14.578 1 98.81 330 VAL B CA 1
ATOM 5883 C C . VAL B 1 330 ? 15.688 -35.125 -13.359 1 98.81 330 VAL B C 1
ATOM 5885 O O . VAL B 1 330 ? 15.727 -33.938 -13.016 1 98.81 330 VAL B O 1
ATOM 5888 N N . LYS B 1 331 ? 14.945 -35.969 -12.75 1 98.75 331 LYS B N 1
ATOM 5889 C CA . LYS B 1 331 ? 14.07 -35.688 -11.617 1 98.75 331 LYS B CA 1
ATOM 5890 C C . LYS B 1 331 ? 13.898 -36.906 -10.727 1 98.75 331 LYS B C 1
ATOM 5892 O O . LYS B 1 331 ? 13.438 -37.969 -11.188 1 98.75 331 LYS B O 1
ATOM 5897 N N . PRO B 1 332 ? 14.336 -36.781 -9.445 1 98.38 332 PRO B N 1
ATOM 5898 C CA . PRO B 1 332 ? 14 -37.875 -8.531 1 98.38 332 PRO B CA 1
ATOM 5899 C C . PRO B 1 332 ? 12.508 -37.938 -8.219 1 98.38 332 PRO B C 1
ATOM 5901 O O . PRO B 1 332 ? 11.844 -36.906 -8.133 1 98.38 332 PRO B O 1
ATOM 5904 N N . LEU B 1 333 ? 11.984 -39.125 -8.016 1 98.19 333 LEU B N 1
ATOM 5905 C CA . LEU B 1 333 ? 10.57 -39.344 -7.703 1 98.19 333 LEU B CA 1
ATOM 5906 C C . LEU B 1 333 ? 10.414 -39.969 -6.332 1 98.19 333 LEU B C 1
ATOM 5908 O O . LEU B 1 333 ? 11.383 -40.5 -5.781 1 98.19 333 LEU B O 1
ATOM 5912 N N . SER B 1 334 ? 9.219 -39.875 -5.754 1 94.19 334 SER B N 1
ATOM 5913 C CA . SER B 1 334 ? 8.938 -40.281 -4.375 1 94.19 334 SER B CA 1
ATOM 5914 C C . SER B 1 334 ? 9.086 -41.781 -4.195 1 94.19 334 SER B C 1
ATOM 5916 O O . SER B 1 334 ? 9.297 -42.281 -3.078 1 94.19 334 SER B O 1
ATOM 5918 N N . ASP B 1 335 ? 9.008 -42.594 -5.152 1 92.5 335 ASP B N 1
ATOM 5919 C CA . ASP B 1 335 ? 9.047 -44.031 -5.027 1 92.5 335 ASP B CA 1
ATOM 5920 C C . ASP B 1 335 ? 10.453 -44.594 -5.289 1 92.5 335 ASP B C 1
ATOM 5922 O O . ASP B 1 335 ? 10.633 -45.781 -5.492 1 92.5 335 ASP B O 1
ATOM 5926 N N . GLY B 1 336 ? 11.438 -43.719 -5.242 1 93.62 336 GLY B N 1
ATOM 5927 C CA . GLY B 1 336 ? 12.812 -44.125 -5.5 1 93.62 336 GLY B CA 1
ATOM 5928 C C . GLY B 1 336 ? 13.148 -44.188 -6.977 1 93.62 336 GLY B C 1
ATOM 5929 O O . GLY B 1 336 ? 14.297 -44.438 -7.344 1 93.62 336 GLY B O 1
ATOM 5930 N N . ASN B 1 337 ? 12.172 -43.969 -7.809 1 96.56 337 ASN B N 1
ATOM 5931 C CA . ASN B 1 337 ? 12.344 -43.938 -9.258 1 96.56 337 ASN B CA 1
ATOM 5932 C C . ASN B 1 337 ? 12.844 -42.562 -9.742 1 96.56 337 ASN B C 1
ATOM 5934 O O . ASN B 1 337 ? 13.047 -41.656 -8.938 1 96.56 337 ASN B O 1
ATOM 5938 N N . TRP B 1 338 ? 13.219 -42.531 -11 1 98.44 338 TRP B N 1
ATOM 5939 C CA . TRP B 1 338 ? 13.68 -41.312 -11.625 1 98.44 338 TRP B CA 1
ATOM 5940 C C . TRP B 1 338 ? 12.945 -41.062 -12.938 1 98.44 338 TRP B C 1
ATOM 5942 O O . TRP B 1 338 ? 12.453 -42 -13.57 1 98.44 338 TRP B O 1
ATOM 5952 N N . ALA B 1 339 ? 12.773 -39.844 -13.258 1 98.88 339 ALA B N 1
ATOM 5953 C CA . ALA B 1 339 ? 12.398 -39.438 -14.609 1 98.88 339 ALA B CA 1
ATOM 5954 C C . ALA B 1 339 ? 13.57 -38.781 -15.336 1 98.88 339 ALA B C 1
ATOM 5956 O O . ALA B 1 339 ? 14.336 -38.031 -14.742 1 98.88 339 ALA B O 1
ATOM 5957 N N . VAL B 1 340 ? 13.711 -39.062 -16.625 1 98.88 340 VAL B N 1
ATOM 5958 C CA . VAL B 1 340 ? 14.758 -38.5 -17.469 1 98.88 340 VAL B CA 1
ATOM 5959 C C . VAL B 1 340 ? 14.156 -38.031 -18.781 1 98.88 340 VAL B C 1
ATOM 5961 O O . VAL B 1 340 ? 13.445 -38.781 -19.453 1 98.88 340 VAL B O 1
ATOM 5964 N N . THR B 1 341 ? 14.406 -36.844 -19.125 1 98.94 341 THR B N 1
ATOM 5965 C CA . THR B 1 341 ? 14.031 -36.312 -20.438 1 98.94 341 THR B CA 1
ATOM 5966 C C . THR B 1 341 ? 15.273 -36 -21.266 1 98.94 341 THR B C 1
ATOM 5968 O O . THR B 1 341 ? 16.125 -35.219 -20.844 1 98.94 341 THR B O 1
ATOM 5971 N N . PHE B 1 342 ? 15.391 -36.656 -22.375 1 98.88 342 PHE B N 1
ATOM 5972 C CA . PHE B 1 342 ? 16.328 -36.25 -23.422 1 98.88 342 PHE B CA 1
ATOM 5973 C C . PHE B 1 342 ? 15.688 -35.219 -24.359 1 98.88 342 PHE B C 1
ATOM 5975 O O . PHE B 1 342 ? 14.648 -35.5 -24.953 1 98.88 342 PHE B O 1
ATOM 5982 N N . LEU B 1 343 ? 16.266 -34.062 -24.469 1 98.88 343 LEU B N 1
ATOM 5983 C CA . LEU B 1 343 ? 15.711 -32.969 -25.266 1 98.88 343 LEU B CA 1
ATOM 5984 C C . LEU B 1 343 ? 16.719 -32.5 -26.297 1 98.88 343 LEU B C 1
ATOM 5986 O O . LEU B 1 343 ? 17.891 -32.25 -25.969 1 98.88 343 LEU B O 1
ATOM 5990 N N . ASN B 1 344 ? 16.312 -32.406 -27.547 1 98.81 344 ASN B N 1
ATOM 5991 C CA . ASN B 1 344 ? 17.125 -31.844 -28.609 1 98.81 344 ASN B CA 1
ATOM 5992 C C . ASN B 1 344 ? 16.828 -30.375 -28.812 1 98.81 344 ASN B C 1
ATOM 5994 O O . ASN B 1 344 ? 15.805 -30.016 -29.391 1 98.81 344 ASN B O 1
ATOM 5998 N N . ARG B 1 345 ? 17.688 -29.547 -28.453 1 97.94 345 ARG B N 1
ATOM 5999 C CA . ARG B 1 345 ? 17.469 -28.109 -28.531 1 97.94 345 ARG B CA 1
ATOM 6000 C C . ARG B 1 345 ? 17.891 -27.578 -29.906 1 97.94 345 ARG B C 1
ATOM 6002 O O . ARG B 1 345 ? 17.625 -26.422 -30.234 1 97.94 345 ARG B O 1
ATOM 6009 N N . SER B 1 346 ? 18.531 -28.406 -30.703 1 97.56 346 SER B N 1
ATOM 6010 C CA . SER B 1 346 ? 19.109 -27.953 -31.969 1 97.56 346 SER B CA 1
ATOM 6011 C C . SER B 1 346 ? 18.078 -27.969 -33.094 1 97.56 346 SER B C 1
ATOM 6013 O O . SER B 1 346 ? 16.953 -28.453 -32.906 1 97.56 346 SER B O 1
ATOM 6015 N N . ASP B 1 347 ? 18.516 -27.484 -34.281 1 97.12 347 ASP B N 1
ATOM 6016 C CA . ASP B 1 347 ? 17.641 -27.391 -35.438 1 97.12 347 ASP B CA 1
ATOM 6017 C C . ASP B 1 347 ? 17.859 -28.562 -36.375 1 97.12 347 ASP B C 1
ATOM 6019 O O . ASP B 1 347 ? 17.328 -28.578 -37.5 1 97.12 347 ASP B O 1
ATOM 6023 N N . VAL B 1 348 ? 18.609 -29.531 -35.906 1 97.75 348 VAL B N 1
ATOM 6024 C CA . VAL B 1 348 ? 18.844 -30.719 -36.719 1 97.75 348 VAL B CA 1
ATOM 6025 C C . VAL B 1 348 ? 18.578 -31.969 -35.875 1 97.75 348 VAL B C 1
ATOM 6027 O O . VAL B 1 348 ? 18.547 -31.906 -34.656 1 97.75 348 VAL B O 1
ATOM 6030 N N . SER B 1 349 ? 18.344 -33.062 -36.562 1 98.12 349 SER B N 1
ATOM 6031 C CA . SER B 1 349 ? 18.141 -34.344 -35.844 1 98.12 349 SER B CA 1
ATOM 6032 C C . SER B 1 349 ? 19.406 -34.781 -35.125 1 98.12 349 SER B C 1
ATOM 6034 O O . SER B 1 349 ? 20.516 -34.562 -35.625 1 98.12 349 SER B O 1
ATOM 6036 N N . LYS B 1 350 ? 19.219 -35.375 -34 1 98 350 LYS B N 1
ATOM 6037 C CA . LYS B 1 350 ? 20.344 -35.844 -33.188 1 98 350 LYS B CA 1
ATOM 6038 C C . LYS B 1 350 ? 20.109 -37.281 -32.75 1 98 350 LYS B C 1
ATOM 6040 O O . LYS B 1 350 ? 18.984 -37.688 -32.469 1 98 350 LYS B O 1
ATOM 6045 N N . LYS B 1 351 ? 21.219 -38.031 -32.656 1 97.62 351 LYS B N 1
ATOM 6046 C CA . LYS B 1 351 ? 21.188 -39.406 -32.125 1 97.62 351 LYS B CA 1
ATOM 6047 C C . LYS B 1 351 ? 21.625 -39.438 -30.656 1 97.62 351 LYS B C 1
ATOM 6049 O O . LYS B 1 351 ? 22.625 -38.812 -30.281 1 97.62 351 LYS B O 1
ATOM 6054 N N . ILE B 1 352 ? 20.875 -40.094 -29.906 1 97.94 352 ILE B N 1
ATOM 6055 C CA . ILE B 1 352 ? 21.203 -40.344 -28.5 1 97.94 352 ILE B CA 1
ATOM 6056 C C . ILE B 1 352 ? 21.953 -41.656 -28.359 1 97.94 352 ILE B C 1
ATOM 6058 O O . ILE B 1 352 ? 21.531 -42.688 -28.906 1 97.94 352 ILE B O 1
ATOM 6062 N N . ASN B 1 353 ? 22.984 -41.625 -27.766 1 98 353 ASN B N 1
ATOM 6063 C CA . ASN B 1 353 ? 23.688 -42.781 -27.219 1 98 353 ASN B CA 1
ATOM 6064 C C . ASN B 1 353 ? 24.172 -42.531 -25.797 1 98 353 ASN B C 1
ATOM 6066 O O . ASN B 1 353 ? 25.328 -42.156 -25.578 1 98 353 ASN B O 1
ATOM 6070 N N . PHE B 1 354 ? 23.344 -42.781 -24.844 1 98.38 354 PHE B N 1
ATOM 6071 C CA . PHE B 1 354 ? 23.578 -42.375 -23.469 1 98.38 354 PHE B CA 1
ATOM 6072 C C . PHE B 1 354 ? 24.109 -43.562 -22.641 1 98.38 354 PHE B C 1
ATOM 6074 O O . PHE B 1 354 ? 23.422 -44.562 -22.5 1 98.38 354 PHE B O 1
ATOM 6081 N N . ASP B 1 355 ? 25.297 -43.438 -22.141 1 98.25 355 ASP B N 1
ATOM 6082 C CA . ASP B 1 355 ? 25.922 -44.438 -21.281 1 98.25 355 ASP B CA 1
ATOM 6083 C C . ASP B 1 355 ? 25.578 -44.188 -19.812 1 98.25 355 ASP B C 1
ATOM 6085 O O . ASP B 1 355 ? 26.219 -43.375 -19.156 1 98.25 355 ASP B O 1
ATOM 6089 N N . TRP B 1 356 ? 24.656 -45 -19.312 1 98.44 356 TRP B N 1
ATOM 6090 C CA . TRP B 1 356 ? 24.172 -44.844 -17.938 1 98.44 356 TRP B CA 1
ATOM 6091 C C . TRP B 1 356 ? 25.297 -44.969 -16.938 1 98.44 356 TRP B C 1
ATOM 6093 O O . TRP B 1 356 ? 25.375 -44.219 -15.969 1 98.44 356 TRP B O 1
ATOM 6103 N N . LYS B 1 357 ? 26.172 -45.812 -17.125 1 97.06 357 LYS B N 1
ATOM 6104 C CA . LYS B 1 357 ? 27.219 -46.156 -16.156 1 97.06 357 LYS B CA 1
ATOM 6105 C C . LYS B 1 357 ? 28.219 -45 -16.031 1 97.06 357 LYS B C 1
ATOM 6107 O O . LYS B 1 357 ? 28.906 -44.875 -15.023 1 97.06 357 LYS B O 1
ATOM 6112 N N . LYS B 1 358 ? 28.266 -44.156 -17 1 97.62 358 LYS B N 1
ATOM 6113 C CA . LYS B 1 358 ? 29.172 -43.031 -16.969 1 97.62 358 LYS B CA 1
ATOM 6114 C C . LYS B 1 358 ? 28.469 -41.781 -16.469 1 97.62 358 LYS B C 1
ATOM 6116 O O . LYS B 1 358 ? 29.078 -40.719 -16.359 1 97.62 358 LYS B O 1
ATOM 6121 N N . ASN B 1 359 ? 27.172 -41.875 -16.203 1 97.81 359 ASN B N 1
ATOM 6122 C CA . ASN B 1 359 ? 26.359 -40.719 -15.859 1 97.81 359 ASN B CA 1
ATOM 6123 C C . ASN B 1 359 ? 25.594 -40.938 -14.555 1 97.81 359 ASN B C 1
ATOM 6125 O O . ASN B 1 359 ? 24.375 -41.125 -14.578 1 97.81 359 ASN B O 1
ATOM 6129 N N . THR B 1 360 ? 26.281 -40.75 -13.5 1 97.62 360 THR B N 1
ATOM 6130 C CA . THR B 1 360 ? 25.609 -40.781 -12.211 1 97.62 360 THR B CA 1
ATOM 6131 C C . THR B 1 360 ? 24.75 -39.531 -12.023 1 97.62 360 THR B C 1
ATOM 6133 O O . THR B 1 360 ? 25.219 -38.406 -12.195 1 97.62 360 THR B O 1
ATOM 6136 N N . PHE B 1 361 ? 23.484 -39.844 -11.758 1 98.31 361 PHE B N 1
ATOM 6137 C CA . PHE B 1 361 ? 22.625 -38.688 -11.422 1 98.31 361 PHE B CA 1
ATOM 6138 C C . PHE B 1 361 ? 22.812 -38.281 -9.961 1 98.31 361 PHE B C 1
ATOM 6140 O O . PHE B 1 361 ? 22.641 -39.125 -9.062 1 98.31 361 PHE B O 1
ATOM 6147 N N . LYS B 1 362 ? 23.172 -37 -9.789 1 97.62 362 LYS B N 1
ATOM 6148 C CA . LYS B 1 362 ? 23.359 -36.469 -8.438 1 97.62 362 LYS B CA 1
ATOM 6149 C C . LYS B 1 362 ? 22.562 -35.188 -8.258 1 97.62 362 LYS B C 1
ATOM 6151 O O . LYS B 1 362 ? 22.875 -34.156 -8.891 1 97.62 362 LYS B O 1
ATOM 6156 N N . ASP B 1 363 ? 21.562 -35.25 -7.449 1 97.56 363 ASP B N 1
ATOM 6157 C CA . ASP B 1 363 ? 20.828 -34.062 -7.051 1 97.56 363 ASP B CA 1
ATOM 6158 C C . ASP B 1 363 ? 21.453 -33.406 -5.824 1 97.56 363 ASP B C 1
ATOM 6160 O O . ASP B 1 363 ? 21.172 -33.781 -4.691 1 97.56 363 ASP B O 1
ATOM 6164 N N . VAL B 1 364 ? 22.172 -32.344 -6.051 1 95.5 364 VAL B N 1
ATOM 6165 C CA . VAL B 1 364 ? 22.969 -31.75 -4.984 1 95.5 364 VAL B CA 1
ATOM 6166 C C . VAL B 1 364 ? 22.078 -30.906 -4.082 1 95.5 364 VAL B C 1
ATOM 6168 O O . VAL B 1 364 ? 22.391 -30.688 -2.91 1 95.5 364 VAL B O 1
ATOM 6171 N N . ASP B 1 365 ? 20.969 -30.453 -4.598 1 96.12 365 ASP B N 1
ATOM 6172 C CA . ASP B 1 365 ? 20.062 -29.609 -3.82 1 96.12 365 ASP B CA 1
ATOM 6173 C C . ASP B 1 365 ? 19.312 -30.438 -2.781 1 96.12 365 ASP B C 1
ATOM 6175 O O . ASP B 1 365 ? 19.031 -29.953 -1.682 1 96.12 365 ASP B O 1
ATOM 6179 N N . PHE B 1 366 ? 19 -31.703 -3.117 1 97.25 366 PHE B N 1
ATOM 6180 C CA . PHE B 1 366 ? 18.078 -32.438 -2.252 1 97.25 366 PHE B CA 1
ATOM 6181 C C . PHE B 1 366 ? 18.688 -33.75 -1.804 1 97.25 366 PHE B C 1
ATOM 6183 O O . PHE B 1 366 ? 18.109 -34.469 -0.997 1 97.25 366 PHE B O 1
ATOM 6190 N N . GLY B 1 367 ? 19.812 -34.094 -2.326 1 96.69 367 GLY B N 1
ATOM 6191 C CA . GLY B 1 367 ? 20.594 -35.219 -1.796 1 96.69 367 GLY B CA 1
ATOM 6192 C C . GLY B 1 367 ? 20.219 -36.562 -2.406 1 96.69 367 GLY B C 1
ATOM 6193 O O . GLY B 1 367 ? 20.484 -37.594 -1.814 1 96.69 367 GLY B O 1
ATOM 6194 N N . TYR B 1 368 ? 19.578 -36.625 -3.547 1 97.5 368 TYR B N 1
ATOM 6195 C CA . TYR B 1 368 ? 19.25 -37.875 -4.234 1 97.5 368 TYR B CA 1
ATOM 6196 C C . TYR B 1 368 ? 20.359 -38.25 -5.215 1 97.5 368 TYR B C 1
ATOM 6198 O O . TYR B 1 368 ? 21.016 -37.406 -5.789 1 97.5 368 TYR B O 1
ATOM 6206 N N . GLU B 1 369 ? 20.5 -39.594 -5.406 1 97.5 369 GLU B N 1
ATOM 6207 C CA . GLU B 1 369 ? 21.531 -40.094 -6.309 1 97.5 369 GLU B CA 1
ATOM 6208 C C . GLU B 1 369 ? 21.109 -41.375 -6.965 1 97.5 369 GLU B C 1
ATOM 6210 O O . GLU B 1 369 ? 20.438 -42.219 -6.34 1 97.5 369 GLU B O 1
ATOM 6215 N N . ALA B 1 370 ? 21.391 -41.531 -8.188 1 97.81 370 ALA B N 1
ATOM 6216 C CA . ALA B 1 370 ? 21.281 -42.812 -8.914 1 97.81 370 ALA B CA 1
ATOM 6217 C C . ALA B 1 370 ? 22.609 -43.188 -9.555 1 97.81 370 ALA B C 1
ATOM 6219 O O . ALA B 1 370 ? 23.031 -42.562 -10.531 1 97.81 370 ALA B O 1
ATOM 6220 N N . ASP B 1 371 ? 23.234 -44.156 -8.961 1 97.69 371 ASP B N 1
ATOM 6221 C CA . ASP B 1 371 ? 24.453 -44.75 -9.5 1 97.69 371 ASP B CA 1
ATOM 6222 C C . ASP B 1 371 ? 24.141 -46.031 -10.281 1 97.69 371 ASP B C 1
ATOM 6224 O O . ASP B 1 371 ? 23.859 -47.062 -9.688 1 97.69 371 ASP B O 1
ATOM 6228 N N . PHE B 1 372 ? 24.328 -46 -11.531 1 97.94 372 PHE B N 1
ATOM 6229 C CA . PHE B 1 372 ? 23.875 -47.062 -12.422 1 97.94 372 PHE B CA 1
ATOM 6230 C C . PHE B 1 372 ? 24.875 -48.188 -12.477 1 97.94 372 PHE B C 1
ATOM 6232 O O . PHE B 1 372 ? 24.609 -49.219 -13.078 1 97.94 372 PHE B O 1
ATOM 6239 N N . ASN B 1 373 ? 26.047 -48.031 -11.906 1 97.31 373 ASN B N 1
ATOM 6240 C CA . ASN B 1 373 ? 26.969 -49.156 -11.695 1 97.31 373 ASN B CA 1
ATOM 6241 C C . ASN B 1 373 ? 26.516 -50.062 -10.547 1 97.31 373 ASN B C 1
ATOM 6243 O O . ASN B 1 373 ? 26.906 -51.219 -10.461 1 97.31 373 ASN B O 1
ATOM 6247 N N . LYS B 1 374 ? 25.75 -49.469 -9.711 1 96.94 374 LYS B N 1
ATOM 6248 C CA . LYS B 1 374 ? 25.312 -50.188 -8.516 1 96.94 374 LYS B CA 1
ATOM 6249 C C . LYS B 1 374 ? 23.891 -50.719 -8.672 1 96.94 374 LYS B C 1
ATOM 6251 O O . LYS B 1 374 ? 23.547 -51.781 -8.172 1 96.94 374 LYS B O 1
ATOM 6256 N N . THR B 1 375 ? 23.047 -50 -9.297 1 96.56 375 THR B N 1
ATOM 6257 C CA . THR B 1 375 ? 21.641 -50.344 -9.422 1 96.56 375 THR B CA 1
ATOM 6258 C C . THR B 1 375 ? 21.188 -50.219 -10.875 1 96.56 375 THR B C 1
ATOM 6260 O O . THR B 1 375 ? 21.453 -49.219 -11.547 1 96.56 375 THR B O 1
ATOM 6263 N N . ALA B 1 376 ? 20.469 -51.219 -11.328 1 97.12 376 ALA B N 1
ATOM 6264 C CA . ALA B 1 376 ? 19.891 -51.219 -12.664 1 97.12 376 ALA B CA 1
ATOM 6265 C C . ALA B 1 376 ? 18.422 -50.812 -12.625 1 97.12 376 ALA B C 1
ATOM 6267 O O . ALA B 1 376 ? 17.688 -51.25 -11.727 1 97.12 376 ALA B O 1
ATOM 6268 N N . PHE B 1 377 ? 18.016 -50 -13.516 1 98.31 377 PHE B N 1
ATOM 6269 C CA . PHE B 1 377 ? 16.625 -49.594 -13.641 1 98.31 377 PHE B CA 1
ATOM 6270 C C . PHE B 1 377 ? 16.031 -50.031 -14.961 1 98.31 377 PHE B C 1
ATOM 6272 O O . PHE B 1 377 ? 16.719 -50.094 -15.977 1 98.31 377 PHE B O 1
ATOM 6279 N N . LYS B 1 378 ? 14.719 -50.375 -14.953 1 98.38 378 LYS B N 1
ATOM 6280 C CA . LYS B 1 378 ? 13.961 -50.562 -16.188 1 98.38 378 LYS B CA 1
ATOM 6281 C C . LYS B 1 378 ? 13.5 -49.219 -16.75 1 98.38 378 LYS B C 1
ATOM 6283 O O . LYS B 1 378 ? 13.141 -48.312 -16 1 98.38 378 LYS B O 1
ATOM 6288 N N . LEU B 1 379 ? 13.57 -49.156 -18.094 1 98.62 379 LEU B N 1
ATOM 6289 C CA . LEU B 1 379 ? 13.18 -47.906 -18.75 1 98.62 379 LEU B CA 1
ATOM 6290 C C . LEU B 1 379 ? 11.805 -48.062 -19.406 1 98.62 379 LEU B C 1
ATOM 6292 O O . LEU B 1 379 ? 11.516 -49.062 -20.031 1 98.62 379 LEU B O 1
ATOM 6296 N N . LYS B 1 380 ? 10.984 -47.094 -19.203 1 98.56 380 LYS B N 1
ATOM 6297 C CA . LYS B 1 380 ? 9.719 -46.969 -19.906 1 98.56 380 LYS B CA 1
ATOM 6298 C C . LYS B 1 380 ? 9.602 -45.625 -20.609 1 98.56 380 LYS B C 1
ATOM 6300 O O . LYS B 1 380 ? 9.797 -44.562 -19.984 1 98.56 380 LYS B O 1
ATOM 6305 N N . ASN B 1 381 ? 9.359 -45.688 -21.953 1 98.69 381 ASN B N 1
ATOM 6306 C CA . ASN B 1 381 ? 9.07 -44.438 -22.703 1 98.69 381 ASN B CA 1
ATOM 6307 C C . ASN B 1 381 ? 7.676 -43.906 -22.391 1 98.69 381 ASN B C 1
ATOM 6309 O O . ASN B 1 381 ? 6.68 -44.562 -22.688 1 98.69 381 ASN B O 1
ATOM 6313 N N . LEU B 1 382 ? 7.559 -42.719 -21.906 1 98.75 382 LEU B N 1
ATOM 6314 C CA . LEU B 1 382 ? 6.301 -42.219 -21.359 1 98.75 382 LEU B CA 1
ATOM 6315 C C . LEU B 1 382 ? 5.414 -41.656 -22.453 1 98.75 382 LEU B C 1
ATOM 6317 O O . LEU B 1 382 ? 4.227 -41.406 -22.234 1 98.75 382 LEU B O 1
ATOM 6321 N N . TRP B 1 383 ? 5.949 -41.438 -23.656 1 98.19 383 TRP B N 1
ATOM 6322 C CA . TRP B 1 383 ? 5.133 -40.969 -24.766 1 98.19 383 TRP B CA 1
ATOM 6323 C C . TRP B 1 383 ? 4.48 -42.156 -25.484 1 98.19 383 TRP B C 1
ATOM 6325 O O . TRP B 1 383 ? 3.352 -42.031 -25.969 1 98.19 383 TRP B O 1
ATOM 6335 N N . THR B 1 384 ? 5.188 -43.281 -25.484 1 96.81 384 THR B N 1
ATOM 6336 C CA . THR B 1 384 ? 4.656 -44.438 -26.172 1 96.81 384 THR B CA 1
ATOM 6337 C C . THR B 1 384 ? 4.121 -45.469 -25.188 1 96.81 384 THR B C 1
ATOM 6339 O O . THR B 1 384 ? 3.416 -46.406 -25.562 1 96.81 384 THR B O 1
ATOM 6342 N N . ASN B 1 385 ? 4.441 -45.312 -23.938 1 97 385 ASN B N 1
ATOM 6343 C CA . ASN B 1 385 ? 4.09 -46.25 -22.875 1 97 385 ASN B CA 1
ATOM 6344 C C . ASN B 1 385 ? 4.645 -47.625 -23.141 1 97 385 ASN B C 1
ATOM 6346 O O . ASN B 1 385 ? 3.984 -48.625 -22.844 1 97 385 ASN B O 1
ATOM 6350 N N . LYS B 1 386 ? 5.801 -47.656 -23.656 1 97.69 386 LYS B N 1
ATOM 6351 C CA . LYS B 1 386 ? 6.449 -48.938 -23.969 1 97.69 386 LYS B CA 1
ATOM 6352 C C . LYS B 1 386 ? 7.777 -49.062 -23.219 1 97.69 386 LYS B C 1
ATOM 6354 O O . LYS B 1 386 ? 8.461 -48.094 -22.969 1 97.69 386 LYS B O 1
ATOM 6359 N N . GLU B 1 387 ? 8.07 -50.312 -23.016 1 97.56 387 GLU B N 1
ATOM 6360 C CA . GLU B 1 387 ? 9.383 -50.625 -22.438 1 97.56 387 GLU B CA 1
ATOM 6361 C C . GLU B 1 387 ? 10.5 -50.219 -23.406 1 97.56 387 GLU B C 1
ATOM 6363 O O . GLU B 1 387 ? 10.383 -50.406 -24.609 1 97.56 387 GLU B O 1
ATOM 6368 N N . ALA B 1 388 ? 11.5 -49.719 -22.797 1 97.56 388 ALA B N 1
ATOM 6369 C CA . ALA B 1 388 ? 12.57 -49.188 -23.641 1 97.56 388 ALA B CA 1
ATOM 6370 C C . ALA B 1 388 ? 13.922 -49.75 -23.203 1 97.56 388 ALA B C 1
ATOM 6372 O O . ALA B 1 388 ? 14.961 -49.125 -23.438 1 97.56 388 ALA B O 1
ATOM 6373 N N . GLY B 1 389 ? 13.938 -50.875 -22.469 1 97.44 389 GLY B N 1
ATOM 6374 C CA . GLY B 1 389 ? 15.188 -51.469 -22.031 1 97.44 389 GLY B CA 1
ATOM 6375 C C . GLY B 1 389 ? 15.492 -51.219 -20.562 1 97.44 389 GLY B C 1
ATOM 6376 O O . GLY B 1 389 ? 14.586 -51.219 -19.734 1 97.44 389 GLY B O 1
ATOM 6377 N N . SER B 1 390 ? 16.844 -51.219 -20.266 1 98.25 390 SER B N 1
ATOM 6378 C CA . SER B 1 390 ? 17.328 -50.969 -18.922 1 98.25 390 SER B CA 1
ATOM 6379 C C . SER B 1 390 ? 18.625 -50.156 -18.922 1 98.25 390 SER B C 1
ATOM 6381 O O . SER B 1 390 ? 19.219 -49.938 -19.984 1 98.25 390 SER B O 1
ATOM 6383 N N . THR B 1 391 ? 19.031 -49.812 -17.797 1 98.19 391 THR B N 1
ATOM 6384 C CA . THR B 1 391 ? 20.25 -49 -17.688 1 98.19 391 THR B CA 1
ATOM 6385 C C . THR B 1 391 ? 21.484 -49.875 -17.766 1 98.19 391 THR B C 1
ATOM 6387 O O . THR B 1 391 ? 22.609 -49.406 -17.609 1 98.19 391 THR B O 1
ATOM 6390 N N . LYS B 1 392 ? 21.297 -51.094 -17.984 1 97.5 392 LYS B N 1
ATOM 6391 C CA . LYS B 1 392 ? 22.438 -52 -18.172 1 97.5 392 LYS B CA 1
ATOM 6392 C C . LYS B 1 392 ? 23.094 -51.781 -19.531 1 97.5 392 LYS B C 1
ATOM 6394 O O . LYS B 1 392 ? 24.25 -52.188 -19.734 1 97.5 392 LYS B O 1
ATOM 6399 N N . LYS B 1 393 ? 22.344 -51.312 -20.453 1 97.5 393 LYS B N 1
ATOM 6400 C CA . LYS B 1 393 ? 22.844 -50.969 -21.797 1 97.5 393 LYS B CA 1
ATOM 6401 C C . LYS B 1 393 ? 22.625 -49.5 -22.109 1 97.5 393 LYS B C 1
ATOM 6403 O O . LYS B 1 393 ? 21.766 -48.844 -21.531 1 97.5 393 LYS B O 1
ATOM 6408 N N . ASN B 1 394 ? 23.422 -49.062 -23.047 1 98.38 394 ASN B N 1
ATOM 6409 C CA . ASN B 1 394 ? 23.25 -47.688 -23.484 1 98.38 394 ASN B CA 1
ATOM 6410 C C . ASN B 1 394 ? 21.844 -47.438 -24.016 1 98.38 394 ASN B C 1
ATOM 6412 O O . ASN B 1 394 ? 21.266 -48.312 -24.672 1 98.38 394 ASN B O 1
ATOM 6416 N N . PHE B 1 395 ? 21.297 -46.344 -23.703 1 98.5 395 PHE B N 1
ATOM 6417 C CA . PHE B 1 395 ? 20.047 -45.938 -24.328 1 98.5 395 PHE B CA 1
ATOM 6418 C C . PHE B 1 395 ? 20.297 -45.25 -25.672 1 98.5 395 PHE B C 1
ATOM 6420 O O . PHE B 1 395 ? 21.031 -44.281 -25.734 1 98.5 395 PHE B O 1
ATOM 6427 N N . THR B 1 396 ? 19.703 -45.75 -26.719 1 98.19 396 THR B N 1
ATOM 6428 C CA . THR B 1 396 ? 19.875 -45.188 -28.047 1 98.19 396 THR B CA 1
ATOM 6429 C C . THR B 1 396 ? 18.516 -44.781 -28.625 1 98.19 396 THR B C 1
ATOM 6431 O O . THR B 1 396 ? 17.516 -45.469 -28.422 1 98.19 396 THR B O 1
ATOM 6434 N N . ALA B 1 397 ? 18.484 -43.656 -29.266 1 98 397 ALA B N 1
ATOM 6435 C CA . ALA B 1 397 ? 17.297 -43.125 -29.953 1 98 397 ALA B CA 1
ATOM 6436 C C . ALA B 1 397 ? 17.656 -42 -30.891 1 98 397 ALA B C 1
ATOM 6438 O O . ALA B 1 397 ? 18.797 -41.5 -30.875 1 98 397 ALA B O 1
ATOM 6439 N N . GLU B 1 398 ? 16.797 -41.594 -31.734 1 97.69 398 GLU B N 1
ATOM 6440 C CA . GLU B 1 398 ? 16.938 -40.438 -32.594 1 97.69 398 GLU B CA 1
ATOM 6441 C C . GLU B 1 398 ? 15.852 -39.406 -32.281 1 97.69 398 GLU B C 1
ATOM 6443 O O . GLU B 1 398 ? 14.672 -39.75 -32.188 1 97.69 398 GLU B O 1
ATOM 6448 N N . LEU B 1 399 ? 16.297 -38.188 -32.125 1 98.44 399 LEU B N 1
ATOM 6449 C CA . LEU B 1 399 ? 15.367 -37.094 -31.875 1 98.44 399 LEU B CA 1
ATOM 6450 C C . LEU B 1 399 ? 15.391 -36.094 -33.031 1 98.44 399 LEU B C 1
ATOM 6452 O O . LEU B 1 399 ? 16.469 -35.625 -33.438 1 98.44 399 LEU B O 1
ATOM 6456 N N . ALA B 1 400 ? 14.18 -35.75 -33.5 1 98.44 400 ALA B N 1
ATOM 6457 C CA . ALA B 1 400 ? 14.062 -34.656 -34.438 1 98.44 400 ALA B CA 1
ATOM 6458 C C . ALA B 1 400 ? 14.375 -33.312 -33.719 1 98.44 400 ALA B C 1
ATOM 6460 O O . ALA B 1 400 ? 14.555 -33.281 -32.5 1 98.44 400 ALA B O 1
ATOM 6461 N N . SER B 1 401 ? 14.539 -32.25 -34.625 1 98.44 401 SER B N 1
ATOM 6462 C CA . SER B 1 401 ? 14.734 -30.922 -34.094 1 98.44 401 SER B CA 1
ATOM 6463 C C . SER B 1 401 ? 13.656 -30.562 -33.062 1 98.44 401 SER B C 1
ATOM 6465 O O . SER B 1 401 ? 12.469 -30.766 -33.344 1 98.44 401 SER B O 1
ATOM 6467 N N . HIS B 1 402 ? 14.062 -30.141 -31.859 1 98.81 402 HIS B N 1
ATOM 6468 C CA . HIS B 1 402 ? 13.203 -29.625 -30.797 1 98.81 402 HIS B CA 1
ATOM 6469 C C . HIS B 1 402 ? 12.328 -30.734 -30.203 1 98.81 402 HIS B C 1
ATOM 6471 O O . HIS B 1 402 ? 11.367 -30.453 -29.484 1 98.81 402 HIS B O 1
ATOM 6477 N N . ASP B 1 403 ? 12.703 -31.984 -30.484 1 98.75 403 ASP B N 1
ATOM 6478 C CA . ASP B 1 403 ? 11.953 -33.125 -29.969 1 98.75 403 ASP B CA 1
ATOM 6479 C C . ASP B 1 403 ? 12.523 -33.625 -28.641 1 98.75 403 ASP B C 1
ATOM 6481 O O . ASP B 1 403 ? 13.594 -33.156 -28.219 1 98.75 403 ASP B O 1
ATOM 6485 N N . CYS B 1 404 ? 11.719 -34.5 -27.984 1 98.81 404 CYS B N 1
ATOM 6486 C CA . CYS B 1 404 ? 12.211 -35.062 -26.734 1 98.81 404 CYS B CA 1
ATOM 6487 C C . CYS B 1 404 ? 11.703 -36.5 -26.547 1 98.81 404 CYS B C 1
ATOM 6489 O O . CYS B 1 404 ? 10.797 -36.938 -27.266 1 98.81 404 CYS B O 1
ATOM 6491 N N . ILE B 1 405 ? 12.336 -37.188 -25.719 1 98.75 405 ILE B N 1
ATOM 6492 C CA . ILE B 1 405 ? 11.891 -38.469 -25.156 1 98.75 405 ILE B CA 1
ATOM 6493 C C . ILE B 1 405 ? 11.992 -38.438 -23.625 1 98.75 405 ILE B C 1
ATOM 6495 O O . ILE B 1 405 ? 12.992 -37.969 -23.078 1 98.75 405 ILE B O 1
ATOM 6499 N N . THR B 1 406 ? 10.93 -38.812 -22.969 1 98.88 406 THR B N 1
ATOM 6500 C CA . THR B 1 406 ? 10.938 -38.906 -21.516 1 98.88 406 THR B CA 1
ATOM 6501 C C . THR B 1 406 ? 10.797 -40.344 -21.031 1 98.88 406 THR B C 1
ATOM 6503 O O . THR B 1 406 ? 9.891 -41.062 -21.469 1 98.88 406 THR B O 1
ATOM 6506 N N . LEU B 1 407 ? 11.711 -40.719 -20.156 1 98.88 407 LEU B N 1
ATOM 6507 C CA . LEU B 1 407 ? 11.742 -42.062 -19.625 1 98.88 407 LEU B CA 1
ATOM 6508 C C . LEU B 1 407 ? 11.469 -42.062 -18.125 1 98.88 407 LEU B C 1
ATOM 6510 O O . LEU B 1 407 ? 11.906 -41.188 -17.406 1 98.88 407 LEU B O 1
ATOM 6514 N N . LYS B 1 408 ? 10.75 -43.062 -17.719 1 98.75 408 LYS B N 1
ATOM 6515 C CA . LYS B 1 408 ? 10.719 -43.406 -16.312 1 98.75 408 LYS B CA 1
ATOM 6516 C C . LYS B 1 408 ? 11.68 -44.562 -16 1 98.75 408 LYS B C 1
ATOM 6518 O O . LYS B 1 408 ? 11.688 -45.562 -16.703 1 98.75 408 LYS B O 1
ATOM 6523 N N . LEU B 1 409 ? 12.562 -44.344 -15.102 1 98.5 409 LEU B N 1
ATOM 6524 C CA . LEU B 1 409 ? 13.445 -45.375 -14.578 1 98.5 409 LEU B CA 1
ATOM 6525 C C . LEU B 1 409 ? 12.852 -46.031 -13.336 1 98.5 409 LEU B C 1
ATOM 6527 O O . LEU B 1 409 ? 12.664 -45.375 -12.312 1 98.5 409 LEU B O 1
ATOM 6531 N N . SER B 1 410 ? 12.594 -47.281 -13.406 1 97.38 410 SER B N 1
ATOM 6532 C CA . SER B 1 410 ? 11.961 -47.969 -12.281 1 97.38 410 SER B CA 1
ATOM 6533 C C . SER B 1 410 ? 12.852 -49.094 -11.758 1 97.38 410 SER B C 1
ATOM 6535 O O . SER B 1 410 ? 13.508 -49.781 -12.531 1 97.38 410 SER B O 1
ATOM 6537 N N . LEU B 1 411 ? 12.844 -49.219 -10.5 1 91.69 411 LEU B N 1
ATOM 6538 C CA . LEU B 1 411 ? 13.602 -50.281 -9.859 1 91.69 411 LEU B CA 1
ATOM 6539 C C . LEU B 1 411 ? 12.953 -51.656 -10.102 1 91.69 411 LEU B C 1
ATOM 6541 O O . LEU B 1 411 ? 11.734 -51.75 -10.25 1 91.69 411 LEU B O 1
#

Solvent-accessible surface area (backbone atoms only — not comparable to full-atom values): 42790 Å² total; per-residue (Å²): 135,82,81,75,77,77,79,78,77,76,75,74,74,77,72,76,65,56,30,78,63,45,57,60,78,82,70,46,32,40,65,77,78,74,33,54,42,53,55,31,22,38,36,39,41,79,67,36,45,55,68,64,40,48,66,59,51,53,52,44,50,51,45,33,53,74,71,41,38,34,80,60,56,35,38,34,45,30,45,35,60,57,58,46,37,74,54,57,49,98,87,67,42,83,34,66,27,50,88,38,27,74,79,37,60,54,53,52,44,50,52,42,42,72,72,74,32,44,37,25,42,43,51,15,56,6,64,25,28,51,84,65,31,66,25,33,52,38,32,30,40,61,51,24,38,52,42,39,72,55,61,45,41,28,39,41,36,32,53,16,25,40,56,51,52,35,67,73,46,54,50,24,51,43,18,37,18,33,46,71,46,61,48,73,41,46,32,33,40,38,55,33,26,76,74,50,44,72,78,66,33,64,54,23,21,33,29,29,28,58,42,61,52,64,36,64,41,63,73,48,75,47,75,44,93,59,74,42,59,26,25,4,56,57,45,54,73,62,66,63,78,88,56,53,85,56,30,30,61,29,20,28,52,21,77,50,60,40,50,50,66,53,76,47,55,69,52,45,31,48,33,51,52,50,49,38,21,45,42,27,24,38,52,24,39,17,45,59,69,93,71,56,49,71,67,42,50,52,60,78,46,37,59,62,48,48,47,58,25,50,30,79,62,31,53,41,34,46,78,76,47,75,57,95,45,37,29,36,33,36,28,76,43,71,85,78,27,36,38,39,36,43,35,27,72,35,90,51,70,45,76,46,74,44,54,36,65,80,51,62,45,71,40,82,87,78,71,50,73,47,52,39,79,80,48,67,29,40,30,30,32,55,86,76,71,36,78,65,58,41,40,85,46,64,49,68,50,75,34,48,48,37,18,59,50,43,32,40,36,35,118,135,80,82,78,81,73,88,75,78,77,76,75,73,77,73,76,63,55,30,78,63,43,58,59,78,82,70,47,32,41,64,78,79,75,33,53,40,54,55,31,23,38,35,41,42,80,67,37,46,54,69,64,38,49,66,60,51,52,52,44,49,51,46,34,52,74,71,40,38,34,79,61,54,34,38,34,45,29,44,36,62,57,58,46,35,73,54,57,49,98,86,65,43,83,33,66,26,52,89,38,27,74,79,36,62,53,53,52,45,49,53,42,42,72,72,75,32,44,37,24,42,44,51,13,58,5,64,25,28,50,84,65,32,66,26,34,52,37,32,30,40,61,51,25,39,52,42,38,73,56,60,46,41,30,40,42,36,32,54,14,27,39,56,52,52,34,66,74,46,54,50,24,51,40,18,36,18,31,46,71,46,62,48,73,41,46,35,33,40,36,55,31,28,79,75,50,42,72,80,63,32,63,54,23,24,34,28,28,28,59,41,61,52,65,38,64,42,62,74,46,77,46,75,44,92,59,74,43,57,27,27,4,57,58,45,54,73,61,66,64,76,89,55,54,84,56,30,30,62,27,20,27,51,22,78,50,60,40,51,52,67,53,78,50,54,70,50,45,29,47,32,51,54,50,50,40,21,44,42,30,24,38,50,23,39,17,45,60,69,94,70,55,50,71,66,44,49,51,59,77,45,37,61,60,48,50,48,58,24,51,30,79,62,30,53,41,33,48,76,75,48,75,58,96,44,36,31,36,32,38,27,75,43,71,84,77,27,35,39,38,33,44,35,27,74,34,91,50,69,45,76,47,73,46,56,36,65,80,50,62,46,69,38,82,86,80,70,50,73,47,52,39,81,79,48,67,29,41,30,30,31,53,87,76,72,37,80,66,57,41,42,85,43,65,47,70,51,75,33,50,47,37,18,60,51,42,32,39,35,35,120

Radius of gyration: 35.06 Å; Cα contacts (8 Å, |Δi|>4): 1972; chains: 2; bounding box: 56×108×124 Å

Sequence (822 aa):
MKKTIVLLAVLSSFNFGFSQGNTHTQTGGKFEGLAMTPPMGWNSWNTFAANIDEKLVKETADIMVSSGLAAAGYNYIVLDDGWMTKERDANGDLVPDPAKFPNGMKALIDYVHSKGLKFGLYNCAGTQTCAGYPGTRGYEYQDARFYAKLGIDFLKYDWCNTKGITAPEAYTTMSNALKTAGRPIVFSLCEWGDNQPWEWGKPVGNLWRISGDIYPCFDCEFKHPENWSSWGFMKIAEMRKDIRKYSGPDHWNDFDMMEVGNEMNDTEDKSHFAMWCMLSSPLFTGNDYRKMSKETLAILTNKELIAINQDKLGIQGFKHSAEDGLEVWVKPLSDGNWAVTFLNRSDVSKKINFDWKKNTFKDVDFGYEADFNKTAFKLKNLWTNKEAGSTKKNFTAELASHDCITLKLSLMKKTIVLLAVLSSFNFGFSQGNTHTQTGGKFEGLAMTPPMGWNSWNTFAANIDEKLVKETADIMVSSGLAAAGYNYIVLDDGWMTKERDANGDLVPDPAKFPNGMKALIDYVHSKGLKFGLYNCAGTQTCAGYPGTRGYEYQDARFYAKLGIDFLKYDWCNTKGITAPEAYTTMSNALKTAGRPIVFSLCEWGDNQPWEWGKPVGNLWRISGDIYPCFDCEFKHPENWSSWGFMKIAEMRKDIRKYSGPDHWNDFDMMEVGNEMNDTEDKSHFAMWCMLSSPLFTGNDYRKMSKETLAILTNKELIAINQDKLGIQGFKHSAEDGLEVWVKPLSDGNWAVTFLNRSDVSKKINFDWKKNTFKDVDFGYEADFNKTAFKLKNLWTNKEAGSTKKNFTAELASHDCITLKLSL

InterPro domains:
  IPR000111 Glycoside hydrolase family 27/36, conserved site [PS00512] (73-89)
  IPR002241 Glycoside hydrolase, family 27 [PF16499] (37-311)
  IPR002241 Glycoside hydrolase, family 27 [PR00740] (32-51)
  IPR002241 Glycoside hydrolase, family 27 [PR00740] (68-83)
  IPR002241 Glycoside hydrolase, family 27 [PR00740] (109-130)
  IPR002241 Glycoside hydrolase, family 27 [PR00740] (143-160)
  IPR002241 Glycoside hydrolase, family 27 [PR00740] (170-188)
  IPR002241 Glycoside hydrolase, family 27 [PR00740] (267-288)
  IPR002241 Glycoside hydrolase, family 27 [PTHR11452] (20-410)
  IPR002241 Glycoside hydrolase, family 27 [cd14792] (38-311)
  IPR013780 Glycosyl hydrolase, all-beta [G3DSA:2.60.40.1180] (315-411)
  IPR013785 Aldolase-type TIM barrel [G3DSA:3.20.20.70] (33-314)
  IPR017853 Glycoside hydrolase superfamily [SSF51445] (33-311)
  IPR041233 Alpha galactosidase, C-terminal domain [PF17801] (324-409)

Nearest PDB structures (foldseek):
  6f4c-assembly1_B  TM=9.621E-01  e=1.485E-46  Nicotiana benthamiana
  1uas-assembly1_A  TM=9.531E-01  e=5.815E-47  Oryza sativa
  4nzj-assembly1_A  TM=9.087E-01  e=2.334E-45  Bacteroides fragilis NCTC 9343
  1ktb-assembly1_A  TM=8.939E-01  e=1.990E-39  Gallus gallus
  1t0o-assembly1_A  TM=8.771E-01  e=5.039E-35  Trichoderma reesei